Protein AF-A0A8J8E2D2-F1 (afdb_monomer_lite)

pLDDT: mean 74.7, std 16.7, range [25.03, 98.25]

Foldseek 3Di:
DVDDDPLRVLQVVQCLVCVLVVNNPAKRDSDQFKIKGDFDDPPFKTKIKIFGHDRPHTDDIFIKIWGRVVLLNVLVVVVVVVNHDPVSNVVNGDMDTDPPQQFWDFPAFDDDDPPPPATKTKIWGQHQFKDWQAFKKWFAPVLVVDPVQDDVVFHGDPACQDPVGFRRMDTDTDIAGHGGIDIDHGHDDHQWIWIDRPAFKIWIAGRRRDTDDMGGDDDDWDKAFPDWDWPDPVAAFQDWIWIKTKIATPIQAWFWWKKWKDKQNHTQDIDIDTHHGIDIDIDISPDRDTDHAAKMKMKIWTGTPVPDDIHIDMDMHGYHYDAKAWDDWDWDAQAAFAKIKIKTKMAGSNLCKFWKKKFKDKQNHTQFIDTGIDRGIDIDIDIDRGDHAAWIKIKMFMAGPVRHTDPYMDIDTDGHHYFDAKDWPDKADPQAEEAPDWDKIKTAIADPVFFWKKKWKDFPPFDIDIDTRHTHGDIDIDTPDNGDDDDDQKDWIKIKIWMATPVGRIHDIDIDIHIYGHDPVPPPDPDPVSVPPDDQKKKKKFWQKKAFLDDDQAWKWKWKWKQAPNDIDTFDIDTLDHDDRIDWDLDFFAQDLVVLRVRTGSDMTMDTHPPPDQKIKMWMWMDGPPATAQQFLAPDSIQIKIAGPLQLFIDGALDPPSRPFARFWDKTKSCRVCLQDPDDQPPPGDPCSVCVVQVVVVVADPVAKDKADKWKFAQFQKKWKAQPVQQKIKIWGHFGMKMWIWIQHPVRDIFIEIETARQPTDIDIDHNPPDDDDDDDDDDDDDDDDDDDDDPPDDDPPDDFRMKMKTWHDDDDDDGDIPDPDDDDDDDDDGDIDIDTTRYYTYDSDDPSRMMMIIMGMAIDQQCSQQQRVSNLVVLCVVQVHNQRDSNDRQQQPQQQPQQAGCNLCNNGRHHSNAQAAHEDEFEEEEQADDDPVLSSLQLLLQLLLQLLLCLQLLNRYGHAEYEYYYNCVCLLQGQAYEYADDEDEDDPDPFDDQADWAAAAQLSQLLVDPVRDSNLNSQHHTYHYQWYDYDVQIDHRNDSSSSLSVNLRCLRHHLSADQQQAFLVGHGPPVNLLVVLVCLVVVVDDPPDDDDDSVLSVVVSVCVVVLNLLPLPQVCSDSRPRRYWDAQQSQVSNLVSLQVCCVSCVVVVVVVPDPHSNRRGGSQCHDVPDPQGRNGISNQSNVCLQQDAFDWHFGFRFPDRCSRPDTHGDTDIGTHGNNHDDPDHRDNPDDRPRDSSSDSSSNHHYHYD

Structure (mmCIF, N/CA/C/O backbone):
data_AF-A0A8J8E2D2-F1
#
_entry.id   AF-A0A8J8E2D2-F1
#
loop_
_atom_site.group_PDB
_atom_site.id
_atom_site.type_symbol
_atom_site.label_atom_id
_atom_site.label_alt_id
_atom_site.label_comp_id
_atom_site.label_asym_id
_atom_site.label_entity_id
_atom_site.label_seq_id
_atom_site.pdbx_PDB_ins_code
_atom_site.Cartn_x
_atom_site.Cartn_y
_atom_site.Cartn_z
_atom_site.occupancy
_atom_site.B_iso_or_equiv
_atom_site.auth_seq_id
_atom_site.auth_comp_id
_atom_site.auth_asym_id
_atom_site.auth_atom_id
_atom_site.pdbx_PDB_model_num
ATOM 1 N N . MET A 1 1 ? -53.836 25.836 51.941 1.00 61.09 1 MET A N 1
ATOM 2 C CA . MET A 1 1 ? -54.097 27.055 51.136 1.00 61.09 1 MET A CA 1
ATOM 3 C C . MET A 1 1 ? -55.348 27.776 51.644 1.00 61.09 1 MET A C 1
ATOM 5 O O . MET A 1 1 ? -56.442 27.287 51.394 1.00 61.09 1 MET A O 1
ATOM 9 N N . PRO A 1 2 ? -55.236 28.918 52.341 1.00 51.28 2 PRO A N 1
ATOM 10 C CA . PRO A 1 2 ? -56.402 29.589 52.935 1.00 51.28 2 PRO A CA 1
ATOM 11 C C . PRO A 1 2 ? -57.388 30.202 51.919 1.00 51.28 2 PRO A C 1
ATOM 13 O O . PRO A 1 2 ? -58.564 30.339 52.232 1.00 51.28 2 PRO A O 1
ATOM 16 N N . ASN A 1 3 ? -56.923 30.533 50.704 1.00 63.25 3 ASN A N 1
ATOM 17 C CA . ASN A 1 3 ? -57.698 31.238 49.667 1.00 63.25 3 ASN A CA 1
ATOM 18 C C . ASN A 1 3 ? -57.839 30.449 48.346 1.00 63.25 3 ASN A C 1
ATOM 20 O O . ASN A 1 3 ? -58.116 31.054 47.313 1.00 63.25 3 ASN A O 1
ATOM 24 N N . ALA A 1 4 ? -57.599 29.134 48.347 1.00 66.38 4 ALA A N 1
ATOM 25 C CA . ALA A 1 4 ? -57.746 28.321 47.135 1.00 66.38 4 ALA A CA 1
ATOM 26 C C . ALA A 1 4 ? -59.216 28.217 46.707 1.00 66.38 4 ALA A C 1
ATOM 28 O O . ALA A 1 4 ? -60.101 28.041 47.551 1.00 66.38 4 ALA A O 1
ATOM 29 N N . THR A 1 5 ? -59.456 28.294 45.401 1.00 76.69 5 THR A N 1
ATOM 30 C CA . THR A 1 5 ? -60.739 27.934 44.783 1.00 76.69 5 THR A CA 1
ATOM 31 C C . THR A 1 5 ? -61.034 26.445 44.992 1.00 76.69 5 THR A C 1
ATOM 33 O O . THR A 1 5 ? -60.124 25.658 45.249 1.00 76.69 5 THR A O 1
ATOM 36 N N . GLU A 1 6 ? -62.304 26.038 44.910 1.00 76.19 6 GLU A N 1
ATOM 37 C CA . GLU A 1 6 ? -62.675 24.619 45.064 1.00 76.19 6 GLU A CA 1
ATOM 38 C C . GLU A 1 6 ? -61.997 23.731 44.008 1.00 76.19 6 GLU A C 1
ATOM 40 O O . GLU A 1 6 ? -61.518 22.651 44.335 1.00 76.19 6 GLU A O 1
ATOM 45 N N . GLU A 1 7 ? -61.836 24.244 42.789 1.00 77.56 7 GLU A N 1
ATOM 46 C CA . GLU A 1 7 ? -61.095 23.596 41.700 1.00 77.56 7 GLU A CA 1
ATOM 47 C C . GLU A 1 7 ? -59.607 23.383 42.034 1.00 77.56 7 GLU A C 1
ATOM 49 O O . GLU A 1 7 ? -59.073 22.290 41.862 1.00 77.56 7 GLU A O 1
ATOM 54 N N . GLU A 1 8 ? -58.929 24.397 42.585 1.00 78.25 8 GLU A N 1
ATOM 55 C CA . GLU A 1 8 ? -57.525 24.276 43.013 1.00 78.25 8 GLU A CA 1
ATOM 56 C C . GLU A 1 8 ? -57.369 23.279 44.178 1.00 78.25 8 GLU A C 1
ATOM 58 O O . GLU A 1 8 ? -56.348 22.597 44.278 1.00 78.25 8 GLU A O 1
ATOM 63 N N . LYS A 1 9 ? -58.374 23.157 45.059 1.00 81.88 9 LYS A N 1
ATOM 64 C CA . LYS A 1 9 ? -58.373 22.153 46.137 1.00 81.88 9 LYS A CA 1
ATOM 65 C C . LYS A 1 9 ? -58.536 20.735 45.593 1.00 81.88 9 LYS A C 1
ATOM 67 O O . LYS A 1 9 ? -57.841 19.836 46.062 1.00 81.88 9 LYS A O 1
ATOM 72 N N . GLU A 1 10 ? -59.419 20.538 44.619 1.00 81.88 10 GLU A N 1
ATOM 73 C CA . GLU A 1 10 ? -59.656 19.243 43.969 1.00 81.88 10 GLU A CA 1
ATOM 74 C C . GLU A 1 10 ? -58.412 18.753 43.212 1.00 81.88 10 GLU A C 1
ATOM 76 O O . GLU A 1 10 ? -58.009 17.593 43.345 1.00 81.88 10 GLU A O 1
ATOM 81 N N . ALA A 1 11 ? -57.717 19.663 42.525 1.00 83.31 11 ALA A N 1
ATOM 82 C CA . ALA A 1 11 ? -56.427 19.381 41.905 1.00 83.31 11 ALA A CA 1
ATOM 83 C C . ALA A 1 11 ? -55.378 18.922 42.939 1.00 83.31 11 ALA A C 1
ATOM 85 O O . ALA A 1 11 ? -54.724 17.895 42.759 1.00 83.31 11 ALA A O 1
ATOM 86 N N . LEU A 1 12 ? -55.249 19.632 44.065 1.00 81.75 12 LEU A N 1
ATOM 87 C CA . LEU A 1 12 ? -54.310 19.256 45.130 1.00 81.75 12 LEU A CA 1
ATOM 88 C C . LEU A 1 12 ? -54.620 17.888 45.740 1.00 81.75 12 LEU A C 1
ATOM 90 O O . LEU A 1 12 ? -53.698 17.114 45.982 1.00 81.75 12 LEU A O 1
ATOM 94 N N . LEU A 1 13 ? -55.896 17.581 45.979 1.00 82.88 13 LEU A N 1
ATOM 95 C CA . LEU A 1 13 ? -56.331 16.268 46.464 1.00 82.88 13 LEU A CA 1
ATOM 96 C C . LEU A 1 13 ? -55.924 15.155 45.494 1.00 82.88 13 LEU A C 1
ATOM 98 O O . LEU A 1 13 ? -55.295 14.184 45.911 1.00 82.88 13 LEU A O 1
ATOM 102 N N . THR A 1 14 ? -56.187 15.349 44.202 1.00 83.69 14 THR A N 1
ATOM 103 C CA . THR A 1 14 ? -55.826 14.390 43.147 1.00 83.69 14 THR A CA 1
ATOM 104 C C . THR A 1 14 ? -54.308 14.171 43.076 1.00 83.69 14 THR A C 1
ATOM 106 O O . THR A 1 14 ? -53.839 13.040 42.942 1.00 83.69 14 THR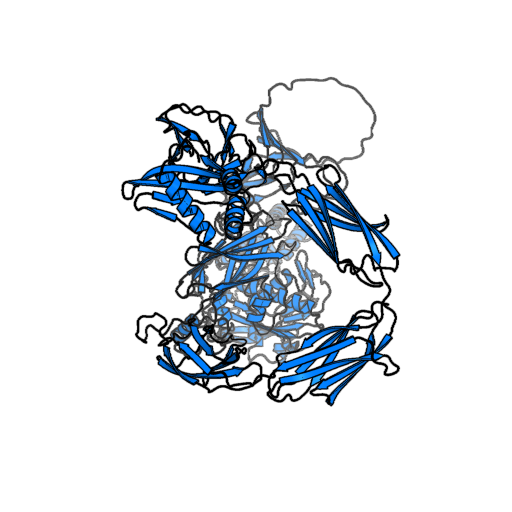 A O 1
ATOM 109 N N . LEU A 1 15 ? -53.515 15.237 43.240 1.00 84.00 15 LEU A N 1
ATOM 110 C CA . LEU A 1 15 ? -52.052 15.155 43.288 1.00 84.00 15 LEU A CA 1
ATOM 111 C C . LEU A 1 15 ? -51.553 14.352 44.497 1.00 84.00 15 LEU A C 1
ATOM 113 O O . LEU A 1 15 ? -50.658 13.519 44.360 1.00 84.00 15 LEU A O 1
ATOM 117 N N . ILE A 1 16 ? -52.135 14.578 45.678 1.00 80.88 16 ILE A N 1
ATOM 118 C CA . ILE A 1 16 ? -51.787 13.847 46.906 1.00 80.88 16 ILE A CA 1
ATOM 119 C C . ILE A 1 16 ? -52.086 12.354 46.744 1.00 80.88 16 ILE A C 1
ATOM 121 O O . ILE A 1 16 ? -51.262 11.520 47.119 1.00 80.88 16 ILE A O 1
ATOM 125 N N . GLU A 1 17 ? -53.241 12.006 46.175 1.00 80.75 17 GLU A N 1
ATOM 126 C CA . GLU A 1 17 ? -53.619 10.614 45.915 1.00 80.75 17 GLU A CA 1
ATOM 127 C C . GLU A 1 17 ? -52.656 9.935 44.936 1.00 80.75 17 GLU A C 1
ATOM 129 O O . GLU A 1 17 ? -52.198 8.821 45.202 1.00 80.75 17 GLU A O 1
ATOM 134 N N . ALA A 1 18 ? -52.276 10.623 43.856 1.00 80.94 18 ALA A N 1
ATOM 135 C CA . ALA A 1 18 ? -51.279 10.122 42.914 1.00 80.94 18 ALA A CA 1
ATOM 136 C C . ALA A 1 18 ? -49.914 9.888 43.590 1.00 80.94 18 ALA A C 1
ATOM 138 O O . ALA A 1 18 ? -49.277 8.859 43.361 1.00 80.94 18 ALA A O 1
ATOM 139 N N . MET A 1 19 ? -49.481 10.794 44.478 1.00 76.38 19 MET A N 1
ATOM 140 C CA . MET A 1 19 ? -48.242 10.625 45.251 1.00 76.38 19 MET A CA 1
ATOM 141 C C . MET A 1 19 ? -48.308 9.438 46.220 1.00 76.38 19 MET A C 1
ATOM 143 O O . MET A 1 19 ? -47.336 8.694 46.332 1.00 76.38 19 MET A O 1
ATOM 147 N N . LEU A 1 20 ? -49.435 9.237 46.910 1.00 76.81 20 LEU A N 1
ATOM 148 C CA . LEU A 1 20 ? -49.616 8.122 47.850 1.00 76.81 20 LEU A CA 1
ATOM 149 C C . LEU A 1 20 ? -49.658 6.761 47.148 1.00 76.81 20 LEU A C 1
ATOM 151 O O . LEU A 1 20 ? -49.185 5.771 47.705 1.00 76.81 20 LEU A O 1
ATOM 155 N N . ASN A 1 21 ? -50.199 6.717 45.932 1.00 73.88 21 ASN A N 1
ATOM 156 C CA . ASN A 1 21 ? -50.283 5.500 45.130 1.00 73.88 21 ASN A CA 1
ATOM 157 C C . ASN A 1 21 ? -49.020 5.243 44.290 1.00 73.88 21 ASN A C 1
ATOM 159 O O . ASN A 1 21 ? -48.945 4.226 43.605 1.00 73.88 21 ASN A O 1
ATOM 163 N N . GLY A 1 22 ? -48.028 6.141 44.339 1.00 70.62 22 GLY A N 1
ATOM 164 C CA . GLY A 1 22 ? -46.782 6.019 43.580 1.00 70.62 22 GLY A CA 1
ATOM 165 C C . GLY A 1 22 ? -46.942 6.230 42.070 1.00 70.62 22 GLY A C 1
ATOM 166 O O . GLY A 1 22 ? -46.097 5.781 41.304 1.00 70.62 22 GLY A O 1
ATOM 167 N N . THR A 1 23 ? -48.007 6.903 41.623 1.00 68.69 23 THR A N 1
ATOM 168 C CA . THR A 1 23 ? -48.369 7.054 40.202 1.00 68.69 23 THR A CA 1
ATOM 169 C C . THR A 1 23 ? -48.062 8.448 39.645 1.00 68.69 23 THR A C 1
ATOM 171 O O . THR A 1 23 ? -48.763 8.920 38.757 1.00 68.69 23 THR A O 1
ATOM 174 N N . LEU A 1 24 ? -47.039 9.142 40.157 1.00 70.06 24 LEU A N 1
ATOM 175 C CA . LEU A 1 24 ? -46.725 10.531 39.770 1.00 70.06 24 LEU A CA 1
ATOM 176 C C . LEU A 1 24 ? -46.104 10.683 38.361 1.00 70.06 24 LEU A C 1
ATOM 178 O O . LEU A 1 24 ? -45.625 11.759 38.016 1.00 70.06 24 LEU A O 1
ATOM 182 N N . ASN A 1 25 ? -46.075 9.629 37.546 1.00 59.06 25 ASN A N 1
ATOM 183 C CA . ASN A 1 25 ? -45.457 9.678 36.225 1.00 59.06 25 ASN A CA 1
ATOM 184 C C . ASN A 1 25 ? -46.471 10.143 35.171 1.00 59.06 25 ASN A C 1
ATOM 186 O O . ASN A 1 25 ? -47.393 9.404 34.826 1.00 59.06 25 ASN A O 1
ATOM 190 N N . GLY A 1 26 ? -46.259 11.345 34.630 1.00 64.75 26 GLY A N 1
ATOM 191 C CA . GLY A 1 26 ? -47.020 11.899 33.505 1.00 64.75 26 GLY A CA 1
ATOM 192 C C . GLY A 1 26 ? -48.062 12.954 33.889 1.00 64.75 26 GLY A C 1
ATOM 193 O O . GLY A 1 26 ? -48.035 13.526 34.977 1.00 64.75 26 GLY A O 1
ATOM 194 N N . GLU A 1 27 ? -48.971 13.253 32.956 1.00 79.00 27 GLU A N 1
ATOM 195 C CA . GLU A 1 27 ? -50.067 14.205 33.172 1.00 79.00 27 GLU A CA 1
ATOM 196 C C . GLU A 1 27 ? -51.150 13.602 34.078 1.00 79.00 27 GLU A C 1
ATOM 198 O O . GLU A 1 27 ? -51.656 12.510 33.816 1.00 79.00 27 GLU A O 1
ATOM 203 N N . ILE A 1 28 ? -51.575 14.342 35.102 1.00 82.25 28 ILE A N 1
ATOM 204 C CA . ILE A 1 28 ? -52.664 13.925 35.991 1.00 82.25 28 ILE A CA 1
ATOM 205 C C . ILE A 1 28 ? -53.934 14.646 35.548 1.00 82.25 28 ILE A C 1
ATOM 207 O O . ILE A 1 28 ? -54.046 15.870 35.639 1.00 82.25 28 ILE A O 1
ATOM 211 N N . THR A 1 29 ? -54.907 13.888 35.052 1.00 84.94 29 THR A N 1
ATOM 212 C CA . THR A 1 29 ? -56.207 14.453 34.674 1.00 84.94 29 THR A CA 1
ATOM 213 C C . THR A 1 29 ? -57.056 14.631 35.928 1.00 84.94 29 THR A C 1
ATOM 215 O O . THR A 1 29 ? -57.388 13.648 36.584 1.00 84.94 29 THR A O 1
ATOM 218 N N . VAL A 1 30 ? -57.386 15.883 36.256 1.00 85.69 30 VAL A N 1
ATOM 219 C CA . VAL A 1 30 ? -58.263 16.227 37.387 1.00 85.69 30 VAL A CA 1
ATOM 220 C C . VAL A 1 30 ? -59.722 16.213 36.920 1.00 85.69 30 VAL A C 1
ATOM 222 O O . VAL A 1 30 ? -60.582 15.648 37.585 1.00 85.69 30 VAL A O 1
ATOM 225 N N . SER A 1 31 ? -59.999 16.776 35.739 1.00 83.31 31 SER A N 1
ATOM 226 C CA . SER A 1 31 ? -61.308 16.746 35.073 1.00 83.31 31 SER A CA 1
ATOM 227 C C . SER A 1 31 ? -61.173 16.967 33.557 1.00 83.31 31 SER A C 1
ATOM 229 O O . SER A 1 31 ? -60.080 17.242 33.059 1.00 83.31 31 SER A O 1
ATOM 231 N N . ASP A 1 32 ? -62.283 16.907 32.811 1.00 77.19 32 ASP A N 1
ATOM 232 C CA . ASP A 1 32 ? -62.307 17.178 31.359 1.00 77.19 32 ASP A CA 1
ATOM 233 C C . ASP A 1 32 ? -61.800 18.587 30.993 1.00 77.19 32 ASP A C 1
ATOM 235 O O . ASP A 1 32 ? -61.384 18.827 29.862 1.00 77.19 32 ASP A O 1
ATOM 239 N N . THR A 1 33 ? -61.816 19.522 31.947 1.00 80.81 33 THR A N 1
ATOM 240 C CA . THR A 1 33 ? -61.397 20.917 31.760 1.00 80.81 33 THR A CA 1
ATOM 241 C C . THR A 1 33 ? -60.160 21.283 32.578 1.00 80.81 33 THR A C 1
ATOM 243 O O . THR A 1 33 ? -59.773 22.451 32.586 1.00 80.81 33 THR A O 1
ATOM 246 N N . MET A 1 34 ? -59.538 20.334 33.290 1.00 85.56 34 MET A N 1
ATOM 247 C CA . MET A 1 34 ? -58.424 20.630 34.193 1.00 85.56 34 MET A CA 1
ATOM 248 C C . MET A 1 34 ? -57.415 19.487 34.295 1.00 85.56 34 MET A C 1
ATOM 250 O O . MET A 1 34 ? -57.764 18.333 34.553 1.00 85.56 34 MET A O 1
ATOM 254 N N . LYS A 1 35 ? -56.133 19.818 34.147 1.00 85.56 35 LYS A N 1
ATOM 255 C CA . LYS A 1 35 ? -55.032 18.853 34.248 1.00 85.56 35 LYS A CA 1
ATOM 256 C C . LYS A 1 35 ? -53.895 19.415 35.084 1.00 85.56 35 LYS A C 1
ATOM 258 O O . LYS A 1 35 ? -53.636 20.615 35.046 1.00 85.56 35 LYS A O 1
ATOM 263 N N . ILE A 1 36 ? -53.191 18.538 35.789 1.00 82.12 36 ILE A N 1
ATOM 264 C CA . ILE A 1 36 ? -51.910 18.855 36.414 1.00 82.12 36 ILE A CA 1
ATOM 265 C C . ILE A 1 36 ? -50.803 18.315 35.523 1.00 82.12 36 ILE A C 1
ATOM 267 O O . ILE A 1 36 ? -50.822 17.145 35.131 1.00 82.12 36 ILE A O 1
ATOM 271 N N . LYS A 1 37 ? -49.845 19.179 35.205 1.00 76.81 37 LYS A N 1
ATOM 272 C CA . LYS A 1 37 ? -48.694 18.852 34.364 1.00 76.81 37 LYS A CA 1
ATOM 273 C C . LYS A 1 37 ? -47.398 19.281 35.038 1.00 76.81 37 LYS A C 1
ATOM 275 O O . LYS A 1 37 ? -47.413 20.046 36.005 1.00 76.81 37 LYS A O 1
ATOM 280 N N . ASN A 1 38 ? -46.289 18.770 34.507 1.00 66.88 38 ASN A N 1
ATOM 281 C CA . ASN A 1 38 ? -44.935 19.225 34.826 1.00 66.88 38 ASN A CA 1
ATOM 282 C C . ASN A 1 38 ? -44.619 19.196 36.333 1.00 66.88 38 ASN A C 1
ATOM 284 O O . ASN A 1 38 ? -43.978 20.096 36.868 1.00 66.88 38 ASN A O 1
ATOM 288 N N . ALA A 1 39 ? -45.095 18.160 37.032 1.00 71.81 39 ALA A N 1
ATOM 289 C CA . ALA A 1 39 ? -44.821 17.970 38.450 1.00 71.81 39 ALA A CA 1
ATOM 290 C C . ALA A 1 39 ? -43.374 17.489 38.646 1.00 71.81 39 ALA A C 1
ATOM 292 O O . ALA A 1 39 ? -43.056 16.336 38.362 1.00 71.81 39 ALA A O 1
ATOM 293 N N . GLN A 1 40 ? -42.498 18.368 39.135 1.00 66.12 40 GLN A N 1
ATOM 294 C CA . GLN A 1 40 ? -41.078 18.083 39.343 1.00 66.12 40 GLN A CA 1
ATOM 295 C C . GLN A 1 40 ? -40.666 18.283 40.802 1.00 66.12 40 GLN A C 1
ATOM 297 O O . GLN A 1 40 ? -41.032 19.263 41.459 1.00 66.12 40 GLN A O 1
ATOM 302 N N . TRP A 1 41 ? -39.872 17.342 41.315 1.00 63.22 41 TRP A N 1
ATOM 303 C CA . TRP A 1 41 ? -39.385 17.345 42.692 1.00 63.22 41 TRP A CA 1
ATOM 304 C C . TRP A 1 41 ? -37.890 17.673 42.733 1.00 63.22 41 TRP A C 1
ATOM 306 O O . TRP A 1 41 ? -37.075 16.898 42.248 1.00 63.22 41 TRP A O 1
ATOM 316 N N . ASN A 1 42 ? -37.508 18.768 43.398 1.00 54.72 42 ASN A N 1
ATOM 317 C CA . ASN A 1 42 ? -36.102 19.175 43.570 1.00 54.72 42 ASN A CA 1
ATOM 318 C C . ASN A 1 42 ? -35.429 18.612 44.849 1.00 54.72 42 ASN A C 1
ATOM 320 O O . ASN A 1 42 ? -34.546 19.231 45.438 1.00 54.72 42 ASN A O 1
ATOM 324 N N . GLY A 1 43 ? -35.907 17.475 45.360 1.00 52.59 43 GLY A N 1
ATOM 325 C CA . GLY A 1 43 ? -35.436 16.859 46.608 1.00 52.59 43 GLY A CA 1
ATOM 326 C C . GLY A 1 43 ? -35.966 17.477 47.913 1.00 52.59 43 GLY A C 1
ATOM 327 O O . GLY A 1 43 ? -35.980 16.788 48.936 1.00 52.59 43 GLY A O 1
ATOM 328 N N . THR A 1 44 ? -36.476 18.715 47.906 1.00 58.91 44 THR A N 1
ATOM 329 C CA . THR A 1 44 ? -37.095 19.332 49.100 1.00 58.91 44 THR A CA 1
ATOM 330 C C . THR A 1 44 ? -38.518 19.806 48.834 1.00 58.91 44 THR A C 1
ATOM 332 O O . THR A 1 44 ? -39.398 19.522 49.635 1.00 58.91 44 THR A O 1
ATOM 335 N N . ASP A 1 45 ? -38.784 20.412 47.684 1.00 68.00 45 ASP A N 1
ATOM 336 C CA . ASP A 1 45 ? -40.088 20.947 47.307 1.00 68.00 45 ASP A CA 1
ATOM 337 C C . ASP A 1 45 ? -40.597 20.302 46.014 1.00 68.00 45 ASP A C 1
ATOM 339 O O . ASP A 1 45 ? -39.814 19.837 45.183 1.00 68.00 45 ASP A O 1
ATOM 343 N N . LEU A 1 46 ? -41.918 20.290 45.847 1.00 73.81 46 LEU A N 1
ATOM 344 C CA . LEU A 1 46 ? -42.585 19.882 44.613 1.00 73.81 46 LEU A CA 1
ATOM 345 C C . LEU A 1 46 ? -43.150 21.122 43.924 1.00 73.81 46 LEU A C 1
ATOM 347 O O . LEU A 1 46 ? -43.921 21.872 44.531 1.00 73.81 46 LEU A O 1
ATOM 351 N N . ILE A 1 47 ? -42.772 21.327 42.667 1.00 75.75 47 ILE A N 1
ATOM 352 C CA . ILE A 1 47 ? -43.348 22.356 41.799 1.00 75.75 47 ILE A CA 1
ATOM 353 C C . ILE A 1 47 ? -44.226 21.662 40.767 1.00 75.75 47 ILE A C 1
ATOM 355 O O . ILE A 1 47 ? -43.856 20.613 40.253 1.00 75.75 47 ILE A O 1
ATOM 359 N N . PHE A 1 48 ? -45.404 22.216 40.503 1.00 77.00 48 PHE A N 1
ATOM 360 C CA . PHE A 1 48 ? -46.347 21.663 39.535 1.00 77.00 48 PHE A CA 1
ATOM 361 C C . PHE A 1 48 ? -47.229 22.764 38.946 1.00 77.00 48 PHE A C 1
ATOM 363 O O . PHE A 1 48 ? -47.404 23.832 39.546 1.00 77.00 48 PHE A O 1
ATOM 370 N N . GLU A 1 49 ? -47.815 22.486 37.786 1.00 79.06 49 GLU A N 1
ATOM 371 C CA . GLU A 1 49 ? -48.704 23.405 37.082 1.00 79.06 49 GLU A CA 1
ATOM 372 C C . GLU A 1 49 ? -50.129 22.870 37.049 1.00 79.06 49 GLU A C 1
ATOM 374 O O . GLU A 1 49 ? -50.353 21.700 36.741 1.00 79.06 49 GLU A O 1
ATOM 379 N N . ILE A 1 50 ? -51.101 23.743 37.305 1.00 81.25 50 ILE A N 1
ATOM 380 C CA . ILE A 1 50 ? -52.516 23.473 37.051 1.00 81.25 50 ILE A CA 1
ATOM 381 C C . ILE A 1 50 ? -52.898 24.189 35.760 1.00 81.25 50 ILE A C 1
ATOM 383 O O . ILE A 1 50 ? -52.707 25.399 35.630 1.00 81.25 50 ILE A O 1
ATOM 387 N N . TRP A 1 51 ? -53.430 23.424 34.816 1.00 79.81 51 TRP A N 1
ATOM 388 C CA . TRP A 1 51 ? -53.868 23.879 33.507 1.00 79.81 51 TRP A CA 1
ATOM 389 C C . TRP A 1 51 ? -55.388 23.791 33.410 1.00 79.81 51 TRP A C 1
ATOM 391 O O . TRP A 1 51 ? -55.959 22.730 33.666 1.00 79.81 51 TRP A O 1
ATOM 401 N N . TRP A 1 52 ? -56.024 24.877 32.979 1.00 80.44 52 TRP A N 1
ATOM 402 C CA . TRP A 1 52 ? -57.454 24.943 32.676 1.00 80.44 52 TRP A CA 1
ATOM 403 C C . TRP A 1 52 ? -57.673 24.976 31.168 1.00 80.44 52 TRP A C 1
ATOM 405 O O . TRP A 1 52 ? -56.959 25.689 30.463 1.00 80.44 52 TRP A O 1
ATOM 415 N N . TYR A 1 53 ? -58.681 24.253 30.685 1.00 72.88 53 TYR A N 1
ATOM 416 C CA . TYR A 1 53 ? -58.992 24.100 29.264 1.00 72.88 53 TYR A CA 1
ATOM 417 C C . TYR A 1 53 ? -60.430 24.522 28.941 1.00 72.88 53 TYR A C 1
ATOM 419 O O . TYR A 1 53 ? -61.357 24.221 29.693 1.00 72.88 53 TYR A O 1
ATOM 427 N N . ASP A 1 54 ? -60.610 25.163 27.784 1.00 67.69 54 ASP A N 1
ATOM 428 C CA . ASP A 1 54 ? -61.903 25.324 27.109 1.00 67.69 54 ASP A CA 1
ATOM 429 C C . ASP A 1 54 ? -61.918 24.410 25.874 1.00 67.69 54 ASP A C 1
ATOM 431 O O . ASP A 1 54 ? -61.370 24.720 24.810 1.00 67.69 54 ASP A O 1
ATOM 435 N N . GLY A 1 55 ? -62.443 23.197 26.061 1.00 72.56 55 GLY A N 1
ATOM 436 C CA . GLY A 1 55 ? -62.311 22.110 25.095 1.00 72.56 55 GLY A CA 1
ATOM 437 C C . GLY A 1 55 ? -60.875 21.586 25.031 1.00 72.56 55 GLY A C 1
ATOM 438 O O . GLY A 1 55 ? -60.383 20.999 25.987 1.00 72.56 55 GLY A O 1
ATOM 439 N N . ILE A 1 56 ? -60.206 21.778 23.894 1.00 64.19 56 ILE A N 1
ATOM 440 C CA . ILE A 1 56 ? -58.813 21.345 23.674 1.00 64.19 56 ILE A CA 1
ATOM 441 C C . ILE A 1 56 ? -57.785 22.462 23.896 1.00 64.19 56 ILE A C 1
ATOM 443 O O . ILE A 1 56 ? -56.593 22.174 23.959 1.00 64.19 56 ILE A O 1
ATOM 447 N N . ASN A 1 57 ? -58.219 23.717 24.051 1.00 56.44 57 ASN A N 1
ATOM 448 C CA . ASN A 1 57 ? -57.307 24.854 24.171 1.00 56.44 57 ASN A CA 1
ATOM 449 C C . ASN A 1 57 ? -57.094 25.246 25.642 1.00 56.44 57 ASN A C 1
ATOM 451 O O . ASN A 1 57 ? -58.082 25.410 26.364 1.00 56.44 57 ASN A O 1
ATOM 455 N N . PRO A 1 58 ? -55.843 25.435 26.096 1.00 58.88 58 PRO A N 1
ATOM 456 C CA . PRO A 1 58 ? -55.567 25.923 27.440 1.00 58.88 58 PRO A CA 1
ATOM 457 C C . PRO A 1 58 ? -55.955 27.403 27.561 1.00 58.88 58 PRO A C 1
ATOM 459 O O . PRO A 1 58 ? -55.576 28.226 26.732 1.00 58.88 58 PRO A O 1
ATOM 462 N N . VAL A 1 59 ? -56.721 27.743 28.597 1.00 64.00 59 VAL A N 1
ATOM 463 C CA . VAL A 1 59 ? -57.229 29.105 28.850 1.00 64.00 59 VAL A CA 1
ATOM 464 C C . VAL A 1 59 ? -56.610 29.767 30.078 1.00 64.00 59 VAL A C 1
ATOM 466 O O . VAL A 1 59 ? -56.623 30.992 30.181 1.00 64.00 59 VAL A O 1
ATOM 469 N N . ALA A 1 60 ? -56.055 28.988 31.006 1.00 66.19 60 ALA A N 1
ATOM 470 C CA . ALA A 1 60 ? -55.275 29.505 32.124 1.00 66.19 60 ALA A CA 1
ATOM 471 C C . ALA A 1 60 ? -54.258 28.463 32.595 1.00 66.19 60 ALA A C 1
ATOM 473 O O . ALA A 1 60 ? -54.522 27.262 32.535 1.00 66.19 60 ALA A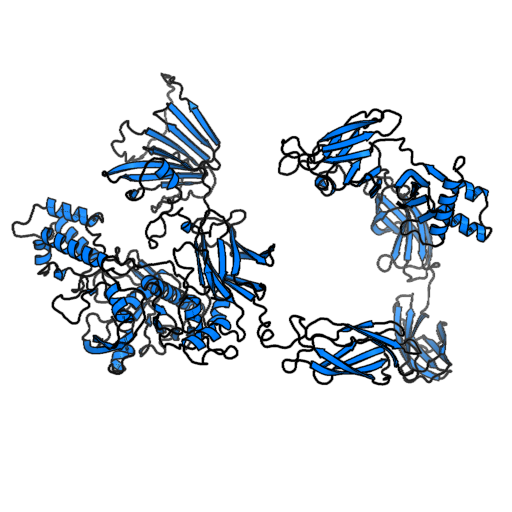 O 1
ATOM 474 N N . ILE A 1 61 ? -53.116 28.932 33.095 1.00 65.62 61 ILE A N 1
ATOM 475 C CA . ILE A 1 61 ? -52.077 28.100 33.705 1.00 65.62 61 ILE A CA 1
ATOM 476 C C . ILE A 1 61 ? -51.615 28.797 34.984 1.00 65.62 61 ILE A C 1
ATOM 478 O O . ILE A 1 61 ? -51.432 30.017 34.998 1.00 65.62 61 ILE A O 1
ATOM 482 N N . LYS A 1 62 ? -51.456 28.042 36.074 1.00 68.19 62 LYS A N 1
ATOM 483 C CA . LYS A 1 62 ? -50.869 28.543 37.323 1.00 68.19 62 LYS A CA 1
ATOM 484 C C . LYS A 1 62 ? -49.879 27.544 37.901 1.00 68.19 62 LYS A C 1
ATOM 486 O O . LYS A 1 62 ? -50.195 26.364 38.041 1.00 68.19 62 LYS A O 1
ATOM 491 N N . THR A 1 63 ? -48.731 28.056 38.324 1.00 68.62 63 THR A N 1
ATOM 492 C CA . THR A 1 63 ? -47.638 27.265 38.896 1.00 68.62 63 THR A CA 1
ATOM 493 C C . THR A 1 63 ? -47.608 27.398 40.416 1.00 68.62 63 THR A C 1
ATOM 495 O O . THR A 1 63 ? -47.678 28.500 40.974 1.00 68.62 63 THR A O 1
ATOM 498 N N . TYR A 1 64 ? -47.475 26.269 41.106 1.00 76.62 64 TYR A N 1
ATOM 499 C CA . TYR A 1 64 ? -47.483 26.193 42.564 1.00 76.62 64 TYR A CA 1
ATOM 500 C C . TYR A 1 64 ? -46.213 25.536 43.088 1.00 76.62 64 TYR A C 1
ATOM 502 O O . TYR A 1 64 ? -45.658 24.639 42.463 1.00 76.62 64 TYR A O 1
ATOM 510 N N . ARG A 1 65 ? -45.788 25.965 44.281 1.00 77.06 65 ARG A N 1
ATOM 511 C CA . ARG A 1 65 ? -44.740 25.326 45.082 1.00 77.06 65 ARG A CA 1
ATOM 512 C C . ARG A 1 65 ? -45.365 24.722 46.324 1.00 77.06 65 ARG A C 1
ATOM 514 O O . ARG A 1 65 ? -45.936 25.439 47.151 1.00 77.06 65 ARG A O 1
ATOM 521 N N . TRP A 1 66 ? -45.191 23.422 46.493 1.00 81.75 66 TRP A N 1
ATOM 522 C CA . TRP A 1 66 ? -45.445 22.728 47.744 1.00 81.75 66 TRP A CA 1
ATOM 523 C C . TRP A 1 66 ? -44.120 22.490 48.460 1.00 81.75 66 TRP A C 1
ATOM 525 O O . TRP A 1 66 ? -43.273 21.738 47.980 1.00 81.75 66 TRP A O 1
ATOM 535 N N . ARG A 1 67 ? -43.933 23.141 49.613 1.00 67.88 67 ARG A N 1
ATOM 536 C CA . ARG A 1 67 ? -42.732 22.939 50.424 1.00 67.88 67 ARG A CA 1
ATOM 537 C C . ARG A 1 67 ? -42.789 21.638 51.214 1.00 67.88 67 ARG A C 1
ATOM 539 O O . ARG A 1 67 ? -43.777 21.388 51.898 1.00 67.88 67 ARG A O 1
ATOM 546 N N . ASN A 1 68 ? -41.718 20.850 51.144 1.00 71.31 68 ASN A N 1
ATOM 547 C CA . ASN A 1 68 ? -41.538 19.599 51.889 1.00 71.31 68 ASN A CA 1
ATOM 548 C C . ASN A 1 68 ? -42.746 18.629 51.884 1.00 71.31 68 ASN A C 1
ATOM 550 O O . ASN A 1 68 ? -43.215 18.204 52.945 1.00 71.31 68 ASN A O 1
ATOM 554 N N . PRO A 1 69 ? -43.241 18.207 50.704 1.00 74.75 69 PRO A N 1
ATOM 555 C CA . PRO A 1 69 ? -44.388 17.299 50.602 1.00 74.75 69 PRO A CA 1
ATOM 556 C C . PRO A 1 69 ? -44.129 15.932 51.258 1.00 74.75 69 PRO A C 1
ATOM 558 O O . PRO A 1 69 ? -45.062 15.287 51.731 1.00 74.75 69 PRO A O 1
ATOM 561 N N . ARG A 1 70 ? -42.861 15.501 51.362 1.00 72.19 70 ARG A N 1
ATOM 562 C CA . ARG A 1 70 ? -42.442 14.259 52.044 1.00 72.19 70 ARG A CA 1
ATOM 563 C C . ARG A 1 70 ? -42.843 14.251 53.518 1.00 72.19 70 ARG A C 1
ATOM 565 O O . ARG A 1 70 ? -43.352 13.242 54.002 1.00 72.19 70 ARG A O 1
ATOM 572 N N . GLN A 1 71 ? -42.645 15.370 54.214 1.00 76.69 71 GLN A N 1
ATOM 573 C CA . GLN A 1 71 ? -43.026 15.511 55.619 1.00 76.69 71 GLN A CA 1
ATOM 574 C C . GLN A 1 71 ? -44.548 15.428 55.789 1.00 76.69 71 GLN A C 1
ATOM 576 O O . GLN A 1 71 ? -45.031 14.711 56.664 1.00 76.69 71 GLN A O 1
ATOM 581 N N . ALA A 1 72 ? -45.303 16.095 54.912 1.00 73.56 72 ALA A N 1
ATOM 582 C CA . ALA A 1 72 ? -46.761 16.033 54.914 1.00 73.56 72 ALA A CA 1
ATOM 583 C C . ALA A 1 72 ? -47.277 14.602 54.652 1.00 73.56 72 ALA A C 1
ATOM 585 O O . ALA A 1 72 ? -48.101 14.100 55.413 1.00 73.56 72 ALA A O 1
ATOM 586 N N . LEU A 1 73 ? -46.731 13.899 53.652 1.00 73.44 73 LEU A N 1
ATOM 587 C CA . LEU A 1 73 ? -47.087 12.509 53.326 1.00 73.44 73 LEU A CA 1
ATOM 588 C C . LEU A 1 73 ? -46.755 11.528 54.466 1.00 73.44 73 LEU A C 1
ATOM 590 O O . LEU A 1 73 ? -47.552 10.644 54.786 1.00 73.44 73 LEU A O 1
ATOM 594 N N . GLN A 1 74 ? -45.610 11.699 55.134 1.00 74.94 74 GLN A N 1
ATOM 595 C CA . GLN A 1 74 ? -45.253 10.900 56.312 1.00 74.94 74 GLN A CA 1
ATOM 596 C C . GLN A 1 74 ? -46.233 11.116 57.471 1.00 74.94 74 GLN A C 1
ATOM 598 O O . GLN A 1 74 ? -46.634 10.149 58.122 1.00 74.94 74 GLN A O 1
ATOM 603 N N . LEU A 1 75 ? -46.660 12.358 57.710 1.00 75.06 75 LEU A N 1
ATOM 604 C CA . LEU A 1 75 ? -47.646 12.681 58.742 1.00 75.06 75 LEU A CA 1
ATOM 605 C C . LEU A 1 75 ? -49.039 12.113 58.412 1.00 75.06 75 LEU A C 1
ATOM 607 O O . LEU A 1 75 ? -49.706 11.609 59.319 1.00 75.06 75 LEU A O 1
ATOM 611 N N . VAL A 1 76 ? -49.439 12.073 57.132 1.00 74.06 76 VAL A N 1
ATOM 612 C CA . VAL A 1 76 ? -50.663 11.374 56.678 1.00 74.06 76 VAL A CA 1
ATOM 613 C C . VAL A 1 76 ? -50.599 9.879 57.033 1.00 74.06 76 VAL A C 1
ATOM 615 O O . VAL A 1 76 ? -51.540 9.332 57.615 1.00 74.06 76 VAL A O 1
ATOM 618 N N . HIS A 1 77 ? -49.474 9.207 56.766 1.00 70.62 77 HIS A N 1
ATOM 619 C CA . HIS A 1 77 ? -49.292 7.800 57.147 1.00 70.62 77 HIS A CA 1
ATOM 620 C C . HIS A 1 77 ? -49.273 7.585 58.670 1.00 70.62 77 HIS A C 1
ATOM 622 O O . HIS A 1 77 ? -49.800 6.584 59.164 1.00 70.62 77 HIS A O 1
ATOM 628 N N . GLN A 1 78 ? -48.696 8.516 59.434 1.00 73.19 78 GLN A N 1
ATOM 629 C CA . GLN A 1 78 ? -48.633 8.440 60.898 1.00 73.19 78 GLN A CA 1
ATOM 630 C C . GLN A 1 78 ? -49.988 8.707 61.573 1.00 73.19 78 GLN A C 1
ATOM 632 O O . GLN A 1 78 ? -50.268 8.099 62.612 1.00 73.19 78 GLN A O 1
ATOM 637 N N . MET A 1 79 ? -50.859 9.524 60.971 1.00 70.88 79 MET A N 1
ATOM 638 C CA . MET A 1 79 ? -52.244 9.708 61.422 1.00 70.88 79 MET A CA 1
ATOM 639 C C . MET A 1 79 ? -53.053 8.411 61.374 1.00 70.88 79 MET A C 1
ATOM 641 O O . MET A 1 79 ? -53.788 8.119 62.317 1.00 70.88 79 MET A O 1
ATOM 645 N N . LYS A 1 80 ? -52.858 7.574 60.344 1.00 64.88 80 LYS A N 1
ATOM 646 C CA . LYS A 1 80 ? -53.519 6.257 60.232 1.00 64.88 80 LYS A CA 1
ATOM 647 C C . LYS A 1 80 ? -53.202 5.332 61.420 1.00 64.88 80 LYS A C 1
ATOM 649 O O . LYS A 1 80 ? -54.002 4.463 61.753 1.00 64.88 80 LYS A O 1
ATOM 654 N N . ASN A 1 81 ? -52.070 5.567 62.089 1.00 68.19 81 ASN A N 1
ATOM 655 C CA . ASN A 1 81 ? -51.603 4.831 63.265 1.00 68.19 81 ASN A CA 1
ATOM 656 C C . ASN A 1 81 ? -51.777 5.609 64.590 1.00 68.19 81 ASN A C 1
ATOM 658 O O . ASN A 1 81 ? -51.239 5.186 65.613 1.00 68.19 81 ASN A O 1
ATOM 662 N N . GLY A 1 82 ? -52.485 6.747 64.583 1.00 65.56 82 GLY A N 1
ATOM 663 C CA . GLY A 1 82 ? -52.757 7.574 65.767 1.00 65.56 82 GLY A CA 1
ATOM 664 C C . GLY A 1 82 ? -51.540 8.302 66.355 1.00 65.56 82 GLY A C 1
ATOM 665 O O . GLY A 1 82 ? -51.576 8.689 67.520 1.00 65.56 82 GLY A O 1
ATOM 666 N N . LYS A 1 83 ? -50.450 8.457 65.587 1.00 69.75 83 LYS A N 1
ATOM 667 C CA . LYS A 1 83 ? -49.169 9.026 66.057 1.00 69.75 83 LYS A CA 1
ATOM 668 C C . LYS A 1 83 ? -48.957 10.512 65.716 1.00 69.75 83 LYS A C 1
ATOM 670 O O . LYS A 1 83 ? -47.947 11.065 66.137 1.00 69.75 83 LYS A O 1
ATOM 675 N N . ALA A 1 84 ? -49.882 11.151 64.998 1.00 73.62 84 ALA A N 1
ATOM 676 C CA . ALA A 1 84 ? -49.835 12.572 64.625 1.00 73.62 84 ALA A CA 1
ATOM 677 C C . ALA A 1 84 ? -51.211 13.242 64.829 1.00 73.62 84 ALA A C 1
ATOM 679 O O . ALA A 1 84 ? -52.229 12.548 64.783 1.00 73.62 84 ALA A O 1
ATOM 680 N N . SER A 1 85 ? -51.248 14.560 65.074 1.00 76.44 85 SER A N 1
ATOM 681 C CA . SER A 1 85 ? -52.486 15.347 65.222 1.00 76.44 85 SER A CA 1
ATOM 682 C C . SER A 1 85 ? -52.862 16.083 63.930 1.00 76.44 85 SER A C 1
ATOM 684 O O . SER A 1 85 ? -52.018 16.314 63.065 1.00 76.44 85 SER A O 1
ATOM 686 N N . GLU A 1 86 ? -54.135 16.473 63.818 1.00 70.94 86 GLU A N 1
ATOM 687 C CA . GLU A 1 86 ? -54.669 17.270 62.701 1.00 70.94 86 GLU A CA 1
ATOM 688 C C . GLU A 1 86 ? -53.940 18.622 62.563 1.00 70.94 86 GLU A C 1
ATOM 690 O O . GLU A 1 86 ? -53.551 19.005 61.465 1.00 70.94 86 GLU A O 1
ATOM 695 N N . GLU A 1 87 ? -53.613 19.262 63.689 1.00 74.06 87 GLU A N 1
ATOM 696 C CA . GLU A 1 87 ? -52.869 20.531 63.759 1.00 74.06 87 GLU A CA 1
ATOM 697 C C . GLU A 1 87 ? -51.434 20.411 63.201 1.00 74.06 87 GLU A C 1
ATOM 699 O O . GLU A 1 87 ? -50.974 21.276 62.459 1.00 74.06 87 GLU A O 1
ATOM 704 N N . SER A 1 88 ? -50.739 19.293 63.459 1.00 68.19 88 SER A N 1
ATOM 705 C CA . SER A 1 88 ? -49.404 19.035 62.890 1.00 68.19 88 SER A CA 1
ATOM 706 C C . SER A 1 88 ? -49.434 18.774 61.380 1.00 68.19 88 SER A C 1
ATOM 708 O O . SER A 1 88 ? -48.435 18.993 60.695 1.00 68.19 88 SER A O 1
ATOM 710 N N . LEU A 1 89 ? -50.562 18.292 60.852 1.00 69.19 89 LEU A N 1
ATOM 711 C CA . LEU A 1 89 ? -50.746 18.098 59.415 1.00 69.19 89 LEU A CA 1
ATOM 712 C C . LEU A 1 89 ? -51.026 19.426 58.707 1.00 69.19 89 LEU A C 1
ATOM 714 O O . LEU A 1 89 ? -50.488 19.662 57.626 1.00 69.19 89 LEU A O 1
ATOM 718 N N . GLU A 1 90 ? -51.825 20.298 59.326 1.00 68.06 90 GLU A N 1
ATOM 719 C CA . GLU A 1 90 ? -52.099 21.643 58.812 1.00 68.06 90 GLU A CA 1
ATOM 720 C C . GLU A 1 90 ? -50.823 22.492 58.713 1.00 68.06 90 GLU A C 1
ATOM 722 O O . GLU A 1 90 ? -50.625 23.163 57.699 1.00 68.06 90 GLU A O 1
ATOM 727 N N . GLU A 1 91 ? -49.914 22.408 59.693 1.00 66.38 91 GLU A N 1
ATOM 728 C CA . GLU A 1 91 ? -48.609 23.090 59.631 1.00 66.38 91 GLU A CA 1
ATOM 729 C C . GLU A 1 91 ? -47.692 22.543 58.520 1.00 66.38 91 GLU A C 1
ATOM 731 O O . GLU A 1 91 ? -46.948 23.302 57.896 1.00 66.38 91 GLU A O 1
ATOM 736 N N . ALA A 1 92 ? -47.753 21.241 58.222 1.00 65.75 92 ALA A N 1
ATOM 737 C CA . ALA A 1 92 ? -46.919 20.618 57.192 1.00 65.75 92 ALA A CA 1
ATOM 738 C C . ALA A 1 92 ? -47.416 20.879 55.754 1.00 65.75 92 ALA A C 1
ATOM 740 O O . ALA A 1 92 ? -46.636 20.806 54.801 1.00 65.75 92 ALA A O 1
ATOM 741 N N . PHE A 1 93 ? -48.695 21.220 55.566 1.00 70.88 93 PHE A N 1
ATOM 742 C CA . PHE A 1 93 ? -49.298 21.488 54.253 1.00 70.88 93 PHE A CA 1
ATOM 743 C C . PHE A 1 93 ? -49.095 22.943 53.788 1.00 70.88 93 PHE A C 1
ATOM 745 O O . PHE A 1 93 ? -50.035 23.728 53.624 1.00 70.88 93 PHE A O 1
ATOM 752 N N . THR A 1 94 ? -47.838 23.307 53.510 1.00 72.06 94 THR A N 1
ATOM 753 C CA . THR A 1 94 ? -47.484 24.648 53.012 1.00 72.06 94 THR A CA 1
ATOM 754 C C . THR A 1 94 ? -47.373 24.673 51.483 1.00 72.06 94 THR A C 1
ATOM 756 O O . THR A 1 94 ? -46.295 24.479 50.915 1.00 72.06 94 THR A O 1
ATOM 759 N N . VAL A 1 95 ? -48.494 24.940 50.807 1.00 72.44 95 VAL A N 1
ATOM 760 C CA . VAL A 1 95 ? -48.545 25.146 49.346 1.00 72.44 95 VAL A CA 1
ATOM 761 C C . VAL A 1 95 ? -48.906 26.593 49.031 1.00 72.44 95 VAL A C 1
ATOM 763 O O . VAL A 1 95 ? -49.880 27.119 49.578 1.00 72.44 95 VAL A O 1
ATOM 766 N N . GLY A 1 96 ? -48.145 27.229 48.143 1.00 67.31 96 GLY A N 1
ATOM 767 C CA . GLY A 1 96 ? -48.407 28.587 47.669 1.00 67.31 96 GLY A CA 1
ATOM 768 C C . GLY A 1 96 ? -48.097 28.743 46.179 1.00 67.31 96 GLY A C 1
ATOM 769 O O . GLY A 1 96 ? -47.320 27.956 45.639 1.00 67.31 96 GLY A O 1
ATOM 770 N N . PRO A 1 97 ? -48.700 29.728 45.492 1.00 62.28 97 PRO A N 1
ATOM 771 C CA . PRO A 1 97 ? -48.317 30.053 44.121 1.00 62.28 97 PRO A CA 1
ATOM 772 C C . PRO A 1 97 ? -46.849 30.498 44.086 1.00 62.28 97 PRO A C 1
ATOM 774 O O . PRO A 1 97 ? -46.407 31.234 44.975 1.00 62.28 97 PRO A O 1
ATOM 777 N N . LEU A 1 98 ? -46.093 30.069 43.072 1.00 61.19 98 LEU A N 1
ATOM 778 C CA . LEU A 1 98 ? -44.792 30.679 42.796 1.00 61.19 98 LEU A CA 1
ATOM 779 C C . LEU A 1 98 ? -45.074 32.117 42.346 1.00 61.19 98 LEU A C 1
ATOM 781 O O . LEU A 1 98 ? -45.708 32.333 41.317 1.00 61.19 98 LEU A O 1
ATOM 785 N N . THR A 1 99 ? -44.677 33.115 43.135 1.00 44.22 99 THR A N 1
ATOM 786 C CA . THR A 1 99 ? -44.817 34.526 42.758 1.00 44.22 99 THR A CA 1
ATOM 787 C C . THR A 1 99 ? -43.851 34.862 41.628 1.00 44.22 99 THR A C 1
ATOM 789 O O . THR A 1 99 ? -42.789 35.426 41.864 1.00 44.22 99 THR A O 1
ATOM 792 N N . ILE A 1 100 ? -44.248 34.548 40.400 1.00 43.91 100 ILE A N 1
ATOM 793 C CA . ILE A 1 100 ? -43.847 35.287 39.209 1.00 43.91 100 ILE A CA 1
ATOM 794 C C . ILE A 1 100 ? -45.116 36.023 38.789 1.00 43.91 100 ILE A C 1
ATOM 796 O O . ILE A 1 100 ? -46.022 35.470 38.171 1.00 43.91 100 ILE A O 1
ATOM 800 N N . SER A 1 101 ? -45.268 37.257 39.262 1.00 36.97 101 SER A N 1
ATOM 801 C CA . SER A 1 101 ? -46.362 38.108 38.812 1.00 36.97 101 SER A CA 1
ATOM 802 C C . SER A 1 101 ? -46.155 38.392 37.326 1.00 36.97 101 SER A C 1
ATOM 804 O O . SER A 1 101 ? -45.215 39.108 37.006 1.00 36.97 101 SER A O 1
ATOM 806 N N . TYR A 1 102 ? -47.010 37.833 36.465 1.00 49.84 102 TYR A N 1
ATOM 807 C CA . TYR A 1 102 ? -47.242 38.235 35.069 1.00 49.84 102 TYR A CA 1
ATOM 808 C C . TYR A 1 102 ? -46.018 38.837 34.364 1.00 49.84 102 TYR A C 1
ATOM 810 O O . TYR A 1 102 ? -45.880 40.061 34.344 1.00 49.84 102 TYR A O 1
ATOM 818 N N . ALA A 1 103 ? -45.120 38.027 33.806 1.00 49.31 103 ALA A N 1
ATOM 819 C CA . ALA A 1 103 ? -43.924 38.602 33.207 1.00 49.31 103 ALA A CA 1
ATOM 820 C C . ALA A 1 103 ? -43.337 37.769 32.071 1.00 49.31 103 ALA A C 1
ATOM 822 O O . ALA A 1 103 ? -42.570 36.850 32.305 1.00 49.31 103 ALA A O 1
ATOM 823 N N . VAL A 1 104 ? -43.649 38.233 30.860 1.00 52.19 104 VAL A N 1
ATOM 824 C CA . VAL A 1 104 ? -42.889 38.056 29.619 1.00 52.19 104 VAL A CA 1
ATOM 825 C C . VAL A 1 104 ? -42.914 36.647 29.010 1.00 52.19 104 VAL A C 1
ATOM 827 O O . VAL A 1 104 ? -42.259 35.730 29.478 1.00 52.19 104 VAL A O 1
ATOM 830 N N . HIS A 1 105 ? -43.677 36.496 27.931 1.00 58.19 105 HIS A N 1
ATOM 831 C CA . HIS A 1 105 ? -43.680 35.343 27.037 1.00 58.19 105 HIS A CA 1
ATOM 832 C C . HIS A 1 105 ? -42.636 35.547 25.933 1.00 58.19 105 HIS A C 1
ATOM 834 O O . HIS A 1 105 ? -42.485 36.667 25.443 1.00 58.19 105 HIS A O 1
ATOM 840 N N . ILE A 1 106 ? -41.963 34.477 25.509 1.00 56.34 106 ILE A N 1
ATOM 841 C CA . ILE A 1 106 ? -41.253 34.464 24.226 1.00 56.34 106 ILE A CA 1
ATOM 842 C C . ILE A 1 106 ? -42.319 34.227 23.155 1.00 56.34 106 ILE A C 1
ATOM 844 O O . ILE A 1 106 ? -43.008 33.211 23.191 1.00 56.34 106 ILE A O 1
ATOM 848 N N . GLU A 1 107 ? -42.544 35.213 22.290 1.00 55.38 107 GLU A N 1
ATOM 849 C CA . GLU A 1 107 ? -43.598 35.141 21.269 1.00 55.38 107 GLU A CA 1
ATOM 850 C C . GLU A 1 107 ? -43.138 34.442 19.993 1.00 55.38 107 GLU A C 1
ATOM 852 O O . GLU A 1 107 ? -43.939 33.755 19.366 1.00 55.38 107 GLU A O 1
ATOM 857 N N . ASP A 1 108 ? -41.876 34.642 19.613 1.00 52.16 108 ASP A N 1
ATOM 858 C CA . ASP A 1 108 ? -41.287 34.069 18.407 1.00 52.16 108 ASP A CA 1
ATOM 859 C C . ASP A 1 108 ? -39.755 34.080 18.501 1.00 52.16 108 ASP A C 1
ATOM 861 O O . ASP A 1 108 ? -39.161 34.953 19.157 1.00 52.16 108 ASP A O 1
ATOM 865 N N . VAL A 1 109 ? -39.137 33.136 17.797 1.00 53.31 109 VAL A N 1
ATOM 866 C CA . VAL A 1 109 ? -37.703 33.093 17.503 1.00 53.31 109 VAL A CA 1
ATOM 867 C C . VAL A 1 109 ? -37.619 33.051 15.983 1.00 53.31 109 VAL A C 1
ATOM 869 O O . VAL A 1 109 ? -37.969 32.047 15.372 1.00 53.31 109 VAL A O 1
ATOM 872 N N . ASP A 1 110 ? -37.252 34.169 15.357 1.00 49.34 110 ASP A N 1
ATOM 873 C CA . ASP A 1 110 ? -37.299 34.277 13.896 1.00 49.34 110 ASP A CA 1
ATOM 874 C C . ASP A 1 110 ? -35.956 33.851 13.293 1.00 49.34 110 ASP A C 1
ATOM 876 O O . ASP A 1 110 ? -34.906 34.449 13.562 1.00 49.34 110 ASP A O 1
ATOM 880 N N . TYR A 1 111 ? -36.007 32.793 12.488 1.00 47.84 111 TYR A N 1
ATOM 881 C CA . TYR A 1 111 ? -34.858 32.152 11.866 1.00 47.84 111 TYR A CA 1
ATOM 882 C C . TYR A 1 111 ? -34.648 32.754 10.472 1.00 47.84 111 TYR A C 1
ATOM 884 O O . TYR A 1 111 ? -35.493 32.597 9.594 1.00 47.84 111 TYR A O 1
ATOM 892 N N . LEU A 1 112 ? -33.489 33.385 10.258 1.00 41.78 112 LEU A N 1
ATOM 893 C CA . LEU A 1 112 ? -33.008 33.915 8.972 1.00 41.78 112 LEU A CA 1
ATOM 894 C C . LEU A 1 112 ? -33.771 35.134 8.422 1.00 41.78 112 LEU A C 1
ATOM 896 O O . LEU A 1 112 ? -34.679 35.021 7.597 1.00 41.78 112 LEU A O 1
ATOM 900 N N . THR A 1 113 ? -33.262 36.336 8.705 1.00 39.81 113 THR A N 1
ATOM 901 C CA . THR A 1 113 ? -33.456 37.465 7.787 1.00 39.81 113 THR A CA 1
ATOM 902 C C . THR A 1 113 ? -32.249 37.568 6.849 1.00 39.81 113 THR A C 1
ATOM 904 O O . THR A 1 113 ? -31.123 37.825 7.271 1.00 39.81 113 THR A O 1
ATOM 907 N N . ASN A 1 114 ? -32.478 37.411 5.538 1.00 39.06 114 ASN A N 1
ATOM 908 C CA . ASN A 1 114 ? -31.487 37.603 4.456 1.00 39.06 114 ASN A CA 1
ATOM 909 C C . ASN A 1 114 ? -30.924 39.047 4.359 1.00 39.06 114 ASN A C 1
ATOM 911 O O . ASN A 1 114 ? -30.356 39.431 3.339 1.00 39.06 114 ASN A O 1
ATOM 915 N N . ASP A 1 115 ? -31.118 39.877 5.385 1.00 43.75 115 ASP A N 1
ATOM 916 C CA . ASP A 1 115 ? -30.729 41.286 5.436 1.00 43.75 115 ASP A CA 1
ATOM 917 C C . ASP A 1 115 ? -29.513 41.568 6.335 1.00 43.75 115 ASP A C 1
ATOM 919 O O . ASP A 1 115 ? -29.098 42.722 6.448 1.00 43.75 115 ASP A O 1
ATOM 923 N N . GLY A 1 116 ? -28.920 40.538 6.950 1.00 44.09 116 GLY A N 1
ATOM 924 C CA . GLY A 1 116 ? -27.706 40.673 7.759 1.00 44.09 116 GLY A CA 1
ATOM 925 C C . GLY A 1 116 ? -27.917 41.327 9.129 1.00 44.09 116 GLY A C 1
ATOM 926 O O . GLY A 1 116 ? -26.952 41.817 9.712 1.00 44.09 116 GLY A O 1
ATOM 927 N N . SER A 1 117 ? -29.149 41.356 9.656 1.00 47.72 117 SER A N 1
ATOM 928 C CA . SER A 1 117 ? -29.455 41.977 10.959 1.00 47.72 117 SER A CA 1
ATOM 929 C C . SER A 1 117 ? -29.299 41.070 12.196 1.00 47.72 117 SER A C 1
ATOM 931 O O . SER A 1 117 ? -29.468 41.562 13.313 1.00 47.72 117 SER A O 1
ATOM 933 N N . GLY A 1 118 ? -28.911 39.801 12.022 1.00 54.72 118 GLY A N 1
ATOM 934 C CA . GLY A 1 118 ? -28.700 38.829 13.109 1.00 54.72 118 GLY A CA 1
ATOM 935 C C . GLY A 1 118 ? -29.995 38.213 13.664 1.00 54.72 118 GLY A C 1
ATOM 936 O O . GLY A 1 118 ? -31.080 38.784 13.524 1.00 54.72 118 GLY A O 1
ATOM 937 N N . GLU A 1 119 ? -29.878 37.031 14.277 1.00 62.75 119 GLU A N 1
ATOM 938 C CA . GLU A 1 119 ? -30.988 36.288 14.901 1.00 62.75 119 GLU A CA 1
ATOM 939 C C . GLU A 1 119 ? -31.509 37.015 16.153 1.00 62.75 119 GLU A C 1
ATOM 941 O O . GLU A 1 119 ? -30.779 37.769 16.801 1.00 62.75 119 GLU A O 1
ATOM 946 N N . TYR A 1 120 ? -32.794 36.855 16.488 1.00 65.12 120 TYR A N 1
ATOM 947 C CA . TYR A 1 120 ? -33.422 37.598 17.584 1.00 65.12 120 TYR A CA 1
ATOM 948 C C . TYR A 1 120 ? -34.554 36.848 18.287 1.00 65.12 120 TYR A C 1
ATOM 950 O O . TYR A 1 120 ? -35.261 36.046 17.687 1.00 65.12 120 TYR A O 1
ATOM 958 N N . VAL A 1 121 ? -34.776 37.204 19.555 1.00 64.12 121 VAL A N 1
ATOM 959 C CA . VAL A 1 121 ? -35.872 36.720 20.407 1.00 64.12 121 VAL A CA 1
ATOM 960 C C . VAL A 1 121 ? -36.894 37.842 20.622 1.00 64.12 121 VAL A C 1
ATOM 962 O O . VAL A 1 121 ? -36.517 38.976 20.948 1.00 64.12 121 VAL A O 1
ATOM 965 N N . LEU A 1 122 ? -38.189 37.549 20.449 1.00 65.44 122 LEU A N 1
ATOM 966 C CA . LEU A 1 122 ? -39.289 38.473 20.757 1.00 65.44 122 LEU A CA 1
ATOM 967 C C . LEU A 1 122 ? -39.865 38.206 22.152 1.00 65.44 122 LEU A C 1
ATOM 969 O O . LEU A 1 122 ? -40.394 37.135 22.425 1.00 65.44 122 LEU A O 1
ATOM 973 N N . LEU A 1 123 ? -39.817 39.213 23.023 1.00 68.62 123 LEU A N 1
ATOM 974 C CA . LEU A 1 123 ? -40.328 39.170 24.393 1.00 68.62 123 LEU A CA 1
ATOM 975 C C . LEU A 1 123 ? -41.614 39.995 24.533 1.00 68.62 123 LEU A C 1
ATOM 977 O O . LEU A 1 123 ? -41.567 41.222 24.445 1.00 68.62 123 LEU A O 1
ATOM 981 N N . HIS A 1 124 ? -42.749 39.353 24.808 1.00 68.31 124 HIS A N 1
ATOM 982 C CA . HIS A 1 124 ? -44.058 39.987 24.991 1.00 68.31 124 HIS A CA 1
ATOM 983 C C . HIS A 1 124 ? -44.500 39.974 26.453 1.00 68.31 124 HIS A C 1
ATOM 985 O O . HIS A 1 124 ? -44.588 38.917 27.055 1.00 68.31 124 HIS A O 1
ATOM 991 N N . ASN A 1 125 ? -44.871 41.113 27.039 1.00 71.38 125 ASN A N 1
ATOM 992 C CA . ASN A 1 125 ? -45.503 41.150 28.364 1.00 71.38 125 ASN A CA 1
ATOM 993 C C . ASN A 1 125 ? -47.049 41.102 28.280 1.00 71.38 125 ASN A C 1
ATOM 995 O O . ASN A 1 125 ? -47.657 42.162 28.133 1.00 71.38 125 ASN A O 1
ATOM 999 N N . PRO A 1 126 ? -47.720 39.946 28.470 1.00 53.16 126 PRO A N 1
ATOM 1000 C CA . PRO A 1 126 ? -49.187 39.874 28.449 1.00 53.16 126 PRO A CA 1
ATOM 1001 C C . PRO A 1 126 ? -49.849 40.387 29.744 1.00 53.16 126 PRO A C 1
ATOM 1003 O O . PRO A 1 126 ? -51.074 40.375 29.872 1.00 53.16 126 PRO A O 1
ATOM 1006 N N . GLY A 1 127 ? -49.055 40.798 30.738 1.00 52.62 127 GLY A N 1
ATOM 1007 C CA . GLY A 1 127 ? -49.529 41.274 32.031 1.00 52.62 127 GLY A CA 1
ATOM 1008 C C . GLY A 1 127 ? -50.183 42.655 31.987 1.00 52.62 127 GLY A C 1
ATOM 1009 O O . GLY A 1 127 ? -50.092 43.397 31.015 1.00 52.62 127 GLY A O 1
ATOM 1010 N N . LEU A 1 128 ? -50.819 43.036 33.099 1.00 52.47 128 LEU A N 1
ATOM 1011 C CA . LEU A 1 128 ? -51.478 44.341 33.270 1.00 52.47 128 LEU A CA 1
ATOM 1012 C C . LEU A 1 128 ? -50.548 45.432 33.852 1.00 52.47 128 LEU A C 1
ATOM 1014 O O . LEU A 1 128 ? -50.987 46.564 34.058 1.00 52.47 128 LEU A O 1
ATOM 1018 N N . SER A 1 129 ? -49.276 45.115 34.126 1.00 55.31 129 SER A N 1
ATOM 1019 C CA . SER A 1 129 ? -48.261 46.027 34.689 1.00 55.31 129 SER A CA 1
ATOM 1020 C C . SER A 1 129 ? -46.903 45.905 33.984 1.00 55.31 129 SER A C 1
ATOM 1022 O O . SER A 1 129 ? -46.566 44.837 33.482 1.00 55.31 129 SER A O 1
ATOM 1024 N N . THR A 1 130 ? -46.121 46.991 33.941 1.00 63.91 130 THR A N 1
ATOM 1025 C CA . THR A 1 130 ? -44.763 47.000 33.359 1.00 63.91 130 THR A CA 1
ATOM 1026 C C . THR A 1 130 ? -43.833 46.059 34.122 1.00 63.91 130 THR A C 1
ATOM 1028 O O . THR A 1 130 ? -43.812 46.092 35.352 1.00 63.91 130 THR A O 1
ATOM 1031 N N . VAL A 1 131 ? -43.030 45.284 33.393 1.00 62.16 131 VAL A N 1
ATOM 1032 C CA . VAL A 1 131 ? -42.046 44.337 33.939 1.00 62.16 131 VAL A CA 1
ATOM 1033 C C . VAL A 1 131 ? -40.637 44.880 33.728 1.00 62.16 131 VAL A C 1
ATOM 1035 O O . VAL A 1 131 ? -40.325 45.359 32.642 1.00 62.16 131 VAL A O 1
ATOM 1038 N N . SER A 1 132 ? -39.788 44.810 34.754 1.00 70.19 132 SER A N 1
ATOM 1039 C CA . SER A 1 132 ? -38.366 45.155 34.660 1.00 70.19 132 SER A CA 1
ATOM 1040 C C . SER A 1 132 ? -37.529 43.886 34.557 1.00 70.19 132 SER A C 1
ATOM 1042 O O . SER A 1 132 ? -37.664 43.012 35.408 1.00 70.19 132 SER A O 1
ATOM 1044 N N . LEU A 1 133 ? -36.675 43.807 33.538 1.00 65.88 133 LEU A N 1
ATOM 1045 C CA . LEU A 1 133 ? -35.731 42.710 33.297 1.00 65.88 133 LEU A CA 1
ATOM 1046 C C . LEU A 1 133 ? -34.287 43.173 33.551 1.00 65.88 133 LEU A C 1
ATOM 1048 O O . LEU A 1 133 ? -33.371 42.883 32.786 1.00 65.88 133 LEU A O 1
ATOM 1052 N N . LEU A 1 134 ? -34.087 43.992 34.585 1.00 61.62 134 LEU A N 1
ATOM 1053 C CA . LEU A 1 134 ? -32.765 44.475 34.977 1.00 61.62 134 LEU A CA 1
ATOM 1054 C C . LEU A 1 134 ? -31.937 43.317 35.553 1.00 61.62 134 LEU A C 1
ATOM 1056 O O . LEU A 1 134 ? -32.341 42.739 36.556 1.00 61.62 134 LEU A O 1
ATOM 1060 N N . GLY A 1 135 ? -30.789 43.007 34.941 1.00 58.91 135 GLY A N 1
ATOM 1061 C CA . GLY A 1 135 ? -29.868 41.967 35.424 1.00 58.91 135 GLY A CA 1
ATOM 1062 C C . GLY A 1 135 ? -30.072 40.583 34.804 1.00 58.91 135 GLY A C 1
ATOM 1063 O O . GLY A 1 135 ? -29.468 39.627 35.277 1.00 58.91 135 GLY A O 1
ATOM 1064 N N . TRP A 1 136 ? -30.888 40.482 33.753 1.00 66.38 136 TRP A N 1
ATOM 1065 C CA . TRP A 1 136 ? -31.211 39.216 33.099 1.00 66.38 136 TRP A CA 1
ATOM 1066 C C . TRP A 1 136 ? -30.210 38.874 31.991 1.00 66.38 136 TRP A C 1
ATOM 1068 O O . TRP A 1 136 ? -29.668 39.773 31.345 1.00 66.38 136 TRP A O 1
ATOM 1078 N N . TYR A 1 137 ? -29.997 37.576 31.775 1.00 67.31 137 TYR A N 1
ATOM 1079 C CA . TYR A 1 137 ? -29.157 37.015 30.712 1.00 67.31 137 TYR A CA 1
ATOM 1080 C C . TYR A 1 137 ? -30.011 36.192 29.744 1.00 67.31 137 TYR A C 1
ATOM 1082 O O . TYR A 1 137 ? -31.003 35.608 30.173 1.00 67.31 137 TYR A O 1
ATOM 1090 N N . ILE A 1 138 ? -29.609 36.147 28.473 1.00 71.19 138 ILE A N 1
ATOM 1091 C CA . ILE A 1 138 ? -30.013 35.156 27.464 1.00 71.19 138 ILE A CA 1
ATOM 1092 C C . ILE A 1 138 ? -28.730 34.494 26.945 1.00 71.19 138 ILE A C 1
ATOM 1094 O O . ILE A 1 138 ? -27.720 35.171 26.760 1.00 71.19 138 ILE A O 1
ATOM 1098 N N . MET A 1 139 ? -28.765 33.179 26.747 1.00 68.81 139 MET A N 1
ATOM 1099 C CA . MET A 1 139 ? -27.616 32.352 26.359 1.00 68.81 139 MET A CA 1
ATOM 1100 C C . MET A 1 139 ? -28.062 31.350 25.295 1.00 68.81 139 MET A C 1
ATOM 1102 O O . MET A 1 139 ? -29.227 30.942 25.322 1.00 68.81 139 MET A O 1
ATOM 1106 N N . ASP A 1 140 ? -27.155 30.932 24.415 1.00 65.50 140 ASP A N 1
ATOM 1107 C CA . ASP A 1 140 ? -27.399 29.827 23.482 1.00 65.50 140 ASP A CA 1
ATOM 1108 C C . ASP A 1 140 ? -26.808 28.484 23.949 1.00 65.50 140 ASP A C 1
ATOM 1110 O O . ASP A 1 140 ? -26.234 28.367 25.037 1.00 65.50 140 ASP A O 1
ATOM 1114 N N . GLU A 1 141 ? -27.013 27.433 23.151 1.00 63.31 141 GLU A N 1
ATOM 1115 C CA . GLU A 1 141 ? -26.626 26.062 23.503 1.00 63.31 141 GLU A CA 1
ATOM 1116 C C . GLU A 1 141 ? -25.102 25.883 23.616 1.00 63.31 141 GLU A C 1
ATOM 1118 O O . GLU A 1 141 ? -24.631 25.084 24.433 1.00 63.31 141 GLU A O 1
ATOM 1123 N N . TYR A 1 142 ? -24.323 26.673 22.868 1.00 67.50 142 TYR A N 1
ATOM 1124 C CA . TYR A 1 142 ? -22.866 26.678 22.965 1.00 67.50 142 TYR A CA 1
ATOM 1125 C C . TYR A 1 142 ? -22.412 27.226 24.323 1.00 67.50 142 TYR A C 1
ATOM 1127 O O . TYR A 1 142 ? -21.647 26.566 25.030 1.00 67.50 142 TYR A O 1
ATOM 1135 N N . ALA A 1 143 ? -22.937 28.385 24.740 1.00 68.62 143 ALA A N 1
ATOM 1136 C CA . ALA A 1 143 ? -22.633 28.947 26.058 1.00 68.62 143 ALA A CA 1
ATOM 1137 C C . ALA A 1 143 ? -23.098 28.038 27.208 1.00 68.62 143 ALA A C 1
ATOM 1139 O O . ALA A 1 143 ? -22.431 27.954 28.242 1.00 68.62 143 ALA A O 1
ATOM 1140 N N . TYR A 1 144 ? -24.223 27.337 27.040 1.00 63.12 144 TYR A N 1
ATOM 1141 C CA . TYR A 1 144 ? -24.733 26.414 28.053 1.00 63.12 144 TYR A CA 1
ATOM 1142 C C . TYR A 1 144 ? -23.808 25.213 28.269 1.00 63.12 144 TYR A C 1
ATOM 1144 O O . TYR A 1 144 ? -23.447 24.911 29.408 1.00 63.12 144 TYR A O 1
ATOM 1152 N N . ASN A 1 145 ? -23.390 24.560 27.183 1.00 60.31 145 ASN A N 1
ATOM 1153 C CA . ASN A 1 145 ? -22.607 23.326 27.248 1.00 60.31 145 ASN A CA 1
ATOM 1154 C C . ASN A 1 145 ? -21.105 23.555 27.468 1.00 60.31 145 ASN A C 1
ATOM 1156 O O . ASN A 1 145 ? -20.378 22.594 27.720 1.00 60.31 145 ASN A O 1
ATOM 1160 N N . ASN A 1 146 ? -20.624 24.799 27.393 1.00 65.75 146 ASN A N 1
ATOM 1161 C CA . ASN A 1 146 ? -19.214 25.125 27.558 1.00 65.75 146 ASN A CA 1
ATOM 1162 C C . ASN A 1 146 ? -18.909 25.646 28.980 1.00 65.75 146 ASN A C 1
ATOM 1164 O O . ASN A 1 146 ? -19.230 26.796 29.290 1.00 65.75 146 ASN A O 1
ATOM 1168 N N . PRO A 1 147 ? -18.211 24.875 29.843 1.00 71.00 147 PRO A N 1
ATOM 1169 C CA . PRO A 1 147 ? -17.895 25.290 31.214 1.00 71.00 147 PRO A CA 1
ATOM 1170 C C . PRO A 1 147 ? -17.095 26.597 31.300 1.00 71.00 147 PRO A C 1
ATOM 1172 O O . PRO A 1 147 ? -17.172 27.301 32.304 1.00 71.00 147 PRO A O 1
ATOM 1175 N N . SER A 1 148 ? -16.336 26.947 30.253 1.00 70.62 148 SER A N 1
ATOM 1176 C CA . SER A 1 148 ? -15.538 28.182 30.213 1.00 70.62 148 SER A CA 1
ATOM 1177 C C . SER A 1 148 ? -16.383 29.461 30.118 1.00 70.62 148 SER A C 1
ATOM 1179 O O . SER A 1 148 ? -15.904 30.541 30.474 1.00 70.62 148 SER A O 1
ATOM 1181 N N . CYS A 1 149 ? -17.654 29.331 29.727 1.00 68.19 149 CYS A N 1
ATOM 1182 C CA . CYS A 1 149 ? -18.629 30.419 29.658 1.00 68.19 149 CYS A CA 1
ATOM 1183 C C . CYS A 1 149 ? -19.342 30.697 30.989 1.00 68.19 149 CYS A C 1
ATOM 1185 O O . CYS A 1 149 ? -20.223 31.557 31.061 1.00 68.19 149 CYS A O 1
ATOM 1187 N N . TRP A 1 150 ? -18.924 30.023 32.066 1.00 65.06 150 TRP A N 1
ATOM 1188 C CA . TRP A 1 150 ? -19.471 30.176 33.409 1.00 65.06 150 TRP A CA 1
ATOM 1189 C C . TRP A 1 150 ? -18.391 30.607 34.406 1.00 65.06 150 TRP A C 1
ATOM 1191 O O . TRP A 1 150 ? -17.311 30.028 34.499 1.00 65.06 150 TRP A O 1
ATOM 1201 N N . ILE A 1 151 ? -18.699 31.601 35.234 1.00 59.06 151 ILE A N 1
ATOM 1202 C CA . ILE A 1 151 ? -17.896 31.970 36.401 1.00 59.06 151 ILE A CA 1
ATOM 1203 C C . ILE A 1 151 ? -18.257 31.007 37.531 1.00 59.06 151 ILE A C 1
ATOM 1205 O O . ILE A 1 151 ? -19.404 30.982 37.982 1.00 59.06 151 ILE A O 1
ATOM 1209 N N . ASN A 1 152 ? -17.284 30.213 37.996 1.00 54.41 152 ASN A N 1
ATOM 1210 C CA . ASN A 1 152 ? -17.453 29.232 39.078 1.00 54.41 152 ASN A CA 1
ATOM 1211 C C . ASN A 1 152 ? -18.684 28.317 38.890 1.00 54.41 152 ASN A C 1
ATOM 1213 O O . ASN A 1 152 ? -19.353 27.998 39.870 1.00 54.41 152 ASN A O 1
ATOM 1217 N N . ASN A 1 153 ? -19.032 27.963 37.645 1.00 52.47 153 ASN A N 1
ATOM 1218 C CA . ASN A 1 153 ? -20.229 27.185 37.282 1.00 52.47 153 ASN A CA 1
ATOM 1219 C C . ASN A 1 153 ? -21.566 27.755 37.810 1.00 52.47 153 ASN A C 1
ATOM 1221 O O . ASN A 1 153 ? -22.520 27.006 37.996 1.00 52.47 153 ASN A O 1
ATOM 1225 N N . THR A 1 154 ? -21.639 29.059 38.102 1.00 51.72 154 THR A N 1
ATOM 1226 C CA . THR A 1 154 ? -22.796 29.667 38.795 1.00 51.72 154 THR A CA 1
ATOM 1227 C C . THR A 1 154 ? -23.345 30.922 38.126 1.00 51.72 154 THR A C 1
ATOM 1229 O O . THR A 1 154 ? -24.542 31.179 38.231 1.00 51.72 154 THR A O 1
ATOM 1232 N N . ILE A 1 155 ? -22.515 31.699 37.424 1.00 61.09 155 ILE A N 1
ATOM 1233 C CA . ILE A 1 155 ? -22.937 32.939 36.754 1.00 61.09 155 ILE A CA 1
ATOM 1234 C C . ILE A 1 155 ? -22.431 32.923 35.305 1.00 61.09 155 ILE A C 1
ATOM 1236 O O . ILE A 1 155 ? -21.238 32.685 35.114 1.00 61.09 155 ILE A O 1
ATOM 1240 N N . PRO A 1 156 ? -23.282 33.188 34.297 1.00 63.28 156 PRO A N 1
ATOM 1241 C CA . PRO A 1 156 ? -22.843 33.399 32.919 1.00 63.28 156 PRO A CA 1
ATOM 1242 C C . PRO A 1 156 ? -21.764 34.478 32.826 1.00 63.28 156 PRO A C 1
ATOM 1244 O O . PRO A 1 156 ? -21.888 35.538 33.441 1.00 63.28 156 PRO A O 1
ATOM 1247 N N . ARG A 1 157 ? -20.695 34.214 32.079 1.00 72.19 157 ARG A N 1
ATOM 1248 C CA . ARG A 1 157 ? -19.625 35.186 31.858 1.00 72.19 157 ARG A CA 1
ATOM 1249 C C . ARG A 1 157 ? -20.067 36.198 30.788 1.00 72.19 157 ARG A C 1
ATOM 1251 O O . ARG A 1 157 ? -20.590 35.786 29.761 1.00 72.19 157 ARG A O 1
ATOM 1258 N N . ASP A 1 158 ? -19.848 37.495 31.024 1.00 69.44 158 ASP A N 1
ATOM 1259 C CA . ASP A 1 158 ? -20.241 38.604 30.123 1.00 69.44 158 ASP A CA 1
ATOM 1260 C C . ASP A 1 158 ? -19.436 38.642 28.786 1.00 69.44 158 ASP A C 1
ATOM 1262 O O . ASP A 1 158 ? -19.577 39.589 28.021 1.00 69.44 158 ASP A O 1
ATOM 1266 N N . ASP A 1 159 ? -18.544 37.671 28.537 1.00 73.00 159 ASP A N 1
ATOM 1267 C CA . ASP A 1 159 ? -17.590 37.598 27.414 1.00 73.00 159 ASP A CA 1
ATOM 1268 C C . ASP A 1 159 ? -17.379 36.148 26.909 1.00 73.00 159 ASP A C 1
ATOM 1270 O O . ASP A 1 159 ? -16.246 35.713 26.683 1.00 73.00 159 ASP A O 1
ATOM 1274 N N . CYS A 1 160 ? -18.456 35.371 26.747 1.00 77.69 160 CYS A N 1
ATOM 1275 C CA . CYS A 1 160 ? -18.395 34.007 26.196 1.00 77.69 160 CYS A CA 1
ATOM 1276 C C . CYS A 1 160 ? -18.236 34.060 24.669 1.00 77.69 160 CYS A C 1
ATOM 1278 O O . CYS A 1 160 ? -19.197 33.895 23.917 1.00 77.69 160 CYS A O 1
ATOM 1280 N N . ILE A 1 161 ? -17.008 34.328 24.228 1.00 74.69 161 ILE A N 1
ATOM 1281 C CA . ILE A 1 161 ? -16.680 34.540 22.820 1.00 74.69 161 ILE A CA 1
ATOM 1282 C C . ILE A 1 161 ? -16.118 33.255 22.195 1.00 74.69 161 ILE A C 1
ATOM 1284 O O . ILE A 1 161 ? -15.195 32.652 22.748 1.00 74.69 161 ILE A O 1
ATOM 1288 N N . ASP A 1 162 ? -16.663 32.829 21.054 1.00 72.62 162 ASP A N 1
ATOM 1289 C CA . ASP A 1 162 ? -16.126 31.701 20.280 1.00 72.62 162 ASP A CA 1
ATOM 1290 C C . ASP A 1 162 ? -14.853 32.064 19.487 1.00 72.62 162 ASP A C 1
ATOM 1292 O O . ASP A 1 162 ? -14.406 33.213 19.442 1.00 72.62 162 ASP A O 1
ATOM 1296 N N . SER A 1 163 ? -14.249 31.075 18.823 1.00 65.88 163 SER A N 1
ATOM 1297 C CA . SER A 1 163 ? -13.058 31.264 17.980 1.00 65.88 163 SER A CA 1
ATOM 1298 C C . SER A 1 163 ? -13.276 32.205 16.786 1.00 65.88 163 SER A C 1
ATOM 1300 O O . SER A 1 163 ? -12.303 32.628 16.165 1.00 65.88 163 SER A O 1
ATOM 1302 N N . TYR A 1 164 ? -14.526 32.556 16.473 1.00 60.72 164 TYR A N 1
ATOM 1303 C CA . TYR A 1 164 ? -14.901 33.480 15.403 1.00 60.72 164 TYR A CA 1
ATOM 1304 C C . TYR A 1 164 ? -15.232 34.890 15.919 1.00 60.72 164 TYR A C 1
ATOM 1306 O O . TYR A 1 164 ? -15.605 35.761 15.129 1.00 60.72 164 TYR A O 1
ATOM 1314 N N . GLY A 1 165 ? -15.080 35.149 17.222 1.00 65.62 165 GLY A N 1
ATOM 1315 C CA . GLY A 1 165 ? -15.313 36.463 17.815 1.00 65.62 165 GLY A CA 1
ATOM 1316 C C . GLY A 1 165 ? -16.781 36.771 18.136 1.00 65.62 165 GLY A C 1
ATOM 1317 O O . GLY A 1 165 ? -17.105 37.941 18.355 1.00 65.62 165 GLY A O 1
ATOM 1318 N N . LYS A 1 166 ? -17.673 35.770 18.161 1.00 69.69 166 LYS A N 1
ATOM 1319 C CA . LYS A 1 166 ? -19.103 35.944 18.474 1.00 69.69 166 LYS A CA 1
ATOM 1320 C C . LYS A 1 166 ? -19.392 35.704 19.951 1.00 69.69 166 LYS A C 1
ATOM 1322 O O . LYS A 1 166 ? -18.917 34.729 20.512 1.00 69.69 166 LYS A O 1
ATOM 1327 N N . ASP A 1 167 ? -20.191 36.580 20.560 1.00 73.69 167 ASP A N 1
ATOM 1328 C CA . ASP A 1 167 ? -20.574 36.496 21.976 1.00 73.69 167 ASP A CA 1
ATOM 1329 C C . ASP A 1 167 ? -21.883 35.717 22.163 1.00 73.69 167 ASP A C 1
ATOM 1331 O O . ASP A 1 167 ? -22.946 36.140 21.704 1.00 73.69 167 ASP A O 1
ATOM 1335 N N . HIS A 1 168 ? -21.800 34.582 22.849 1.00 74.56 168 HIS A N 1
ATOM 1336 C CA . HIS A 1 168 ? -22.898 33.638 23.051 1.00 74.56 168 HIS A CA 1
ATOM 1337 C C . HIS A 1 168 ? -23.726 33.918 24.323 1.00 74.56 168 HIS A C 1
ATOM 1339 O O . HIS A 1 168 ? -24.664 33.177 24.636 1.00 74.56 168 HIS A O 1
ATOM 1345 N N . VAL A 1 169 ? -23.412 34.991 25.066 1.00 74.69 169 VAL A N 1
ATOM 1346 C CA . VAL A 1 169 ? -24.135 35.410 26.279 1.00 74.69 169 VAL A CA 1
ATOM 1347 C C . VAL A 1 169 ? -24.500 36.891 26.200 1.00 74.69 169 VAL A C 1
ATOM 1349 O O . VAL A 1 169 ? -23.642 37.757 26.124 1.00 74.69 169 VAL A O 1
ATOM 1352 N N . VAL A 1 170 ? -25.792 37.215 26.300 1.00 72.50 170 VAL A N 1
ATOM 1353 C CA . VAL A 1 170 ? -26.272 38.605 26.255 1.00 72.50 170 VAL A CA 1
ATOM 1354 C C . VAL A 1 170 ? -26.953 38.983 27.563 1.00 72.50 170 VAL A C 1
ATOM 1356 O O . VAL A 1 170 ? -28.022 38.471 27.901 1.00 72.50 170 VAL A O 1
ATOM 1359 N N . ARG A 1 171 ? -26.375 39.949 28.281 1.00 75.25 171 ARG A N 1
ATOM 1360 C CA . ARG A 1 171 ? -26.987 40.568 29.463 1.00 75.25 171 ARG A CA 1
ATOM 1361 C C . ARG A 1 171 ? -27.776 41.814 29.077 1.00 75.25 171 ARG A C 1
ATOM 1363 O O . ARG A 1 171 ? -27.262 42.689 28.382 1.00 75.25 171 ARG A O 1
ATOM 1370 N N . PHE A 1 172 ? -29.003 41.962 29.569 1.00 70.31 172 PHE A N 1
ATOM 1371 C CA . PHE A 1 172 ? -29.831 43.127 29.250 1.00 70.31 172 PHE A CA 1
ATOM 1372 C C . PHE A 1 172 ? -30.493 43.778 30.469 1.00 70.31 172 PHE A C 1
ATOM 1374 O O . PHE A 1 172 ? -30.433 43.324 31.611 1.00 70.31 172 PHE A O 1
ATOM 1381 N N . SER A 1 173 ? -31.031 44.972 30.222 1.00 70.25 173 SER A N 1
ATOM 1382 C CA . SER A 1 173 ? -31.575 45.889 31.225 1.00 70.25 173 SER A CA 1
ATOM 1383 C C . SER A 1 173 ? -32.745 46.665 30.626 1.00 70.25 173 SER A C 1
ATOM 1385 O O . SER A 1 173 ? -32.649 47.865 30.366 1.00 70.25 173 SER A O 1
ATOM 1387 N N . ILE A 1 174 ? -33.844 45.960 30.340 1.00 71.94 174 ILE A N 1
ATOM 1388 C CA . ILE A 1 174 ? -35.018 46.526 29.658 1.00 71.94 174 ILE A CA 1
ATOM 1389 C C . ILE A 1 174 ? -36.254 46.515 30.559 1.00 71.94 174 ILE A C 1
ATOM 1391 O O . ILE A 1 174 ? -36.413 45.650 31.414 1.00 71.94 174 ILE A O 1
ATOM 1395 N N . ASN A 1 175 ? -37.156 47.475 30.351 1.00 77.56 175 ASN A N 1
ATOM 1396 C CA . ASN A 1 175 ? -38.482 47.485 30.969 1.00 77.56 175 ASN A CA 1
ATOM 1397 C C . ASN A 1 175 ? -39.533 47.268 29.874 1.00 77.56 175 ASN A C 1
ATOM 1399 O O . ASN A 1 175 ? -39.565 48.046 28.921 1.00 77.56 175 ASN A O 1
ATOM 1403 N N . ILE A 1 176 ? -40.398 46.262 30.018 1.00 72.75 176 ILE A N 1
ATOM 1404 C CA . ILE A 1 176 ? -41.431 45.900 29.038 1.00 72.75 176 ILE A CA 1
ATOM 1405 C C . ILE A 1 176 ? -42.819 46.315 29.564 1.00 72.75 176 ILE A C 1
ATOM 1407 O O . ILE A 1 176 ? -43.314 45.724 30.531 1.00 72.75 176 ILE A O 1
ATOM 1411 N N . PRO A 1 177 ? -43.468 47.342 28.983 1.00 73.81 177 PRO A N 1
ATOM 1412 C CA . PRO A 1 177 ? -44.823 47.759 29.359 1.00 73.81 177 PRO A CA 1
ATOM 1413 C C . PRO A 1 177 ? -45.892 46.673 29.114 1.00 73.81 177 PRO A C 1
ATOM 1415 O O . PRO A 1 177 ? -45.650 45.762 28.326 1.00 73.81 177 PRO A O 1
ATOM 1418 N N . PRO A 1 178 ? -47.087 46.779 29.729 1.00 69.81 178 PRO A N 1
ATOM 1419 C CA . PRO A 1 178 ? -48.229 45.899 29.447 1.00 69.81 178 PRO A CA 1
ATOM 1420 C C . PRO A 1 178 ? -48.552 45.827 27.949 1.00 69.81 178 PRO A C 1
ATOM 1422 O O . PRO A 1 178 ? -48.733 46.870 27.318 1.00 69.81 178 PRO A O 1
ATOM 1425 N N . GLY A 1 179 ? -48.651 44.620 27.393 1.00 64.62 179 GLY A N 1
ATOM 1426 C CA . GLY A 1 179 ? -48.976 44.349 25.988 1.00 64.62 179 GLY A CA 1
ATOM 1427 C C . GLY A 1 179 ? -47.878 44.694 24.975 1.00 64.62 179 GLY A C 1
ATOM 1428 O O . GLY A 1 179 ? -48.154 44.722 23.778 1.00 64.62 179 GLY A O 1
ATOM 1429 N N . ALA A 1 180 ? -46.662 45.029 25.421 1.00 72.00 180 ALA A N 1
ATOM 1430 C CA . ALA A 1 180 ? -45.554 45.380 24.534 1.00 72.00 180 ALA A CA 1
ATOM 1431 C C . ALA A 1 180 ? -44.700 44.155 24.178 1.00 72.00 180 ALA A C 1
ATOM 1433 O O . ALA A 1 180 ? -44.429 43.327 25.049 1.00 72.00 180 ALA A O 1
ATOM 1434 N N . VAL A 1 181 ? -44.234 44.108 22.926 1.00 77.12 181 VAL A N 1
ATOM 1435 C CA . VAL A 1 181 ? -43.285 43.116 22.397 1.00 77.12 181 VAL A CA 1
ATOM 1436 C C . VAL A 1 181 ? -41.941 43.802 22.139 1.00 77.12 181 VAL A C 1
ATOM 1438 O O . VAL A 1 181 ? -41.907 44.875 21.531 1.00 77.12 181 VAL A O 1
ATOM 1441 N N . VAL A 1 182 ? -40.839 43.226 22.619 1.00 74.44 182 VAL A N 1
ATOM 1442 C CA . VAL A 1 182 ? -39.478 43.777 22.497 1.00 74.44 182 VAL A CA 1
ATOM 1443 C C . VAL A 1 182 ? -38.554 42.761 21.828 1.00 74.44 182 VAL A C 1
ATOM 1445 O O . VAL A 1 182 ? -38.548 41.599 22.211 1.00 74.44 182 VAL A O 1
ATOM 1448 N N . ARG A 1 183 ? -37.762 43.210 20.846 1.00 72.44 183 ARG A N 1
ATOM 1449 C CA . ARG A 1 183 ? -36.805 42.391 20.080 1.00 72.44 183 ARG A CA 1
ATOM 1450 C C . ARG A 1 183 ? -35.404 42.459 20.699 1.00 72.44 183 ARG A C 1
ATOM 1452 O O . ARG A 1 183 ? -34.906 43.566 20.907 1.00 72.44 183 ARG A O 1
ATOM 1459 N N . ILE A 1 184 ? -34.776 41.307 20.953 1.00 71.06 184 ILE A N 1
ATOM 1460 C CA . ILE A 1 184 ? -33.406 41.191 21.488 1.00 71.06 184 ILE A CA 1
ATOM 1461 C C . ILE A 1 184 ? -32.541 40.348 20.535 1.00 71.06 184 ILE A C 1
ATOM 1463 O O . ILE A 1 184 ? -32.920 39.213 20.268 1.00 71.06 184 ILE A O 1
ATOM 1467 N N . PRO A 1 185 ? -31.411 40.864 20.020 1.00 65.19 185 PRO A N 1
ATOM 1468 C CA . PRO A 1 185 ? -30.507 40.099 19.158 1.00 65.19 185 PRO A CA 1
ATOM 1469 C C . PRO A 1 185 ? -29.685 39.058 19.943 1.00 65.19 185 PRO A C 1
ATOM 1471 O O . PRO A 1 185 ? -29.268 39.338 21.067 1.00 65.19 185 PRO A O 1
ATOM 1474 N N . VAL A 1 186 ? -29.435 37.890 19.340 1.00 63.72 186 VAL A N 1
ATOM 1475 C CA . VAL A 1 186 ? -28.622 36.775 19.877 1.00 63.72 186 VAL A CA 1
ATOM 1476 C C . VAL A 1 186 ? -27.662 36.233 18.805 1.00 63.72 186 VAL A C 1
ATOM 1478 O O . VAL A 1 186 ? -27.910 36.407 17.613 1.00 63.72 186 VAL A O 1
ATOM 1481 N N . ALA A 1 187 ? -26.539 35.630 19.216 1.00 55.38 187 ALA A N 1
ATOM 1482 C CA . ALA A 1 187 ? -25.469 35.215 18.298 1.00 55.38 187 ALA A CA 1
ATOM 1483 C C . ALA A 1 187 ? -25.735 33.896 17.553 1.00 55.38 187 ALA A C 1
ATOM 1485 O O . ALA A 1 187 ? -25.278 33.756 16.415 1.00 55.38 187 ALA A O 1
ATOM 1486 N N . SER A 1 188 ? -26.465 32.959 18.166 1.00 57.41 188 SER A N 1
ATOM 1487 C CA . SER A 1 188 ? -26.975 31.749 17.515 1.00 57.41 188 SER A CA 1
ATOM 1488 C C . SER A 1 188 ? -28.222 31.213 18.230 1.00 57.41 188 SER A C 1
ATOM 1490 O O . SER A 1 188 ? -28.474 31.552 19.389 1.00 57.41 188 SER A O 1
ATOM 1492 N N . SER A 1 189 ? -29.031 30.418 17.529 1.00 54.09 189 SER A N 1
ATOM 1493 C CA . SER A 1 189 ? -30.318 29.936 18.030 1.00 54.09 189 SER A CA 1
ATOM 1494 C C . SER A 1 189 ? -30.181 28.926 19.181 1.00 54.09 189 SER A C 1
ATOM 1496 O O . SER A 1 189 ? -29.602 27.855 18.992 1.00 54.09 189 SER A O 1
ATOM 1498 N N . PRO A 1 190 ? -30.776 29.191 20.359 1.00 48.78 190 PRO A N 1
ATOM 1499 C CA . PRO A 1 190 ? -30.997 28.170 21.374 1.00 48.78 190 PRO A CA 1
ATOM 1500 C C . PRO A 1 190 ? -32.299 27.399 21.087 1.00 48.78 190 PRO A C 1
ATOM 1502 O O . PRO A 1 190 ? -33.352 28.018 20.945 1.00 48.78 190 PRO A O 1
ATOM 1505 N N . TYR A 1 191 ? -32.289 26.061 21.156 1.00 46.28 191 TYR A N 1
ATOM 1506 C CA . TYR A 1 191 ? -33.533 25.285 21.352 1.00 46.28 191 TYR A CA 1
ATOM 1507 C C . TYR A 1 191 ? -34.203 25.582 22.713 1.00 46.28 191 TYR A C 1
ATOM 1509 O O . TYR A 1 191 ? -35.383 25.299 22.897 1.00 46.28 191 TYR A O 1
ATOM 1517 N N . ASN A 1 192 ? -33.462 26.158 23.672 1.00 49.16 192 ASN A N 1
ATOM 1518 C CA . ASN A 1 192 ? -33.935 26.520 25.010 1.00 49.16 192 ASN A CA 1
ATOM 1519 C C . ASN A 1 192 ? -33.357 27.877 25.434 1.00 49.16 192 ASN A C 1
ATOM 1521 O O . ASN A 1 192 ? -32.138 28.042 25.456 1.00 49.16 192 ASN A O 1
ATOM 1525 N N . ALA A 1 193 ? -34.200 28.833 25.828 1.00 51.25 193 ALA A N 1
ATOM 1526 C CA . ALA A 1 193 ? -33.740 30.118 26.349 1.00 51.25 193 ALA A CA 1
ATOM 1527 C C . ALA A 1 193 ? -33.583 30.053 27.878 1.00 51.25 193 ALA A C 1
ATOM 1529 O O . ALA A 1 193 ? -34.498 29.653 28.604 1.00 51.25 193 ALA A O 1
ATOM 1530 N N . ILE A 1 194 ? -32.424 30.478 28.388 1.00 56.19 194 ILE A N 1
ATOM 1531 C CA . ILE A 1 194 ? -32.160 30.562 29.831 1.00 56.19 194 ILE A CA 1
ATOM 1532 C C . ILE A 1 194 ? -32.461 31.978 30.304 1.00 56.19 194 ILE A C 1
ATOM 1534 O O . ILE A 1 194 ? -31.879 32.929 29.794 1.00 56.19 194 ILE A O 1
ATOM 1538 N N . LEU A 1 195 ? -33.335 32.111 31.304 1.00 54.84 195 LEU A N 1
ATOM 1539 C CA . LEU A 1 195 ? -33.650 33.384 31.948 1.00 54.84 195 LEU A CA 1
ATOM 1540 C C . LEU A 1 195 ? -33.236 33.324 33.426 1.00 54.84 195 LEU A C 1
ATOM 1542 O O . LEU A 1 195 ? -33.774 32.540 34.210 1.00 54.84 195 LEU A O 1
ATOM 1546 N N . ASN A 1 196 ? -32.272 34.160 33.816 1.00 51.12 196 ASN A N 1
ATOM 1547 C CA . ASN A 1 196 ? -31.776 34.262 35.192 1.00 51.12 196 ASN A CA 1
ATOM 1548 C C . ASN A 1 196 ? -32.103 35.649 35.769 1.00 51.12 196 ASN A C 1
ATOM 1550 O O . ASN A 1 196 ? -31.729 36.655 35.175 1.00 51.12 196 ASN A O 1
ATOM 1554 N N . ASN A 1 197 ? -32.788 35.713 36.915 1.00 44.84 197 ASN A N 1
ATOM 1555 C CA . ASN A 1 197 ? -33.127 36.963 37.604 1.00 44.84 197 ASN A CA 1
ATOM 1556 C C . ASN A 1 197 ? -32.310 37.122 38.893 1.00 44.84 197 ASN A C 1
ATOM 1558 O O . ASN A 1 197 ? -32.860 36.947 39.978 1.00 44.84 197 ASN A O 1
ATOM 1562 N N . ASP A 1 198 ? -31.014 37.418 38.749 1.00 45.62 198 ASP A N 1
ATOM 1563 C CA . ASP A 1 198 ? -30.072 37.900 39.783 1.00 45.62 198 ASP A CA 1
ATOM 1564 C C . ASP A 1 198 ? -30.211 37.262 41.189 1.00 45.62 198 ASP A C 1
ATOM 1566 O O . ASP A 1 198 ? -29.998 37.896 42.225 1.00 45.62 198 ASP A O 1
ATOM 1570 N N . GLY A 1 199 ? -30.582 35.985 41.237 1.00 49.22 199 GLY A N 1
ATOM 1571 C CA . GLY A 1 199 ? -30.842 35.266 42.472 1.00 49.22 199 GLY A CA 1
ATOM 1572 C C . GLY A 1 199 ? -30.943 33.782 42.200 1.00 49.22 199 GLY A C 1
ATOM 1573 O O . GLY A 1 199 ? -31.947 33.344 41.662 1.00 49.22 199 GLY A O 1
ATOM 1574 N N . ASP A 1 200 ? -29.888 33.061 42.576 1.00 47.41 200 ASP A N 1
ATOM 1575 C CA . ASP A 1 200 ? -29.762 31.672 43.030 1.00 47.41 200 ASP A CA 1
ATOM 1576 C C . ASP A 1 200 ? -30.628 30.561 42.410 1.00 47.41 200 ASP A C 1
ATOM 1578 O O . ASP A 1 200 ? -30.616 29.441 42.904 1.00 47.41 200 ASP A O 1
ATOM 1582 N N . THR A 1 201 ? -31.423 30.790 41.372 1.00 47.59 201 THR A N 1
ATOM 1583 C CA . THR A 1 201 ? -32.278 29.795 40.726 1.00 47.59 201 THR A CA 1
ATOM 1584 C C . THR A 1 201 ? -32.442 30.133 39.248 1.00 47.59 201 THR A C 1
ATOM 1586 O O . THR A 1 201 ? -32.995 31.169 38.888 1.00 47.59 201 THR A O 1
ATOM 1589 N N . VAL A 1 202 ? -31.945 29.237 38.400 1.00 51.34 202 VAL A N 1
ATOM 1590 C CA . VAL A 1 202 ? -31.989 29.280 36.940 1.00 51.34 202 VAL A CA 1
ATOM 1591 C C . VAL A 1 202 ? -33.200 28.481 36.464 1.00 51.34 202 VAL A C 1
ATOM 1593 O O . VAL A 1 202 ? -33.377 27.327 36.863 1.00 51.34 202 VAL A O 1
ATOM 1596 N N . TYR A 1 203 ? -34.023 29.086 35.607 1.00 54.88 203 TYR A N 1
ATOM 1597 C CA . TYR A 1 203 ? -35.193 28.451 35.000 1.00 54.88 203 TYR A CA 1
ATOM 1598 C C . TYR A 1 203 ? -34.931 28.239 33.501 1.00 54.88 203 TYR A C 1
ATOM 1600 O O . TYR A 1 203 ? -34.533 29.177 32.808 1.00 54.88 203 TYR A O 1
ATOM 1608 N N . LEU A 1 204 ? -35.143 27.015 33.010 1.00 52.50 204 LEU A N 1
ATOM 1609 C CA . LEU A 1 204 ? -35.075 26.665 31.590 1.00 52.50 204 LEU A CA 1
ATOM 1610 C C . LEU A 1 204 ? -36.479 26.711 30.993 1.00 52.50 204 LEU A C 1
ATOM 1612 O O . LEU A 1 204 ? -37.391 26.054 31.504 1.00 52.50 204 LEU A O 1
ATOM 1616 N N . ILE A 1 205 ? -36.641 27.495 29.929 1.00 54.19 205 ILE A N 1
ATOM 1617 C CA . ILE A 1 205 ? -37.894 27.626 29.186 1.00 54.19 205 ILE A CA 1
ATOM 1618 C C . ILE A 1 205 ? -37.628 27.205 27.738 1.00 54.19 205 ILE A C 1
ATOM 1620 O O . ILE A 1 205 ? -36.663 27.673 27.129 1.00 54.19 205 ILE A O 1
ATOM 1624 N N . ASP A 1 206 ? -38.448 26.295 27.218 1.00 50.31 206 ASP A N 1
ATOM 1625 C CA . ASP A 1 206 ? -38.325 25.812 25.841 1.00 50.31 206 ASP A CA 1
ATOM 1626 C C . ASP A 1 206 ? -38.814 26.843 24.806 1.00 50.31 206 ASP A C 1
ATOM 1628 O O . ASP A 1 206 ? -39.378 27.893 25.140 1.00 50.31 206 ASP A O 1
ATOM 1632 N N . ASP A 1 207 ? -38.603 26.524 23.529 1.00 45.34 207 ASP A N 1
ATOM 1633 C CA . ASP A 1 207 ? -39.001 27.304 22.349 1.00 45.34 207 ASP A CA 1
ATOM 1634 C C . ASP A 1 207 ? -40.510 27.621 22.255 1.00 45.34 207 ASP A C 1
ATOM 1636 O O . ASP A 1 207 ? -40.916 28.488 21.480 1.00 45.34 207 ASP A O 1
ATOM 1640 N N . LYS A 1 208 ? -41.354 26.962 23.060 1.00 47.53 208 LYS A N 1
ATOM 1641 C CA . LYS A 1 208 ? -42.814 27.158 23.115 1.00 47.53 208 LYS A CA 1
ATOM 1642 C C . LYS A 1 208 ? -43.274 27.890 24.375 1.00 47.53 208 LYS A C 1
ATOM 1644 O O . LYS A 1 208 ? -44.479 28.077 24.571 1.00 47.53 208 LYS A O 1
ATOM 1649 N N . GLY A 1 209 ? -42.338 28.325 25.218 1.00 45.12 209 GLY A N 1
ATOM 1650 C CA . GLY A 1 209 ? -42.625 29.032 26.462 1.00 45.12 209 GLY A CA 1
ATOM 1651 C C . GLY A 1 209 ? -42.987 28.113 27.632 1.00 45.12 209 GLY A C 1
ATOM 1652 O O . GLY A 1 209 ? -43.517 28.602 28.633 1.00 45.12 209 GLY A O 1
ATOM 1653 N N . TYR A 1 210 ? -42.734 26.805 27.532 1.00 48.66 210 TYR A N 1
ATOM 1654 C CA . TYR A 1 210 ? -42.989 25.851 28.607 1.00 48.66 210 TYR A CA 1
ATOM 1655 C C . TYR A 1 210 ? -41.774 25.674 29.514 1.00 48.66 210 TYR A C 1
ATOM 1657 O O . TYR A 1 210 ? -40.622 25.766 29.101 1.00 48.66 210 TYR A O 1
ATOM 1665 N N . PHE A 1 211 ? -42.044 25.401 30.788 1.00 46.16 211 PHE A N 1
ATOM 1666 C CA . PHE A 1 211 ? -41.014 25.118 31.776 1.00 46.16 211 PHE A CA 1
ATOM 1667 C C . PHE A 1 211 ? -40.343 23.764 31.488 1.00 46.16 211 PHE A C 1
ATOM 1669 O O . PHE A 1 211 ? -40.975 22.716 31.631 1.00 46.16 211 PHE A O 1
ATOM 1676 N N . ALA A 1 212 ? -39.064 23.793 31.110 1.00 48.69 212 ALA A N 1
ATOM 1677 C CA . ALA A 1 212 ? -38.288 22.610 30.748 1.00 48.69 212 ALA A CA 1
ATOM 1678 C C . ALA A 1 212 ? -37.536 22.015 31.957 1.00 48.69 212 ALA A C 1
ATOM 1680 O O . ALA A 1 212 ? -37.630 20.812 32.213 1.00 48.69 212 ALA A O 1
ATOM 1681 N N . SER A 1 213 ? -36.824 22.835 32.744 1.00 47.84 213 SER A N 1
ATOM 1682 C CA . SER A 1 213 ? -36.170 22.395 33.994 1.00 47.84 213 SER A CA 1
ATOM 1683 C C . SER A 1 213 ? -35.755 23.568 34.910 1.00 47.84 213 SER A C 1
ATOM 1685 O O . SER A 1 213 ? -35.919 24.738 34.560 1.00 47.84 213 SER A O 1
ATOM 1687 N N . MET A 1 214 ? -35.246 23.282 36.119 1.00 48.88 214 MET A N 1
ATOM 1688 C CA . MET A 1 214 ? -34.775 24.301 37.074 1.00 48.88 214 MET A CA 1
ATOM 1689 C C . MET A 1 214 ? -33.550 23.841 37.867 1.00 48.88 214 MET A C 1
ATOM 1691 O O . MET A 1 214 ? -33.511 22.713 38.360 1.00 48.88 214 MET A O 1
ATOM 1695 N N . TYR A 1 215 ? -32.615 24.768 38.088 1.00 48.31 215 TYR A N 1
ATOM 1696 C CA . TYR A 1 215 ? -31.424 24.590 38.926 1.00 48.31 215 TYR A CA 1
ATOM 1697 C C . TYR A 1 215 ? -31.342 25.702 39.972 1.00 48.31 215 TYR A C 1
ATOM 1699 O O . TYR A 1 215 ? -31.669 26.838 39.667 1.00 48.31 215 TYR A O 1
ATOM 1707 N N . SER A 1 216 ? -30.907 25.410 41.200 1.00 41.03 216 SER A N 1
ATOM 1708 C CA . SER A 1 216 ? -30.765 26.400 42.279 1.00 41.03 216 SER A CA 1
ATOM 1709 C C . SER A 1 216 ? -29.333 26.423 42.809 1.00 41.03 216 SER A C 1
ATOM 1711 O O . SER A 1 216 ? -28.866 25.405 43.308 1.00 41.03 216 SER A O 1
ATOM 1713 N N . TYR A 1 217 ? -28.675 27.582 42.776 1.00 46.28 217 TYR A N 1
ATOM 1714 C CA . TYR A 1 217 ? -27.354 27.845 43.341 1.00 46.28 217 TYR A CA 1
ATOM 1715 C C . TYR A 1 217 ? -27.388 28.982 44.374 1.00 46.28 217 TYR A C 1
ATOM 1717 O O . TYR A 1 217 ? -26.960 30.095 44.098 1.00 46.28 217 TYR A O 1
ATOM 1725 N N . SER A 1 218 ? -27.815 28.679 45.603 1.00 40.12 218 SER A N 1
ATOM 1726 C CA . SER A 1 218 ? -27.211 29.289 46.796 1.00 40.12 218 SER A CA 1
ATOM 1727 C C . SER A 1 218 ? -27.351 28.440 48.046 1.00 40.12 218 SER A C 1
ATOM 1729 O O . SER A 1 218 ? -28.445 28.165 48.528 1.00 40.12 218 SER A O 1
ATOM 1731 N N . ALA A 1 219 ? -26.203 28.064 48.600 1.00 47.38 219 ALA A N 1
ATOM 1732 C CA . ALA A 1 219 ? -25.854 28.219 50.013 1.00 47.38 219 ALA A CA 1
ATOM 1733 C C . ALA A 1 219 ? -24.514 27.525 50.264 1.00 47.38 219 ALA A C 1
ATOM 1735 O O . ALA A 1 219 ? -24.284 26.430 49.774 1.00 47.38 219 ALA A O 1
ATOM 1736 N N . SER A 1 220 ? -23.642 28.099 51.085 1.00 52.03 220 SER A N 1
ATOM 1737 C CA . SER A 1 220 ? -22.431 27.392 51.513 1.00 52.03 220 SER A CA 1
ATOM 1738 C C . SER A 1 220 ? -22.772 26.099 52.286 1.00 52.03 220 SER A C 1
ATOM 1740 O O . SER A 1 220 ? -23.767 26.090 53.017 1.00 52.03 220 SER A O 1
ATOM 1742 N N . PRO A 1 221 ? -21.958 25.030 52.185 1.00 65.31 221 PRO A N 1
ATOM 1743 C CA . PRO A 1 221 ? -22.141 23.816 52.984 1.00 65.31 221 PRO A CA 1
ATOM 1744 C C . PRO A 1 221 ? -21.921 24.074 54.488 1.00 65.31 221 PRO A C 1
ATOM 1746 O O . PRO A 1 221 ? -20.922 24.687 54.879 1.00 65.31 221 PRO A O 1
ATOM 1749 N N . GLU A 1 222 ? -22.808 23.563 55.347 1.00 72.56 222 GLU A N 1
ATOM 1750 C CA . GLU A 1 222 ? -22.733 23.650 56.817 1.00 72.56 222 GLU A CA 1
ATOM 1751 C C . GLU A 1 222 ? -22.805 22.234 57.408 1.00 72.56 222 GLU A C 1
ATOM 1753 O O . GLU A 1 222 ? -23.889 21.711 57.656 1.00 72.56 222 GLU A O 1
ATOM 1758 N N . ILE A 1 223 ? -21.649 21.592 57.603 1.00 82.50 223 ILE A N 1
ATOM 1759 C CA . ILE A 1 223 ? -21.563 20.160 57.929 1.00 82.50 223 ILE A CA 1
ATOM 1760 C C . ILE A 1 223 ? -21.242 19.940 59.411 1.00 82.50 223 ILE A C 1
ATOM 1762 O O . ILE A 1 223 ? -20.194 20.373 59.898 1.00 82.50 223 ILE A O 1
ATOM 1766 N N . THR A 1 224 ? -22.097 19.195 60.119 1.00 86.00 224 THR A N 1
ATOM 1767 C CA . THR A 1 224 ? -21.884 18.788 61.517 1.00 86.00 224 THR A CA 1
ATOM 1768 C C . THR A 1 224 ? -21.797 17.271 61.693 1.00 86.00 224 THR A C 1
ATOM 1770 O O . THR A 1 224 ? -22.509 16.502 61.051 1.00 86.00 224 THR A O 1
ATOM 1773 N N . VAL A 1 225 ? -20.936 16.814 62.612 1.00 88.19 225 VAL A N 1
ATOM 1774 C CA . VAL A 1 225 ? -20.895 15.410 63.056 1.00 88.19 225 VAL A CA 1
ATOM 1775 C C . VAL A 1 225 ? -22.006 15.177 64.086 1.00 88.19 225 VAL A C 1
ATOM 1777 O O . VAL A 1 225 ? -21.837 15.420 65.284 1.00 88.19 225 VAL A O 1
ATOM 1780 N N . GLU A 1 226 ? -23.160 14.694 63.634 1.00 87.62 226 GLU A N 1
ATOM 1781 C CA . GLU A 1 226 ? -24.357 14.505 64.463 1.00 87.62 226 GLU A CA 1
ATOM 1782 C C . GLU A 1 226 ? -24.354 13.191 65.247 1.00 87.62 226 GLU A C 1
ATOM 1784 O O . GLU A 1 226 ? -24.902 13.123 66.349 1.00 87.62 226 GLU A O 1
ATOM 1789 N N . GLY A 1 227 ? -23.717 12.136 64.743 1.00 85.25 227 GLY A N 1
ATOM 1790 C CA . GLY A 1 227 ? -23.817 10.806 65.346 1.00 85.25 227 GLY A CA 1
ATOM 1791 C C . GLY A 1 227 ? -22.561 9.973 65.171 1.00 85.25 227 GLY A C 1
ATOM 1792 O O . GLY A 1 227 ? -21.923 10.011 64.127 1.00 85.25 227 GLY A O 1
ATOM 1793 N N . ILE A 1 228 ? -22.225 9.207 66.207 1.00 91.31 228 ILE A N 1
ATOM 1794 C CA . ILE A 1 228 ? -21.203 8.163 66.159 1.00 91.31 228 ILE A CA 1
ATOM 1795 C C . ILE A 1 228 ? -21.829 6.922 66.781 1.00 91.31 228 ILE A C 1
ATOM 1797 O O . ILE A 1 228 ? -22.293 6.968 67.922 1.00 91.31 228 ILE A O 1
ATOM 1801 N N . SER A 1 229 ? -21.847 5.823 66.041 1.00 88.62 229 SER A N 1
ATOM 1802 C CA . SER A 1 229 ? -22.238 4.511 66.553 1.00 88.62 229 SER A CA 1
ATOM 1803 C C . SER A 1 229 ? -21.274 3.453 66.043 1.00 88.62 229 SER A C 1
ATOM 1805 O O . SER A 1 229 ? -20.622 3.651 65.019 1.00 88.62 229 SER A O 1
ATOM 1807 N N . TYR A 1 230 ? -21.144 2.365 66.792 1.00 88.50 230 TYR A N 1
ATOM 1808 C CA . TYR A 1 230 ? -20.222 1.292 66.464 1.00 88.50 230 TYR A CA 1
ATOM 1809 C C . TYR A 1 230 ? -20.859 -0.074 66.695 1.00 88.50 230 TYR A C 1
ATOM 1811 O O . TYR A 1 230 ? -21.715 -0.230 67.573 1.00 88.50 230 TYR A O 1
ATOM 1819 N N . TYR A 1 231 ? -20.424 -1.049 65.906 1.00 82.25 231 TYR A N 1
ATOM 1820 C CA . TYR A 1 231 ? -20.820 -2.446 66.011 1.00 82.25 231 TYR A CA 1
ATOM 1821 C C . TYR A 1 231 ? -19.575 -3.353 65.970 1.00 82.25 231 TYR A C 1
ATOM 1823 O O . TYR A 1 231 ? -18.638 -3.029 65.241 1.00 82.25 231 TYR A O 1
ATOM 1831 N N . PRO A 1 232 ? -19.544 -4.470 66.719 1.00 71.06 232 PRO A N 1
ATOM 1832 C CA . PRO A 1 232 ? -20.532 -4.907 67.712 1.00 71.06 232 PRO A CA 1
ATOM 1833 C C . PRO A 1 232 ? -20.512 -4.059 68.997 1.00 71.06 232 PRO A C 1
ATOM 1835 O O . PRO A 1 232 ? -19.531 -3.401 69.313 1.00 71.06 232 PRO A O 1
ATOM 1838 N N . ASN A 1 233 ? -21.616 -4.037 69.749 1.00 71.25 233 ASN A N 1
ATOM 1839 C CA . ASN A 1 233 ? -21.696 -3.411 71.075 1.00 71.25 233 ASN A CA 1
ATOM 1840 C C . ASN A 1 233 ? -22.464 -4.356 72.023 1.00 71.25 233 ASN A C 1
ATOM 1842 O O . ASN A 1 233 ? -23.665 -4.551 71.815 1.00 71.25 233 ASN A O 1
ATOM 1846 N N . PRO A 1 234 ? -21.821 -4.957 73.044 1.00 68.00 234 PRO A N 1
ATOM 1847 C CA . PRO A 1 234 ? -20.451 -4.701 73.506 1.00 68.00 234 PRO A CA 1
ATOM 1848 C C . PRO A 1 234 ? -19.373 -5.304 72.589 1.00 68.00 234 PRO A C 1
ATOM 1850 O O . PRO A 1 234 ? -19.578 -6.380 72.034 1.00 68.00 234 PRO A O 1
ATOM 1853 N N . LEU A 1 235 ? -18.217 -4.635 72.488 1.00 79.50 235 LEU A N 1
ATOM 1854 C CA . LEU A 1 235 ? -17.024 -5.156 71.805 1.00 79.50 235 LEU A CA 1
ATOM 1855 C C . LEU A 1 235 ? -16.350 -6.245 72.652 1.00 79.50 235 LEU A C 1
ATOM 1857 O O . LEU A 1 235 ? -16.273 -6.151 73.885 1.00 79.50 235 LEU A O 1
ATOM 1861 N N . ARG A 1 236 ? -15.821 -7.268 71.990 1.00 77.50 236 ARG A N 1
ATOM 1862 C CA . ARG A 1 236 ? -14.968 -8.302 72.575 1.00 77.50 236 ARG A CA 1
ATOM 1863 C C . ARG A 1 236 ? -13.532 -8.158 72.088 1.00 77.50 236 ARG A C 1
ATOM 1865 O O . ARG A 1 236 ? -13.247 -7.502 71.094 1.00 77.50 236 ARG A O 1
ATOM 1872 N N . GLU A 1 237 ? -12.607 -8.700 72.861 1.00 75.06 237 GLU A N 1
ATOM 1873 C CA . GLU A 1 237 ? -11.189 -8.701 72.546 1.00 75.06 237 GLU A CA 1
ATOM 1874 C C . GLU A 1 237 ? -10.979 -9.413 71.213 1.00 75.06 237 GLU A C 1
ATOM 1876 O O . GLU A 1 237 ? -11.497 -10.508 71.006 1.00 75.06 237 GLU A O 1
ATOM 1881 N N . GLY A 1 238 ? -10.262 -8.741 70.316 1.00 67.75 238 GLY A N 1
ATOM 1882 C CA . GLY A 1 238 ? -10.041 -9.174 68.943 1.00 67.75 238 GLY A CA 1
ATOM 1883 C C . GLY A 1 238 ? -11.094 -8.725 67.933 1.00 67.75 238 GLY A C 1
ATOM 1884 O O . GLY A 1 238 ? -10.805 -8.815 66.740 1.00 67.75 238 GLY A O 1
ATOM 1885 N N . ASP A 1 239 ? -12.240 -8.187 68.368 1.00 75.50 239 ASP A N 1
ATOM 1886 C CA . ASP A 1 239 ? -13.250 -7.659 67.452 1.00 75.50 239 ASP A CA 1
ATOM 1887 C C . ASP A 1 239 ? -12.697 -6.480 66.644 1.00 75.50 239 ASP A C 1
ATOM 1889 O O . ASP A 1 239 ? -11.918 -5.642 67.123 1.00 75.50 239 ASP A O 1
ATOM 1893 N N . TYR A 1 240 ? -13.170 -6.392 65.408 1.00 81.56 240 TYR A N 1
ATOM 1894 C CA . TYR A 1 240 ? -13.058 -5.196 64.596 1.00 81.56 240 TYR A CA 1
ATOM 1895 C C . TYR A 1 240 ? -14.311 -4.351 64.768 1.00 81.56 240 TYR A C 1
ATOM 1897 O O . TYR A 1 240 ? -15.407 -4.862 64.990 1.00 81.56 240 TYR A O 1
ATOM 1905 N N . MET A 1 241 ? -14.125 -3.040 64.692 1.00 83.94 241 MET A N 1
ATOM 1906 C CA . MET A 1 241 ? -15.194 -2.081 64.907 1.00 83.94 241 MET A CA 1
ATOM 1907 C C . MET A 1 241 ? -15.724 -1.570 63.569 1.00 83.94 241 MET A C 1
ATOM 1909 O O . MET A 1 241 ? -14.987 -0.957 62.800 1.00 83.94 241 MET A O 1
ATOM 1913 N N . ASP A 1 242 ? -17.013 -1.771 63.324 1.00 85.94 242 ASP A N 1
ATOM 1914 C CA . ASP A 1 242 ? -17.748 -1.123 62.245 1.00 85.94 242 ASP A CA 1
ATOM 1915 C C . ASP A 1 242 ? -18.252 0.219 62.753 1.00 85.94 242 ASP A C 1
ATOM 1917 O O . ASP A 1 242 ? -19.126 0.298 63.617 1.00 85.94 242 ASP A O 1
ATOM 1921 N N . LEU A 1 243 ? -17.658 1.285 62.238 1.00 90.31 243 LEU A N 1
ATOM 1922 C CA . LEU A 1 243 ? -17.945 2.652 62.612 1.00 90.31 243 LEU A CA 1
ATOM 1923 C C . LEU A 1 243 ? -18.987 3.248 61.665 1.00 90.31 243 LEU A C 1
ATOM 1925 O O . LEU A 1 243 ? -18.801 3.272 60.454 1.00 90.31 243 LEU A O 1
ATOM 1929 N N . THR A 1 244 ? -20.067 3.772 62.232 1.00 89.31 244 THR A N 1
ATOM 1930 C CA . THR A 1 244 ? -21.083 4.545 61.513 1.00 89.31 244 THR A CA 1
ATOM 1931 C C . THR A 1 244 ? -21.069 5.977 62.028 1.00 89.31 244 THR A C 1
ATOM 1933 O O . THR A 1 244 ? -21.354 6.228 63.206 1.00 89.31 244 THR A O 1
ATOM 1936 N N . ILE A 1 245 ? -20.744 6.916 61.146 1.00 91.06 245 ILE A N 1
ATOM 1937 C CA . ILE A 1 245 ? -20.687 8.350 61.424 1.00 91.06 245 ILE A CA 1
ATOM 1938 C C . ILE A 1 245 ? -21.819 9.019 60.664 1.00 91.06 245 ILE A C 1
ATOM 1940 O O . ILE A 1 245 ? -21.950 8.849 59.459 1.00 91.06 245 ILE A O 1
ATOM 1944 N N . VAL A 1 246 ? -22.625 9.803 61.362 1.00 86.69 246 VAL A N 1
ATOM 1945 C CA . VAL A 1 246 ? -23.684 10.598 60.749 1.00 86.69 246 VAL A CA 1
ATOM 1946 C C . VAL A 1 246 ? -23.192 12.029 60.606 1.00 86.69 246 VAL A C 1
ATOM 1948 O O . VAL A 1 246 ? -22.915 12.688 61.612 1.00 86.69 246 VAL A O 1
ATOM 1951 N N . LEU A 1 247 ? -23.113 12.492 59.364 1.00 87.12 247 LEU A N 1
ATOM 1952 C CA . LEU A 1 247 ? -22.836 13.870 58.985 1.00 87.12 247 LEU A CA 1
ATOM 1953 C C . LEU A 1 247 ? -24.131 14.509 58.477 1.00 87.12 247 LEU A C 1
ATOM 1955 O O . LEU A 1 247 ? -24.791 13.970 57.589 1.00 87.12 247 LEU A O 1
ATOM 1959 N N . ASP A 1 248 ? -24.496 15.650 59.044 1.00 82.19 248 ASP A N 1
ATOM 1960 C CA . ASP A 1 248 ? -25.661 16.438 58.638 1.00 82.19 248 ASP A CA 1
ATOM 1961 C C . ASP A 1 248 ? -25.153 17.712 57.967 1.00 82.19 248 ASP A C 1
ATOM 1963 O O . ASP A 1 248 ? -24.460 18.509 58.599 1.00 82.19 248 ASP A O 1
ATOM 1967 N N . ASN A 1 249 ? -25.439 17.869 56.677 1.00 79.31 249 ASN A N 1
ATOM 1968 C CA . ASN A 1 249 ? -25.179 19.107 55.959 1.00 79.31 249 ASN A CA 1
ATOM 1969 C C . ASN A 1 249 ? -26.461 19.936 55.956 1.00 79.31 249 ASN A C 1
ATOM 1971 O O . ASN A 1 249 ? -27.430 19.626 55.262 1.00 79.31 249 ASN A O 1
ATOM 1975 N N . ARG A 1 250 ? -26.452 21.002 56.749 1.00 69.81 250 ARG A N 1
ATOM 1976 C CA . ARG A 1 250 ? -27.558 21.958 56.860 1.00 69.81 250 ARG A CA 1
ATOM 1977 C C . ARG A 1 250 ? -27.477 23.077 55.822 1.00 69.81 250 ARG A C 1
ATOM 1979 O O . ARG A 1 250 ? -28.396 23.890 55.747 1.00 69.81 250 ARG A O 1
ATOM 1986 N N . GLY A 1 251 ? -26.408 23.097 55.023 1.00 57.69 251 GLY A N 1
ATOM 1987 C CA . GLY A 1 251 ? -26.259 23.955 53.853 1.00 57.69 251 GLY A CA 1
ATOM 1988 C C . GLY A 1 251 ? -27.025 23.423 52.638 1.00 57.69 251 GLY A C 1
ATOM 1989 O O . GLY A 1 251 ? -27.471 22.278 52.614 1.00 57.69 251 GLY A O 1
ATOM 1990 N N . ALA A 1 252 ? -27.194 24.265 51.620 1.00 51.06 252 ALA A N 1
ATOM 1991 C CA . ALA A 1 252 ? -27.893 23.907 50.375 1.00 51.06 252 ALA A CA 1
ATOM 1992 C C . ALA A 1 252 ? -26.962 23.433 49.244 1.00 51.06 252 ALA A C 1
ATOM 1994 O O . ALA A 1 252 ? -27.463 23.023 48.201 1.00 51.06 252 ALA A O 1
ATOM 1995 N N . LEU A 1 253 ? -25.639 23.471 49.444 1.00 59.00 253 LEU A N 1
ATOM 1996 C CA . LEU A 1 253 ? -24.647 22.860 48.555 1.00 59.00 253 LEU A CA 1
ATOM 1997 C C . LEU A 1 253 ? -23.923 21.724 49.270 1.00 59.00 253 LEU A C 1
ATOM 1999 O O . LEU A 1 253 ? -23.684 21.804 50.478 1.00 59.00 253 LEU A O 1
ATOM 2003 N N . ASP A 1 254 ? -23.521 20.713 48.507 1.00 72.12 254 ASP A N 1
ATOM 2004 C CA . ASP A 1 254 ? -22.678 19.626 48.990 1.00 72.12 254 ASP A CA 1
ATOM 2005 C C . ASP A 1 254 ? -21.295 20.171 49.388 1.00 72.12 254 ASP A C 1
ATOM 2007 O O . ASP A 1 254 ? -20.721 21.021 48.703 1.00 72.12 254 ASP A O 1
ATOM 2011 N N . GLY A 1 255 ? -20.744 19.707 50.510 1.00 73.69 255 GLY A N 1
ATOM 2012 C CA . GLY A 1 255 ? -19.452 20.178 51.013 1.00 73.69 255 GLY A CA 1
ATOM 2013 C C . GLY A 1 255 ? -18.403 19.083 51.071 1.00 73.69 255 GLY A C 1
ATOM 2014 O O . GLY A 1 255 ? -18.623 18.033 51.673 1.00 73.69 255 GLY A O 1
ATOM 2015 N N . THR A 1 256 ? -17.233 19.353 50.495 1.00 81.81 256 THR A N 1
ATOM 2016 C CA . THR A 1 256 ? -16.086 18.438 50.537 1.00 81.81 256 THR A CA 1
ATOM 2017 C C . THR A 1 256 ? -15.175 18.756 51.723 1.00 81.81 256 THR A C 1
ATOM 2019 O O . THR A 1 256 ? -14.766 19.901 51.944 1.00 81.81 256 THR A O 1
ATOM 2022 N N . GLY A 1 257 ? -14.840 17.738 52.511 1.00 87.00 257 GLY A N 1
ATOM 2023 C CA . GLY A 1 257 ? -13.976 17.864 53.682 1.00 87.00 257 GLY A CA 1
ATOM 2024 C C . GLY A 1 257 ? -13.366 16.536 54.102 1.00 87.00 257 GLY A C 1
ATOM 2025 O O . GLY A 1 257 ? -13.667 15.487 53.548 1.00 87.00 257 GLY A O 1
ATOM 2026 N N . THR A 1 258 ? -12.464 16.581 55.074 1.00 92.00 258 THR A N 1
ATOM 2027 C CA . THR A 1 258 ? -11.732 15.410 55.557 1.00 92.00 258 THR A CA 1
ATOM 2028 C C . THR A 1 258 ? -12.340 14.907 56.862 1.00 92.00 258 THR A C 1
ATOM 2030 O O . THR A 1 258 ? -12.353 15.633 57.855 1.00 92.00 258 THR A O 1
ATOM 2033 N N . ILE A 1 259 ? -12.823 13.666 56.884 1.00 93.75 259 ILE A N 1
ATOM 2034 C CA . ILE A 1 259 ? -13.222 12.961 58.103 1.00 93.75 259 ILE A CA 1
ATOM 2035 C C . ILE A 1 259 ? -11.968 12.378 58.757 1.00 93.75 259 ILE A C 1
ATOM 2037 O O . ILE A 1 259 ? -11.294 11.541 58.162 1.00 93.75 259 ILE A O 1
ATOM 2041 N N . GLU A 1 260 ? -11.676 12.766 59.995 1.00 95.12 260 GLU A N 1
ATOM 2042 C CA . GLU A 1 260 ? -10.580 12.227 60.804 1.00 95.12 260 GLU A CA 1
ATOM 2043 C C . GLU A 1 260 ? -11.127 11.435 61.998 1.00 95.12 260 GLU A C 1
ATOM 2045 O O . GLU A 1 260 ? -11.908 11.950 62.799 1.00 95.12 260 GLU A O 1
ATOM 2050 N N . VAL A 1 261 ? -10.682 10.189 62.159 1.00 93.56 261 VAL A N 1
ATOM 2051 C CA . VAL A 1 261 ? -11.089 9.289 63.245 1.00 93.56 261 VAL A CA 1
ATOM 2052 C C . VAL A 1 261 ? -9.903 9.025 64.166 1.00 93.56 261 VAL A C 1
ATOM 2054 O O . VAL A 1 261 ? -8.830 8.625 63.712 1.00 93.56 261 VAL A O 1
ATOM 2057 N N . TYR A 1 262 ? -10.108 9.195 65.470 1.00 92.50 262 TYR A N 1
ATOM 2058 C CA . TYR A 1 262 ? -9.117 8.981 66.521 1.00 92.50 262 TYR A CA 1
ATOM 2059 C C . TYR A 1 262 ? -9.621 7.978 67.557 1.00 92.50 262 TYR A C 1
ATOM 2061 O O . TYR A 1 262 ? -10.749 8.110 68.027 1.00 92.50 262 TYR A O 1
ATOM 2069 N N . ILE A 1 263 ? -8.765 7.054 67.994 1.00 90.25 263 ILE A N 1
ATOM 2070 C CA . ILE A 1 263 ? -9.012 6.212 69.176 1.00 90.25 263 ILE A CA 1
ATOM 2071 C C . ILE A 1 263 ? -7.913 6.482 70.202 1.00 90.25 263 ILE A C 1
ATOM 2073 O O . ILE A 1 263 ? -6.730 6.493 69.866 1.00 90.25 263 ILE A O 1
ATOM 2077 N N . ASP A 1 264 ? -8.312 6.785 71.436 1.00 88.88 264 ASP A N 1
ATOM 2078 C CA . ASP A 1 264 ? -7.440 7.176 72.553 1.00 88.88 264 ASP A CA 1
ATOM 2079 C C . ASP A 1 264 ? -6.468 8.315 72.196 1.00 88.88 264 ASP A C 1
ATOM 2081 O O . ASP A 1 264 ? -5.318 8.362 72.630 1.00 88.88 264 ASP A O 1
ATOM 2085 N N . GLY A 1 265 ? -6.938 9.252 71.365 1.00 84.81 265 GLY A N 1
ATOM 2086 C CA . GLY A 1 265 ? -6.170 10.411 70.904 1.00 84.81 265 GLY A CA 1
ATOM 2087 C C . GLY A 1 265 ? -5.188 10.131 69.760 1.00 84.81 265 GLY A C 1
ATOM 2088 O O . GLY A 1 265 ? -4.555 11.069 69.278 1.00 84.81 265 GLY A O 1
ATOM 2089 N N . LYS A 1 266 ? -5.076 8.887 69.277 1.00 86.00 266 LYS A N 1
ATOM 2090 C CA . LYS A 1 266 ? -4.262 8.529 68.106 1.00 86.00 266 LYS A CA 1
ATOM 2091 C C . LYS A 1 266 ? -5.123 8.517 66.844 1.00 86.00 266 LYS A C 1
ATOM 2093 O O . LYS A 1 266 ? -6.166 7.871 66.834 1.00 86.00 266 LYS A O 1
ATOM 2098 N N . LEU A 1 267 ? -4.684 9.206 65.787 1.00 90.00 267 LEU A N 1
ATOM 2099 C CA . LEU A 1 267 ? -5.350 9.176 64.480 1.00 90.00 267 LEU A CA 1
ATOM 2100 C C . LEU A 1 267 ? -5.267 7.753 63.913 1.00 90.00 267 LEU A C 1
ATOM 2102 O O . LEU A 1 267 ? -4.170 7.212 63.772 1.00 90.00 267 LEU A O 1
ATOM 2106 N N . VAL A 1 268 ? -6.418 7.154 63.618 1.00 88.06 268 VAL A N 1
ATOM 2107 C CA . VAL A 1 268 ? -6.535 5.789 63.080 1.00 88.06 268 VAL A CA 1
ATOM 2108 C C . VAL A 1 268 ? -6.999 5.777 61.625 1.00 88.06 268 VAL A C 1
ATOM 2110 O O . VAL A 1 268 ? -6.623 4.873 60.885 1.00 88.06 268 VAL A O 1
ATOM 2113 N N . LYS A 1 269 ? -7.765 6.783 61.181 1.00 90.50 269 LYS A N 1
ATOM 2114 C CA . LYS A 1 269 ? -8.186 6.929 59.779 1.00 90.50 269 LYS A CA 1
ATOM 2115 C C . LYS A 1 269 ? -8.415 8.394 59.419 1.00 90.50 269 LYS A C 1
ATOM 2117 O O . LYS A 1 269 ? -8.875 9.169 60.251 1.00 90.50 269 LYS A O 1
ATOM 2122 N N . SER A 1 270 ? -8.118 8.741 58.171 1.00 91.19 270 SER A N 1
ATOM 2123 C CA . SER A 1 270 ? -8.513 9.993 57.531 1.00 91.19 270 SER A CA 1
ATOM 2124 C C . SER A 1 270 ? -9.053 9.679 56.128 1.00 91.19 270 SER A C 1
ATOM 2126 O O . SER A 1 270 ? -8.502 8.796 55.465 1.00 91.19 270 SER A O 1
ATOM 2128 N N . SER A 1 271 ? -10.150 10.317 55.713 1.00 87.94 271 SER A N 1
ATOM 2129 C CA . SER A 1 271 ? -10.754 10.171 54.375 1.00 87.94 271 SER A CA 1
ATOM 2130 C C . SER A 1 271 ? -11.343 11.500 53.916 1.00 87.94 271 SER A C 1
ATOM 2132 O O . SER A 1 271 ? -11.955 12.197 54.720 1.00 87.94 271 SER A O 1
ATOM 2134 N N . THR A 1 272 ? -11.161 11.863 52.647 1.00 88.19 272 THR A N 1
ATOM 2135 C CA . THR A 1 272 ? -11.830 13.034 52.057 1.00 88.19 272 THR A CA 1
ATOM 2136 C C . THR A 1 272 ? -13.174 12.597 51.498 1.00 88.19 272 THR A C 1
ATOM 2138 O O . THR A 1 272 ? -13.211 11.674 50.695 1.00 88.19 272 THR A O 1
ATOM 2141 N N . GLU A 1 273 ? -14.253 13.259 51.904 1.00 85.88 273 GLU A N 1
ATOM 2142 C CA . GLU A 1 273 ? -15.622 12.922 51.513 1.00 85.88 273 GLU A CA 1
ATOM 2143 C C . GLU A 1 273 ? -16.401 14.172 51.099 1.00 85.88 273 GLU A C 1
ATOM 2145 O O . GLU A 1 273 ? -16.196 15.262 51.647 1.00 85.88 273 GLU A O 1
ATOM 2150 N N . THR A 1 274 ? -17.341 13.991 50.171 1.00 84.31 274 THR A N 1
ATOM 2151 C CA . THR A 1 274 ? -18.339 14.998 49.794 1.00 84.31 274 THR A CA 1
ATOM 2152 C C . THR A 1 274 ? -19.659 14.690 50.498 1.00 84.31 274 THR A C 1
ATOM 2154 O O . THR A 1 274 ? -20.230 13.610 50.348 1.00 84.31 274 THR A O 1
ATOM 2157 N N . VAL A 1 275 ? -20.138 15.639 51.301 1.00 77.81 275 VAL A N 1
ATOM 2158 C CA . VAL A 1 275 ? -21.298 15.487 52.188 1.00 77.81 275 VAL A CA 1
ATOM 2159 C C . VAL A 1 275 ? -22.475 16.271 51.626 1.00 77.81 275 VAL A C 1
ATOM 2161 O O . VAL A 1 275 ? -22.383 17.482 51.450 1.00 77.81 275 VAL A O 1
ATOM 2164 N N . TRP A 1 276 ? -23.589 15.578 51.393 1.00 73.31 276 TRP A N 1
ATOM 2165 C CA . TRP A 1 276 ? -24.697 16.099 50.595 1.00 73.31 276 TRP A CA 1
ATOM 2166 C C . TRP A 1 276 ? -25.752 16.795 51.456 1.00 73.31 276 TRP A C 1
ATOM 2168 O O . TRP A 1 276 ? -25.718 18.004 51.622 1.00 73.31 276 TRP A O 1
ATOM 2178 N N . LYS A 1 277 ? -26.650 16.028 52.089 1.00 64.38 277 LYS A N 1
ATOM 2179 C CA . LYS A 1 277 ? -27.692 16.534 53.007 1.00 64.38 277 LYS A CA 1
ATOM 2180 C C . LYS A 1 277 ? -27.682 15.781 54.332 1.00 64.38 277 LYS A C 1
ATOM 2182 O O . LYS A 1 277 ? -27.465 16.358 55.383 1.00 64.38 277 LYS A O 1
ATOM 2187 N N . TYR A 1 278 ? -27.828 14.461 54.269 1.00 70.44 278 TYR A N 1
ATOM 2188 C CA . TYR A 1 278 ? -27.603 13.561 55.396 1.00 70.44 278 TYR A CA 1
ATOM 2189 C C . TYR A 1 278 ? -26.722 12.432 54.890 1.00 70.44 278 TYR A C 1
ATOM 2191 O O . TYR A 1 278 ? -27.159 11.614 54.080 1.00 70.44 278 TYR A O 1
ATOM 2199 N N . HIS A 1 279 ? -25.460 12.445 55.288 1.00 79.56 279 HIS A N 1
ATOM 2200 C CA . HIS A 1 279 ? -24.471 11.502 54.804 1.00 79.56 279 HIS A CA 1
ATOM 2201 C C . HIS A 1 279 ? -24.062 10.595 55.952 1.00 79.56 279 HIS A C 1
ATOM 2203 O O . HIS A 1 279 ? -23.586 11.054 56.991 1.00 79.56 279 HIS A O 1
ATOM 2209 N N . ILE A 1 280 ? -24.268 9.297 55.771 1.00 85.38 280 ILE A N 1
ATOM 2210 C CA . ILE A 1 280 ? -23.806 8.310 56.732 1.00 85.38 280 ILE A CA 1
ATOM 2211 C C . ILE A 1 280 ? -22.521 7.714 56.181 1.00 85.38 280 ILE A C 1
ATOM 2213 O O . ILE A 1 280 ? -22.536 7.020 55.167 1.00 85.38 280 ILE A O 1
ATOM 2217 N N . TRP A 1 281 ? -21.416 7.997 56.857 1.00 88.50 281 TRP A N 1
ATOM 2218 C CA . TRP A 1 281 ? -20.126 7.424 56.529 1.00 88.50 281 TRP A CA 1
ATOM 2219 C C . TRP A 1 281 ? -19.934 6.133 57.319 1.00 88.50 281 TRP A C 1
ATOM 2221 O O . TRP A 1 281 ? -19.877 6.137 58.554 1.00 88.50 281 TRP A O 1
ATOM 2231 N N . TYR A 1 282 ? -19.867 5.025 56.589 1.00 86.31 282 TYR A N 1
ATOM 2232 C CA . TYR A 1 282 ? -19.635 3.696 57.133 1.00 86.31 282 TYR A CA 1
ATOM 2233 C C . TYR A 1 282 ? -18.182 3.301 56.905 1.00 86.31 282 TYR A C 1
ATOM 2235 O O . TYR A 1 282 ? -17.692 3.339 55.779 1.00 86.31 282 TYR A O 1
ATOM 2243 N N . TYR A 1 283 ? -17.500 2.875 57.963 1.00 86.56 283 TYR A N 1
ATOM 2244 C CA . TYR A 1 283 ? -16.129 2.403 57.862 1.00 86.56 283 TYR A CA 1
ATOM 2245 C C . TYR A 1 283 ? -15.878 1.201 58.755 1.00 86.56 283 TYR A C 1
ATOM 2247 O O . TYR A 1 283 ? -16.060 1.260 59.969 1.00 86.56 283 TYR A O 1
ATOM 2255 N N . LYS A 1 284 ? -15.396 0.121 58.148 1.00 85.69 284 LYS A N 1
ATOM 2256 C CA . LYS A 1 284 ? -15.033 -1.105 58.852 1.00 85.69 284 LYS A CA 1
ATOM 2257 C C . LYS A 1 284 ? -13.554 -1.073 59.227 1.00 85.69 284 LYS A C 1
ATOM 2259 O O . LYS A 1 284 ? -12.692 -0.954 58.358 1.00 85.69 284 LYS A O 1
ATOM 2264 N N . MET A 1 285 ? -13.228 -1.157 60.515 1.00 83.75 285 MET A N 1
ATOM 2265 C CA . MET A 1 285 ? -11.859 -0.966 61.019 1.00 83.75 285 MET A CA 1
ATOM 2266 C C . MET A 1 285 ? -10.978 -2.226 60.936 1.00 83.75 285 MET A C 1
ATOM 2268 O O . MET A 1 285 ? -10.164 -2.448 61.827 1.00 83.75 285 MET A O 1
ATOM 2272 N N . TYR A 1 286 ? -11.089 -3.030 59.871 1.00 73.94 286 TYR A N 1
ATOM 2273 C CA . TYR A 1 286 ? -10.455 -4.357 59.770 1.00 73.94 286 TYR A CA 1
ATOM 2274 C C . TYR A 1 286 ? -8.912 -4.372 59.789 1.00 73.94 286 TYR A C 1
ATOM 2276 O O . TYR A 1 286 ? -8.317 -5.403 60.081 1.00 73.94 286 TYR A O 1
ATOM 2284 N N . GLU A 1 287 ? -8.240 -3.238 59.553 1.00 71.12 287 GLU A N 1
ATOM 2285 C CA . GLU A 1 287 ? -6.764 -3.195 59.463 1.00 71.12 287 GLU A CA 1
ATOM 2286 C C . GLU A 1 287 ? -6.098 -2.054 60.249 1.00 71.12 287 GLU A C 1
ATOM 2288 O O . GLU A 1 287 ? -4.874 -1.984 60.347 1.00 71.12 287 GLU A O 1
ATOM 2293 N N . VAL A 1 288 ? -6.884 -1.143 60.829 1.00 77.94 288 VAL A N 1
ATOM 2294 C CA . VAL A 1 288 ? -6.354 0.093 61.440 1.00 77.94 288 VAL A CA 1
ATOM 2295 C C . VAL A 1 288 ? -6.429 0.103 62.965 1.00 77.94 288 VAL A C 1
ATOM 2297 O O . VAL A 1 288 ? -5.685 0.842 63.615 1.00 77.94 288 VAL A O 1
ATOM 2300 N N . TRP A 1 289 ? -7.312 -0.710 63.549 1.00 82.12 289 TRP A N 1
ATOM 2301 C CA . TRP A 1 289 ? -7.471 -0.833 64.993 1.00 82.12 289 TRP A CA 1
ATOM 2302 C C . TRP A 1 289 ? -8.147 -2.164 65.351 1.00 82.12 289 TRP A C 1
ATOM 2304 O O . TRP A 1 289 ? -9.192 -2.491 64.800 1.00 82.12 289 TRP A O 1
ATOM 2314 N N . LYS A 1 290 ? -7.560 -2.915 66.290 1.00 80.06 290 LYS A N 1
ATOM 2315 C CA . LYS A 1 290 ? -8.096 -4.183 66.808 1.00 80.06 290 LYS A CA 1
ATOM 2316 C C . LYS A 1 290 ? -8.428 -4.019 68.288 1.00 80.06 290 LYS A C 1
ATOM 2318 O O . LYS A 1 290 ? -7.614 -3.462 69.030 1.00 80.06 290 LYS A O 1
ATOM 2323 N N . ALA A 1 291 ? -9.606 -4.475 68.710 1.00 77.94 291 ALA A N 1
ATOM 2324 C CA . ALA A 1 291 ? -10.099 -4.233 70.059 1.00 77.94 291 ALA A CA 1
ATOM 2325 C C . ALA A 1 291 ? -9.256 -4.969 71.114 1.00 77.94 291 ALA A C 1
ATOM 2327 O O . ALA A 1 291 ? -9.219 -6.197 71.169 1.00 77.94 291 ALA A O 1
ATOM 2328 N N . THR A 1 292 ? -8.588 -4.210 71.980 1.00 78.06 292 THR A N 1
ATOM 2329 C CA . THR A 1 292 ? -7.871 -4.732 73.153 1.00 78.06 292 THR A CA 1
ATOM 2330 C C . THR A 1 292 ? -8.756 -4.640 74.386 1.00 78.06 292 THR A C 1
ATOM 2332 O O . THR A 1 292 ? -9.483 -3.661 74.524 1.00 78.06 292 THR A O 1
ATOM 2335 N N . SER A 1 293 ? -8.694 -5.603 75.309 1.00 72.25 293 SER A N 1
ATOM 2336 C CA . SER A 1 293 ? -9.509 -5.542 76.531 1.00 72.25 293 SER A CA 1
ATOM 2337 C C . SER A 1 293 ? -9.249 -4.241 77.315 1.00 72.25 293 SER A C 1
ATOM 2339 O O . SER A 1 293 ? -8.095 -3.925 77.615 1.00 72.25 293 SER A O 1
ATOM 2341 N N . GLY A 1 294 ? -10.296 -3.491 77.667 1.00 79.69 294 GLY A N 1
ATOM 2342 C CA . GLY A 1 294 ? -10.147 -2.190 78.334 1.00 79.69 294 GLY A CA 1
ATOM 2343 C C . GLY A 1 294 ? -11.200 -1.154 77.939 1.00 79.69 294 GLY A C 1
ATOM 2344 O O . GLY A 1 294 ? -12.153 -1.469 77.233 1.00 79.69 294 GLY A O 1
ATOM 2345 N N . SER A 1 295 ? -11.049 0.078 78.441 1.00 82.81 295 SER A N 1
ATOM 2346 C CA . SER A 1 295 ? -11.904 1.231 78.111 1.00 82.81 295 SER A CA 1
ATOM 2347 C C . SER A 1 295 ? -11.195 2.139 77.106 1.00 82.81 295 SER A C 1
ATOM 2349 O O . SER A 1 295 ? -10.043 2.496 77.336 1.00 82.81 295 SER A O 1
ATOM 2351 N N . HIS A 1 296 ? -11.903 2.550 76.054 1.00 89.12 296 HIS A N 1
ATOM 2352 C CA . HIS A 1 296 ? -11.374 3.330 74.931 1.00 89.12 296 HIS A CA 1
ATOM 2353 C C . HIS A 1 296 ? -12.240 4.563 74.626 1.00 89.12 296 HIS A C 1
ATOM 2355 O O . HIS A 1 296 ? -13.451 4.555 74.870 1.00 89.12 296 HIS A O 1
ATOM 2361 N N . VAL A 1 297 ? -11.638 5.624 74.078 1.00 90.88 297 VAL A N 1
ATOM 2362 C CA . VAL A 1 297 ? -12.312 6.862 73.640 1.00 90.88 297 VAL A CA 1
ATOM 2363 C C . VAL A 1 297 ? -12.181 7.032 72.128 1.00 90.88 297 VAL A C 1
ATOM 2365 O O . VAL A 1 297 ? -11.078 7.185 71.616 1.00 90.88 297 VAL A O 1
ATOM 2368 N N . LEU A 1 298 ? -13.304 7.094 71.418 1.00 92.88 298 LEU A N 1
ATOM 2369 C CA . LEU A 1 298 ? -13.376 7.343 69.977 1.00 92.88 298 LEU A CA 1
ATOM 2370 C C . LEU A 1 298 ? -13.772 8.797 69.714 1.00 92.88 298 LEU A C 1
ATOM 2372 O O . LEU A 1 298 ? -14.762 9.270 70.264 1.00 92.88 298 LEU A O 1
ATOM 2376 N N . THR A 1 299 ? -13.022 9.505 68.871 1.00 93.31 299 THR A N 1
ATOM 2377 C CA . THR A 1 299 ? -13.293 10.890 68.455 1.00 93.31 299 THR A CA 1
ATOM 2378 C C . THR A 1 299 ? -13.314 10.989 66.938 1.00 93.31 299 THR A C 1
ATOM 2380 O O . THR A 1 299 ? -12.396 10.513 66.282 1.00 93.31 299 THR A O 1
ATOM 2383 N N . VAL A 1 300 ? -14.330 11.643 66.390 1.00 94.56 300 VAL A N 1
ATOM 2384 C CA . VAL A 1 300 ? -14.471 11.928 64.960 1.00 94.56 300 VAL A CA 1
ATOM 2385 C C . VAL A 1 300 ? -14.441 13.433 64.752 1.00 94.56 300 VAL A C 1
ATOM 2387 O O . VAL A 1 300 ? -15.103 14.160 65.496 1.00 94.56 300 VAL A O 1
ATOM 2390 N N . LYS A 1 301 ? -13.718 13.887 63.728 1.00 93.56 301 LYS A N 1
ATOM 2391 C CA . LYS A 1 301 ? -13.716 15.271 63.250 1.00 93.56 301 LYS A CA 1
ATOM 2392 C C . LYS A 1 301 ? -14.046 15.337 61.765 1.00 93.56 301 LYS A C 1
ATOM 2394 O O . LYS A 1 301 ? -13.681 14.430 61.029 1.00 93.56 301 LYS A O 1
ATOM 2399 N N . PHE A 1 302 ? -14.669 16.424 61.330 1.00 91.31 302 PHE A N 1
ATOM 2400 C CA . PHE A 1 302 ? -14.809 16.791 59.924 1.00 91.31 302 PHE A CA 1
ATOM 2401 C C . PHE A 1 302 ? -14.117 18.135 59.686 1.00 91.31 302 PHE A C 1
ATOM 2403 O O . PHE A 1 302 ? -14.485 19.137 60.301 1.00 91.31 302 PHE A O 1
ATOM 2410 N N . VAL A 1 303 ? -13.101 18.141 58.823 1.00 90.31 303 VAL A N 1
ATOM 2411 C CA . VAL A 1 303 ? -12.271 19.302 58.483 1.00 90.31 303 VAL A CA 1
ATOM 2412 C C . VAL A 1 303 ? -12.623 19.765 57.064 1.00 90.31 303 VAL A C 1
ATOM 2414 O O . VAL A 1 303 ? -12.196 19.131 56.098 1.00 90.31 303 VAL A O 1
ATOM 2417 N N . PRO A 1 304 ? -13.408 20.837 56.894 1.00 84.31 304 PRO A N 1
ATOM 2418 C CA . PRO A 1 304 ? -13.849 21.279 55.573 1.00 84.31 304 PRO A CA 1
ATOM 2419 C C . PRO A 1 304 ? -12.683 21.815 54.727 1.00 84.31 304 PRO A C 1
ATOM 2421 O O . PRO A 1 304 ? -11.913 22.661 55.182 1.00 84.31 304 PRO A O 1
ATOM 2424 N N . GLN A 1 305 ? -12.567 21.366 53.472 1.00 80.44 305 GLN A N 1
ATOM 2425 C CA . GLN A 1 305 ? -11.516 21.837 52.551 1.00 80.44 305 GLN A CA 1
ATOM 2426 C C . GLN A 1 305 ? -11.773 23.262 52.047 1.00 80.44 305 GLN A C 1
ATOM 2428 O O . GLN A 1 305 ? -10.849 23.975 51.671 1.00 80.44 305 GLN A O 1
ATOM 2433 N N . TYR A 1 306 ? -13.028 23.699 52.113 1.00 70.44 306 TYR A N 1
ATOM 2434 C CA . TYR A 1 306 ? -13.479 25.045 51.769 1.00 70.44 306 TYR A CA 1
ATOM 2435 C C . TYR A 1 306 ? -13.243 26.082 52.888 1.00 70.44 306 TYR A C 1
ATOM 2437 O O . TYR A 1 306 ? -13.753 27.197 52.814 1.00 70.44 306 TYR A O 1
ATOM 2445 N N . GLY A 1 307 ? -12.482 25.738 53.937 1.00 66.25 307 GLY A N 1
ATOM 2446 C CA . GLY A 1 307 ? -12.058 26.683 54.979 1.00 66.25 307 GLY A CA 1
ATOM 2447 C C . GLY A 1 307 ? -13.103 27.011 56.058 1.00 66.25 307 GLY A C 1
ATOM 2448 O O . GLY A 1 307 ? -12.962 28.027 56.736 1.00 66.25 307 GLY A O 1
ATOM 2449 N N . GLY A 1 308 ? -14.141 26.182 56.222 1.00 68.00 308 GLY A N 1
ATOM 2450 C CA . GLY A 1 308 ? -15.151 26.306 57.289 1.00 68.00 308 GLY A CA 1
ATOM 2451 C C . GLY A 1 308 ? -14.684 25.842 58.684 1.00 68.00 308 GLY A C 1
ATOM 2452 O O . GLY A 1 308 ? -13.549 25.401 58.870 1.00 68.00 308 GLY A O 1
ATOM 2453 N N . GLU A 1 309 ? -15.567 25.916 59.687 1.00 76.50 309 GLU A N 1
ATOM 2454 C CA . GLU A 1 309 ? -15.269 25.432 61.045 1.00 76.50 309 GLU A CA 1
ATOM 2455 C C . GLU A 1 309 ? -15.204 23.894 61.119 1.00 76.50 309 GLU A C 1
ATOM 2457 O O . GLU A 1 309 ? -15.995 23.185 60.498 1.00 76.50 309 GLU A O 1
ATOM 2462 N N . VAL A 1 310 ? -14.264 23.367 61.912 1.00 87.31 310 VAL A N 1
ATOM 2463 C CA . VAL A 1 310 ? -14.109 21.921 62.136 1.00 87.31 310 VAL A CA 1
ATOM 2464 C C . VAL A 1 310 ? -15.194 21.420 63.089 1.00 87.31 310 VAL A C 1
ATOM 2466 O O . VAL A 1 310 ? -15.253 21.846 64.244 1.00 87.31 310 VAL A O 1
ATOM 2469 N N . SER A 1 311 ? -15.999 20.454 62.649 1.00 89.81 311 SER A N 1
ATOM 2470 C CA . SER A 1 311 ? -16.981 19.781 63.508 1.00 89.81 311 SER A CA 1
ATOM 2471 C C . SER A 1 311 ? -16.362 18.554 64.186 1.00 89.81 311 SER A C 1
ATOM 2473 O O . SER A 1 311 ? -15.580 17.845 63.563 1.00 89.81 311 SER A O 1
ATOM 2475 N N . SER A 1 312 ? -16.674 18.284 65.461 1.00 91.94 312 SER A N 1
ATOM 2476 C CA . SER A 1 312 ? -16.068 17.180 66.230 1.00 91.94 312 SER A CA 1
ATOM 2477 C C . SER A 1 312 ? -17.037 16.556 67.236 1.00 91.94 312 SER A C 1
ATOM 2479 O O . SER A 1 312 ? -17.780 17.273 67.907 1.00 91.94 312 SER A O 1
ATOM 2481 N N . LYS A 1 313 ? -16.964 15.231 67.432 1.00 92.88 313 LYS A N 1
ATOM 2482 C CA . LYS A 1 313 ? -17.746 14.488 68.441 1.00 92.88 313 LYS A CA 1
ATOM 2483 C C . LYS A 1 313 ? -16.966 13.286 68.994 1.00 92.88 313 LYS A C 1
ATOM 2485 O O . LYS A 1 313 ? -16.163 12.700 68.276 1.00 92.88 313 LYS A O 1
ATOM 2490 N N . SER A 1 314 ? -17.196 12.912 70.258 1.00 92.19 314 SER A N 1
ATOM 2491 C CA . SER A 1 314 ? -16.493 11.795 70.919 1.00 92.19 314 SER A CA 1
ATOM 2492 C C . SER A 1 314 ? -17.430 10.895 71.732 1.00 92.19 314 SER A C 1
ATOM 2494 O O . SER A 1 314 ? -18.410 11.382 72.295 1.00 92.19 314 SER A O 1
ATOM 2496 N N . ILE A 1 315 ? -17.100 9.602 71.837 1.00 90.00 315 ILE A N 1
ATOM 2497 C CA . ILE A 1 315 ? -17.787 8.591 72.664 1.00 90.00 315 ILE A CA 1
ATOM 2498 C C . ILE A 1 315 ? -16.780 7.672 73.386 1.00 90.00 315 ILE A C 1
ATOM 2500 O O . ILE A 1 315 ? -15.621 7.581 72.989 1.00 90.00 315 ILE A O 1
ATOM 2504 N N . THR A 1 316 ? -17.215 6.974 74.440 1.00 88.00 316 THR A N 1
ATOM 2505 C CA . THR A 1 316 ? -16.389 6.032 75.227 1.00 88.00 316 THR A CA 1
ATOM 2506 C C . THR A 1 316 ? -17.025 4.640 75.240 1.00 88.00 316 THR A C 1
ATOM 2508 O O . THR A 1 316 ? -18.247 4.539 75.356 1.00 88.00 316 THR A O 1
ATOM 2511 N N . PHE A 1 317 ? -16.217 3.579 75.144 1.00 84.69 317 PHE A N 1
ATOM 2512 C CA . PHE A 1 317 ? -16.682 2.183 75.135 1.00 84.69 317 PHE A CA 1
ATOM 2513 C C . PHE A 1 317 ? -15.704 1.204 75.820 1.00 84.69 317 PHE A C 1
ATOM 2515 O O . PHE A 1 317 ? -14.570 1.581 76.117 1.00 84.69 317 PHE A O 1
ATOM 2522 N N . THR A 1 318 ? -16.141 -0.041 76.081 1.00 79.88 318 THR A N 1
ATOM 2523 C CA . THR A 1 318 ? -15.378 -1.081 76.813 1.00 79.88 318 THR A CA 1
ATOM 2524 C C . THR A 1 318 ? -15.336 -2.416 76.051 1.00 79.88 318 THR A C 1
ATOM 2526 O O . THR A 1 318 ? -16.340 -2.793 75.451 1.00 79.88 318 THR A O 1
ATOM 2529 N N . VAL A 1 319 ? -14.211 -3.145 76.122 1.00 81.81 319 VAL A N 1
ATOM 2530 C CA . VAL A 1 319 ? -13.932 -4.407 75.395 1.00 81.81 319 VAL A CA 1
ATOM 2531 C C . VAL A 1 319 ? -13.707 -5.607 76.352 1.00 81.81 319 VAL A C 1
ATOM 2533 O O . VAL A 1 319 ? -12.966 -5.460 77.326 1.00 81.81 319 VAL A O 1
ATOM 2536 N N . SER A 1 320 ? -14.305 -6.789 76.084 1.00 68.94 320 SER A N 1
ATOM 2537 C CA . SER A 1 320 ? -14.303 -8.015 76.950 1.00 68.94 320 SER A CA 1
ATOM 2538 C C . SER A 1 320 ? -13.589 -9.258 76.343 1.00 68.94 320 SER A C 1
ATOM 2540 O O . SER A 1 320 ? -13.771 -9.500 75.165 1.00 68.94 320 SER A O 1
ATOM 2542 N N . ALA A 1 321 ? -12.877 -10.121 77.092 1.00 58.91 321 ALA A N 1
ATOM 2543 C CA . ALA A 1 321 ? -12.152 -11.321 76.564 1.00 58.91 321 ALA A CA 1
ATOM 2544 C C . ALA A 1 321 ? -13.050 -12.519 76.095 1.00 58.91 321 ALA A C 1
ATOM 2546 O O . ALA A 1 321 ? -14.157 -12.654 76.619 1.00 58.91 321 ALA A O 1
ATOM 2547 N N . SER A 1 322 ? -12.610 -13.407 75.160 1.00 63.03 322 SER A N 1
ATOM 2548 C CA . SER A 1 322 ? -13.460 -14.477 74.535 1.00 63.03 322 SER A CA 1
ATOM 2549 C C . SER A 1 322 ? -12.778 -15.814 74.085 1.00 63.03 322 SER A C 1
ATOM 2551 O O . SER A 1 322 ? -11.620 -15.802 73.683 1.00 63.03 322 SER A O 1
ATOM 2553 N N . GLU A 1 323 ? -13.531 -16.946 74.090 1.00 72.00 323 GLU A N 1
ATOM 2554 C CA . GLU A 1 323 ? -13.215 -18.317 73.556 1.00 72.00 323 GLU A CA 1
ATOM 2555 C C . GLU A 1 323 ? -13.718 -18.544 72.095 1.00 72.00 323 GLU A C 1
ATOM 2557 O O . GLU A 1 323 ? -14.532 -17.730 71.646 1.00 72.00 323 GLU A O 1
ATOM 2562 N N . PRO A 1 324 ? -13.302 -19.616 71.358 1.00 78.56 324 PRO A N 1
ATOM 2563 C CA . PRO A 1 324 ? -13.795 -19.928 70.004 1.00 78.56 324 PRO A CA 1
ATOM 2564 C C . PRO A 1 324 ? -15.249 -20.431 69.932 1.00 78.56 324 PRO A C 1
ATOM 2566 O O . PRO A 1 324 ? -15.684 -21.207 70.784 1.00 78.56 324 PRO A O 1
ATOM 2569 N N . TYR A 1 325 ? -15.997 -20.043 68.894 1.00 83.31 325 TYR A N 1
ATOM 2570 C CA . TYR A 1 325 ? -17.407 -20.410 68.703 1.00 83.31 325 TYR A CA 1
ATOM 2571 C C . TYR A 1 325 ? -17.841 -20.406 67.225 1.00 83.31 325 TYR A C 1
ATOM 2573 O O . TYR A 1 325 ? -17.275 -19.685 66.409 1.00 83.31 325 TYR A O 1
ATOM 2581 N N . ILE A 1 326 ? -18.865 -21.198 66.892 1.00 86.12 326 ILE A N 1
ATOM 2582 C CA . ILE A 1 326 ? -19.574 -21.181 65.604 1.00 86.12 326 ILE A CA 1
ATOM 2583 C C . ILE A 1 326 ? -20.389 -19.886 65.511 1.00 86.12 326 ILE A C 1
ATOM 2585 O O . ILE A 1 326 ? -21.208 -19.611 66.395 1.00 86.12 326 ILE A O 1
ATOM 2589 N N . THR A 1 327 ? -20.175 -19.099 64.459 1.00 84.81 327 THR A N 1
ATOM 2590 C CA . THR A 1 327 ? -20.925 -17.861 64.196 1.00 84.81 327 THR A CA 1
ATOM 2591 C C . THR A 1 327 ? -22.080 -18.064 63.236 1.00 84.81 327 THR A C 1
ATOM 2593 O O . THR A 1 327 ? -23.142 -17.481 63.440 1.00 84.81 327 THR A O 1
ATOM 2596 N N . GLU A 1 328 ? -21.881 -18.881 62.208 1.00 86.19 328 GLU A N 1
ATOM 2597 C CA . GLU A 1 328 ? -22.841 -19.066 61.128 1.00 86.19 328 GLU A CA 1
ATOM 2598 C C . GLU A 1 328 ? -22.714 -20.480 60.564 1.00 86.19 328 GLU A C 1
ATOM 2600 O O . GLU A 1 328 ? -21.630 -21.065 60.562 1.00 86.19 328 GLU A O 1
ATOM 2605 N N . VAL A 1 329 ? -23.847 -21.037 60.144 1.00 88.44 329 VAL A N 1
ATOM 2606 C CA . VAL A 1 329 ? -23.897 -22.247 59.330 1.00 88.44 329 VAL A CA 1
ATOM 2607 C C . VAL A 1 329 ? -24.819 -21.936 58.168 1.00 88.44 329 VAL A C 1
ATOM 2609 O O . VAL A 1 329 ? -26.014 -21.714 58.383 1.00 88.44 329 VAL A O 1
ATOM 2612 N N . THR A 1 330 ? -24.267 -21.906 56.964 1.00 90.25 330 THR A N 1
ATOM 2613 C CA . THR A 1 330 ? -25.042 -21.867 55.724 1.00 90.25 330 THR A CA 1
ATOM 2614 C C . THR A 1 330 ? -25.024 -23.250 55.088 1.00 90.25 330 THR A C 1
ATOM 2616 O O . THR A 1 330 ? -24.232 -24.119 55.457 1.00 90.25 330 THR A O 1
ATOM 2619 N N . HIS A 1 331 ? -25.959 -23.496 54.182 1.00 90.88 331 HIS A N 1
ATOM 2620 C CA . HIS A 1 331 ? -26.001 -24.736 53.427 1.00 90.88 331 HIS A CA 1
ATOM 2621 C C . HIS A 1 331 ? -26.455 -24.466 51.998 1.00 90.88 331 HIS A C 1
ATOM 2623 O O . HIS A 1 331 ? -27.124 -23.463 51.736 1.00 90.88 331 HIS A O 1
ATOM 2629 N N . ASN A 1 332 ? -26.107 -25.373 51.092 1.00 83.75 332 ASN A N 1
ATOM 2630 C CA . ASN A 1 332 ? -26.648 -25.385 49.738 1.00 83.75 332 ASN A CA 1
ATOM 2631 C C . ASN A 1 332 ? -28.144 -25.768 49.728 1.00 83.75 332 ASN A C 1
ATOM 2633 O O . ASN A 1 332 ? -28.740 -26.073 50.767 1.00 83.75 332 ASN A O 1
ATOM 2637 N N . ASP A 1 333 ? -28.782 -25.724 48.560 1.00 83.12 333 ASP A N 1
ATOM 2638 C CA . ASP A 1 333 ? -30.174 -26.155 48.436 1.00 83.12 333 ASP A CA 1
ATOM 2639 C C . ASP A 1 333 ? -30.339 -27.630 48.813 1.00 83.12 333 ASP A C 1
ATOM 2641 O O . ASP A 1 333 ? -29.607 -28.514 48.369 1.00 83.12 333 ASP A O 1
ATOM 2645 N N . LEU A 1 334 ? -31.336 -27.897 49.652 1.00 87.69 334 LEU A N 1
ATOM 2646 C CA . LEU A 1 334 ? -31.525 -29.200 50.275 1.00 87.69 334 LEU A CA 1
ATOM 2647 C C . LEU A 1 334 ? -32.475 -30.051 49.440 1.00 87.69 334 LEU A C 1
ATOM 2649 O O . LEU A 1 334 ? -33.697 -29.989 49.606 1.00 87.69 334 LEU A O 1
ATOM 2653 N N . VAL A 1 335 ? -31.900 -30.844 48.542 1.00 83.94 335 VAL A N 1
ATOM 2654 C CA . VAL A 1 335 ? -32.635 -31.634 47.550 1.00 83.94 335 VAL A CA 1
ATOM 2655 C C . VAL A 1 335 ? -32.332 -33.122 47.716 1.00 83.94 335 VAL A C 1
ATOM 2657 O O . VAL A 1 335 ? -31.188 -33.516 47.935 1.00 83.94 335 VAL A O 1
ATOM 2660 N N . GLU A 1 336 ? -33.366 -33.963 47.638 1.00 84.31 336 GLU A N 1
ATOM 2661 C CA . GLU A 1 336 ? -33.242 -35.425 47.728 1.00 84.31 336 GLU A CA 1
ATOM 2662 C C . GLU A 1 336 ? -32.185 -35.962 46.747 1.00 84.31 336 GLU A C 1
ATOM 2664 O O . GLU A 1 336 ? -32.232 -35.683 45.550 1.00 84.31 336 GLU A O 1
ATOM 2669 N N . GLY A 1 337 ? -31.254 -36.778 47.247 1.00 79.56 337 GLY A N 1
ATOM 2670 C CA . GLY A 1 337 ? -30.230 -37.431 46.428 1.00 79.56 337 GLY A CA 1
ATOM 2671 C C . GLY A 1 337 ? -29.063 -36.544 45.976 1.00 79.56 337 GLY A C 1
ATOM 2672 O O . GLY A 1 337 ? -28.155 -37.062 45.325 1.00 79.56 337 GLY A O 1
ATOM 2673 N N . TYR A 1 338 ? -29.047 -35.255 46.334 1.00 82.25 338 TYR A N 1
ATOM 2674 C CA . TYR A 1 338 ? -27.928 -34.345 46.067 1.00 82.25 338 TYR A CA 1
ATOM 2675 C C . TYR A 1 338 ? -27.146 -34.049 47.359 1.00 82.25 338 TYR A C 1
ATOM 2677 O O . TYR A 1 338 ? -27.775 -33.876 48.401 1.00 82.25 338 TYR A O 1
ATOM 2685 N N . PRO A 1 339 ? -25.798 -34.007 47.354 1.00 86.00 339 PRO A N 1
ATOM 2686 C CA . PRO A 1 339 ? -25.027 -33.804 48.579 1.00 86.00 339 PRO A CA 1
ATOM 2687 C C . PRO A 1 339 ? -25.399 -32.504 49.304 1.00 86.00 339 PRO A C 1
ATOM 2689 O O . PRO A 1 339 ? -25.331 -31.425 48.720 1.00 86.00 339 PRO A O 1
ATOM 2692 N N . ALA A 1 340 ? -25.756 -32.611 50.585 1.00 87.69 340 ALA A N 1
ATOM 2693 C CA . ALA A 1 340 ? -25.990 -31.458 51.445 1.00 87.69 340 ALA A CA 1
ATOM 2694 C C . ALA A 1 340 ? -24.647 -30.963 51.981 1.00 87.69 340 ALA A C 1
ATOM 2696 O O . ALA A 1 340 ? -23.960 -31.701 52.691 1.00 87.69 340 ALA A O 1
ATOM 2697 N N . GLU A 1 341 ? -24.274 -29.738 51.649 1.00 90.75 341 GLU A N 1
ATOM 2698 C CA . GLU A 1 341 ? -23.032 -29.110 52.093 1.00 90.75 341 GLU A CA 1
ATOM 2699 C C . GLU A 1 341 ? -23.360 -28.051 53.133 1.00 90.75 341 GLU A C 1
ATOM 2701 O O . GLU A 1 341 ? -24.243 -27.222 52.929 1.00 90.75 341 GLU A O 1
ATOM 2706 N N . PHE A 1 342 ? -22.677 -28.120 54.269 1.00 92.38 342 PHE A N 1
ATOM 2707 C CA . PHE A 1 342 ? -22.814 -27.197 55.382 1.00 92.38 342 PHE A CA 1
ATOM 2708 C C . PHE A 1 342 ? -21.511 -26.428 55.528 1.00 92.38 342 PHE A C 1
ATOM 2710 O O . PHE A 1 342 ? -20.498 -27.004 55.930 1.00 92.38 342 PHE A O 1
ATOM 2717 N N . HIS A 1 343 ? -21.559 -25.132 55.251 1.00 92.88 343 HIS A N 1
ATOM 2718 C CA . HIS A 1 343 ? -20.440 -24.225 55.444 1.00 92.88 343 HIS A CA 1
ATOM 2719 C C . HIS A 1 343 ? -20.530 -23.633 56.846 1.00 92.88 343 HIS A C 1
ATOM 2721 O O . HIS A 1 343 ? -21.523 -22.999 57.212 1.00 92.88 343 HIS A O 1
ATOM 2727 N N . VAL A 1 344 ? -19.519 -23.898 57.666 1.00 92.12 344 VAL A N 1
ATOM 2728 C CA . VAL A 1 344 ? -19.501 -23.570 59.092 1.00 92.12 344 VAL A CA 1
ATOM 2729 C C . VAL A 1 344 ? -18.426 -22.539 59.370 1.00 92.12 344 VAL A C 1
ATOM 2731 O O . VAL A 1 344 ? -17.233 -22.841 59.346 1.00 92.12 344 VAL A O 1
ATOM 2734 N N . ASP A 1 345 ? -18.854 -21.342 59.745 1.00 89.62 345 ASP A N 1
ATOM 2735 C CA . ASP A 1 345 ? -17.953 -20.295 60.197 1.00 89.62 345 ASP A CA 1
ATOM 2736 C C . ASP A 1 345 ? -17.628 -20.465 61.682 1.00 89.62 345 ASP A C 1
ATOM 2738 O O . ASP A 1 345 ? -18.515 -20.398 62.542 1.00 89.62 345 ASP A O 1
ATOM 2742 N N . VAL A 1 346 ? -16.341 -20.613 62.005 1.00 87.88 346 VAL A N 1
ATOM 2743 C CA . VAL A 1 346 ? -15.844 -20.629 63.386 1.00 87.88 346 VAL A CA 1
ATOM 2744 C C . VAL A 1 346 ? -14.940 -19.431 63.630 1.00 87.88 346 VAL A C 1
ATOM 2746 O O . VAL A 1 346 ? -13.944 -19.225 62.936 1.00 87.88 346 VAL A O 1
ATOM 2749 N N . VAL A 1 347 ? -15.253 -18.667 64.676 1.00 81.56 347 VAL A N 1
ATOM 2750 C CA . VAL A 1 347 ? -14.470 -17.512 65.116 1.00 81.56 347 VAL A CA 1
ATOM 2751 C C . VAL A 1 347 ? -13.750 -17.824 66.421 1.00 81.56 347 VAL A C 1
ATOM 2753 O O . VAL A 1 347 ? -14.369 -18.222 67.401 1.00 81.56 347 VAL A O 1
ATOM 2756 N N . ASN A 1 348 ? -12.443 -17.584 66.444 1.00 82.06 348 ASN A N 1
ATOM 2757 C CA . ASN A 1 348 ? -11.579 -17.500 67.609 1.00 82.06 348 ASN A CA 1
ATOM 2758 C C . ASN A 1 348 ? -11.152 -16.035 67.850 1.00 82.06 348 ASN A C 1
ATOM 2760 O O . ASN A 1 348 ? -10.210 -15.546 67.229 1.00 82.06 348 ASN A O 1
ATOM 2764 N N . PRO A 1 349 ? -11.795 -15.320 68.782 1.00 64.81 349 PRO A N 1
ATOM 2765 C CA . PRO A 1 349 ? -11.526 -13.893 68.981 1.00 64.81 349 PRO A CA 1
ATOM 2766 C C . PRO A 1 349 ? -10.157 -13.605 69.604 1.00 64.81 349 PRO A C 1
ATOM 2768 O O . PRO A 1 349 ? -9.640 -12.501 69.482 1.00 64.81 349 PRO A O 1
ATOM 2771 N N . ALA A 1 350 ? -9.531 -14.594 70.250 1.00 66.75 350 ALA A N 1
ATOM 2772 C CA . ALA A 1 350 ? -8.238 -14.407 70.902 1.00 66.75 350 ALA A CA 1
ATOM 2773 C C . ALA A 1 350 ? -7.077 -14.219 69.903 1.00 66.75 350 ALA A C 1
ATOM 2775 O O . ALA A 1 350 ? -6.006 -13.757 70.295 1.00 66.75 350 ALA A O 1
ATOM 2776 N N . GLY A 1 351 ? -7.248 -14.582 68.623 1.00 65.19 351 GLY A N 1
ATOM 2777 C CA . GLY A 1 351 ? -6.222 -14.432 67.580 1.00 65.19 351 GLY A CA 1
ATOM 2778 C C . GLY A 1 351 ? -5.043 -15.412 67.677 1.00 65.19 351 GLY A C 1
ATOM 2779 O O . GLY A 1 351 ? -4.257 -15.545 66.739 1.00 65.19 351 GLY A O 1
ATOM 2780 N N . GLU A 1 352 ? -4.889 -16.107 68.804 1.00 76.62 352 GLU A N 1
ATOM 2781 C CA . GLU A 1 352 ? -3.907 -17.173 68.989 1.00 76.62 352 GLU A CA 1
ATOM 2782 C C . GLU A 1 352 ? -4.445 -18.513 68.489 1.00 76.62 352 GLU A C 1
ATOM 2784 O O . GLU A 1 352 ? -5.633 -18.788 68.599 1.00 76.62 352 GLU A O 1
ATOM 2789 N N . ARG A 1 353 ? -3.574 -19.390 67.981 1.00 82.69 353 ARG A N 1
ATOM 2790 C CA . ARG A 1 353 ? -3.983 -20.711 67.485 1.00 82.69 353 ARG A CA 1
ATOM 2791 C C . ARG A 1 353 ? -4.737 -21.511 68.556 1.00 82.69 353 ARG A C 1
ATOM 2793 O O . ARG A 1 353 ? -4.184 -21.768 69.627 1.00 82.69 353 ARG A O 1
ATOM 2800 N N . LYS A 1 354 ? -5.938 -21.991 68.225 1.00 82.19 354 LYS A N 1
ATOM 2801 C CA . LYS A 1 354 ? -6.669 -23.012 68.992 1.00 82.19 354 LYS A CA 1
ATOM 2802 C C . LYS A 1 354 ? -7.013 -24.188 68.095 1.00 82.19 354 LYS A C 1
ATOM 2804 O O . LYS A 1 354 ? -7.614 -23.991 67.044 1.00 82.19 354 LYS A O 1
ATOM 2809 N N . ASP A 1 355 ? -6.632 -25.389 68.509 1.00 86.94 355 ASP A N 1
ATOM 2810 C CA . ASP A 1 355 ? -7.003 -26.621 67.817 1.00 86.94 355 ASP A CA 1
ATOM 2811 C C . ASP A 1 355 ? -8.470 -26.978 68.166 1.00 86.94 355 ASP A C 1
ATOM 2813 O O . ASP A 1 355 ? -8.893 -26.855 69.321 1.00 86.94 355 ASP A O 1
ATOM 2817 N N . ILE A 1 356 ? -9.258 -27.365 67.157 1.00 90.12 356 ILE A N 1
ATOM 2818 C CA . ILE A 1 356 ? -10.709 -27.598 67.233 1.00 90.12 356 ILE A CA 1
ATOM 2819 C C . ILE A 1 356 ? -11.135 -28.872 66.485 1.00 90.12 356 ILE A C 1
ATOM 2821 O O . ILE A 1 356 ? -10.451 -29.351 65.577 1.00 90.12 356 ILE A O 1
ATOM 2825 N N . ILE A 1 357 ? -12.317 -29.390 66.820 1.00 91.38 357 ILE A N 1
ATOM 2826 C CA . ILE A 1 357 ? -12.982 -30.479 66.092 1.00 91.38 357 ILE A CA 1
ATOM 2827 C C . ILE A 1 357 ? -14.440 -30.077 65.835 1.00 91.38 357 ILE A C 1
ATOM 2829 O O . ILE A 1 357 ? -15.149 -29.700 66.766 1.00 91.38 357 ILE A O 1
ATOM 2833 N N . LEU A 1 358 ? -14.899 -30.185 64.591 1.00 92.75 358 LEU A N 1
ATOM 2834 C CA . LEU A 1 358 ? -16.288 -30.002 64.172 1.00 92.75 358 LEU A CA 1
ATOM 2835 C C . LEU A 1 358 ? -16.897 -31.348 63.786 1.00 92.75 358 LEU A C 1
ATOM 2837 O O . LEU A 1 358 ? -16.259 -32.148 63.104 1.00 92.75 358 LEU A O 1
ATOM 2841 N N . LYS A 1 359 ? -18.135 -31.601 64.210 1.00 93.88 359 LYS A N 1
ATOM 2842 C CA . LYS A 1 359 ? -18.856 -32.847 63.908 1.00 93.88 359 LYS A CA 1
ATOM 2843 C C . LYS A 1 359 ? -20.272 -32.564 63.433 1.00 93.88 359 LYS A C 1
ATOM 2845 O O . LYS A 1 359 ? -20.990 -31.847 64.135 1.00 93.88 359 LYS A O 1
ATOM 2850 N N . LEU A 1 360 ? -20.666 -33.163 62.307 1.00 94.12 360 LEU A N 1
ATOM 2851 C CA . LEU A 1 360 ? -22.015 -33.111 61.737 1.00 94.12 360 LEU A CA 1
ATOM 2852 C C . LEU A 1 360 ? -22.815 -34.342 62.166 1.00 94.12 360 LEU A C 1
ATOM 2854 O O . LEU A 1 360 ? -22.376 -35.477 61.976 1.00 94.12 360 LEU A O 1
ATOM 2858 N N . PHE A 1 361 ? -24.010 -34.119 62.700 1.00 92.94 361 PHE A N 1
ATOM 2859 C CA . PHE A 1 361 ? -24.963 -35.157 63.063 1.00 92.94 361 PHE A CA 1
ATOM 2860 C C . PHE A 1 361 ? -26.273 -34.975 62.301 1.00 92.94 361 PHE A C 1
ATOM 2862 O O . PHE A 1 361 ? -26.832 -33.881 62.307 1.00 92.94 361 PHE A O 1
ATOM 2869 N N . ILE A 1 362 ? -26.799 -36.059 61.735 1.00 91.69 362 ILE A N 1
ATOM 2870 C CA . ILE A 1 362 ? -28.126 -36.129 61.112 1.00 91.69 362 ILE A CA 1
ATOM 2871 C C . ILE A 1 362 ? -28.958 -37.135 61.903 1.00 91.69 362 ILE A C 1
ATOM 2873 O O . ILE A 1 362 ? -28.543 -38.275 62.104 1.00 91.69 362 ILE A O 1
ATOM 2877 N N . ASP A 1 363 ? -30.085 -36.687 62.452 1.00 90.25 363 ASP A N 1
ATOM 2878 C CA . ASP A 1 363 ? -30.979 -37.470 63.317 1.00 90.25 363 ASP A CA 1
ATOM 2879 C C . ASP A 1 363 ? -30.259 -38.174 64.482 1.00 90.25 363 ASP A C 1
ATOM 2881 O O . ASP A 1 363 ? -30.635 -39.249 64.953 1.00 90.25 363 ASP A O 1
ATOM 2885 N N . GLY A 1 364 ? -29.207 -37.522 64.987 1.00 86.88 364 GLY A N 1
ATOM 2886 C CA . GLY A 1 364 ? -28.378 -38.009 66.091 1.00 86.88 364 GLY A CA 1
ATOM 2887 C C . GLY A 1 364 ? -27.264 -38.981 65.689 1.00 86.88 364 GLY A C 1
ATOM 2888 O O . GLY A 1 364 ? -26.543 -39.449 66.572 1.00 86.88 364 GLY A O 1
ATOM 2889 N N . VAL A 1 365 ? -27.088 -39.266 64.397 1.00 90.69 365 VAL A N 1
ATOM 2890 C CA . VAL A 1 365 ? -25.986 -40.073 63.854 1.00 90.69 365 VAL A CA 1
ATOM 2891 C C . VAL A 1 365 ? -24.898 -39.151 63.314 1.00 90.69 365 VAL A C 1
ATOM 2893 O O . VAL A 1 365 ? -25.196 -38.261 62.531 1.00 90.69 365 VAL A O 1
ATOM 2896 N N . GLU A 1 366 ? -23.644 -39.352 63.724 1.00 92.81 366 GLU A N 1
ATOM 2897 C CA . GLU A 1 366 ? -22.491 -38.635 63.157 1.00 92.81 366 GLU A CA 1
ATOM 2898 C C . GLU A 1 366 ? -22.311 -39.052 61.693 1.00 92.81 366 GLU A C 1
ATOM 2900 O O . GLU A 1 366 ? -22.129 -40.241 61.418 1.00 92.81 366 GLU A O 1
ATOM 2905 N N . VAL A 1 367 ? -22.393 -38.095 60.771 1.00 92.12 367 VAL A N 1
ATOM 2906 C CA . VAL A 1 367 ? -22.246 -38.341 59.326 1.00 92.12 367 VAL A CA 1
ATOM 2907 C C . VAL A 1 367 ? -20.941 -37.783 58.767 1.00 92.12 367 VAL A C 1
ATOM 2909 O O . VAL A 1 367 ? -20.456 -38.317 57.775 1.00 92.12 367 VAL A O 1
ATOM 2912 N N . ASP A 1 368 ? -20.355 -36.768 59.414 1.00 93.81 368 ASP A N 1
ATOM 2913 C CA . ASP A 1 368 ? -19.088 -36.164 58.994 1.00 93.81 368 ASP A CA 1
ATOM 2914 C C . ASP A 1 368 ? -18.323 -35.525 60.171 1.00 93.81 368 ASP A C 1
ATOM 2916 O O . ASP A 1 368 ? -18.899 -35.213 61.221 1.00 93.81 368 ASP A O 1
ATOM 2920 N N . THR A 1 369 ? -17.005 -35.366 60.037 1.00 93.44 369 THR A N 1
ATOM 2921 C CA . THR A 1 369 ? -16.122 -34.774 61.054 1.00 93.44 369 THR A CA 1
ATOM 2922 C C . THR A 1 369 ? -14.897 -34.112 60.433 1.00 93.44 369 THR A C 1
ATOM 2924 O O . THR A 1 369 ? -14.143 -34.737 59.691 1.00 93.44 369 THR A O 1
ATOM 2927 N N . VAL A 1 370 ? -14.608 -32.888 60.879 1.00 92.00 370 VAL A N 1
ATOM 2928 C CA . VAL A 1 370 ? -13.425 -32.107 60.498 1.00 92.00 370 VAL A CA 1
ATOM 2929 C C . VAL A 1 370 ? -12.595 -31.793 61.744 1.00 92.00 370 VAL A C 1
ATOM 2931 O O . VAL A 1 370 ? -13.112 -31.317 62.750 1.00 92.00 370 VAL A O 1
ATOM 2934 N N . THR A 1 371 ? -11.289 -32.060 61.703 1.00 90.44 371 THR A N 1
ATOM 2935 C CA . THR A 1 371 ? -10.334 -31.671 62.760 1.00 90.44 371 THR A CA 1
ATOM 2936 C C . THR A 1 371 ? -9.371 -30.637 62.200 1.00 90.44 371 THR A C 1
ATOM 2938 O O . THR A 1 371 ? -8.740 -30.892 61.176 1.00 90.44 371 THR A O 1
ATOM 2941 N N . SER A 1 372 ? -9.255 -29.481 62.853 1.00 90.19 372 SER A N 1
ATOM 2942 C CA . SER A 1 372 ? -8.424 -28.376 62.365 1.00 90.19 372 SER A CA 1
ATOM 2943 C C . SER A 1 372 ? -8.010 -27.436 63.503 1.00 90.19 372 SER A C 1
ATOM 2945 O O . SER A 1 372 ? -8.042 -27.805 64.673 1.00 90.19 372 SER A O 1
ATOM 2947 N N . TYR A 1 373 ? -7.588 -26.222 63.171 1.00 87.12 373 TYR A N 1
ATOM 2948 C CA . TYR A 1 373 ? -7.296 -25.148 64.109 1.00 87.12 373 TYR A CA 1
ATOM 2949 C C . TYR A 1 373 ? -7.875 -23.828 63.598 1.00 87.12 373 TYR A C 1
ATOM 2951 O O . TYR A 1 373 ? -8.098 -23.672 62.403 1.00 87.12 373 TYR A O 1
ATOM 2959 N N . VAL A 1 374 ? -8.103 -22.867 64.493 1.00 83.19 374 VAL A N 1
ATOM 2960 C CA . VAL A 1 374 ? -8.601 -21.527 64.148 1.00 83.19 374 VAL A CA 1
ATOM 2961 C C . VAL A 1 374 ? -7.734 -20.480 64.830 1.00 83.19 374 VAL A C 1
ATOM 2963 O O . VAL A 1 374 ? -7.514 -20.534 66.043 1.00 83.19 374 VAL A O 1
ATOM 2966 N N . TYR A 1 375 ? -7.236 -19.521 64.050 1.00 78.00 375 TYR A N 1
ATOM 2967 C CA . TYR A 1 375 ? -6.565 -18.327 64.571 1.00 78.00 375 TYR A CA 1
ATOM 2968 C C . TYR A 1 375 ? -7.567 -17.208 64.850 1.00 78.00 375 TYR A C 1
ATOM 2970 O O . TYR A 1 375 ? -7.597 -16.692 65.959 1.00 78.00 375 TYR A O 1
ATOM 2978 N N . GLU A 1 376 ? -8.392 -16.866 63.855 1.00 79.38 376 GLU A N 1
ATOM 2979 C CA . GLU A 1 376 ? -9.310 -15.718 63.898 1.00 79.38 376 GLU A CA 1
ATOM 2980 C C . GLU A 1 376 ? -10.713 -16.080 63.395 1.00 79.38 376 GLU A C 1
ATOM 2982 O O . GLU A 1 376 ? -11.571 -16.344 64.219 1.00 79.38 376 GLU A O 1
ATOM 2987 N N . LYS A 1 377 ? -10.975 -16.152 62.084 1.00 84.69 377 LYS A N 1
ATOM 2988 C CA . LYS A 1 377 ? -12.243 -16.666 61.523 1.00 84.69 377 LYS A CA 1
ATOM 2989 C C . LYS A 1 377 ? -11.952 -17.604 60.366 1.00 84.69 377 LYS A C 1
ATOM 2991 O O . LYS A 1 377 ? -11.308 -17.180 59.410 1.00 84.69 377 LYS A O 1
ATOM 2996 N N . TRP A 1 378 ? -12.350 -18.860 60.485 1.00 88.62 378 TRP A N 1
ATOM 2997 C CA . TRP A 1 378 ? -12.084 -19.894 59.489 1.00 88.62 378 TRP A CA 1
ATOM 2998 C C . TRP A 1 378 ? -13.394 -20.608 59.148 1.00 88.62 378 TRP A C 1
ATOM 3000 O O . TRP A 1 378 ? -14.215 -20.844 60.036 1.00 88.62 378 TRP A O 1
ATOM 3010 N N . GLU A 1 379 ? -13.562 -20.925 57.870 1.00 90.12 379 GLU A N 1
ATOM 3011 C CA . GLU A 1 379 ? -14.718 -21.631 57.319 1.00 90.12 379 GLU A CA 1
ATOM 3012 C C . GLU A 1 379 ? -14.380 -23.114 57.143 1.00 90.12 379 GLU A C 1
ATOM 3014 O O . GLU A 1 379 ? -13.242 -23.473 56.818 1.00 90.12 379 GLU A O 1
ATOM 3019 N N . PHE A 1 380 ? -15.358 -23.976 57.405 1.00 91.69 380 PHE A N 1
ATOM 3020 C CA . PHE A 1 380 ? -15.213 -25.423 57.320 1.00 91.69 380 PHE A CA 1
ATOM 3021 C C . PHE A 1 380 ? -16.418 -26.047 56.633 1.00 91.69 380 PHE A C 1
ATOM 3023 O O . PHE A 1 380 ? -17.551 -25.762 57.013 1.00 91.69 380 PHE A O 1
ATOM 3030 N N . ASP A 1 381 ? -16.159 -26.973 55.717 1.00 91.81 381 ASP A N 1
ATOM 3031 C CA . ASP A 1 381 ? -17.206 -27.701 55.009 1.00 91.81 381 ASP A CA 1
ATOM 3032 C C . ASP A 1 381 ? -17.465 -29.049 55.679 1.00 91.81 381 ASP A C 1
ATOM 3034 O O . ASP A 1 381 ? -16.538 -29.819 55.944 1.00 91.81 381 ASP A O 1
ATOM 3038 N N . LEU A 1 382 ? -18.736 -29.331 55.950 1.00 92.38 382 LEU A N 1
ATOM 3039 C CA . LEU A 1 382 ? -19.221 -30.644 56.363 1.00 92.38 382 LEU A CA 1
ATOM 3040 C C . LEU A 1 382 ? -20.255 -31.121 55.347 1.00 92.38 382 LEU A C 1
ATOM 3042 O O . LEU A 1 382 ? -21.122 -30.347 54.946 1.00 92.38 382 LEU A O 1
ATOM 3046 N N . GLN A 1 383 ? -20.207 -32.392 54.955 1.00 92.75 383 GLN A N 1
ATOM 3047 C CA . GLN A 1 383 ? -21.055 -32.907 53.881 1.00 92.75 383 GLN A CA 1
ATOM 3048 C C . GLN A 1 383 ? -21.909 -34.101 54.317 1.00 92.75 383 GLN A C 1
ATOM 3050 O O . GLN A 1 383 ? -21.455 -35.014 55.007 1.00 92.75 383 GLN A O 1
ATOM 3055 N N . TRP A 1 384 ? -23.153 -34.143 53.838 1.00 92.62 384 TRP A N 1
ATOM 3056 C CA . TRP A 1 384 ? -24.007 -35.326 53.865 1.00 92.62 384 TRP A CA 1
ATOM 3057 C C . TRP A 1 384 ? -24.328 -35.783 52.436 1.00 92.62 384 TRP A C 1
ATOM 3059 O O . TRP A 1 384 ? -25.122 -35.170 51.731 1.00 92.62 384 TRP A O 1
ATOM 3069 N N . SER A 1 385 ? -23.696 -36.871 51.989 1.00 85.06 385 SER A N 1
ATOM 3070 C CA . SER A 1 385 ? -23.596 -37.200 50.557 1.00 85.06 385 SER A CA 1
ATOM 3071 C C . SER A 1 385 ? -24.873 -37.699 49.868 1.00 85.06 385 SER A C 1
ATOM 3073 O O . SER A 1 385 ? -24.902 -37.721 48.643 1.00 85.06 385 SER A O 1
ATOM 3075 N N . ASN A 1 386 ? -25.889 -38.169 50.597 1.00 83.75 386 ASN A N 1
ATOM 3076 C CA . ASN A 1 386 ? -27.104 -38.724 49.982 1.00 83.75 386 ASN A CA 1
ATOM 3077 C C . ASN A 1 386 ? -28.326 -38.545 50.898 1.00 83.75 386 ASN A C 1
ATOM 3079 O O . ASN A 1 386 ? -28.711 -39.498 51.587 1.00 83.75 386 ASN A O 1
ATOM 3083 N N . PRO A 1 387 ? -28.894 -37.332 50.955 1.00 85.06 387 PRO A N 1
ATOM 3084 C CA . PRO A 1 387 ? -30.037 -37.037 51.798 1.00 85.06 387 PRO A CA 1
ATOM 3085 C C . PRO A 1 387 ? -31.330 -37.666 51.279 1.00 85.06 387 PRO A C 1
ATOM 3087 O O . PRO A 1 387 ? -31.586 -37.711 50.072 1.00 85.06 387 PRO A O 1
ATOM 3090 N N . GLU A 1 388 ? -32.160 -38.138 52.206 1.00 84.31 388 GLU A N 1
ATOM 3091 C CA . GLU A 1 388 ? -33.499 -38.655 51.919 1.00 84.31 388 GLU A CA 1
ATOM 3092 C C . GLU A 1 388 ? -34.539 -37.519 51.963 1.00 84.31 388 GLU A C 1
ATOM 3094 O O . GLU A 1 388 ? -34.321 -36.480 52.585 1.00 84.31 388 GLU A O 1
ATOM 3099 N N . LYS A 1 389 ? -35.684 -37.694 51.287 1.00 77.19 389 LYS A N 1
ATOM 3100 C CA . LYS A 1 389 ? -36.754 -36.679 51.268 1.00 77.19 389 LYS A CA 1
ATOM 3101 C C . LYS A 1 389 ? -37.600 -36.665 52.537 1.00 77.19 389 LYS A C 1
ATOM 3103 O O . LYS A 1 389 ? -38.683 -37.249 52.584 1.00 77.19 389 LYS A O 1
ATOM 3108 N N . GLU A 1 390 ? -37.163 -35.941 53.550 1.00 86.50 390 GLU A N 1
ATOM 3109 C CA . GLU A 1 390 ? -37.995 -35.610 54.705 1.00 86.50 390 GLU A CA 1
ATOM 3110 C C . GLU A 1 390 ? -37.366 -34.493 55.547 1.00 86.50 390 GLU A C 1
ATOM 3112 O O . GLU A 1 390 ? -36.422 -33.815 55.138 1.00 86.50 390 GLU A O 1
ATOM 3117 N N . PHE A 1 391 ? -37.955 -34.233 56.715 1.00 86.19 391 PHE A N 1
ATOM 3118 C CA . PHE A 1 391 ? -37.349 -33.364 57.712 1.00 86.19 391 PHE A CA 1
ATOM 3119 C C . PHE A 1 391 ? -36.297 -34.143 58.495 1.00 86.19 391 PHE A C 1
ATOM 3121 O O . PHE A 1 391 ? -36.640 -35.088 59.204 1.00 86.19 391 PHE A O 1
ATOM 3128 N N . HIS A 1 392 ? -35.057 -33.673 58.448 1.00 90.31 392 HIS A N 1
ATOM 3129 C CA . HIS A 1 392 ? -33.948 -34.220 59.215 1.00 90.31 392 HIS A CA 1
ATOM 3130 C C . HIS A 1 392 ? -33.498 -33.234 60.288 1.00 90.31 392 HIS A C 1
ATOM 3132 O O . HIS A 1 392 ? -33.426 -32.019 60.070 1.00 90.31 392 HIS A O 1
ATOM 3138 N N . LYS A 1 393 ? -33.178 -33.747 61.476 1.00 90.56 393 LYS A N 1
ATOM 3139 C CA . LYS A 1 393 ? -32.561 -32.951 62.534 1.00 90.56 393 LYS A CA 1
ATOM 3140 C C . LYS A 1 393 ? -31.054 -32.901 62.304 1.00 90.56 393 LYS A C 1
ATOM 3142 O O . LYS A 1 393 ? -30.368 -33.897 62.514 1.00 90.56 393 LYS A O 1
ATOM 3147 N N . VAL A 1 394 ? -30.542 -31.733 61.941 1.00 92.06 394 VAL A N 1
ATOM 3148 C CA . VAL A 1 394 ? -29.117 -31.497 61.706 1.00 92.06 394 VAL A CA 1
ATOM 3149 C C . VAL A 1 394 ? -28.507 -30.812 62.924 1.00 92.06 394 VAL A C 1
ATOM 3151 O O . VAL A 1 394 ? -29.025 -29.797 63.384 1.00 92.06 394 VAL A O 1
ATOM 3154 N N . GLU A 1 395 ? -27.419 -31.356 63.468 1.00 93.00 395 GLU A N 1
ATOM 3155 C CA . GLU A 1 395 ? -26.656 -30.745 64.562 1.00 93.00 395 GLU A CA 1
ATOM 3156 C C . GLU A 1 395 ? -25.168 -30.666 64.201 1.00 93.00 395 GLU A C 1
ATOM 3158 O O . GLU A 1 395 ? -24.570 -31.667 63.820 1.00 93.00 395 GLU A O 1
ATOM 3163 N N . ILE A 1 396 ? -24.549 -29.504 64.394 1.00 93.50 396 ILE A N 1
ATOM 3164 C CA . ILE A 1 396 ? -23.106 -29.289 64.258 1.00 93.50 396 ILE A CA 1
ATOM 3165 C C . ILE A 1 396 ? -22.554 -28.871 65.616 1.00 93.50 396 ILE A C 1
ATOM 3167 O O . ILE A 1 396 ? -23.046 -27.930 66.244 1.00 93.50 396 ILE A O 1
ATOM 3171 N N . LYS A 1 397 ? -21.544 -29.595 66.100 1.00 92.50 397 LYS A N 1
ATOM 3172 C CA . LYS A 1 397 ? -20.959 -29.380 67.432 1.00 92.50 397 LYS A CA 1
ATOM 3173 C C . LYS A 1 397 ? -19.475 -29.071 67.322 1.00 92.50 397 LYS A C 1
ATOM 3175 O O . LYS A 1 397 ? -18.757 -29.780 66.617 1.00 92.50 397 LYS A O 1
ATOM 3180 N N . LEU A 1 398 ? -19.041 -28.042 68.051 1.00 89.44 398 LEU A N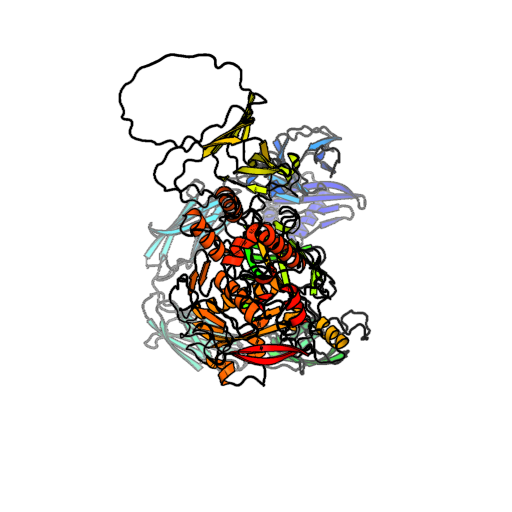 1
ATOM 3181 C CA . LEU A 1 398 ? -17.647 -27.627 68.158 1.00 89.44 398 LEU A CA 1
ATOM 3182 C C . LEU A 1 398 ? -17.028 -28.173 69.450 1.00 89.44 398 LEU A C 1
ATOM 3184 O O . LEU A 1 398 ? -17.571 -28.011 70.545 1.00 89.44 398 LEU A O 1
ATOM 3188 N N . TYR A 1 399 ? -15.869 -28.800 69.323 1.00 89.38 399 TYR A N 1
ATOM 3189 C CA . TYR A 1 399 ? -15.099 -29.356 70.427 1.00 89.38 399 TYR A CA 1
ATOM 3190 C C . TYR A 1 399 ? -13.701 -28.744 70.443 1.00 89.38 399 TYR A C 1
ATOM 3192 O O . TYR A 1 399 ? -13.167 -28.365 69.398 1.00 89.38 399 TYR A O 1
ATOM 3200 N N . ASP A 1 400 ? -13.101 -28.682 71.626 1.00 82.81 400 ASP A N 1
ATOM 3201 C CA . ASP A 1 400 ? -11.675 -28.400 71.769 1.00 82.81 400 ASP A CA 1
ATOM 3202 C C . ASP A 1 400 ? -10.810 -29.638 71.458 1.00 82.81 400 ASP A C 1
ATOM 3204 O O . ASP A 1 400 ? -11.311 -30.750 71.256 1.00 82.81 400 ASP A O 1
ATOM 3208 N N . GLU A 1 401 ? -9.486 -29.461 71.464 1.00 80.12 401 GLU A N 1
ATOM 3209 C CA . GLU A 1 401 ? -8.498 -30.533 71.255 1.00 80.12 401 GLU A CA 1
ATOM 3210 C C . GLU A 1 401 ? -8.616 -31.714 72.238 1.00 80.12 401 GLU A C 1
ATOM 3212 O O . GLU A 1 401 ? -8.153 -32.819 71.948 1.00 80.12 401 GLU A O 1
ATOM 3217 N N . SER A 1 402 ? -9.242 -31.506 73.402 1.00 75.94 402 SER A N 1
ATOM 3218 C CA . SER A 1 402 ? -9.453 -32.541 74.418 1.00 75.94 402 SER A CA 1
ATOM 3219 C C . SER A 1 402 ? -10.726 -33.361 74.180 1.00 75.94 402 SER A C 1
ATOM 3221 O O . SER A 1 402 ? -10.983 -34.328 74.902 1.00 75.94 402 SER A O 1
ATOM 3223 N N . GLY A 1 403 ? -11.518 -32.994 73.165 1.00 73.31 403 GLY A N 1
ATOM 3224 C CA . GLY A 1 403 ? -12.830 -33.572 72.891 1.00 73.31 403 GLY A CA 1
ATOM 3225 C C . GLY A 1 403 ? -13.919 -33.062 73.836 1.00 73.31 403 GLY A C 1
ATOM 3226 O O . GLY A 1 403 ? -14.981 -33.683 73.935 1.00 73.31 403 GLY A O 1
ATOM 3227 N N . THR A 1 404 ? -13.678 -31.952 74.540 1.00 79.38 404 THR A N 1
ATOM 3228 C CA . THR A 1 404 ? -14.685 -31.292 75.373 1.00 79.38 404 THR A CA 1
ATOM 3229 C C . THR A 1 404 ? -15.516 -30.364 74.496 1.00 79.38 404 THR A C 1
ATOM 3231 O O . THR A 1 404 ? -14.981 -29.596 73.701 1.00 79.38 404 THR A O 1
ATOM 3234 N N . VAL A 1 405 ? -16.842 -30.446 74.620 1.00 73.62 405 VAL A N 1
ATOM 3235 C CA . VAL A 1 405 ? -17.771 -29.577 73.885 1.00 73.62 405 VAL A CA 1
ATOM 3236 C C . VAL A 1 405 ? -17.538 -28.133 74.327 1.00 73.62 405 VAL A C 1
ATOM 3238 O O . VAL A 1 405 ? -17.777 -27.801 75.491 1.00 73.62 405 VAL A O 1
ATOM 3241 N N . LEU A 1 406 ? -17.098 -27.280 73.402 1.00 73.25 406 LEU A N 1
ATOM 3242 C CA . LEU A 1 406 ? -17.157 -25.833 73.588 1.00 73.25 406 LEU A CA 1
ATOM 3243 C C . LEU A 1 406 ? -18.644 -25.455 73.572 1.00 73.25 406 LEU A C 1
ATOM 3245 O O . LEU A 1 406 ? -19.416 -26.066 72.840 1.00 73.25 406 LEU A O 1
ATOM 3249 N N . TYR A 1 407 ? -19.098 -24.486 74.376 1.00 64.31 407 TYR A N 1
ATOM 3250 C CA . TYR A 1 407 ? -20.534 -24.157 74.544 1.00 64.31 407 TYR A CA 1
ATOM 3251 C C . TYR A 1 407 ? -21.271 -23.716 73.250 1.00 64.31 407 TYR A C 1
ATOM 3253 O O . TYR A 1 407 ? -22.429 -23.301 73.304 1.00 64.31 407 TYR A O 1
ATOM 3261 N N . SER A 1 408 ? -20.620 -23.808 72.090 1.00 71.56 408 SER A N 1
ATOM 3262 C CA . SER A 1 408 ? -21.132 -23.497 70.768 1.00 71.56 408 SER A CA 1
ATOM 3263 C C . SER A 1 408 ? -21.597 -24.756 70.018 1.00 71.56 408 SER A C 1
ATOM 3265 O O . SER A 1 408 ? -20.824 -25.672 69.736 1.00 71.56 408 SER A O 1
ATOM 3267 N N . GLN A 1 409 ? -22.889 -24.781 69.687 1.00 83.56 409 GLN A N 1
ATOM 3268 C CA . GLN A 1 409 ? -23.533 -25.788 68.845 1.00 83.56 409 GLN A CA 1
ATOM 3269 C C . GLN A 1 409 ? -24.531 -25.096 67.914 1.00 83.56 409 GLN A C 1
ATOM 3271 O O . GLN A 1 409 ? -25.213 -24.155 68.331 1.00 83.56 409 GLN A O 1
ATOM 3276 N N . TRP A 1 410 ? -24.659 -25.595 66.691 1.00 90.00 410 TRP A N 1
ATOM 3277 C CA . TRP A 1 410 ? -25.730 -25.231 65.771 1.00 90.00 410 TRP A CA 1
ATOM 3278 C C . TRP A 1 410 ? -26.659 -26.429 65.599 1.00 90.00 410 TRP A C 1
ATOM 3280 O O . TRP A 1 410 ? -26.200 -27.562 65.483 1.00 90.00 410 TRP A O 1
ATOM 3290 N N . ALA A 1 411 ? -27.969 -26.207 65.638 1.00 89.00 411 ALA A N 1
ATOM 3291 C CA . ALA A 1 411 ? -28.943 -27.264 65.415 1.00 89.00 411 ALA A CA 1
ATOM 3292 C C . ALA A 1 411 ? -30.161 -26.706 64.688 1.00 89.00 411 ALA A C 1
ATOM 3294 O O . ALA A 1 411 ? -30.728 -25.698 65.112 1.00 89.00 411 ALA A O 1
ATOM 3295 N N . SER A 1 412 ? -30.584 -27.391 63.634 1.00 89.31 412 SER A N 1
ATOM 3296 C CA . SER A 1 412 ? -31.760 -27.035 62.850 1.00 89.31 412 SER A CA 1
ATOM 3297 C C . SER A 1 412 ? -32.537 -28.285 62.451 1.00 89.31 412 SER A C 1
ATOM 3299 O O . SER A 1 412 ? -32.022 -29.400 62.474 1.00 89.31 412 SER A O 1
ATOM 3301 N N . THR A 1 413 ? -33.815 -28.117 62.132 1.00 89.94 413 THR A N 1
ATOM 3302 C CA . THR A 1 413 ? -34.602 -29.156 61.459 1.00 89.94 413 THR A CA 1
ATOM 3303 C C . THR A 1 413 ? -34.798 -28.695 60.030 1.00 89.94 413 THR A C 1
ATOM 3305 O O . THR A 1 413 ? -35.451 -27.678 59.803 1.00 89.94 413 THR A O 1
ATOM 3308 N N . LEU A 1 414 ? -34.196 -29.415 59.093 1.00 89.19 414 LEU A N 1
ATOM 3309 C CA . LEU A 1 414 ? -34.121 -29.025 57.696 1.00 89.19 414 LEU A CA 1
ATOM 3310 C C . LEU A 1 414 ? -34.945 -29.982 56.842 1.00 89.19 414 LEU A C 1
ATOM 3312 O O . LEU A 1 414 ? -34.912 -31.189 57.063 1.00 89.19 414 LEU A O 1
ATOM 3316 N N . TYR A 1 415 ? -35.712 -29.433 55.903 1.00 87.00 415 TYR A N 1
ATOM 3317 C CA . TYR A 1 415 ? -36.505 -30.216 54.962 1.00 87.00 415 TYR A CA 1
ATOM 3318 C C . TYR A 1 415 ? -35.734 -30.402 53.666 1.00 87.00 415 TYR A C 1
ATOM 3320 O O . TYR A 1 415 ? -35.358 -29.414 53.039 1.00 87.00 415 TYR A O 1
ATOM 3328 N N . PHE A 1 416 ? -35.561 -31.654 53.261 1.00 86.31 416 PHE A N 1
ATOM 3329 C CA . PHE A 1 416 ? -35.012 -32.001 51.961 1.00 86.31 416 PHE A CA 1
ATOM 3330 C C . PHE A 1 416 ? -36.165 -32.206 50.991 1.00 86.31 416 PHE A C 1
ATOM 3332 O O . PHE A 1 416 ? -36.963 -33.140 51.127 1.00 86.31 416 PHE A O 1
ATOM 3339 N N . ARG A 1 417 ? -36.301 -31.276 50.046 1.00 82.69 417 ARG A N 1
ATOM 3340 C CA . ARG A 1 417 ? -37.401 -31.300 49.083 1.00 82.69 417 ARG A CA 1
ATOM 3341 C C . ARG A 1 417 ? -37.151 -32.360 48.002 1.00 82.69 417 ARG A C 1
ATOM 3343 O O . ARG A 1 417 ? -35.997 -32.661 47.695 1.00 82.69 417 ARG A O 1
ATOM 3350 N N . PRO A 1 418 ? -38.214 -32.942 47.424 1.00 80.31 418 PRO A N 1
ATOM 3351 C CA . PRO A 1 418 ? -38.071 -33.787 46.244 1.00 80.31 418 PRO A CA 1
ATOM 3352 C C . PRO A 1 418 ? -37.548 -32.963 45.059 1.00 80.31 418 PRO A C 1
ATOM 3354 O O . PRO A 1 418 ? -37.834 -31.770 44.977 1.00 80.31 418 PRO A O 1
ATOM 3357 N N . ASN A 1 419 ? -36.828 -33.615 44.145 1.00 81.44 419 ASN A N 1
ATOM 3358 C CA . ASN A 1 419 ? -36.524 -33.058 42.828 1.00 81.44 419 ASN A CA 1
ATOM 3359 C C . ASN A 1 419 ? -37.527 -33.597 41.795 1.00 81.44 419 ASN A C 1
ATOM 3361 O O . ASN A 1 419 ? -37.796 -34.807 41.807 1.00 81.44 419 ASN A O 1
ATOM 3365 N N . THR A 1 420 ? -38.101 -32.754 40.933 1.00 80.75 420 THR A N 1
ATOM 3366 C CA . THR A 1 420 ? -39.067 -33.199 39.913 1.00 80.75 420 THR A CA 1
ATOM 3367 C C . THR A 1 420 ? -38.683 -32.731 38.509 1.00 80.75 420 THR A C 1
ATOM 3369 O O . THR A 1 420 ? -37.915 -31.794 38.369 1.00 80.75 420 THR A O 1
ATOM 3372 N N . PRO A 1 421 ? -39.148 -33.409 37.438 1.00 82.25 421 PRO A N 1
ATOM 3373 C CA . PRO A 1 421 ? -38.686 -33.078 36.097 1.00 82.25 421 PRO A CA 1
ATOM 3374 C C . PRO A 1 421 ? -39.281 -31.745 35.614 1.00 82.25 421 PRO A C 1
ATOM 3376 O O . PRO A 1 421 ? -40.512 -31.595 35.652 1.00 82.25 421 PRO A O 1
ATOM 3379 N N . PRO A 1 422 ? -38.468 -30.843 35.036 1.00 88.56 422 PRO A N 1
ATOM 3380 C CA . PRO A 1 422 ? -38.971 -29.610 34.443 1.00 88.56 422 PRO A CA 1
ATOM 3381 C C . PRO A 1 422 ? -39.807 -29.895 33.184 1.00 88.56 422 PRO A C 1
ATOM 3383 O O . PRO A 1 422 ? -39.637 -30.912 32.502 1.00 88.56 422 PRO A O 1
ATOM 3386 N N . ARG A 1 423 ? -40.712 -28.976 32.827 1.00 88.44 423 ARG A N 1
ATOM 3387 C CA . ARG A 1 423 ? -41.536 -29.049 31.603 1.00 88.44 423 ARG A CA 1
ATOM 3388 C C . ARG A 1 423 ? -41.613 -27.712 30.870 1.00 88.44 423 ARG A C 1
ATOM 3390 O O . ARG A 1 423 ? -41.442 -26.656 31.464 1.00 88.44 423 ARG A O 1
ATOM 3397 N N . ILE A 1 424 ? -41.939 -27.742 29.579 1.00 87.25 424 ILE A N 1
ATOM 3398 C CA . ILE A 1 424 ? -42.212 -26.521 28.807 1.00 87.25 424 ILE A CA 1
ATOM 3399 C C . ILE A 1 424 ? -43.651 -26.084 29.097 1.00 87.25 424 ILE A C 1
ATOM 3401 O O . ILE A 1 424 ? -44.590 -26.853 28.888 1.00 87.25 424 ILE A O 1
ATOM 3405 N N . GLU A 1 425 ? -43.829 -24.856 29.578 1.00 88.06 425 GLU A N 1
ATOM 3406 C CA . GLU A 1 425 ? -45.143 -24.257 29.828 1.00 88.06 425 GLU A CA 1
ATOM 3407 C C . GLU A 1 425 ? -45.714 -23.624 28.559 1.00 88.06 425 GLU A C 1
ATOM 3409 O O . GLU A 1 425 ? -46.868 -23.868 28.199 1.00 88.06 425 GLU A O 1
ATOM 3414 N N . SER A 1 426 ? -44.891 -22.857 27.842 1.00 88.12 426 SER A N 1
ATOM 3415 C CA . SER A 1 426 ? -45.246 -22.310 26.537 1.00 88.12 426 SER A CA 1
ATOM 3416 C C . SER A 1 426 ? -44.033 -22.253 25.607 1.00 88.12 426 SER A C 1
ATOM 3418 O O . SER A 1 426 ? -42.898 -22.066 26.035 1.00 88.12 426 SER A O 1
ATOM 3420 N N . LEU A 1 427 ? -44.275 -22.476 24.316 1.00 89.69 427 LEU A N 1
ATOM 3421 C CA . LEU A 1 427 ? -43.266 -22.395 23.262 1.00 89.69 427 LEU A CA 1
ATOM 3422 C C . LEU A 1 427 ? -43.906 -21.722 22.052 1.00 89.69 427 LEU A C 1
ATOM 3424 O O . LEU A 1 427 ? -44.809 -22.294 21.431 1.00 89.69 427 LEU A O 1
ATOM 3428 N N . GLN A 1 428 ? -43.454 -20.512 21.739 1.00 88.81 428 GLN A N 1
ATOM 3429 C CA . GLN A 1 428 ? -43.876 -19.754 20.571 1.00 88.81 428 GLN A CA 1
ATOM 3430 C C . GLN A 1 428 ? -42.731 -19.687 19.568 1.00 88.81 428 GLN A C 1
ATOM 3432 O O . GLN A 1 428 ? -41.640 -19.211 19.867 1.00 88.81 428 GLN A O 1
ATOM 3437 N N . LEU A 1 429 ? -43.002 -20.194 18.368 1.00 86.06 429 LEU A N 1
ATOM 3438 C CA . LEU A 1 429 ? -42.106 -20.117 17.224 1.00 86.06 429 LEU A CA 1
ATOM 3439 C C . LEU A 1 429 ? -42.825 -19.354 16.105 1.00 86.06 429 LEU A C 1
ATOM 3441 O O . LEU A 1 429 ? -44.039 -19.541 15.941 1.00 86.06 429 LEU A O 1
ATOM 3445 N N . PRO A 1 430 ? -42.114 -18.531 15.322 1.00 81.50 430 PRO A N 1
ATOM 3446 C CA . PRO A 1 430 ? -42.668 -17.939 14.113 1.00 81.50 430 PRO A CA 1
ATOM 3447 C C . PRO A 1 430 ? -43.095 -19.036 13.124 1.00 81.50 430 PRO A C 1
ATOM 3449 O O . PRO A 1 430 ? -42.551 -20.139 13.103 1.00 81.50 430 PRO A O 1
ATOM 3452 N N . SER A 1 431 ? -44.109 -18.755 12.302 1.00 74.75 431 SER A N 1
ATOM 3453 C CA . SER A 1 431 ? -44.653 -19.727 11.336 1.00 74.75 431 SER A CA 1
ATOM 3454 C C . SER A 1 431 ? -43.667 -20.114 10.230 1.00 74.75 431 SER A C 1
ATOM 3456 O O . SER A 1 431 ? -43.817 -21.166 9.611 1.00 74.75 431 SER A O 1
ATOM 3458 N N . TRP A 1 432 ? -42.690 -19.253 9.973 1.00 76.50 432 TRP A N 1
ATOM 3459 C CA . TRP A 1 432 ? -41.572 -19.448 9.065 1.00 76.50 432 TRP A CA 1
ATOM 3460 C C . TRP A 1 432 ? -40.466 -18.454 9.455 1.00 76.50 432 TRP A C 1
ATOM 3462 O O . TRP A 1 432 ? -40.755 -17.469 10.135 1.00 76.50 432 TRP A O 1
ATOM 3472 N N . VAL A 1 433 ? -39.222 -18.711 9.056 1.00 74.56 433 VAL A N 1
ATOM 3473 C CA . VAL A 1 433 ? -38.081 -17.792 9.253 1.00 74.56 433 VAL A CA 1
ATOM 3474 C C . VAL A 1 433 ? -37.333 -17.598 7.940 1.00 74.56 433 VAL A C 1
ATOM 3476 O O . VAL A 1 433 ? -37.271 -18.533 7.136 1.00 74.56 433 VAL A O 1
ATOM 3479 N N . TYR A 1 434 ? -36.774 -16.409 7.720 1.00 67.94 434 TYR A N 1
ATOM 3480 C CA . TYR A 1 434 ? -35.846 -16.192 6.614 1.00 67.94 434 TYR A CA 1
ATOM 3481 C C . TYR A 1 434 ? -34.473 -16.759 6.970 1.00 67.94 434 TYR A C 1
ATOM 3483 O O . TYR A 1 434 ? -34.015 -16.647 8.110 1.00 67.94 434 TYR A O 1
ATOM 3491 N N . ALA A 1 435 ? -33.814 -17.388 6.000 1.00 61.81 435 ALA A N 1
ATOM 3492 C CA . ALA A 1 435 ? -32.395 -17.680 6.138 1.00 61.81 435 ALA A CA 1
ATOM 3493 C C . ALA A 1 435 ? -31.630 -16.354 6.313 1.00 61.81 435 ALA A C 1
ATOM 3495 O O . ALA A 1 435 ? -31.943 -15.374 5.647 1.00 61.81 435 ALA A O 1
ATOM 3496 N N . ASN A 1 436 ? -30.650 -16.328 7.217 1.00 58.91 436 ASN A N 1
ATOM 3497 C CA . ASN A 1 436 ? -29.765 -15.186 7.503 1.00 58.91 436 ASN A CA 1
ATOM 3498 C C . ASN A 1 436 ? -30.388 -13.940 8.167 1.00 58.91 436 ASN A C 1
ATOM 3500 O O . ASN A 1 436 ? -29.643 -13.030 8.514 1.00 58.91 436 ASN A O 1
ATOM 3504 N N . GLU A 1 437 ? -31.693 -13.904 8.450 1.00 65.06 437 GLU A N 1
ATOM 3505 C CA . GLU A 1 437 ? -32.276 -12.845 9.287 1.00 65.06 437 GLU A CA 1
ATOM 3506 C C . GLU A 1 437 ? -32.428 -13.294 10.739 1.00 65.06 437 GLU A C 1
ATOM 3508 O O . GLU A 1 437 ? -32.902 -14.397 11.023 1.00 65.06 437 GLU A O 1
ATOM 3513 N N . TRP A 1 438 ? -32.085 -12.407 11.676 1.00 64.75 438 TRP A N 1
ATOM 3514 C CA . TRP A 1 438 ? -32.331 -12.634 13.095 1.00 64.75 438 TRP A CA 1
ATOM 3515 C C . TRP A 1 438 ? -33.833 -12.773 13.348 1.00 64.75 438 TRP A C 1
ATOM 3517 O O . TRP A 1 438 ? -34.614 -11.843 13.168 1.00 64.75 438 TRP A O 1
ATOM 3527 N N . SER A 1 439 ? -34.230 -13.974 13.754 1.00 75.75 439 SER A N 1
ATOM 3528 C CA . SER A 1 439 ? -35.580 -14.298 14.197 1.00 75.75 439 SER A CA 1
ATOM 3529 C C . SER A 1 439 ? -35.501 -14.934 15.574 1.00 75.75 439 SER A C 1
ATOM 3531 O O . SER A 1 439 ? -34.603 -15.738 15.842 1.00 75.75 439 SER A O 1
ATOM 3533 N N . GLU A 1 440 ? -36.463 -14.613 16.429 1.00 82.31 440 GLU A N 1
ATOM 3534 C CA . GLU A 1 440 ? -36.494 -15.082 17.810 1.00 82.31 440 GLU A CA 1
ATOM 3535 C C . GLU A 1 440 ? -37.703 -15.987 18.053 1.00 82.31 440 GLU A C 1
ATOM 3537 O O . GLU A 1 440 ? -38.810 -15.754 17.558 1.00 82.31 440 GLU A O 1
ATOM 3542 N N . GLY A 1 441 ? -37.470 -17.062 18.804 1.00 85.25 441 GLY A N 1
ATOM 3543 C CA . GLY A 1 441 ? -38.514 -17.842 19.452 1.00 85.25 441 GLY A CA 1
ATOM 3544 C C . GLY A 1 441 ? -38.613 -17.449 20.921 1.00 85.25 441 GLY A C 1
ATOM 3545 O O . GLY A 1 441 ? -37.640 -16.991 21.515 1.00 85.25 441 GLY A O 1
ATOM 3546 N N . THR A 1 442 ? -39.777 -17.659 21.528 1.00 87.06 442 THR A N 1
ATOM 3547 C CA . THR A 1 442 ? -39.972 -17.480 22.973 1.00 87.06 442 THR A CA 1
ATOM 3548 C C . THR A 1 442 ? -40.304 -18.812 23.626 1.00 87.06 442 THR A C 1
ATOM 3550 O O . THR A 1 442 ? -41.191 -19.542 23.173 1.00 87.06 442 THR A O 1
ATOM 3553 N N . ILE A 1 443 ? -39.588 -19.144 24.699 1.00 90.25 443 ILE A N 1
ATOM 3554 C CA . ILE A 1 443 ? -39.824 -20.337 25.514 1.00 90.25 443 ILE A CA 1
ATOM 3555 C C . ILE A 1 443 ? -40.066 -19.926 26.960 1.00 90.25 443 ILE A C 1
ATOM 3557 O O . ILE A 1 443 ? -39.356 -19.097 27.518 1.00 90.25 443 ILE A O 1
ATOM 3561 N N . GLN A 1 444 ? -41.076 -20.527 27.569 1.00 90.12 444 GLN A N 1
ATOM 3562 C CA . GLN A 1 444 ? -41.359 -20.422 28.988 1.00 90.12 444 GLN A CA 1
ATOM 3563 C C . GLN A 1 444 ? -41.300 -21.827 29.570 1.00 90.12 444 GLN A C 1
ATOM 3565 O O . GLN A 1 444 ? -42.011 -22.736 29.126 1.00 90.12 444 GLN A O 1
ATOM 3570 N N . VAL A 1 445 ? -40.426 -22.005 30.549 1.00 89.25 445 VAL A N 1
ATOM 3571 C CA . VAL A 1 445 ? -40.210 -23.277 31.236 1.00 89.25 445 VAL A CA 1
ATOM 3572 C C . VAL A 1 445 ? -40.884 -23.238 32.596 1.00 89.25 445 VAL A C 1
ATOM 3574 O O . VAL A 1 445 ? -41.023 -22.177 33.199 1.00 89.25 445 VAL A O 1
ATOM 3577 N N . TYR A 1 446 ? -41.324 -24.393 33.069 1.00 86.38 446 TYR A N 1
ATOM 3578 C CA . TYR A 1 446 ? -41.929 -24.547 34.376 1.00 86.38 446 TYR A CA 1
ATOM 3579 C C . TYR A 1 446 ? -41.302 -25.726 35.096 1.00 86.38 446 TYR A C 1
ATOM 3581 O O . TYR A 1 446 ? -41.373 -26.868 34.638 1.00 86.38 446 TYR A O 1
ATOM 3589 N N . ASP A 1 447 ? -40.768 -25.416 36.261 1.00 84.75 447 ASP A N 1
ATOM 3590 C CA . ASP A 1 447 ? -40.358 -26.357 37.283 1.00 84.75 447 ASP A CA 1
ATOM 3591 C C . ASP A 1 447 ? -41.213 -26.107 38.536 1.00 84.75 447 ASP A C 1
ATOM 3593 O O . ASP A 1 447 ? -41.439 -24.946 38.906 1.00 84.75 447 ASP A O 1
ATOM 3597 N N . SER A 1 448 ? -41.773 -27.162 39.141 1.00 81.12 448 SER A N 1
ATOM 3598 C CA . SER A 1 448 ? -42.720 -27.007 40.259 1.00 81.12 448 SER A CA 1
ATOM 3599 C C . SER A 1 448 ? -42.071 -26.528 41.549 1.00 81.12 448 SER A C 1
ATOM 3601 O O . SER A 1 448 ? -42.767 -25.996 42.419 1.00 81.12 448 SER A O 1
ATOM 3603 N N . GLU A 1 449 ? -40.764 -26.703 41.668 1.00 81.69 449 GLU A N 1
ATOM 3604 C CA . GLU A 1 449 ? -39.966 -26.325 42.816 1.00 81.69 449 GLU A CA 1
ATOM 3605 C C . GLU A 1 449 ? -39.298 -24.958 42.626 1.00 81.69 449 GLU A C 1
ATOM 3607 O O . GLU A 1 449 ? -38.851 -24.354 43.603 1.00 81.69 449 GLU A O 1
ATOM 3612 N N . GLY A 1 450 ? -39.322 -24.435 41.398 1.00 77.81 450 GLY A N 1
ATOM 3613 C CA . GLY A 1 450 ? -38.745 -23.144 41.041 1.00 77.81 450 GLY A CA 1
ATOM 3614 C C . GLY A 1 450 ? -37.260 -23.227 40.707 1.00 77.81 450 GLY A C 1
ATOM 3615 O O . GLY A 1 450 ? -36.586 -22.200 40.762 1.00 77.81 450 GLY A O 1
ATOM 3616 N N . ASP A 1 451 ? -36.767 -24.422 40.375 1.00 84.19 451 ASP A N 1
ATOM 3617 C CA . ASP A 1 451 ? -35.380 -24.627 39.985 1.00 84.19 451 ASP A CA 1
ATOM 3618 C C . ASP A 1 451 ? -35.029 -23.900 38.688 1.00 84.19 451 ASP A C 1
ATOM 3620 O O . ASP A 1 451 ? -35.882 -23.658 37.826 1.00 84.19 451 ASP A O 1
ATOM 3624 N N . LEU A 1 452 ? -33.750 -23.538 38.563 1.00 85.25 452 LEU A N 1
ATOM 3625 C CA . LEU A 1 452 ? -33.205 -23.071 37.296 1.00 85.25 452 LEU A CA 1
ATOM 3626 C C . LEU A 1 452 ? -33.164 -24.238 36.313 1.00 85.25 452 LEU A C 1
ATOM 3628 O O . LEU A 1 452 ? -32.776 -25.358 36.661 1.00 85.25 452 LEU A O 1
ATOM 3632 N N . VAL A 1 453 ? -33.586 -23.959 35.084 1.00 86.12 453 VAL A N 1
ATOM 3633 C CA . VAL A 1 453 ? -33.698 -24.954 34.023 1.00 86.12 453 VAL A CA 1
ATOM 3634 C C . VAL A 1 453 ? -32.826 -24.552 32.844 1.00 86.12 453 VAL A C 1
ATOM 3636 O O . VAL A 1 453 ? -32.921 -23.443 32.323 1.00 86.12 453 VAL A O 1
ATOM 3639 N N . ASP A 1 454 ? -32.039 -25.501 32.370 1.00 88.25 454 ASP A N 1
ATOM 3640 C CA . ASP A 1 454 ? -31.306 -25.429 31.123 1.00 88.25 454 ASP A CA 1
ATOM 3641 C C . ASP A 1 454 ? -32.143 -26.040 29.997 1.00 88.25 454 ASP A C 1
ATOM 3643 O O . ASP A 1 454 ? -32.686 -27.142 30.113 1.00 88.25 454 ASP A O 1
ATOM 3647 N N . VAL A 1 455 ? -32.240 -25.333 28.875 1.00 87.94 455 VAL A N 1
ATOM 3648 C CA . VAL A 1 455 ? -32.877 -25.817 27.648 1.00 87.94 455 VAL A CA 1
ATOM 3649 C C . VAL A 1 455 ? -31.799 -26.082 26.611 1.00 87.94 455 VAL A C 1
ATOM 3651 O O . VAL A 1 455 ? -31.210 -25.156 26.058 1.00 87.94 455 VAL A O 1
ATOM 3654 N N . GLU A 1 456 ? -31.582 -27.348 26.288 1.00 87.38 456 GLU A N 1
ATOM 3655 C CA . GLU A 1 456 ? -30.807 -27.758 25.123 1.00 87.38 456 GLU A CA 1
ATOM 3656 C C . GLU A 1 456 ? -31.698 -27.662 23.875 1.00 87.38 456 GLU A C 1
ATOM 3658 O O . GLU A 1 456 ? -32.696 -28.378 23.749 1.00 87.38 456 GLU A O 1
ATOM 3663 N N . VAL A 1 457 ? -31.351 -26.752 22.965 1.00 86.38 457 VAL A N 1
ATOM 3664 C CA . VAL A 1 457 ? -32.018 -26.544 21.677 1.00 86.38 457 VAL A CA 1
ATOM 3665 C C . VAL A 1 457 ? -31.173 -27.198 20.591 1.00 86.38 457 VAL A C 1
ATOM 3667 O O . VAL A 1 457 ? -30.077 -26.739 20.267 1.00 86.38 457 VAL A O 1
ATOM 3670 N N . ASN A 1 458 ? -31.685 -28.277 20.011 1.00 82.88 458 ASN A N 1
ATOM 3671 C CA . ASN A 1 458 ? -31.020 -29.027 18.956 1.00 82.88 458 ASN A CA 1
ATOM 3672 C C . ASN A 1 458 ? -31.763 -28.854 17.629 1.00 82.88 458 ASN A C 1
ATOM 3674 O O . ASN A 1 458 ? -32.876 -29.351 17.446 1.00 82.88 458 ASN A O 1
ATOM 3678 N N . VAL A 1 459 ? -31.136 -28.162 16.681 1.00 79.38 459 VAL A N 1
ATOM 3679 C CA . VAL A 1 459 ? -31.624 -28.046 15.307 1.00 79.38 459 VAL A CA 1
ATOM 3680 C C . VAL A 1 459 ? -31.046 -29.219 14.517 1.00 79.38 459 VAL A C 1
ATOM 3682 O O . VAL A 1 459 ? -29.873 -29.211 14.134 1.00 79.38 459 VAL A O 1
ATOM 3685 N N . ILE A 1 460 ? -31.863 -30.255 14.292 1.00 74.50 460 ILE A N 1
ATOM 3686 C CA . ILE A 1 460 ? -31.397 -31.546 13.766 1.00 74.50 460 ILE A CA 1
ATOM 3687 C C . ILE A 1 460 ? -30.658 -31.350 12.434 1.00 74.50 460 ILE A C 1
ATOM 3689 O O . ILE A 1 460 ? -31.235 -30.893 11.448 1.00 74.50 460 ILE A O 1
ATOM 3693 N N . GLY A 1 461 ? -29.382 -31.750 12.407 1.00 62.91 461 GLY A N 1
ATOM 3694 C CA . GLY A 1 461 ? -28.525 -31.703 11.217 1.00 62.91 461 GLY A CA 1
ATOM 3695 C C . GLY A 1 461 ? -27.846 -30.356 10.942 1.00 62.91 461 GLY A C 1
ATOM 3696 O O . GLY A 1 461 ? -27.214 -30.228 9.897 1.00 62.91 461 GLY A O 1
ATOM 3697 N N . ARG A 1 462 ? -27.962 -29.367 11.843 1.00 68.88 462 ARG A N 1
ATOM 3698 C CA . ARG A 1 462 ? -27.366 -28.025 11.688 1.00 68.88 462 ARG A CA 1
ATOM 3699 C C . ARG A 1 462 ? -26.450 -27.668 12.860 1.00 68.88 462 ARG A C 1
ATOM 3701 O O . ARG A 1 462 ? -25.234 -27.718 12.718 1.00 68.88 462 ARG A O 1
ATOM 3708 N N . PHE A 1 463 ? -27.034 -27.311 14.003 1.00 70.81 463 PHE A N 1
ATOM 3709 C CA . PHE A 1 463 ? -26.324 -26.872 15.202 1.00 70.81 463 PHE A CA 1
ATOM 3710 C C . PHE A 1 463 ? -27.163 -27.124 16.459 1.00 70.81 463 PHE A C 1
ATOM 3712 O O . PHE A 1 463 ? -28.386 -27.253 16.399 1.00 70.81 463 PHE A O 1
ATOM 3719 N N . SER A 1 464 ? -26.494 -27.167 17.605 1.00 77.62 464 SER A N 1
ATOM 3720 C CA . SER A 1 464 ? -27.107 -27.302 18.925 1.00 77.62 464 SER A CA 1
ATOM 3721 C C . SER A 1 464 ? -26.538 -26.241 19.857 1.00 77.62 464 SER A C 1
ATOM 3723 O O . SER A 1 464 ? -25.325 -26.027 19.863 1.00 77.62 464 SER A O 1
ATOM 3725 N N . PHE A 1 465 ? -27.385 -25.609 20.659 1.00 83.75 465 PHE A N 1
ATOM 3726 C CA . PHE A 1 465 ? -26.956 -24.685 21.706 1.00 83.75 465 PHE A CA 1
ATOM 3727 C C . PHE A 1 465 ? -27.796 -24.879 22.967 1.00 83.75 465 PHE A C 1
ATOM 3729 O O . PHE A 1 465 ? -28.922 -25.368 22.903 1.00 83.75 465 PHE A O 1
ATOM 3736 N N . THR A 1 466 ? -27.254 -24.476 24.111 1.00 85.56 466 THR A N 1
ATOM 3737 C CA . THR A 1 466 ? -27.959 -24.537 25.394 1.00 85.56 466 THR A CA 1
ATOM 3738 C C . THR A 1 466 ? -28.266 -23.128 25.866 1.00 85.56 466 THR A C 1
ATOM 3740 O O . THR A 1 466 ? -27.392 -22.260 25.864 1.00 85.56 466 THR A O 1
ATOM 3743 N N . ARG A 1 467 ? -29.512 -22.898 26.273 1.00 85.19 467 ARG A N 1
ATOM 3744 C CA . ARG A 1 467 ? -29.912 -21.708 27.016 1.00 85.19 467 ARG A CA 1
ATOM 3745 C C . ARG A 1 467 ? -30.028 -22.087 28.488 1.00 85.19 467 ARG A C 1
ATOM 3747 O O . ARG A 1 467 ? -30.940 -22.829 28.840 1.00 85.19 467 ARG A O 1
ATOM 3754 N N . SER A 1 468 ? -29.097 -21.601 29.300 1.00 88.06 468 SER A N 1
ATOM 3755 C CA . SER A 1 468 ? -28.998 -21.956 30.718 1.00 88.06 468 SER A CA 1
ATOM 3756 C C . SER A 1 468 ? -29.661 -20.941 31.645 1.00 88.06 468 SER A C 1
ATOM 3758 O O . SER A 1 468 ? -29.990 -19.828 31.222 1.00 88.06 468 SER A O 1
ATOM 3760 N N . ASP A 1 469 ? -29.837 -21.342 32.903 1.00 86.31 469 ASP A N 1
ATOM 3761 C CA . ASP A 1 469 ? -30.289 -20.497 34.016 1.00 86.31 469 ASP A CA 1
ATOM 3762 C C . ASP A 1 469 ? -31.688 -19.877 33.816 1.00 86.31 469 ASP A C 1
ATOM 3764 O O . ASP A 1 469 ? -31.968 -18.750 34.241 1.00 86.31 469 ASP A O 1
ATOM 3768 N N . LEU A 1 470 ? -32.604 -20.603 33.162 1.00 86.50 470 LEU A N 1
ATOM 3769 C CA . LEU A 1 470 ? -33.966 -20.118 32.947 1.00 86.50 470 LEU A CA 1
ATOM 3770 C C . LEU A 1 470 ? -34.807 -20.282 34.215 1.00 86.50 470 LEU A C 1
ATOM 3772 O O . LEU A 1 470 ? -34.976 -21.385 34.731 1.00 86.50 470 LEU A O 1
ATOM 3776 N N . SER A 1 471 ? -35.381 -19.180 34.695 1.00 86.38 471 SER A N 1
ATOM 3777 C CA . SER A 1 471 ? -36.276 -19.180 35.852 1.00 86.38 471 SER A CA 1
ATOM 3778 C C . SER A 1 471 ? -37.668 -19.698 35.485 1.00 86.38 471 SER A C 1
ATOM 3780 O O . SER A 1 471 ? -38.253 -19.305 34.471 1.00 86.38 471 SER A O 1
ATOM 3782 N N . SER A 1 472 ? -38.233 -20.535 36.357 1.00 85.69 472 SER A N 1
ATOM 3783 C CA . SER A 1 472 ? -39.592 -21.067 36.215 1.00 85.69 472 SER A CA 1
ATOM 3784 C C . SER A 1 472 ? -40.633 -19.946 36.038 1.00 85.69 472 SER A C 1
ATOM 3786 O O . SER A 1 472 ? -40.691 -18.991 36.816 1.00 85.69 472 SER A O 1
ATOM 3788 N N . GLY A 1 473 ? -41.465 -20.055 35.000 1.00 83.19 473 GLY A N 1
ATOM 3789 C CA . GLY A 1 473 ? -42.572 -19.145 34.705 1.00 83.19 473 GLY A CA 1
ATOM 3790 C C . GLY A 1 473 ? -42.194 -17.842 33.990 1.00 83.19 473 GLY A C 1
ATOM 3791 O O . GLY A 1 473 ? -43.090 -17.041 33.715 1.00 83.19 473 GLY A O 1
ATOM 3792 N N . VAL A 1 474 ? -40.924 -17.616 33.645 1.00 84.75 474 VAL A N 1
ATOM 3793 C CA . VAL A 1 474 ? -40.478 -16.421 32.903 1.00 84.75 474 VAL A CA 1
ATOM 3794 C C . VAL A 1 474 ? -40.304 -16.758 31.413 1.00 84.75 474 VAL A C 1
ATOM 3796 O O . VAL A 1 474 ? -39.734 -17.802 31.092 1.00 84.75 474 VAL A O 1
ATOM 3799 N N . PRO A 1 475 ? -40.819 -15.934 30.478 1.00 86.50 475 PRO A N 1
ATOM 3800 C CA . PRO A 1 475 ? -40.560 -16.114 29.055 1.00 86.50 475 PRO A CA 1
ATOM 3801 C C . PRO A 1 475 ? -39.146 -15.641 28.700 1.00 86.50 475 PRO A C 1
ATOM 3803 O O . PRO A 1 475 ? -38.736 -14.548 29.086 1.00 86.50 475 PRO A O 1
ATOM 3806 N N . TYR A 1 476 ? -38.431 -16.448 27.924 1.00 86.69 476 TYR A N 1
ATOM 3807 C CA . TYR A 1 476 ? -37.088 -16.149 27.442 1.00 86.69 476 TYR A CA 1
ATOM 3808 C C . TYR A 1 476 ? -37.029 -16.223 25.922 1.00 86.69 476 TYR A C 1
ATOM 3810 O O . TYR A 1 476 ? -37.513 -17.183 25.315 1.00 86.69 476 TYR A O 1
ATOM 3818 N N . GLU A 1 477 ? -36.411 -15.211 25.324 1.00 86.38 477 GLU A N 1
ATOM 3819 C CA . GLU A 1 477 ? -36.096 -15.174 23.900 1.00 86.38 477 GLU A CA 1
ATOM 3820 C C . GLU A 1 477 ? -34.853 -16.017 23.609 1.00 86.38 477 GLU A C 1
ATOM 3822 O O . GLU A 1 477 ? -33.889 -16.053 24.386 1.00 86.38 477 GLU A O 1
ATOM 3827 N N . PHE A 1 478 ? -34.889 -16.722 22.483 1.00 82.56 478 PHE A N 1
ATOM 3828 C CA . PHE A 1 478 ? -33.755 -17.468 21.963 1.00 82.56 478 PHE A CA 1
ATOM 3829 C C . PHE A 1 478 ? -33.677 -17.325 20.439 1.00 82.56 478 PHE A C 1
ATOM 3831 O O . PHE A 1 478 ? -34.711 -17.320 19.759 1.00 82.56 478 PHE A O 1
ATOM 3838 N N . PRO A 1 479 ? -32.459 -17.225 19.885 1.00 78.38 479 PRO A N 1
ATOM 3839 C CA . PRO A 1 479 ? -32.277 -17.040 18.456 1.00 78.38 479 PRO A CA 1
ATOM 3840 C C . PRO A 1 479 ? -32.598 -18.327 17.689 1.00 78.38 479 PRO A C 1
ATOM 3842 O O . PRO A 1 479 ? -32.262 -19.433 18.117 1.00 78.38 479 PRO A O 1
ATOM 3845 N N . LEU A 1 480 ? -33.234 -18.174 16.529 1.00 71.00 480 LEU A N 1
ATOM 3846 C CA . LEU A 1 480 ? -33.526 -19.258 15.584 1.00 71.00 480 LEU A CA 1
ATOM 3847 C C . LEU A 1 480 ? -32.617 -19.234 14.339 1.00 71.00 480 LEU A C 1
ATOM 3849 O O . LEU A 1 480 ? -32.668 -20.168 13.542 1.00 71.00 480 LEU A O 1
ATOM 3853 N N . ALA A 1 481 ? -31.787 -18.200 14.168 1.00 62.22 481 ALA A N 1
ATOM 3854 C CA . ALA A 1 481 ? -30.972 -17.933 12.976 1.00 62.22 481 ALA A CA 1
ATOM 3855 C C . ALA A 1 481 ? -29.538 -17.495 13.362 1.00 62.22 481 ALA A C 1
ATOM 3857 O O . ALA A 1 481 ? -29.372 -16.968 14.464 1.00 62.22 481 ALA A O 1
ATOM 3858 N N . PRO A 1 482 ? -28.510 -17.724 12.506 1.00 50.75 482 PRO A N 1
ATOM 3859 C CA . PRO A 1 482 ? -28.594 -17.949 11.057 1.00 50.75 482 PRO A CA 1
ATOM 3860 C C . PRO A 1 482 ? -28.451 -19.427 10.646 1.00 50.75 482 PRO A C 1
ATOM 3862 O O . PRO A 1 482 ? -27.390 -20.040 10.753 1.00 50.75 482 PRO A O 1
ATOM 3865 N N . ILE A 1 483 ? -29.539 -20.019 10.141 1.00 54.69 483 ILE A N 1
ATOM 3866 C CA . ILE A 1 483 ? -29.525 -21.354 9.524 1.00 54.69 483 ILE A CA 1
ATOM 3867 C C . ILE A 1 483 ? -29.114 -21.193 8.051 1.00 54.69 483 ILE A C 1
ATOM 3869 O O . ILE A 1 483 ? -29.936 -20.818 7.219 1.00 54.69 483 ILE A O 1
ATOM 3873 N N . TYR A 1 484 ? -27.862 -21.506 7.718 1.00 52.81 484 TYR A N 1
ATOM 3874 C CA . TYR A 1 484 ? -27.359 -21.478 6.338 1.00 52.81 484 TYR A CA 1
ATOM 3875 C C . TYR A 1 484 ? -27.770 -22.736 5.567 1.00 52.81 484 TYR A C 1
ATOM 3877 O O . TYR A 1 484 ? -27.351 -23.829 5.951 1.00 52.81 484 TYR A O 1
ATOM 3885 N N . ASN A 1 485 ? -28.536 -22.618 4.471 1.00 46.81 485 ASN A N 1
ATOM 3886 C CA . ASN A 1 485 ? -28.666 -23.687 3.469 1.00 46.81 485 ASN A CA 1
ATOM 3887 C C . ASN A 1 485 ? -28.744 -23.157 2.030 1.00 46.81 485 ASN A C 1
ATOM 3889 O O . ASN A 1 485 ? -29.582 -22.318 1.729 1.00 46.81 485 ASN A O 1
ATOM 3893 N N . HIS A 1 486 ? -27.948 -23.738 1.129 1.00 50.66 486 HIS A N 1
ATOM 3894 C CA . HIS A 1 486 ? -27.769 -23.278 -0.255 1.00 50.66 486 HIS A CA 1
ATOM 3895 C C . HIS A 1 486 ? -28.543 -24.087 -1.314 1.00 50.66 486 HIS A C 1
ATOM 3897 O O . HIS A 1 486 ? -28.248 -23.966 -2.497 1.00 50.66 486 HIS A O 1
ATOM 3903 N N . THR A 1 487 ? -29.474 -24.976 -0.939 1.00 48.78 487 THR A N 1
ATOM 3904 C CA . THR A 1 487 ? -29.976 -25.986 -1.901 1.00 48.78 487 THR A CA 1
ATOM 3905 C C . THR A 1 487 ? -31.477 -26.013 -2.179 1.00 48.78 487 THR A C 1
ATOM 3907 O O . THR A 1 487 ? -31.845 -26.575 -3.206 1.00 48.78 487 THR A O 1
ATOM 3910 N N . ASN A 1 488 ? -32.358 -25.427 -1.354 1.00 52.00 488 ASN A N 1
ATOM 3911 C CA . ASN A 1 488 ? -33.813 -25.471 -1.592 1.00 52.00 488 ASN A CA 1
ATOM 3912 C C . ASN A 1 488 ? -34.546 -24.218 -1.071 1.00 52.00 488 ASN A C 1
ATOM 3914 O O . ASN A 1 488 ? -34.372 -23.856 0.085 1.00 52.00 488 ASN A O 1
ATOM 3918 N N . CYS A 1 489 ? -35.461 -23.656 -1.878 1.00 55.53 489 CYS A N 1
ATOM 3919 C CA . CYS A 1 489 ? -36.241 -22.438 -1.570 1.00 55.53 489 CYS A CA 1
ATOM 3920 C C . CYS A 1 489 ? -37.127 -22.502 -0.313 1.00 55.53 489 CYS A C 1
ATOM 3922 O O . CYS A 1 489 ? -37.505 -21.476 0.251 1.00 55.53 489 CYS A O 1
ATOM 3924 N N . ARG A 1 490 ? -37.516 -23.710 0.109 1.00 64.81 490 ARG A N 1
ATOM 3925 C CA . ARG A 1 490 ? -38.202 -23.959 1.380 1.00 64.81 490 ARG A CA 1
ATOM 3926 C C . ARG A 1 490 ? -37.751 -25.288 1.945 1.00 64.81 490 ARG A C 1
ATOM 3928 O O . ARG A 1 490 ? -37.873 -26.314 1.275 1.00 64.81 490 ARG A O 1
ATOM 3935 N N . GLU A 1 491 ? -37.318 -25.285 3.195 1.00 71.06 491 GLU A N 1
ATOM 3936 C CA . GLU A 1 491 ? -36.976 -26.505 3.916 1.00 71.06 491 GLU A CA 1
ATOM 3937 C C . GLU A 1 491 ? -37.678 -26.538 5.271 1.00 71.06 491 GLU A C 1
ATOM 3939 O O . GLU A 1 491 ? -37.753 -25.540 5.982 1.00 71.06 491 GLU A O 1
ATOM 3944 N N . ASN A 1 492 ? -38.207 -27.706 5.628 1.00 80.38 492 ASN A N 1
ATOM 3945 C CA . ASN A 1 492 ? -38.738 -27.947 6.960 1.00 80.38 492 ASN A CA 1
ATOM 3946 C C . ASN A 1 492 ? -37.609 -28.465 7.849 1.00 80.38 492 ASN A C 1
ATOM 3948 O O . ASN A 1 492 ? -37.156 -29.596 7.682 1.00 80.38 492 ASN A O 1
ATOM 3952 N N . VAL A 1 493 ? -37.189 -27.647 8.806 1.00 76.62 493 VAL A N 1
ATOM 3953 C CA . VAL A 1 493 ? -36.164 -27.985 9.789 1.00 76.62 493 VAL A CA 1
ATOM 3954 C C . VAL A 1 493 ? -36.842 -28.454 11.072 1.00 76.62 493 VAL A C 1
ATOM 3956 O O . VAL A 1 493 ? -37.845 -27.891 11.510 1.00 76.62 493 VAL A O 1
ATOM 3959 N N . THR A 1 494 ? -36.316 -29.523 11.667 1.00 83.62 494 THR A N 1
ATOM 3960 C CA . THR A 1 494 ? -36.816 -30.053 12.940 1.00 83.62 494 THR A CA 1
ATOM 3961 C C . THR A 1 494 ? -35.972 -29.506 14.086 1.00 83.62 494 THR A C 1
ATOM 3963 O O . THR A 1 494 ? -34.749 -29.618 14.052 1.00 83.62 494 THR A O 1
ATOM 3966 N N . VAL A 1 495 ? -36.627 -28.927 15.091 1.00 86.06 495 VAL A N 1
ATOM 3967 C CA . VAL A 1 495 ? -36.006 -28.371 16.297 1.00 86.06 495 VAL A CA 1
ATOM 3968 C C . VAL A 1 495 ? -36.483 -29.167 17.508 1.00 86.06 495 VAL A C 1
ATOM 3970 O O . VAL A 1 495 ? -37.688 -29.334 17.713 1.00 86.06 495 VAL A O 1
ATOM 3973 N N . GLU A 1 496 ? -35.543 -29.671 18.295 1.00 89.88 496 GLU A N 1
ATOM 3974 C CA . GLU A 1 496 ? -35.778 -30.397 19.540 1.00 89.88 496 GLU A CA 1
ATOM 3975 C C . GLU A 1 496 ? -35.389 -29.529 20.736 1.00 89.88 496 GLU A C 1
ATOM 3977 O O . GLU A 1 496 ? -34.347 -28.881 20.727 1.00 89.88 496 GLU A O 1
ATOM 3982 N N . PHE A 1 497 ? -36.222 -29.541 21.771 1.00 90.12 497 PHE A N 1
ATOM 3983 C CA . PHE A 1 497 ? -36.007 -28.829 23.025 1.00 90.12 497 PHE A CA 1
ATOM 3984 C C . PHE A 1 497 ? -35.949 -29.852 24.153 1.00 90.12 497 PHE A C 1
ATOM 3986 O O . PHE A 1 497 ? -36.952 -30.519 24.412 1.00 90.12 497 PHE A O 1
ATOM 3993 N N . THR A 1 498 ? -34.803 -29.984 24.817 1.00 89.12 498 THR A N 1
ATOM 3994 C CA . THR A 1 498 ? -34.621 -30.883 25.966 1.00 89.12 498 THR A CA 1
ATOM 3995 C C . THR A 1 498 ? -34.320 -30.064 27.211 1.00 89.12 498 THR A C 1
ATOM 3997 O O . THR A 1 498 ? -33.361 -29.304 27.238 1.00 89.12 498 THR A O 1
ATOM 4000 N N . LEU A 1 499 ? -35.144 -30.222 28.245 1.00 88.69 499 LEU A N 1
ATOM 4001 C CA . LEU A 1 499 ? -34.997 -29.509 29.513 1.00 88.69 499 LEU A CA 1
ATOM 4002 C C . LEU A 1 499 ? -34.147 -30.316 30.487 1.00 88.69 499 LEU A C 1
ATOM 4004 O O . LEU A 1 499 ? -34.352 -31.526 30.613 1.00 88.69 499 LEU A O 1
ATOM 4008 N N . ARG A 1 500 ? -33.268 -29.656 31.231 1.00 87.31 500 ARG A N 1
ATOM 4009 C CA . ARG A 1 500 ? -32.575 -30.218 32.392 1.00 87.31 500 ARG A CA 1
ATOM 4010 C C . ARG A 1 500 ? -32.625 -29.214 33.527 1.00 87.31 500 ARG A C 1
ATOM 4012 O O . ARG A 1 500 ? -32.325 -28.053 33.299 1.00 87.31 500 ARG A O 1
ATOM 4019 N N . ASP A 1 501 ? -33.006 -29.632 34.723 1.00 85.56 501 ASP A N 1
ATOM 4020 C CA . ASP A 1 501 ? -32.851 -28.761 35.890 1.00 85.56 501 ASP A CA 1
ATOM 4021 C C . ASP A 1 501 ? -31.368 -28.651 36.300 1.00 85.56 501 ASP A C 1
ATOM 4023 O O . ASP A 1 501 ? -30.507 -29.420 35.848 1.00 85.56 501 ASP A O 1
ATOM 4027 N N . GLN A 1 502 ? -31.073 -27.714 37.198 1.00 82.25 502 GLN A N 1
ATOM 4028 C CA . GLN A 1 502 ? -29.742 -27.502 37.778 1.00 82.25 502 GLN A CA 1
ATOM 4029 C C . GLN A 1 502 ? -29.169 -28.706 38.562 1.00 82.25 502 GLN A C 1
ATOM 4031 O O . GLN A 1 502 ? -27.978 -28.726 38.872 1.00 82.25 502 GLN A O 1
ATOM 4036 N N . TYR A 1 503 ? -29.973 -29.733 38.859 1.00 82.06 503 TYR A N 1
ATOM 4037 C CA . TYR A 1 503 ? -29.556 -30.964 39.546 1.00 82.06 503 TYR A CA 1
ATOM 4038 C C . TYR A 1 503 ? -29.497 -32.185 38.605 1.00 82.06 503 TYR A C 1
ATOM 4040 O O . TYR A 1 503 ? -29.285 -33.318 39.051 1.00 82.06 503 TYR A O 1
ATOM 4048 N N . GLY A 1 504 ? -29.652 -31.974 37.294 1.00 77.62 504 GLY A N 1
ATOM 4049 C CA . GLY A 1 504 ? -29.513 -32.981 36.247 1.00 77.62 504 GLY A CA 1
ATOM 4050 C C . GLY A 1 504 ? -30.764 -33.814 35.936 1.00 77.62 504 GLY A C 1
ATOM 4051 O O . GLY A 1 504 ? -30.660 -34.761 35.146 1.00 77.62 504 GLY A O 1
ATOM 4052 N N . MET A 1 505 ? -31.943 -33.503 36.491 1.00 83.94 505 MET A N 1
ATOM 4053 C CA . MET A 1 505 ? -33.187 -34.175 36.106 1.00 83.94 505 MET A CA 1
ATOM 4054 C C . MET A 1 505 ? -33.648 -33.683 34.736 1.00 83.94 505 MET A C 1
ATOM 4056 O O . MET A 1 505 ? -33.819 -32.493 34.492 1.00 83.94 505 MET A O 1
ATOM 4060 N N . THR A 1 506 ? -33.834 -34.621 33.810 1.00 84.62 506 THR A N 1
ATOM 4061 C CA . THR A 1 506 ? -34.199 -34.309 32.425 1.00 84.62 506 THR A CA 1
ATOM 4062 C C . THR A 1 506 ? -35.716 -34.357 32.251 1.00 84.62 506 THR A C 1
ATOM 4064 O O . THR A 1 506 ? -36.350 -35.362 32.585 1.00 84.62 506 THR A O 1
ATOM 4067 N N . GLY A 1 507 ? -36.287 -33.276 31.724 1.00 84.88 507 GLY A N 1
ATOM 4068 C CA . GLY A 1 507 ? -37.690 -33.181 31.329 1.00 84.88 507 GLY A CA 1
ATOM 4069 C C . GLY A 1 507 ? -37.999 -33.915 30.019 1.00 84.88 507 GLY A C 1
ATOM 4070 O O . GLY A 1 507 ? -37.131 -34.515 29.387 1.00 84.88 507 GLY A O 1
ATOM 4071 N N . GLU A 1 508 ? -39.258 -33.869 29.583 1.00 86.56 508 GLU A N 1
ATOM 4072 C CA . GLU A 1 508 ? -39.666 -34.441 28.293 1.00 86.56 508 GLU A CA 1
ATOM 4073 C C . GLU A 1 508 ? -39.137 -33.593 27.121 1.00 86.56 508 GLU A C 1
ATOM 4075 O O . GLU A 1 508 ? -39.337 -32.377 27.091 1.00 86.56 508 GLU A O 1
ATOM 4080 N N . THR A 1 509 ? -38.491 -34.227 26.136 1.00 86.31 509 THR A N 1
ATOM 4081 C CA . THR A 1 509 ? -38.042 -33.551 24.910 1.00 86.31 509 THR A CA 1
ATOM 4082 C C . THR A 1 509 ? -39.233 -33.212 24.013 1.00 86.31 509 THR A C 1
ATOM 4084 O O . THR A 1 509 ? -40.015 -34.091 23.647 1.00 86.31 509 THR A O 1
ATOM 4087 N N . ILE A 1 510 ? -39.350 -31.949 23.598 1.00 89.62 510 ILE A N 1
ATOM 4088 C CA . ILE A 1 510 ? -40.382 -31.495 22.656 1.00 89.62 510 ILE A CA 1
ATOM 4089 C C . ILE A 1 510 ? -39.770 -31.274 21.276 1.00 89.62 510 ILE A C 1
ATOM 4091 O O . ILE A 1 510 ? -38.786 -30.558 21.136 1.00 89.62 510 ILE A O 1
ATOM 4095 N N . THR A 1 511 ? -40.407 -31.819 20.240 1.00 87.94 511 THR A N 1
ATOM 4096 C CA . THR A 1 511 ? -39.996 -31.639 18.841 1.00 87.94 511 THR A CA 1
ATOM 4097 C C . THR A 1 511 ? -40.977 -30.732 18.091 1.00 87.94 511 THR A C 1
ATOM 4099 O O . THR A 1 511 ? -42.196 -30.933 18.142 1.00 87.94 511 THR A O 1
ATOM 4102 N N . LYS A 1 512 ? -40.461 -29.742 17.357 1.00 87.81 512 LYS A N 1
ATOM 4103 C CA . LYS A 1 512 ? -41.224 -28.847 16.472 1.00 87.81 512 LYS A CA 1
ATOM 4104 C C . LYS A 1 512 ? -40.612 -28.803 15.077 1.00 87.81 512 LYS A C 1
ATOM 4106 O O . LYS A 1 512 ? -39.427 -29.046 14.902 1.00 87.81 512 LYS A O 1
ATOM 4111 N N . VAL A 1 513 ? -41.441 -28.493 14.083 1.00 83.00 513 VAL A N 1
ATOM 4112 C CA . VAL A 1 513 ? -41.013 -28.312 12.692 1.00 83.00 513 VAL A CA 1
ATOM 4113 C C . VAL A 1 513 ? -41.205 -26.848 12.322 1.00 83.00 513 VAL A C 1
ATOM 4115 O O . VAL A 1 513 ? -42.301 -26.318 12.507 1.00 83.00 513 VAL A O 1
ATOM 4118 N N . LEU A 1 514 ? -40.149 -26.222 11.811 1.00 83.31 514 LEU A N 1
ATOM 4119 C CA . LEU A 1 514 ? -40.105 -24.833 11.365 1.00 83.31 514 LEU A CA 1
ATOM 4120 C C . LEU A 1 514 ? -39.794 -24.796 9.866 1.00 83.31 514 LEU A C 1
ATOM 4122 O O . LEU A 1 514 ? -38.912 -25.517 9.404 1.00 83.31 514 LEU A O 1
ATOM 4126 N N . THR A 1 515 ? -40.504 -23.969 9.100 1.00 79.75 515 THR A N 1
ATOM 4127 C CA . THR A 1 515 ? -40.196 -23.760 7.678 1.00 79.75 515 THR A CA 1
ATOM 4128 C C . THR A 1 515 ? -39.205 -22.608 7.527 1.00 79.75 515 THR A C 1
ATOM 4130 O O . THR A 1 515 ? -39.488 -21.496 7.963 1.00 79.75 515 THR A O 1
ATOM 4133 N N . VAL A 1 516 ? -38.063 -22.862 6.892 1.00 71.69 516 VAL A N 1
ATOM 4134 C CA . VAL A 1 516 ? -37.066 -21.843 6.528 1.00 71.69 516 VAL A CA 1
ATOM 4135 C C . VAL A 1 516 ? -37.277 -21.452 5.065 1.00 71.69 516 VAL A C 1
ATOM 4137 O O . VAL A 1 516 ? -37.462 -22.337 4.224 1.00 71.69 516 VAL A O 1
ATOM 4140 N N . VAL A 1 517 ? -37.287 -20.150 4.771 1.00 68.38 517 VAL A N 1
ATOM 4141 C CA . VAL A 1 517 ? -37.476 -19.575 3.428 1.00 68.38 517 VAL A CA 1
ATOM 4142 C C . VAL A 1 517 ? -36.218 -18.803 3.020 1.00 68.38 517 VAL A C 1
ATOM 4144 O O . VAL A 1 517 ? -35.707 -18.004 3.799 1.00 68.38 517 VAL A O 1
ATOM 4147 N N . THR A 1 518 ? -35.727 -19.033 1.804 1.00 60.50 518 THR A N 1
ATOM 4148 C CA . THR A 1 518 ? -34.643 -18.259 1.172 1.00 60.50 518 THR A CA 1
ATOM 4149 C C . THR A 1 518 ? -35.264 -17.419 0.053 1.00 60.50 518 THR A C 1
ATOM 4151 O O . THR A 1 518 ? -35.504 -17.941 -1.033 1.00 60.50 518 THR A O 1
ATOM 4154 N N . ASP A 1 519 ? -35.625 -16.178 0.357 1.00 57.00 519 ASP A N 1
ATOM 4155 C CA . ASP A 1 519 ? -36.280 -15.211 -0.541 1.00 57.00 519 ASP A CA 1
ATOM 4156 C C . ASP A 1 519 ? -35.691 -13.840 -0.178 1.00 57.00 519 ASP A C 1
ATOM 4158 O O . ASP A 1 519 ? -36.083 -13.241 0.826 1.00 57.00 519 ASP A O 1
ATOM 4162 N N . SER A 1 520 ? -34.611 -13.466 -0.872 1.00 52.81 520 SER A N 1
ATOM 4163 C CA . SER A 1 520 ? -33.671 -12.426 -0.424 1.00 52.81 520 SER A CA 1
ATOM 4164 C C . SER A 1 520 ? -34.195 -11.011 -0.680 1.00 52.81 520 SER A C 1
ATOM 4166 O O . SER A 1 520 ? -33.878 -10.097 0.081 1.00 52.81 520 SER A O 1
ATOM 4168 N N . ASP A 1 521 ? -35.024 -10.829 -1.707 1.00 52.97 521 ASP A N 1
ATOM 4169 C CA . ASP A 1 521 ? -35.619 -9.540 -2.070 1.00 52.97 521 ASP A CA 1
ATOM 4170 C C . ASP A 1 521 ? -37.064 -9.362 -1.552 1.00 52.97 521 ASP A C 1
ATOM 4172 O O . ASP A 1 521 ? -37.616 -8.257 -1.594 1.00 52.97 521 ASP A O 1
ATOM 4176 N N . LYS A 1 522 ? -37.636 -10.419 -0.952 1.00 51.12 522 LYS A N 1
ATOM 4177 C CA . LYS A 1 522 ? -38.950 -10.451 -0.287 1.00 51.12 522 LYS A CA 1
ATOM 4178 C C . LYS A 1 522 ? -40.122 -10.272 -1.250 1.00 51.12 522 LYS A C 1
ATOM 4180 O O . LYS A 1 522 ? -41.196 -9.815 -0.830 1.00 51.12 522 LYS A O 1
ATOM 4185 N N . ASP A 1 523 ? -39.955 -10.640 -2.515 1.00 50.22 523 ASP A N 1
ATOM 4186 C CA . ASP A 1 523 ? -41.007 -10.536 -3.525 1.00 50.22 523 ASP A CA 1
ATOM 4187 C C . ASP A 1 523 ? -41.969 -11.751 -3.540 1.00 50.22 523 ASP A C 1
ATOM 4189 O O . ASP A 1 523 ? -43.086 -11.684 -4.077 1.00 50.22 523 ASP A O 1
ATOM 4193 N N . GLY A 1 524 ? -41.599 -12.846 -2.865 1.00 44.62 524 GLY A N 1
ATOM 4194 C CA . GLY A 1 524 ? -42.392 -14.066 -2.746 1.00 44.62 524 GLY A CA 1
ATOM 4195 C C . GLY A 1 524 ? -42.176 -15.101 -3.857 1.00 44.62 524 GLY A C 1
ATOM 4196 O O . GLY A 1 524 ? -42.932 -16.086 -3.890 1.00 44.62 524 GLY A O 1
ATOM 4197 N N . TRP A 1 525 ? -41.211 -14.909 -4.764 1.00 43.56 525 TRP A N 1
ATOM 4198 C CA . TRP A 1 525 ? -40.965 -15.726 -5.955 1.00 43.56 525 TRP A CA 1
ATOM 4199 C C . TRP A 1 525 ? -39.472 -15.994 -6.210 1.00 43.56 525 TRP A C 1
ATOM 4201 O O . TRP A 1 525 ? -38.859 -15.287 -6.991 1.00 43.56 525 TRP A O 1
ATOM 4211 N N . CYS A 1 526 ? -38.975 -17.158 -5.758 1.00 45.97 526 CYS A N 1
ATOM 4212 C CA . CYS A 1 526 ? -37.690 -17.723 -6.207 1.00 45.97 526 CYS A CA 1
ATOM 4213 C C . CYS A 1 526 ? -37.608 -17.817 -7.747 1.00 45.97 526 CYS A C 1
ATOM 4215 O O . CYS A 1 526 ? -38.116 -18.786 -8.338 1.00 45.97 526 CYS A O 1
ATOM 4217 N N . ASN A 1 527 ? -36.976 -16.850 -8.402 1.00 47.88 527 ASN A N 1
ATOM 4218 C CA . ASN A 1 527 ? -36.852 -16.776 -9.850 1.00 47.88 527 ASN A CA 1
ATOM 4219 C C . ASN A 1 527 ? -35.398 -16.455 -10.274 1.00 47.88 527 ASN A C 1
ATOM 4221 O O . ASN A 1 527 ? -34.495 -16.415 -9.451 1.00 47.88 527 ASN A O 1
ATOM 4225 N N . ALA A 1 528 ? -35.118 -16.362 -11.578 1.00 37.69 528 ALA A N 1
ATOM 4226 C CA . ALA A 1 528 ? -33.745 -16.174 -12.071 1.00 37.69 528 ALA A CA 1
ATOM 4227 C C . ALA A 1 528 ? -33.141 -14.798 -11.717 1.00 37.69 528 ALA A C 1
ATOM 4229 O O . ALA A 1 528 ? -31.938 -14.617 -11.869 1.00 37.69 528 ALA A O 1
ATOM 4230 N N . GLU A 1 529 ? -33.963 -13.860 -11.251 1.00 42.19 529 GLU A N 1
ATOM 4231 C CA . GLU A 1 529 ? -33.556 -12.564 -10.706 1.00 42.19 529 GLU A CA 1
ATOM 4232 C C . GLU A 1 529 ? -33.023 -12.695 -9.255 1.00 42.19 529 GLU A C 1
ATOM 4234 O O . GLU A 1 529 ? -32.289 -11.819 -8.816 1.00 42.19 529 GLU A O 1
ATOM 4239 N N . ASP A 1 530 ? -33.233 -13.835 -8.569 1.00 43.62 530 ASP A N 1
ATOM 4240 C CA . ASP A 1 530 ? -32.653 -14.166 -7.245 1.00 43.62 530 ASP A CA 1
ATOM 4241 C C . ASP A 1 530 ? -31.243 -14.788 -7.307 1.00 43.62 530 ASP A C 1
ATOM 4243 O O . ASP A 1 530 ? -30.734 -15.315 -6.313 1.00 43.62 530 ASP A O 1
ATOM 4247 N N . ILE A 1 531 ? -30.612 -14.806 -8.486 1.00 38.44 531 ILE A N 1
ATOM 4248 C CA . ILE A 1 531 ? -29.336 -15.510 -8.697 1.00 38.44 531 ILE A CA 1
ATOM 4249 C C . ILE A 1 531 ? -28.097 -14.624 -8.481 1.00 38.44 531 ILE A C 1
ATOM 4251 O O . ILE A 1 531 ? -27.007 -15.181 -8.412 1.00 38.44 531 ILE A O 1
ATOM 4255 N N . GLU A 1 532 ? -28.207 -13.312 -8.233 1.00 49.12 532 GLU A N 1
ATOM 4256 C CA . GLU A 1 532 ? -27.022 -12.509 -7.850 1.00 49.12 532 GLU A CA 1
ATOM 4257 C C . GLU A 1 532 ? -27.192 -11.516 -6.667 1.00 49.12 532 GLU A C 1
ATOM 4259 O O . GLU A 1 532 ? -26.906 -10.336 -6.826 1.00 49.12 532 GLU A O 1
ATOM 4264 N N . PRO A 1 533 ? -27.579 -11.958 -5.449 1.00 41.88 533 PRO A N 1
ATOM 4265 C CA . PRO A 1 533 ? -27.472 -11.147 -4.225 1.00 41.88 533 PRO A CA 1
ATOM 4266 C C . PRO A 1 533 ? -26.326 -11.581 -3.276 1.00 41.88 533 PRO A C 1
ATOM 4268 O O . PRO A 1 533 ? -26.437 -11.413 -2.067 1.00 41.88 533 PRO A O 1
ATOM 4271 N N . PHE A 1 534 ? -25.238 -12.191 -3.772 1.00 42.88 534 PHE A N 1
ATOM 4272 C CA . PHE A 1 534 ? -24.133 -12.705 -2.931 1.00 42.88 534 PHE A CA 1
ATOM 4273 C C . PHE A 1 534 ? -22.762 -12.095 -3.247 1.00 42.88 534 PHE A C 1
ATOM 4275 O O . PHE A 1 534 ? -21.803 -12.817 -3.533 1.00 42.88 534 PHE A O 1
ATOM 4282 N N . ARG A 1 535 ? -22.622 -10.778 -3.109 1.00 53.53 535 ARG A N 1
ATOM 4283 C CA . ARG A 1 535 ? -21.314 -10.206 -2.786 1.00 53.53 535 ARG A CA 1
ATOM 4284 C C . ARG A 1 535 ? -21.473 -9.062 -1.808 1.00 53.53 535 ARG A C 1
ATOM 4286 O O . ARG A 1 535 ? -21.803 -7.975 -2.249 1.00 53.53 535 ARG A O 1
ATOM 4293 N N . ASP A 1 536 ? -21.103 -9.301 -0.549 1.00 60.09 536 ASP A N 1
ATOM 4294 C CA . ASP A 1 536 ? -20.580 -8.237 0.313 1.00 60.09 536 ASP A CA 1
ATOM 4295 C C . ASP A 1 536 ? -19.325 -7.702 -0.387 1.00 60.09 536 ASP A C 1
ATOM 4297 O O . ASP A 1 536 ? -18.231 -8.252 -0.229 1.00 60.09 536 ASP A O 1
ATOM 4301 N N . ALA A 1 537 ? -19.492 -6.739 -1.291 1.00 69.81 537 ALA A N 1
ATOM 4302 C CA . ALA A 1 537 ? -18.380 -6.185 -2.035 1.00 69.81 537 ALA A CA 1
ATOM 4303 C C . ALA A 1 537 ? -17.536 -5.355 -1.064 1.00 69.81 537 ALA A C 1
ATOM 4305 O O . ALA A 1 537 ? -18.011 -4.387 -0.472 1.00 69.81 537 ALA A O 1
ATOM 4306 N N . THR A 1 538 ? -16.280 -5.755 -0.873 1.00 85.25 538 THR A N 1
ATOM 4307 C CA . THR A 1 538 ? -15.320 -4.984 -0.080 1.00 85.25 538 THR A CA 1
ATOM 4308 C C . THR A 1 538 ? -14.308 -4.364 -1.014 1.00 85.25 538 THR A C 1
ATOM 4310 O O . THR A 1 538 ? -13.777 -5.054 -1.886 1.00 85.25 538 THR A O 1
ATOM 4313 N N . VAL A 1 539 ? -13.976 -3.103 -0.785 1.00 87.94 539 VAL A N 1
ATOM 4314 C CA . VAL A 1 539 ? -12.847 -2.448 -1.440 1.00 87.94 539 VAL A CA 1
ATOM 4315 C C . VAL A 1 539 ? -11.666 -2.473 -0.480 1.00 87.94 539 VAL A C 1
ATOM 4317 O O . VAL A 1 539 ? -11.769 -2.006 0.654 1.00 87.94 539 VAL A O 1
ATOM 4320 N N . THR A 1 540 ? -10.540 -3.021 -0.924 1.00 91.62 540 THR A N 1
ATOM 4321 C CA . THR A 1 540 ? -9.252 -2.967 -0.233 1.00 91.62 540 THR A CA 1
ATOM 4322 C C . THR A 1 540 ? -8.338 -1.997 -0.963 1.00 91.62 540 THR A C 1
ATOM 4324 O O . THR A 1 540 ? -8.101 -2.155 -2.155 1.00 91.62 540 THR A O 1
ATOM 4327 N N . VAL A 1 541 ? -7.782 -1.029 -0.241 1.00 92.25 541 VAL A N 1
ATOM 4328 C CA . VAL A 1 541 ? -6.795 -0.084 -0.771 1.00 92.25 541 VAL A CA 1
ATOM 4329 C C . VAL A 1 541 ? -5.451 -0.348 -0.107 1.00 92.25 541 VAL A C 1
ATOM 4331 O O . VAL A 1 541 ? -5.352 -0.430 1.121 1.00 92.25 541 VAL A O 1
ATOM 4334 N N . TYR A 1 542 ? -4.424 -0.478 -0.933 1.00 91.62 542 TYR A N 1
ATOM 4335 C CA . TYR A 1 542 ? -3.024 -0.609 -0.567 1.00 91.62 542 TYR A CA 1
ATOM 4336 C C . TYR A 1 542 ? -2.295 0.671 -0.942 1.00 91.62 542 TYR A C 1
ATOM 4338 O O . TYR A 1 542 ? -2.449 1.134 -2.061 1.00 91.62 542 TYR A O 1
ATOM 4346 N N . ILE A 1 543 ? -1.470 1.203 -0.047 1.00 91.00 543 ILE A N 1
ATOM 4347 C CA . ILE A 1 543 ? -0.505 2.261 -0.364 1.00 91.00 543 ILE A CA 1
ATOM 4348 C C . ILE A 1 543 ? 0.883 1.650 -0.232 1.00 91.00 543 ILE A C 1
ATOM 4350 O O . ILE A 1 543 ? 1.177 1.063 0.811 1.00 91.00 543 ILE A O 1
ATOM 4354 N N . PHE A 1 544 ? 1.732 1.763 -1.250 1.00 86.00 544 PHE A N 1
ATOM 4355 C CA . PHE A 1 544 ? 3.051 1.118 -1.280 1.00 86.00 544 PHE A CA 1
ATOM 4356 C C . PHE A 1 544 ? 4.214 2.055 -0.980 1.00 86.00 544 PHE A C 1
ATOM 4358 O O . PHE A 1 544 ? 5.186 1.641 -0.347 1.00 86.00 544 PHE A O 1
ATOM 4365 N N . ARG A 1 545 ? 4.102 3.310 -1.405 1.00 86.00 545 ARG A N 1
ATOM 4366 C CA . ARG A 1 545 ? 5.128 4.333 -1.232 1.00 86.00 545 ARG A CA 1
ATOM 4367 C C . ARG A 1 545 ? 4.455 5.685 -1.066 1.00 86.00 545 ARG A C 1
ATOM 4369 O O . ARG A 1 545 ? 3.395 5.911 -1.647 1.00 86.00 545 ARG A O 1
ATOM 4376 N N . TYR A 1 546 ? 5.074 6.550 -0.274 1.00 86.56 546 TYR A N 1
ATOM 4377 C CA . TYR A 1 546 ? 4.832 7.985 -0.354 1.00 86.56 546 TYR A CA 1
ATOM 4378 C C . TYR A 1 546 ? 6.174 8.699 -0.497 1.00 86.56 546 TYR A C 1
ATOM 4380 O O . TYR A 1 546 ? 7.162 8.277 0.111 1.00 86.56 546 TYR A O 1
ATOM 4388 N N . ARG A 1 547 ? 6.204 9.785 -1.263 1.00 81.88 547 ARG A N 1
ATOM 4389 C CA . ARG A 1 547 ? 7.367 10.660 -1.404 1.00 81.88 547 ARG A CA 1
ATOM 4390 C C . ARG A 1 547 ? 6.915 12.100 -1.208 1.00 81.88 547 ARG A C 1
ATOM 4392 O O . ARG A 1 547 ? 5.958 12.527 -1.822 1.00 81.88 547 ARG A O 1
ATOM 4399 N N . LYS A 1 548 ? 7.578 12.831 -0.320 1.00 78.44 548 LYS A N 1
ATOM 4400 C CA . LYS A 1 548 ? 7.498 14.287 -0.238 1.00 78.44 548 LYS A CA 1
ATOM 4401 C C . LYS A 1 548 ? 8.399 14.862 -1.323 1.00 78.44 548 LYS A C 1
ATOM 4403 O O . LYS A 1 548 ? 9.565 14.459 -1.414 1.00 78.44 548 LYS A O 1
ATOM 4408 N N . LEU A 1 549 ? 7.872 15.787 -2.103 1.00 72.38 549 LEU A N 1
ATOM 4409 C CA . LEU A 1 549 ? 8.647 16.559 -3.064 1.00 72.38 549 LEU A CA 1
ATOM 4410 C C . LEU A 1 549 ? 9.278 17.777 -2.371 1.00 72.38 549 LEU A C 1
ATOM 4412 O O . LEU A 1 549 ? 10.440 18.087 -2.640 1.00 72.38 549 LEU A O 1
ATOM 4416 N N . ASP A 1 550 ? 8.612 18.311 -1.340 1.00 69.81 550 ASP A N 1
ATOM 4417 C CA . ASP A 1 550 ? 9.127 19.407 -0.517 1.00 69.81 550 ASP A CA 1
ATOM 4418 C C . ASP A 1 550 ? 9.752 18.987 0.823 1.00 69.81 550 ASP A C 1
ATOM 4420 O O . ASP A 1 550 ? 9.442 17.966 1.453 1.00 69.81 550 ASP A O 1
ATOM 4424 N N . ALA A 1 551 ? 10.711 19.798 1.280 1.00 57.31 551 ALA A N 1
ATOM 4425 C CA . ALA A 1 551 ? 11.531 19.530 2.458 1.00 57.31 551 ALA A CA 1
ATOM 4426 C C . ALA A 1 551 ? 10.814 19.894 3.771 1.00 57.31 551 ALA A C 1
ATOM 4428 O O . ALA A 1 551 ? 11.212 20.821 4.474 1.00 57.31 551 ALA A O 1
ATOM 4429 N N . VAL A 1 552 ? 9.802 19.116 4.151 1.00 56.94 552 VAL A N 1
ATOM 4430 C CA . VAL A 1 552 ? 9.001 19.361 5.363 1.00 56.94 552 VAL A CA 1
ATOM 4431 C C . VAL A 1 552 ? 9.398 18.439 6.529 1.00 56.94 552 VAL A C 1
ATOM 4433 O O . VAL A 1 552 ? 9.688 17.249 6.352 1.00 56.94 552 VAL A O 1
ATOM 4436 N N . SER A 1 553 ? 9.450 18.990 7.748 1.00 60.31 553 SER A N 1
ATOM 4437 C CA . SER A 1 553 ? 10.140 18.380 8.903 1.00 60.31 553 SER A CA 1
ATOM 4438 C C . SER A 1 553 ? 9.290 17.509 9.843 1.00 60.31 553 SER A C 1
ATOM 4440 O O . SER A 1 553 ? 9.841 17.000 10.825 1.00 60.31 553 SER A O 1
ATOM 4442 N N . GLY A 1 554 ? 7.991 17.324 9.592 1.00 66.81 554 GLY A N 1
ATOM 4443 C CA . GLY A 1 554 ? 7.103 16.653 10.545 1.00 66.81 554 GLY A CA 1
ATOM 4444 C C . GLY A 1 554 ? 6.620 15.251 10.139 1.00 66.81 554 GLY A C 1
ATOM 4445 O O . GLY A 1 554 ? 7.082 14.633 9.166 1.00 66.81 554 GLY A O 1
ATOM 4446 N N . ASP A 1 555 ? 5.713 14.736 10.976 1.00 78.69 555 ASP A N 1
ATOM 4447 C CA . ASP A 1 555 ? 5.136 13.394 10.900 1.00 78.69 555 ASP A CA 1
ATOM 4448 C C . ASP A 1 555 ? 4.029 13.320 9.848 1.00 78.69 555 ASP A C 1
ATOM 4450 O O . ASP A 1 555 ? 3.019 14.022 9.943 1.00 78.69 555 ASP A O 1
ATOM 4454 N N . VAL A 1 556 ? 4.174 12.386 8.905 1.00 82.00 556 VAL A N 1
ATOM 4455 C CA . VAL A 1 556 ? 3.181 12.175 7.849 1.00 82.00 556 VAL A CA 1
ATOM 4456 C C . VAL A 1 556 ? 2.056 11.259 8.330 1.00 82.00 556 VAL A C 1
ATOM 4458 O O . VAL A 1 556 ? 2.292 10.150 8.822 1.00 82.00 556 VAL A O 1
ATOM 4461 N N . SER A 1 557 ? 0.813 11.697 8.148 1.00 88.06 557 SER A N 1
ATOM 4462 C CA . SER A 1 557 ? -0.401 10.920 8.395 1.00 88.06 557 SER A CA 1
ATOM 4463 C C . SER A 1 557 ? -1.269 10.832 7.146 1.00 88.06 557 SER A C 1
ATOM 4465 O O . SER A 1 557 ? -1.416 11.803 6.414 1.00 88.06 557 SER A O 1
ATOM 4467 N N . LEU A 1 558 ? -1.860 9.662 6.918 1.00 90.06 558 LEU A N 1
ATOM 4468 C CA . LEU A 1 558 ? -2.797 9.420 5.826 1.00 90.06 558 LEU A CA 1
ATOM 4469 C C . LEU A 1 558 ? -4.204 9.270 6.387 1.00 90.06 558 LEU A C 1
ATOM 4471 O O . LEU A 1 558 ? -4.441 8.455 7.288 1.00 90.06 558 LEU A O 1
ATOM 4475 N N . LYS A 1 559 ? -5.132 10.021 5.801 1.00 91.50 559 LYS A N 1
ATOM 4476 C CA . LYS A 1 559 ? -6.569 9.912 6.030 1.00 91.50 559 LYS A CA 1
ATOM 4477 C C . LYS A 1 559 ? -7.252 9.513 4.733 1.00 91.50 559 LYS A C 1
ATOM 4479 O O . LYS A 1 559 ? -6.917 10.033 3.671 1.00 91.50 559 LYS A O 1
ATOM 4484 N N . ALA A 1 560 ? -8.217 8.610 4.837 1.00 91.19 560 ALA A N 1
ATOM 4485 C CA . ALA A 1 560 ? -9.050 8.216 3.714 1.00 91.19 560 ALA A CA 1
ATOM 4486 C C . ALA A 1 560 ? -10.530 8.313 4.083 1.00 91.19 560 ALA A C 1
ATOM 4488 O O . ALA A 1 560 ? -10.958 7.839 5.143 1.00 91.19 560 ALA A O 1
ATOM 4489 N N . PHE A 1 561 ? -11.309 8.896 3.179 1.00 91.19 561 PHE A N 1
ATOM 4490 C CA . PHE A 1 561 ? -12.754 9.046 3.296 1.00 91.19 561 PHE A CA 1
ATOM 4491 C C . PHE A 1 561 ? -13.440 8.404 2.096 1.00 91.19 561 PHE A C 1
ATOM 4493 O O . PHE A 1 561 ? -12.893 8.386 1.000 1.00 91.19 561 PHE A O 1
ATOM 4500 N N . THR A 1 562 ? -14.659 7.917 2.282 1.00 90.62 562 THR A N 1
ATOM 4501 C CA . THR A 1 562 ? -15.506 7.419 1.189 1.00 90.62 562 THR A CA 1
ATOM 4502 C C . THR A 1 562 ? -16.959 7.840 1.401 1.00 90.62 562 THR A C 1
ATOM 4504 O O . THR A 1 562 ? -17.342 8.247 2.503 1.00 90.62 562 THR A O 1
ATOM 4507 N N . LEU A 1 563 ? -17.776 7.768 0.350 1.00 82.75 563 LEU A N 1
ATOM 4508 C CA . LEU A 1 563 ? -19.192 8.119 0.382 1.00 82.75 563 LEU A CA 1
ATOM 4509 C C . LEU A 1 563 ? -20.044 6.846 0.395 1.00 82.75 563 LEU A C 1
ATOM 4511 O O . LEU A 1 563 ? -20.336 6.268 -0.648 1.00 82.75 563 LEU A O 1
ATOM 4515 N N . ILE A 1 564 ? -20.516 6.439 1.574 1.00 75.94 564 ILE A N 1
ATOM 4516 C CA . ILE A 1 564 ? -21.399 5.275 1.726 1.00 75.94 564 ILE A CA 1
ATOM 4517 C C . ILE A 1 564 ? -22.820 5.778 1.986 1.00 75.94 564 ILE A C 1
ATOM 4519 O O . ILE A 1 564 ? -23.085 6.488 2.958 1.00 75.94 564 ILE A O 1
ATOM 4523 N N . ASN A 1 565 ? -23.762 5.428 1.103 1.00 76.00 565 ASN A N 1
ATOM 4524 C CA . ASN A 1 565 ? -25.174 5.829 1.202 1.00 76.00 565 ASN A CA 1
ATOM 4525 C C . ASN A 1 565 ? -25.383 7.355 1.332 1.00 76.00 565 ASN A C 1
ATOM 4527 O O . ASN A 1 565 ? -26.241 7.821 2.086 1.00 76.00 565 ASN A O 1
ATOM 4531 N N . GLY A 1 566 ? -24.578 8.144 0.609 1.00 75.81 566 GLY A N 1
ATOM 4532 C CA . GLY A 1 566 ? -24.656 9.609 0.612 1.00 75.81 566 GLY A CA 1
ATOM 4533 C C . GLY A 1 566 ? -24.106 10.277 1.877 1.00 75.81 566 GLY A C 1
ATOM 4534 O O . GLY A 1 566 ? -24.382 11.456 2.104 1.00 75.81 566 GLY A O 1
ATOM 4535 N N . LYS A 1 567 ? -23.350 9.551 2.710 1.00 78.88 567 LYS A N 1
ATOM 4536 C CA . LYS A 1 567 ? -22.650 10.093 3.881 1.00 78.88 567 LYS A CA 1
ATOM 4537 C C . LYS A 1 567 ? -21.151 9.851 3.769 1.00 78.88 567 LYS A C 1
ATOM 4539 O O . LYS A 1 567 ? -20.731 8.743 3.454 1.00 78.88 567 LYS A O 1
ATOM 4544 N N . TYR A 1 568 ? -20.366 10.885 4.063 1.00 85.19 568 TYR A N 1
ATOM 4545 C CA . TYR A 1 568 ? -18.920 10.754 4.204 1.00 85.19 568 TYR A CA 1
ATOM 4546 C C . TYR A 1 568 ? -18.599 9.905 5.431 1.00 85.19 568 TYR A C 1
ATOM 4548 O O . TYR A 1 568 ? -19.093 10.176 6.529 1.00 85.19 568 TYR A O 1
ATOM 4556 N N . GLN A 1 569 ? -17.771 8.889 5.235 1.00 86.69 569 GLN A N 1
ATOM 4557 C CA . GLN A 1 569 ? -17.277 8.009 6.278 1.00 86.69 569 GLN A CA 1
ATOM 4558 C C . GLN A 1 569 ? -15.751 7.966 6.210 1.00 86.69 569 GLN A C 1
ATOM 4560 O O . GLN A 1 569 ? -15.177 7.690 5.160 1.00 86.69 569 GLN A O 1
ATOM 4565 N N . GLU A 1 570 ? -15.096 8.250 7.335 1.00 91.81 570 GLU A N 1
ATOM 4566 C CA . GLU A 1 570 ? -13.659 8.021 7.501 1.00 91.81 570 GLU A CA 1
ATOM 4567 C C . GLU A 1 570 ? -13.420 6.509 7.579 1.00 91.81 570 GLU A C 1
ATOM 4569 O O . GLU A 1 570 ? -13.982 5.832 8.445 1.00 91.81 570 GLU A O 1
ATOM 4574 N N . VAL A 1 571 ? -12.630 5.976 6.647 1.00 86.38 571 VAL A N 1
ATOM 4575 C CA . VAL A 1 571 ? -12.318 4.536 6.553 1.00 86.38 571 VAL A CA 1
ATOM 4576 C C . VAL A 1 571 ? -10.888 4.222 6.968 1.00 86.38 571 VAL A C 1
ATOM 4578 O O . VAL A 1 571 ? -10.575 3.071 7.270 1.00 86.38 571 VAL A O 1
ATOM 4581 N N . TYR A 1 572 ? -10.023 5.236 7.028 1.00 90.00 572 TYR A N 1
ATOM 4582 C CA . TYR A 1 572 ? -8.651 5.078 7.483 1.00 90.00 572 TYR A CA 1
ATOM 4583 C C . TYR A 1 572 ? -8.087 6.369 8.064 1.00 90.00 572 TYR A C 1
ATOM 4585 O O . TYR A 1 572 ? -8.309 7.451 7.522 1.00 90.00 572 TYR A O 1
ATOM 4593 N N . ASN A 1 573 ? -7.317 6.232 9.142 1.00 85.75 573 ASN A N 1
ATOM 4594 C CA . ASN A 1 573 ? -6.592 7.322 9.781 1.00 85.75 573 ASN A CA 1
ATOM 4595 C C . ASN A 1 573 ? -5.392 6.743 10.535 1.00 85.75 573 ASN A C 1
ATOM 4597 O O . ASN A 1 573 ? -5.551 6.048 11.542 1.00 85.75 573 ASN A O 1
ATOM 4601 N N . SER A 1 574 ? -4.187 6.968 10.012 1.00 81.31 574 SER A N 1
ATOM 4602 C CA . SER A 1 574 ? -2.958 6.454 10.622 1.00 81.31 574 SER A CA 1
ATOM 4603 C C . SER A 1 574 ? -1.756 7.351 10.346 1.00 81.31 574 SER A C 1
ATOM 4605 O O . SER A 1 574 ? -1.687 7.998 9.302 1.00 81.31 574 SER A O 1
ATOM 4607 N N . GLN A 1 575 ? -0.760 7.290 11.226 1.00 79.75 575 GLN A N 1
ATOM 4608 C CA . GLN A 1 575 ? 0.577 7.826 10.966 1.00 79.75 575 GLN A CA 1
ATOM 4609 C C . GLN A 1 575 ? 1.394 6.822 10.135 1.00 79.75 575 GLN A C 1
ATOM 4611 O O . GLN A 1 575 ? 1.443 5.643 10.493 1.00 79.75 575 GLN A O 1
ATOM 4616 N N . LEU A 1 576 ? 2.021 7.274 9.040 1.00 67.69 576 LEU A N 1
ATOM 4617 C CA . LEU A 1 576 ? 2.697 6.402 8.068 1.00 67.69 576 LEU A CA 1
ATOM 4618 C C . LEU A 1 576 ? 4.162 6.092 8.427 1.00 67.69 576 LEU A C 1
ATOM 4620 O O . LEU A 1 576 ? 4.568 4.946 8.257 1.00 67.69 576 LEU A O 1
ATOM 4624 N N . ALA A 1 577 ? 4.937 7.051 8.954 1.00 60.22 577 ALA A N 1
ATOM 4625 C CA . ALA A 1 577 ? 6.265 6.861 9.571 1.00 60.22 577 ALA A CA 1
ATOM 4626 C C . ALA A 1 577 ? 6.879 8.211 10.016 1.00 60.22 577 ALA A C 1
ATOM 4628 O O . ALA A 1 577 ? 6.443 9.271 9.576 1.00 60.22 577 ALA A O 1
ATOM 4629 N N . TYR A 1 578 ? 7.925 8.160 10.857 1.00 58.97 578 TYR A N 1
ATOM 4630 C CA . TYR A 1 578 ? 8.744 9.315 11.270 1.00 58.97 578 TYR A CA 1
ATOM 4631 C C . TYR A 1 578 ? 9.894 9.577 10.266 1.00 58.97 578 TYR A C 1
ATOM 4633 O O . TYR A 1 578 ? 10.712 8.687 10.031 1.00 58.97 578 TYR A O 1
ATOM 4641 N N . MET A 1 579 ? 10.033 10.828 9.802 1.00 53.22 579 MET A N 1
ATOM 4642 C CA . MET A 1 579 ? 11.282 11.460 9.310 1.00 53.22 579 MET A CA 1
ATOM 4643 C C . MET A 1 579 ? 11.888 11.083 7.936 1.00 53.22 579 MET A C 1
ATOM 4645 O O . MET A 1 579 ? 13.054 11.407 7.708 1.00 53.22 579 MET A O 1
ATOM 4649 N N . THR A 1 580 ? 11.171 10.471 6.989 1.00 59.38 580 THR A N 1
ATOM 4650 C CA . THR A 1 580 ? 11.717 10.259 5.625 1.00 59.38 580 THR A CA 1
ATOM 4651 C C . THR A 1 580 ? 10.931 11.013 4.553 1.00 59.38 580 THR A C 1
ATOM 4653 O O . THR A 1 580 ? 9.701 10.971 4.549 1.00 59.38 580 THR A O 1
ATOM 4656 N N . THR A 1 581 ? 11.656 11.687 3.650 1.00 71.94 581 THR A N 1
ATOM 4657 C CA . THR A 1 581 ? 11.124 12.356 2.445 1.00 71.94 581 THR A CA 1
ATOM 4658 C C . THR A 1 581 ? 10.659 11.359 1.392 1.00 71.94 581 THR A C 1
ATOM 4660 O O . THR A 1 581 ? 9.889 11.714 0.526 1.00 71.94 581 THR A O 1
ATOM 4663 N N . ASP A 1 582 ? 11.091 10.107 1.459 1.00 78.62 582 ASP A N 1
ATOM 4664 C CA . ASP A 1 582 ? 10.630 9.034 0.586 1.00 78.62 582 ASP A CA 1
ATOM 4665 C C . ASP A 1 582 ? 10.575 7.753 1.409 1.00 78.62 582 ASP A C 1
ATOM 4667 O O . ASP A 1 582 ? 11.569 7.363 2.035 1.00 78.62 582 ASP A O 1
ATOM 4671 N N . TYR A 1 583 ? 9.396 7.148 1.489 1.00 82.25 583 TYR A N 1
ATOM 4672 C CA . TYR A 1 583 ? 9.167 5.971 2.303 1.00 82.25 583 TYR A CA 1
ATOM 4673 C C . TYR A 1 583 ? 8.535 4.851 1.495 1.00 82.25 583 TYR A C 1
ATOM 4675 O O . TYR A 1 583 ? 7.402 4.936 1.029 1.00 82.25 583 TYR A O 1
ATOM 4683 N N . GLU A 1 584 ? 9.257 3.739 1.453 1.00 84.00 584 GLU A N 1
ATOM 4684 C CA . GLU A 1 584 ? 8.817 2.479 0.886 1.00 84.00 584 GLU A CA 1
ATOM 4685 C C . GLU A 1 584 ? 9.359 1.336 1.751 1.00 84.00 584 GLU A C 1
ATOM 4687 O O . GLU A 1 584 ? 10.487 1.390 2.262 1.00 84.00 584 GLU A O 1
ATOM 4692 N N . LYS A 1 585 ? 8.583 0.261 1.921 1.00 83.75 585 LYS A N 1
ATOM 4693 C CA . LYS A 1 585 ? 9.092 -0.924 2.615 1.00 83.75 585 LYS A CA 1
ATOM 4694 C C . LYS A 1 585 ? 10.105 -1.675 1.747 1.00 83.75 585 LYS A C 1
ATOM 4696 O O . LYS A 1 585 ? 9.959 -1.838 0.544 1.00 83.75 585 LYS A O 1
ATOM 4701 N N . ARG A 1 586 ? 11.141 -2.208 2.398 1.00 83.19 586 ARG A N 1
ATOM 4702 C CA . ARG A 1 586 ? 12.094 -3.159 1.804 1.00 83.19 586 ARG A CA 1
ATOM 4703 C C . ARG A 1 586 ? 11.819 -4.552 2.358 1.00 83.19 586 ARG A C 1
ATOM 4705 O O . ARG A 1 586 ? 12.494 -5.002 3.290 1.00 83.19 586 ARG A O 1
ATOM 4712 N N . THR A 1 587 ? 10.776 -5.216 1.863 1.00 81.31 587 THR A N 1
ATOM 4713 C CA . THR A 1 587 ? 10.471 -6.598 2.273 1.00 81.31 587 THR A CA 1
ATOM 4714 C C . THR A 1 587 ? 11.068 -7.631 1.330 1.00 81.31 587 THR A C 1
ATOM 4716 O O . THR A 1 587 ? 11.291 -7.380 0.145 1.00 81.31 587 THR A O 1
ATOM 4719 N N . LEU A 1 588 ? 11.367 -8.805 1.891 1.00 84.75 588 LEU A N 1
ATOM 4720 C CA . LEU A 1 588 ? 11.705 -9.974 1.096 1.00 84.75 588 LEU A CA 1
ATOM 4721 C C . LEU A 1 588 ? 10.438 -10.466 0.421 1.00 84.75 588 LEU A C 1
ATOM 4723 O O . LEU A 1 588 ? 9.450 -10.753 1.096 1.00 84.75 588 LEU A O 1
ATOM 4727 N N . LEU A 1 589 ? 10.502 -10.566 -0.896 1.00 85.62 589 LEU A N 1
ATOM 4728 C CA . LEU A 1 589 ? 9.434 -11.135 -1.689 1.00 85.62 589 LEU A CA 1
ATOM 4729 C C . LEU A 1 589 ? 9.553 -12.664 -1.706 1.00 85.62 589 LEU A C 1
ATOM 4731 O O . LEU A 1 589 ? 10.657 -13.219 -1.615 1.00 85.62 589 LEU A O 1
ATOM 4735 N N . GLY A 1 590 ? 8.406 -13.328 -1.799 1.00 86.44 590 GLY A N 1
ATOM 4736 C CA . GLY A 1 590 ? 8.285 -14.762 -2.032 1.00 86.44 590 GLY A CA 1
ATOM 4737 C C . GLY A 1 590 ? 7.544 -15.069 -3.332 1.00 86.44 590 GLY A C 1
ATOM 4738 O O . GLY A 1 590 ? 7.291 -14.184 -4.151 1.00 86.44 590 GLY A O 1
ATOM 4739 N N . GLU A 1 591 ? 7.167 -16.336 -3.494 1.00 86.12 591 GLU A N 1
ATOM 4740 C CA . GLU A 1 591 ? 6.443 -16.829 -4.675 1.00 86.12 591 GLU A CA 1
ATOM 4741 C C . GLU A 1 591 ? 4.977 -16.355 -4.716 1.00 86.12 591 GLU A C 1
ATOM 4743 O O . GLU A 1 591 ? 4.351 -16.319 -5.770 1.00 86.12 591 GLU A O 1
ATOM 4748 N N . ASN A 1 592 ? 4.408 -15.968 -3.569 1.00 86.75 592 ASN A N 1
ATOM 4749 C CA . ASN A 1 592 ? 3.028 -15.502 -3.490 1.00 86.75 592 ASN A CA 1
ATOM 4750 C C . ASN A 1 592 ? 2.954 -13.971 -3.603 1.00 86.75 592 ASN A C 1
ATOM 4752 O O . ASN A 1 592 ? 3.222 -13.253 -2.638 1.00 86.75 592 ASN A O 1
ATOM 4756 N N . ILE A 1 593 ? 2.520 -13.494 -4.769 1.00 83.31 593 ILE A N 1
ATOM 4757 C CA . ILE A 1 593 ? 2.372 -12.065 -5.078 1.00 83.31 593 ILE A CA 1
ATOM 4758 C C . ILE A 1 593 ? 1.432 -11.343 -4.093 1.00 83.31 593 ILE A C 1
ATOM 4760 O O . ILE A 1 593 ? 1.751 -10.252 -3.643 1.00 83.31 593 ILE A O 1
ATOM 4764 N N . PHE A 1 594 ? 0.334 -11.947 -3.633 1.00 84.44 594 PHE A N 1
ATOM 4765 C CA . PHE A 1 594 ? -0.569 -11.302 -2.660 1.00 84.44 594 PHE A CA 1
ATOM 4766 C C . PHE A 1 594 ? 0.064 -11.120 -1.283 1.00 84.44 594 PHE A C 1
ATOM 4768 O O . PHE A 1 594 ? -0.116 -10.089 -0.637 1.00 84.44 594 PHE A O 1
ATOM 4775 N N . SER A 1 595 ? 0.858 -12.099 -0.850 1.00 86.50 595 SER A N 1
ATOM 4776 C CA . SER A 1 595 ? 1.658 -11.964 0.372 1.00 86.50 595 SER A CA 1
ATOM 4777 C C . SER A 1 595 ? 2.716 -10.868 0.222 1.00 86.50 595 SER A C 1
ATOM 4779 O O . SER A 1 595 ? 3.010 -10.162 1.188 1.00 86.50 595 SER A O 1
ATOM 4781 N N . ASN A 1 596 ? 3.258 -10.695 -0.989 1.00 86.75 596 ASN A N 1
ATOM 4782 C CA . ASN A 1 596 ? 4.177 -9.609 -1.313 1.00 86.75 596 ASN A CA 1
ATOM 4783 C C . ASN A 1 596 ? 3.483 -8.243 -1.192 1.00 86.75 596 ASN A C 1
ATOM 4785 O O . ASN A 1 596 ? 4.042 -7.360 -0.544 1.00 86.75 596 ASN A O 1
ATOM 4789 N N . LEU A 1 597 ? 2.259 -8.087 -1.715 1.00 86.38 597 LEU A N 1
ATOM 4790 C CA . LEU A 1 597 ? 1.483 -6.843 -1.598 1.00 86.38 597 LEU A CA 1
ATOM 4791 C C . LEU A 1 597 ? 1.241 -6.461 -0.132 1.00 86.38 597 LEU A C 1
ATOM 4793 O O . LEU A 1 597 ? 1.572 -5.350 0.277 1.00 86.38 597 LEU A O 1
ATOM 4797 N N . ASP A 1 598 ? 0.756 -7.400 0.685 1.00 88.88 598 ASP A N 1
ATOM 4798 C CA . ASP A 1 598 ? 0.542 -7.174 2.121 1.00 88.88 598 ASP A CA 1
ATOM 4799 C C . ASP A 1 598 ? 1.847 -6.801 2.852 1.00 88.88 598 ASP A C 1
ATOM 4801 O O . ASP A 1 598 ? 1.852 -5.956 3.750 1.00 88.88 598 ASP A O 1
ATOM 4805 N N . GLY A 1 599 ? 2.969 -7.422 2.474 1.00 86.25 599 GLY A N 1
ATOM 4806 C CA . GLY A 1 599 ? 4.276 -7.138 3.059 1.00 86.25 599 GLY A CA 1
ATOM 4807 C C . GLY A 1 599 ? 4.844 -5.774 2.657 1.00 86.25 599 GLY A C 1
ATOM 4808 O O . GLY A 1 599 ? 5.482 -5.116 3.481 1.00 86.25 599 GLY A O 1
ATOM 4809 N N . GLN A 1 600 ? 4.644 -5.360 1.405 1.00 86.44 600 GLN A N 1
ATOM 4810 C CA . GLN A 1 600 ? 5.194 -4.121 0.843 1.00 86.44 600 GLN A CA 1
ATOM 4811 C C . GLN A 1 600 ? 4.347 -2.889 1.177 1.00 86.44 600 GLN A C 1
ATOM 4813 O O . GLN A 1 600 ? 4.895 -1.799 1.316 1.00 86.44 600 GLN A O 1
ATOM 4818 N N . ALA A 1 601 ? 3.036 -3.045 1.356 1.00 89.62 601 ALA A N 1
ATOM 4819 C CA . ALA A 1 601 ? 2.150 -1.918 1.605 1.00 89.62 601 ALA A CA 1
ATOM 4820 C C . ALA A 1 601 ? 2.490 -1.190 2.913 1.00 89.62 601 ALA A C 1
ATOM 4822 O O . ALA A 1 601 ? 2.552 -1.793 3.989 1.00 89.62 601 ALA A O 1
ATOM 4823 N N . ILE A 1 602 ? 2.708 0.121 2.836 1.00 90.31 602 ILE A N 1
ATOM 4824 C CA . ILE A 1 602 ? 2.905 1.017 3.979 1.00 90.31 602 ILE A CA 1
ATOM 4825 C C . ILE A 1 602 ? 1.588 1.301 4.707 1.00 90.31 602 ILE A C 1
ATOM 4827 O O . ILE A 1 602 ? 1.598 1.452 5.927 1.00 90.31 602 ILE A O 1
ATOM 4831 N N . ALA A 1 603 ? 0.464 1.258 3.988 1.00 90.94 603 ALA A N 1
ATOM 4832 C CA . ALA A 1 603 ? -0.883 1.285 4.542 1.00 90.94 603 ALA A CA 1
ATOM 4833 C C . ALA A 1 603 ? -1.794 0.307 3.799 1.00 90.94 603 ALA A C 1
ATOM 4835 O O . ALA A 1 603 ? -1.647 0.087 2.598 1.00 90.94 603 ALA A O 1
ATOM 4836 N N . LYS A 1 604 ? -2.746 -0.272 4.532 1.00 92.81 604 LYS A N 1
ATOM 4837 C CA . LYS A 1 604 ? -3.791 -1.142 3.996 1.00 92.81 604 LYS A CA 1
ATOM 4838 C C . LYS A 1 604 ? -5.079 -0.864 4.747 1.00 92.81 604 LYS A C 1
ATOM 4840 O O . LYS A 1 604 ? -5.092 -0.923 5.978 1.00 92.81 604 LYS A O 1
ATOM 4845 N N . PHE A 1 605 ? -6.159 -0.626 4.022 1.00 92.94 605 PHE A N 1
ATOM 4846 C CA . PHE A 1 605 ? -7.488 -0.513 4.609 1.00 92.94 605 PHE A CA 1
ATOM 4847 C C . PHE A 1 605 ? -8.529 -1.199 3.743 1.00 92.94 605 PHE A C 1
ATOM 4849 O O . PHE A 1 605 ? -8.326 -1.432 2.555 1.00 92.94 605 PHE A O 1
ATOM 4856 N N . THR A 1 606 ? -9.616 -1.633 4.369 1.00 91.25 606 THR A N 1
ATOM 4857 C CA . THR A 1 606 ? -10.700 -2.357 3.706 1.00 91.25 606 THR A CA 1
ATOM 4858 C C . THR A 1 606 ? -12.019 -1.875 4.267 1.00 91.25 606 THR A C 1
ATOM 4860 O O . THR A 1 606 ? -12.137 -1.701 5.480 1.00 91.25 606 THR A O 1
ATOM 4863 N N . PHE A 1 607 ? -12.981 -1.637 3.388 1.00 89.12 607 PHE A N 1
ATOM 4864 C CA . PHE A 1 607 ? -14.305 -1.159 3.756 1.00 89.12 607 PHE A CA 1
ATOM 4865 C C . PHE A 1 607 ? -15.373 -1.781 2.857 1.00 89.12 607 PHE A C 1
ATOM 4867 O O . PHE A 1 607 ? -15.111 -2.116 1.700 1.00 89.12 607 PHE A O 1
ATOM 4874 N N . ASP A 1 608 ? -16.569 -1.938 3.417 1.00 84.88 608 ASP A N 1
ATOM 4875 C CA . ASP A 1 608 ? -17.732 -2.476 2.717 1.00 84.88 608 ASP A CA 1
ATOM 4876 C C . ASP A 1 608 ? -18.373 -1.386 1.852 1.00 84.88 608 ASP A C 1
ATOM 4878 O O . ASP A 1 608 ? -18.457 -0.220 2.256 1.00 84.88 608 ASP A O 1
ATOM 4882 N N . ILE A 1 609 ? -18.865 -1.771 0.679 1.00 80.75 609 ILE A N 1
ATOM 4883 C CA . ILE A 1 609 ? -19.629 -0.898 -0.216 1.00 80.75 609 ILE A CA 1
ATOM 4884 C C . ILE A 1 609 ? -21.009 -1.509 -0.486 1.00 80.75 609 ILE A C 1
ATOM 4886 O O . ILE A 1 609 ? -21.171 -2.720 -0.355 1.00 80.75 609 ILE A O 1
ATOM 4890 N N . PRO A 1 610 ? -22.027 -0.709 -0.853 1.00 78.38 610 PRO A N 1
ATOM 4891 C CA . PRO A 1 610 ? -23.303 -1.267 -1.287 1.00 78.38 610 PRO A CA 1
ATOM 4892 C C . PRO A 1 610 ? -23.106 -2.208 -2.482 1.00 78.38 610 PRO A C 1
ATOM 4894 O O . PRO A 1 610 ? -22.459 -1.829 -3.455 1.00 78.38 610 PRO A O 1
ATOM 4897 N N . ASP A 1 611 ? -23.721 -3.389 -2.447 1.00 68.62 611 ASP A N 1
ATOM 4898 C CA . ASP A 1 611 ? -23.563 -4.435 -3.474 1.00 68.62 611 ASP A CA 1
ATOM 4899 C C . ASP A 1 611 ? -23.929 -3.974 -4.896 1.00 68.62 611 ASP A C 1
ATOM 4901 O O . ASP A 1 611 ? -23.507 -4.564 -5.888 1.00 68.62 611 ASP A O 1
ATOM 4905 N N . ASN A 1 612 ? -24.737 -2.917 -5.008 1.00 71.38 612 ASN A N 1
ATOM 4906 C CA . ASN A 1 612 ? -25.176 -2.327 -6.268 1.00 71.38 612 ASN A CA 1
ATOM 4907 C C . ASN A 1 612 ? -24.452 -1.018 -6.631 1.00 71.38 612 ASN A C 1
ATOM 4909 O O . ASN A 1 612 ? -24.873 -0.339 -7.571 1.00 71.38 612 ASN A O 1
ATOM 4913 N N . ALA A 1 613 ? -23.424 -0.620 -5.878 1.00 77.12 613 ALA A N 1
ATOM 4914 C CA . ALA A 1 613 ? -22.633 0.562 -6.188 1.00 77.12 613 ALA A CA 1
ATOM 4915 C C . ALA A 1 613 ? -21.758 0.280 -7.415 1.00 77.12 613 ALA A C 1
ATOM 4917 O O . ALA A 1 613 ? -20.817 -0.501 -7.337 1.00 77.12 613 ALA A O 1
ATOM 4918 N N . GLU A 1 614 ? -22.068 0.921 -8.544 1.00 84.25 614 GLU A N 1
ATOM 4919 C CA . GLU A 1 614 ? -21.256 0.858 -9.770 1.00 84.25 614 GLU A CA 1
ATOM 4920 C C . GLU A 1 614 ? -19.906 1.566 -9.592 1.00 84.25 614 GLU A C 1
ATOM 4922 O O . GLU A 1 614 ? -18.893 1.132 -10.134 1.00 84.25 614 GLU A O 1
ATOM 4927 N N . THR A 1 615 ? -19.883 2.644 -8.807 1.00 88.50 615 THR A N 1
ATOM 4928 C CA . THR A 1 615 ? -18.680 3.424 -8.515 1.00 88.50 615 THR A CA 1
ATOM 4929 C C . THR A 1 615 ? -18.539 3.689 -7.024 1.00 88.50 615 THR A C 1
ATOM 4931 O O . THR A 1 615 ? -19.529 3.781 -6.294 1.00 88.50 615 THR A O 1
ATOM 4934 N N . VAL A 1 616 ? -17.295 3.851 -6.586 1.00 89.31 616 VAL A N 1
ATOM 4935 C CA . VAL A 1 616 ? -16.902 4.173 -5.217 1.00 89.31 616 VAL A CA 1
ATOM 4936 C C . VAL A 1 616 ? -16.027 5.410 -5.253 1.00 89.31 616 VAL A C 1
ATOM 4938 O O . VAL A 1 616 ? -14.952 5.395 -5.845 1.00 89.31 616 VAL A O 1
ATOM 4941 N N . ASP A 1 617 ? -16.477 6.468 -4.594 1.00 92.06 617 ASP A N 1
ATOM 4942 C CA . ASP A 1 617 ? -15.663 7.655 -4.375 1.00 92.06 617 ASP A CA 1
ATOM 4943 C C . ASP A 1 617 ? -14.759 7.461 -3.151 1.00 92.06 617 ASP A C 1
ATOM 4945 O O . ASP A 1 617 ? -15.219 7.081 -2.066 1.00 92.06 617 ASP A O 1
ATOM 4949 N N . LEU A 1 618 ? -13.476 7.746 -3.324 1.00 91.62 618 LEU A N 1
ATOM 4950 C CA . LEU A 1 618 ? -12.428 7.677 -2.321 1.00 91.62 618 LEU A CA 1
ATOM 4951 C C . LEU A 1 618 ? -11.687 9.016 -2.308 1.00 91.62 618 LEU A C 1
ATOM 4953 O O . LEU A 1 618 ? -11.184 9.461 -3.331 1.00 91.62 618 LEU A O 1
ATOM 4957 N N . TRP A 1 619 ? -11.597 9.650 -1.144 1.00 92.19 619 TRP A N 1
ATOM 4958 C CA . TRP A 1 619 ? -10.794 10.852 -0.943 1.00 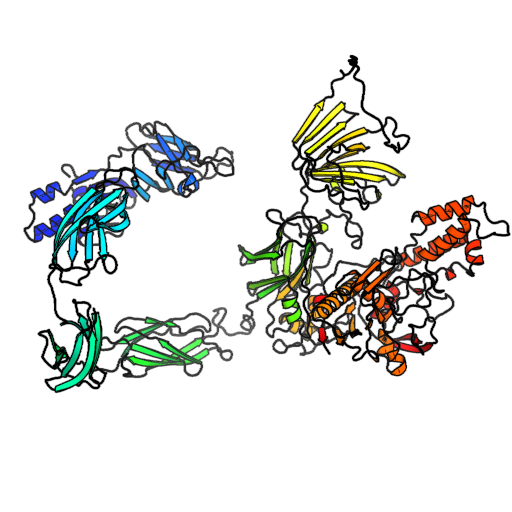92.19 619 TRP A CA 1
ATOM 4959 C C . TRP A 1 619 ? -9.596 10.513 -0.078 1.00 92.19 619 TRP A C 1
ATOM 4961 O O . TRP A 1 619 ? -9.768 10.053 1.054 1.00 92.19 619 TRP A O 1
ATOM 4971 N N . LEU A 1 620 ? -8.398 10.748 -0.599 1.00 91.81 620 LEU A N 1
ATOM 4972 C CA . LEU A 1 620 ? -7.143 10.570 0.117 1.00 91.81 620 LEU A CA 1
ATOM 4973 C C . LEU A 1 620 ? -6.596 11.934 0.522 1.00 91.81 620 LEU A C 1
ATOM 4975 O O . LEU A 1 620 ? -6.643 12.893 -0.241 1.00 91.81 620 LEU A O 1
ATOM 4979 N N . ASN A 1 621 ? -6.090 12.018 1.746 1.00 90.19 621 ASN A N 1
ATOM 4980 C CA . ASN A 1 621 ? -5.449 13.215 2.264 1.00 90.19 621 ASN A CA 1
ATOM 4981 C C . ASN A 1 621 ? -4.196 12.811 3.039 1.00 90.19 621 ASN A C 1
ATOM 4983 O O . ASN A 1 621 ? -4.266 12.031 3.997 1.00 90.19 621 ASN A O 1
ATOM 4987 N N . LEU A 1 622 ? -3.065 13.365 2.620 1.00 88.88 622 LEU A N 1
ATOM 4988 C CA . LEU A 1 622 ? -1.780 13.204 3.269 1.00 88.88 622 LEU A CA 1
ATOM 4989 C C . LEU A 1 622 ? -1.490 14.478 4.075 1.00 88.88 622 LEU A C 1
ATOM 4991 O O . LEU A 1 622 ? -1.579 15.572 3.546 1.00 88.88 622 LEU A O 1
ATOM 4995 N N . ASN A 1 623 ? -1.184 14.368 5.367 1.00 86.38 623 ASN A N 1
ATOM 4996 C CA . ASN A 1 623 ? -0.906 15.529 6.223 1.00 86.38 623 ASN A CA 1
ATOM 4997 C C . ASN A 1 623 ? 0.488 15.406 6.827 1.00 86.38 623 ASN A C 1
ATOM 4999 O O . ASN A 1 623 ? 0.798 14.349 7.376 1.00 86.38 623 ASN A O 1
ATOM 5003 N N . ASP A 1 624 ? 1.268 16.482 6.825 1.00 82.94 624 ASP A N 1
ATOM 5004 C CA . ASP A 1 624 ? 2.442 16.654 7.675 1.00 82.94 624 ASP A CA 1
ATOM 5005 C C . ASP A 1 624 ? 2.088 17.549 8.878 1.00 82.94 624 ASP A C 1
ATOM 5007 O O . ASP A 1 624 ? 2.006 18.775 8.783 1.00 82.94 624 ASP A O 1
ATOM 5011 N N . GLY A 1 625 ? 1.842 16.935 10.038 1.00 81.94 625 GLY A N 1
ATOM 5012 C CA . GLY A 1 625 ? 1.375 17.664 11.219 1.00 81.94 625 GLY A CA 1
ATOM 5013 C C . GLY A 1 625 ? 0.012 18.335 10.991 1.00 81.94 625 GLY A C 1
ATOM 5014 O O . GLY A 1 625 ? -1.009 17.648 10.928 1.00 81.94 625 GLY A O 1
ATOM 5015 N N . GLU A 1 626 ? -0.010 19.671 10.928 1.00 76.62 626 GLU A N 1
ATOM 5016 C CA . GLU A 1 626 ? -1.206 20.472 10.598 1.00 76.62 626 GLU A CA 1
ATOM 5017 C C . GLU A 1 626 ? -1.269 20.883 9.114 1.00 76.62 626 GLU A C 1
ATOM 5019 O O . GLU A 1 626 ? -2.315 21.359 8.670 1.00 76.62 626 GLU A O 1
ATOM 5024 N N . ASN A 1 627 ? -0.190 20.686 8.351 1.00 78.38 627 ASN A N 1
ATOM 5025 C CA . ASN A 1 627 ? -0.139 21.001 6.926 1.00 78.38 627 ASN A CA 1
ATOM 5026 C C . ASN A 1 627 ? -0.696 19.829 6.118 1.00 78.38 627 ASN A C 1
ATOM 5028 O O . ASN A 1 627 ? -0.424 18.669 6.432 1.00 78.38 627 ASN A O 1
ATOM 5032 N N . VAL A 1 628 ? -1.463 20.123 5.073 1.00 82.56 628 VAL A N 1
ATOM 5033 C CA . VAL A 1 628 ? -1.890 19.111 4.105 1.00 82.56 628 VAL A CA 1
ATOM 5034 C C . VAL A 1 628 ? -0.852 19.088 2.993 1.00 82.56 628 VAL A C 1
ATOM 5036 O O . VAL A 1 628 ? -0.538 20.146 2.457 1.00 82.56 628 VAL A O 1
ATOM 5039 N N . LEU A 1 629 ? -0.303 17.907 2.718 1.00 83.88 629 LEU A N 1
ATOM 5040 C CA . LEU A 1 629 ? 0.561 17.682 1.571 1.00 83.88 629 LEU A CA 1
ATOM 5041 C C . LEU A 1 629 ? -0.335 17.506 0.350 1.00 83.88 629 LEU A C 1
ATOM 5043 O O . LEU A 1 629 ? -1.273 16.697 0.411 1.00 83.88 629 LEU A O 1
ATOM 5047 N N . ASP A 1 630 ? -0.065 18.243 -0.719 1.00 83.88 630 ASP A N 1
ATOM 5048 C CA . ASP A 1 630 ? -0.847 18.087 -1.931 1.00 83.88 630 ASP A CA 1
ATOM 5049 C C . ASP A 1 630 ? -0.449 16.805 -2.664 1.00 83.88 630 ASP A C 1
ATOM 5051 O O . ASP A 1 630 ? 0.716 16.500 -2.895 1.00 83.88 630 ASP A O 1
ATOM 5055 N N . ILE A 1 631 ? -1.461 16.002 -2.950 1.00 81.75 631 ILE A N 1
ATOM 5056 C CA . ILE A 1 631 ? -1.379 14.749 -3.703 1.00 81.75 631 ILE A CA 1
ATOM 5057 C C . ILE A 1 631 ? -2.473 14.717 -4.774 1.00 81.75 631 ILE A C 1
ATOM 5059 O O . ILE A 1 631 ? -2.769 13.662 -5.325 1.00 81.75 631 ILE A O 1
ATOM 5063 N N . SER A 1 632 ? -3.189 15.821 -4.973 1.00 78.31 632 SER A N 1
ATOM 5064 C CA . SER A 1 632 ? -4.348 15.902 -5.842 1.00 78.31 632 SER A CA 1
ATOM 5065 C C . SER A 1 632 ? -3.939 16.453 -7.203 1.00 78.31 632 SER A C 1
ATOM 5067 O O . SER A 1 632 ? -3.231 17.444 -7.278 1.00 78.31 632 SER A O 1
ATOM 5069 N N . PRO A 1 633 ? -4.499 15.929 -8.302 1.00 62.72 633 PRO A N 1
ATOM 5070 C CA . PRO A 1 633 ? -4.302 16.501 -9.638 1.00 62.72 633 PRO A CA 1
ATOM 5071 C C . PRO A 1 633 ? -5.118 17.787 -9.868 1.00 62.72 633 PRO A C 1
ATOM 5073 O O . PRO A 1 633 ? -5.330 18.234 -10.992 1.00 62.72 633 PRO A O 1
ATOM 5076 N N . THR A 1 634 ? -5.705 18.339 -8.814 1.00 64.88 634 THR A N 1
ATOM 5077 C CA . THR A 1 634 ? -6.527 19.549 -8.836 1.00 64.88 634 THR A CA 1
ATOM 5078 C C . THR A 1 634 ? -6.117 20.414 -7.660 1.00 64.88 634 THR A C 1
ATOM 5080 O O . THR A 1 634 ? -5.657 19.860 -6.670 1.00 64.88 634 THR A O 1
ATOM 5083 N N . SER A 1 635 ? -6.450 21.708 -7.694 1.00 61.12 635 SER A N 1
ATOM 5084 C CA . SER A 1 635 ? -6.234 22.683 -6.606 1.00 61.12 635 SER A CA 1
ATOM 5085 C C . SER A 1 635 ? -6.979 22.378 -5.284 1.00 61.12 635 SER A C 1
ATOM 5087 O O . SER A 1 635 ? -7.379 23.283 -4.544 1.00 61.12 635 SER A O 1
ATOM 5089 N N . SER A 1 636 ? -7.378 21.130 -5.060 1.00 68.12 636 SER A N 1
ATOM 5090 C CA . SER A 1 636 ? -8.026 20.646 -3.859 1.00 68.12 636 SER A CA 1
ATOM 5091 C C . SER A 1 636 ? -7.011 19.829 -3.078 1.00 68.12 636 SER A C 1
ATOM 5093 O O . SER A 1 636 ? -6.480 18.875 -3.606 1.00 68.12 636 SER A O 1
ATOM 5095 N N . LEU A 1 637 ? -6.842 20.097 -1.788 1.00 72.75 637 LEU A N 1
ATOM 5096 C CA . LEU A 1 637 ? -5.909 19.364 -0.917 1.00 72.75 637 LEU A CA 1
ATOM 5097 C C . LEU A 1 637 ? -6.306 17.886 -0.638 1.00 72.75 637 LEU A C 1
ATOM 5099 O O . LEU A 1 637 ? -5.871 17.280 0.342 1.00 72.75 637 LEU A O 1
ATOM 5103 N N . PHE A 1 638 ? -7.238 17.318 -1.410 1.00 84.00 638 PHE A N 1
ATOM 5104 C CA . PHE A 1 638 ? -7.730 15.948 -1.283 1.00 84.00 638 PHE A CA 1
ATOM 5105 C C . PHE A 1 638 ? -7.734 15.289 -2.660 1.00 84.00 638 PHE A C 1
ATOM 5107 O O . PHE A 1 638 ? -8.521 15.675 -3.521 1.00 84.00 638 PHE A O 1
ATOM 5114 N N . ALA A 1 639 ? -6.949 14.231 -2.846 1.00 86.12 639 ALA A N 1
ATOM 5115 C CA . ALA A 1 639 ? -7.034 13.448 -4.071 1.00 86.12 639 ALA A CA 1
ATOM 5116 C C . ALA A 1 639 ? -8.370 12.699 -4.111 1.00 86.12 639 ALA A C 1
ATOM 5118 O O . ALA A 1 639 ? -8.687 11.935 -3.193 1.00 86.12 639 ALA A O 1
ATOM 5119 N N . HIS A 1 640 ? -9.169 12.930 -5.154 1.00 89.00 640 HIS A N 1
ATOM 5120 C CA . HIS A 1 640 ? -10.470 12.290 -5.349 1.00 89.00 640 HIS A CA 1
ATOM 5121 C C . HIS A 1 640 ? -10.361 11.189 -6.399 1.00 89.00 640 HIS A C 1
ATOM 5123 O O . HIS A 1 640 ? -10.305 11.458 -7.592 1.00 89.00 640 HIS A O 1
ATOM 5129 N N . ILE A 1 641 ? -10.392 9.944 -5.936 1.00 88.25 641 ILE A N 1
ATOM 5130 C CA . ILE A 1 641 ? -10.428 8.747 -6.766 1.00 88.25 641 ILE A CA 1
ATOM 5131 C C . ILE A 1 641 ? -11.876 8.264 -6.901 1.00 88.25 641 ILE A C 1
ATOM 5133 O O . ILE A 1 641 ? -12.586 8.095 -5.911 1.00 88.25 641 ILE A O 1
ATOM 5137 N N . VAL A 1 642 ? -12.305 7.972 -8.122 1.00 89.12 642 VAL A N 1
ATOM 5138 C CA . VAL A 1 642 ? -13.559 7.284 -8.435 1.00 89.12 642 VAL A CA 1
ATOM 5139 C C . VAL A 1 642 ? -13.213 5.902 -8.971 1.00 89.12 642 VAL A C 1
ATOM 5141 O O . VAL A 1 642 ? -12.691 5.778 -10.070 1.00 89.12 642 VAL A O 1
ATOM 5144 N N . PHE A 1 643 ? -13.503 4.856 -8.205 1.00 88.69 643 PHE A N 1
ATOM 5145 C CA . PHE A 1 643 ? -13.227 3.465 -8.565 1.00 88.69 643 PHE A CA 1
ATOM 5146 C C . PHE A 1 643 ? -14.495 2.775 -9.083 1.00 88.69 643 PHE A C 1
ATOM 5148 O O . PHE A 1 643 ? -15.508 2.739 -8.387 1.00 88.69 643 PHE A O 1
ATOM 5155 N N . ASN A 1 644 ? -14.462 2.213 -10.289 1.00 86.56 644 ASN A N 1
ATOM 5156 C CA . ASN A 1 644 ? -15.560 1.459 -10.886 1.00 86.56 644 ASN A CA 1
ATOM 5157 C C . ASN A 1 644 ? -15.503 -0.008 -10.442 1.00 86.56 644 ASN A C 1
ATOM 5159 O O . ASN A 1 644 ? -14.560 -0.741 -10.732 1.00 86.56 644 ASN A O 1
ATOM 5163 N N . THR A 1 645 ? -16.546 -0.466 -9.762 1.00 82.88 645 THR A N 1
ATOM 5164 C CA . THR A 1 645 ? -16.592 -1.804 -9.163 1.00 82.88 645 THR A CA 1
ATOM 5165 C C . THR A 1 645 ? -16.848 -2.911 -10.186 1.00 82.88 645 THR A C 1
ATOM 5167 O O . THR A 1 645 ? -16.563 -4.075 -9.912 1.00 82.88 645 THR A O 1
ATOM 5170 N N . LEU A 1 646 ? -17.372 -2.559 -11.364 1.00 76.81 646 LEU A N 1
ATOM 5171 C CA . LEU A 1 646 ? -17.700 -3.484 -12.449 1.00 76.81 646 LEU A CA 1
ATOM 5172 C C . LEU A 1 646 ? -16.574 -3.657 -13.456 1.00 76.81 646 LEU A C 1
ATOM 5174 O O . LEU A 1 646 ? -16.600 -4.621 -14.211 1.00 76.81 646 LEU A O 1
ATOM 5178 N N . THR A 1 647 ? -15.651 -2.705 -13.539 1.00 75.25 647 THR A N 1
ATOM 5179 C CA . THR A 1 647 ? -14.524 -2.777 -14.475 1.00 75.25 647 THR A CA 1
ATOM 5180 C C . THR A 1 647 ? -13.181 -2.811 -13.771 1.00 75.25 647 THR A C 1
ATOM 5182 O O . THR A 1 647 ? -12.198 -3.135 -14.422 1.00 75.25 647 THR A O 1
ATOM 5185 N N . GLY A 1 648 ? -13.131 -2.459 -12.479 1.00 76.81 648 GLY A N 1
ATOM 5186 C CA . GLY A 1 648 ? -11.912 -2.323 -11.678 1.00 76.81 648 GLY A CA 1
ATOM 5187 C C . GLY A 1 648 ? -11.066 -1.118 -12.072 1.00 76.81 648 GLY A C 1
ATOM 5188 O O . GLY A 1 648 ? -10.014 -0.890 -11.484 1.00 76.81 648 GLY A O 1
ATOM 5189 N N . ILE A 1 649 ? -11.539 -0.343 -13.047 1.00 81.31 649 ILE A N 1
ATOM 5190 C CA . ILE A 1 649 ? -10.903 0.877 -13.519 1.00 81.31 649 ILE A CA 1
ATOM 5191 C C . ILE A 1 649 ? -11.192 1.995 -12.527 1.00 81.31 649 ILE A C 1
ATOM 5193 O O . ILE A 1 649 ? -12.279 2.050 -11.951 1.00 81.31 649 ILE A O 1
ATOM 5197 N N . TRP A 1 650 ? -10.251 2.906 -12.337 1.00 83.50 650 TRP A N 1
ATOM 5198 C CA . TRP A 1 650 ? -10.443 4.090 -11.510 1.00 83.50 650 TRP A CA 1
ATOM 5199 C C . TRP A 1 650 ? -10.107 5.362 -12.282 1.00 83.50 650 TRP A C 1
ATOM 5201 O O . TRP A 1 650 ? -9.526 5.290 -13.352 1.00 83.50 650 TRP A O 1
ATOM 5211 N N . SER A 1 651 ? -10.516 6.516 -11.765 1.00 80.00 651 SER A N 1
ATOM 5212 C CA . SER A 1 651 ? -10.151 7.837 -12.288 1.00 80.00 651 SER A CA 1
ATOM 5213 C C . SER A 1 651 ? -9.851 8.778 -11.134 1.00 80.00 651 SER A C 1
ATOM 5215 O O . SER A 1 651 ? -10.584 8.721 -10.146 1.00 80.00 651 SER A O 1
ATOM 5217 N N . GLY A 1 652 ? -8.874 9.671 -11.251 1.00 72.50 652 GLY A N 1
ATOM 5218 C CA . GLY A 1 652 ? -8.629 10.671 -10.202 1.00 72.50 652 GLY A CA 1
ATOM 5219 C C . GLY A 1 652 ? -7.194 11.164 -10.082 1.00 72.50 652 GLY A C 1
ATOM 5220 O O . GLY A 1 652 ? -6.860 11.737 -9.049 1.00 72.50 652 GLY A O 1
ATOM 5221 N N . ASP A 1 653 ? -6.377 10.897 -11.092 1.00 65.81 653 ASP A N 1
ATOM 5222 C CA . ASP A 1 653 ? -4.963 11.212 -11.245 1.00 65.81 653 ASP A CA 1
ATOM 5223 C C . ASP A 1 653 ? -4.699 12.298 -12.290 1.00 65.81 653 ASP A C 1
ATOM 5225 O O . ASP A 1 653 ? -5.610 12.872 -12.895 1.00 65.81 653 ASP A O 1
ATOM 5229 N N . ASP A 1 654 ? -3.422 12.660 -12.372 1.00 56.31 654 ASP A N 1
ATOM 5230 C CA . ASP A 1 654 ? -2.846 13.763 -13.124 1.00 56.31 654 ASP A CA 1
ATOM 5231 C C . ASP A 1 654 ? -2.450 13.409 -14.560 1.00 56.31 654 ASP A C 1
ATOM 5233 O O . ASP A 1 654 ? -2.039 14.300 -15.310 1.00 56.31 654 ASP A O 1
ATOM 5237 N N . TYR A 1 655 ? -2.592 12.151 -14.990 1.00 51.53 655 TYR A N 1
ATOM 5238 C CA . TYR A 1 655 ? -2.240 11.768 -16.349 1.00 51.53 655 TYR A CA 1
ATOM 5239 C C . TYR A 1 655 ? -3.466 11.813 -17.288 1.00 51.53 655 TYR A C 1
ATOM 5241 O O . TYR A 1 655 ? -4.532 11.254 -17.044 1.00 51.53 655 TYR A O 1
ATOM 5249 N N . PRO A 1 656 ? -3.401 12.498 -18.438 1.00 41.88 656 PRO A N 1
ATOM 5250 C CA . PRO A 1 656 ? -4.481 12.405 -19.411 1.00 41.88 656 PRO A CA 1
ATOM 5251 C C . PRO A 1 656 ? -4.581 10.968 -19.963 1.00 41.88 656 PRO A C 1
ATOM 5253 O O . PRO A 1 656 ? -3.692 10.539 -20.683 1.00 41.88 656 PRO A O 1
ATOM 5256 N N . ASP A 1 657 ? -5.694 10.273 -19.683 1.00 47.69 657 ASP A N 1
ATOM 5257 C CA . ASP A 1 657 ? -6.115 8.960 -20.239 1.00 47.69 657 ASP A CA 1
ATOM 5258 C C . ASP A 1 657 ? -5.776 7.673 -19.445 1.00 47.69 657 ASP A C 1
ATOM 5260 O O . ASP A 1 657 ? -6.229 6.597 -19.841 1.00 47.69 657 ASP A O 1
ATOM 5264 N N . ASP A 1 658 ? -5.139 7.770 -18.279 1.00 50.84 658 ASP A N 1
ATOM 5265 C CA . ASP A 1 658 ? -4.955 6.678 -17.294 1.00 50.84 658 ASP A CA 1
ATOM 5266 C C . ASP A 1 658 ? -6.247 5.919 -16.912 1.00 50.84 658 ASP A C 1
ATOM 5268 O O . ASP A 1 658 ? -6.314 4.686 -16.885 1.00 50.84 658 ASP A O 1
ATOM 5272 N N . HIS A 1 659 ? -7.328 6.655 -16.702 1.00 49.84 659 HIS A N 1
ATOM 5273 C CA . HIS A 1 659 ? -8.613 6.185 -16.208 1.00 49.84 659 HIS A CA 1
ATOM 5274 C C . HIS A 1 659 ? -9.399 5.287 -17.169 1.00 49.84 659 HIS A C 1
ATOM 5276 O O . HIS A 1 659 ? -10.590 5.036 -16.953 1.00 49.84 659 HIS A O 1
ATOM 5282 N N . LYS A 1 660 ? -8.803 4.871 -18.288 1.00 56.53 660 LYS A N 1
ATOM 5283 C CA . LYS A 1 660 ? -9.454 4.012 -19.284 1.00 56.53 660 LYS A CA 1
ATOM 5284 C C . LYS A 1 660 ? -8.965 2.576 -19.245 1.00 56.53 660 LYS A C 1
ATOM 5286 O O . LYS A 1 660 ? -9.758 1.704 -19.596 1.00 56.53 660 LYS A O 1
ATOM 5291 N N . ASP A 1 661 ? -7.742 2.338 -18.774 1.00 60.19 661 ASP A N 1
ATOM 5292 C CA . ASP A 1 661 ? -7.079 1.050 -18.980 1.00 60.19 661 ASP A CA 1
ATOM 5293 C C . ASP A 1 661 ? -6.557 0.401 -17.676 1.00 60.19 661 ASP A C 1
ATOM 5295 O O . ASP A 1 661 ? -6.464 -0.822 -17.626 1.00 60.19 661 ASP A O 1
ATOM 5299 N N . TYR A 1 662 ? -6.314 1.142 -16.581 1.00 64.62 662 TYR A N 1
ATOM 5300 C CA . TYR A 1 662 ? -5.700 0.579 -15.359 1.00 64.62 662 TYR A CA 1
ATOM 5301 C C . TYR A 1 662 ? -6.679 -0.026 -14.344 1.00 64.62 662 TYR A C 1
ATOM 5303 O O . TYR A 1 662 ? -7.567 0.652 -13.826 1.00 64.62 662 TYR A O 1
ATOM 5311 N N . PHE A 1 663 ? -6.473 -1.298 -13.974 1.00 72.19 663 PHE A N 1
ATOM 5312 C CA . PHE A 1 663 ? -7.278 -1.987 -12.959 1.00 72.19 663 PHE A CA 1
ATOM 5313 C C . PHE A 1 663 ? -6.722 -1.739 -11.546 1.00 72.19 663 PHE A C 1
ATOM 5315 O O . PHE A 1 663 ? -5.926 -2.502 -10.995 1.00 72.19 663 PHE A O 1
ATOM 5322 N N . GLY A 1 664 ? -7.167 -0.652 -10.930 1.00 75.56 664 GLY A N 1
ATOM 5323 C CA . GLY A 1 664 ? -6.968 -0.366 -9.512 1.00 75.56 664 GLY A CA 1
ATOM 5324 C C . GLY A 1 664 ? -5.567 0.081 -9.079 1.00 75.56 664 GLY A C 1
ATOM 5325 O O . GLY A 1 664 ? -5.484 0.751 -8.051 1.00 75.56 664 GLY A O 1
ATOM 5326 N N . TYR A 1 665 ? -4.480 -0.259 -9.783 1.00 81.75 665 TYR A N 1
ATOM 5327 C CA . TYR A 1 665 ? -3.153 0.308 -9.501 1.00 81.75 665 TYR A CA 1
ATOM 5328 C C . TYR A 1 665 ? -3.063 1.743 -10.011 1.00 81.75 665 TYR A C 1
ATOM 5330 O O . TYR A 1 665 ? -3.563 2.039 -11.097 1.00 81.75 665 TYR A O 1
ATOM 5338 N N . GLY A 1 666 ? -2.409 2.610 -9.241 1.00 77.81 666 GLY A N 1
ATOM 5339 C CA . GLY A 1 666 ? -2.321 4.021 -9.567 1.00 77.81 666 GLY A CA 1
ATOM 5340 C C . GLY A 1 666 ? -1.211 4.788 -8.871 1.00 77.81 666 GLY A C 1
ATOM 5341 O O . GLY A 1 666 ? -0.572 4.309 -7.926 1.00 77.81 666 GLY A O 1
ATOM 5342 N N . HIS A 1 667 ? -1.023 6.007 -9.360 1.00 80.56 667 HIS A N 1
ATOM 5343 C CA . HIS A 1 667 ? -0.115 7.019 -8.843 1.00 80.56 667 HIS A CA 1
ATOM 5344 C C . HIS A 1 667 ? -0.886 8.332 -8.690 1.00 80.56 667 HIS A C 1
ATOM 5346 O O . HIS A 1 667 ? -1.787 8.607 -9.471 1.00 80.56 667 HIS A O 1
ATOM 5352 N N . LEU A 1 668 ? -0.566 9.110 -7.664 1.00 79.75 668 LEU A N 1
ATOM 5353 C CA . LEU A 1 668 ? -1.090 10.458 -7.474 1.00 79.75 668 LEU A CA 1
ATOM 5354 C C . LEU A 1 668 ? 0.068 11.384 -7.138 1.00 79.75 668 LEU A C 1
ATOM 5356 O O . LEU A 1 668 ? 0.872 11.023 -6.276 1.00 79.75 668 LEU A O 1
ATOM 5360 N N . SER A 1 669 ? 0.104 12.557 -7.764 1.00 76.94 669 SER A N 1
ATOM 5361 C CA . SER A 1 669 ? 1.080 13.615 -7.508 1.00 76.94 669 SER A CA 1
ATOM 5362 C C . SER A 1 669 ? 0.382 14.971 -7.395 1.00 76.94 669 SER A C 1
ATOM 5364 O O . SER A 1 669 ? -0.481 15.283 -8.217 1.00 76.94 669 SER A O 1
ATOM 5366 N N . GLY A 1 670 ? 0.755 15.772 -6.390 1.00 71.06 670 GLY A N 1
ATOM 5367 C CA . GLY A 1 670 ? 0.312 17.174 -6.258 1.00 71.06 670 GLY A CA 1
ATOM 5368 C C . GLY A 1 670 ? 0.813 18.070 -7.397 1.00 71.06 670 GLY A C 1
ATOM 5369 O O . GLY A 1 670 ? 0.167 19.025 -7.808 1.00 71.06 670 GLY A O 1
ATOM 5370 N N . CYS A 1 671 ? 1.898 17.666 -8.061 1.00 63.50 671 CYS A N 1
ATOM 5371 C CA . CYS A 1 671 ? 2.476 18.410 -9.178 1.00 63.50 671 CYS A CA 1
ATOM 5372 C C . CYS A 1 671 ? 1.616 18.421 -10.464 1.00 63.50 671 CYS A C 1
ATOM 5374 O O . CYS A 1 671 ? 1.960 19.078 -11.448 1.00 63.50 671 CYS A O 1
ATOM 5376 N N . GLY A 1 672 ? 0.518 17.669 -10.502 1.00 52.22 672 GLY A N 1
ATOM 5377 C CA . GLY A 1 672 ? -0.246 17.365 -11.708 1.00 52.22 672 GLY A CA 1
ATOM 5378 C C . GLY A 1 672 ? -1.339 18.354 -12.123 1.00 52.22 672 GLY A C 1
ATOM 5379 O O . GLY A 1 672 ? -1.857 18.276 -13.237 1.00 52.22 672 GLY A O 1
ATOM 5380 N N . ASP A 1 673 ? -1.700 19.307 -11.264 1.00 43.78 673 ASP A N 1
ATOM 5381 C CA . ASP A 1 673 ? -2.815 20.239 -11.494 1.00 43.78 673 ASP A CA 1
ATOM 5382 C C . ASP A 1 673 ? -2.502 21.391 -12.477 1.00 43.78 673 ASP A C 1
ATOM 5384 O O . ASP A 1 673 ? -3.330 22.276 -12.726 1.00 43.78 673 ASP A O 1
ATOM 5388 N N . GLY A 1 674 ? -1.309 21.360 -13.073 1.00 39.16 674 GLY A N 1
ATOM 5389 C CA . GLY A 1 674 ? -0.765 22.417 -13.919 1.00 39.16 674 GLY A CA 1
ATOM 5390 C C . GLY A 1 674 ? 0.167 23.382 -13.182 1.00 39.16 674 GLY A C 1
ATOM 5391 O O . GLY A 1 674 ? 0.833 24.170 -13.857 1.00 39.16 674 GLY A O 1
ATOM 5392 N N . SER A 1 675 ? 0.298 23.284 -11.853 1.00 43.44 675 SER A N 1
ATOM 5393 C CA . SER A 1 675 ? 1.297 24.011 -11.050 1.00 43.44 675 SER A CA 1
ATOM 5394 C C . SER A 1 675 ? 2.739 23.703 -11.467 1.00 43.44 675 SER A C 1
ATOM 5396 O O . SER A 1 675 ? 3.623 24.544 -11.299 1.00 43.44 675 SER A O 1
ATOM 5398 N N . CYS A 1 676 ? 2.981 22.541 -12.087 1.00 45.84 676 CYS A N 1
ATOM 5399 C CA . CYS A 1 676 ? 4.304 22.129 -12.556 1.00 45.84 676 CYS A CA 1
ATOM 5400 C C . CYS A 1 676 ? 4.618 22.362 -14.042 1.00 45.84 676 CYS A C 1
ATOM 5402 O O . CYS A 1 676 ? 5.760 22.176 -14.467 1.00 45.84 676 CYS A O 1
ATOM 5404 N N . GLY A 1 677 ? 3.654 22.872 -14.814 1.00 38.88 677 GLY A N 1
ATOM 5405 C CA . GLY A 1 677 ? 3.819 23.221 -16.227 1.00 38.88 677 GLY A CA 1
ATOM 5406 C C . GLY A 1 677 ? 3.925 22.029 -17.197 1.00 38.88 677 GLY A C 1
ATOM 5407 O O . GLY A 1 677 ? 4.364 20.940 -16.853 1.00 38.88 677 GLY A O 1
ATOM 5408 N N . ASP A 1 678 ? 3.552 22.269 -18.461 1.00 39.69 678 ASP A N 1
ATOM 5409 C CA . ASP A 1 678 ? 3.566 21.325 -19.602 1.00 39.69 678 ASP A CA 1
ATOM 5410 C C . ASP A 1 678 ? 4.991 20.899 -20.063 1.00 39.69 678 ASP A C 1
ATOM 5412 O O . ASP A 1 678 ? 5.305 20.898 -21.262 1.00 39.69 678 ASP A O 1
ATOM 5416 N N . ILE A 1 679 ? 5.917 20.582 -19.154 1.00 40.28 679 ILE A N 1
ATOM 5417 C CA . ILE A 1 679 ? 7.309 20.274 -19.510 1.00 40.28 679 ILE A CA 1
ATOM 5418 C C . ILE A 1 679 ? 7.654 18.845 -19.104 1.00 40.28 679 ILE A C 1
ATOM 5420 O O . ILE A 1 679 ? 7.824 18.550 -17.935 1.00 40.28 679 ILE A O 1
ATOM 5424 N N . ASN A 1 680 ? 7.789 17.997 -20.126 1.00 40.53 680 ASN A N 1
ATOM 5425 C CA . ASN A 1 680 ? 8.462 16.697 -20.155 1.00 40.53 680 ASN A CA 1
ATOM 5426 C C . ASN A 1 680 ? 8.481 15.898 -18.822 1.00 40.53 680 ASN A C 1
ATOM 5428 O O . ASN A 1 680 ? 9.330 16.170 -17.973 1.00 40.53 680 ASN A O 1
ATOM 5432 N N . PRO A 1 681 ? 7.657 14.844 -18.672 1.00 37.88 681 PRO A N 1
ATOM 5433 C CA . PRO A 1 681 ? 7.539 14.063 -17.430 1.00 37.88 681 PRO A CA 1
ATOM 5434 C C . PRO A 1 681 ? 8.840 13.372 -16.971 1.00 37.88 681 PRO A C 1
ATOM 5436 O O . PRO A 1 681 ? 8.913 12.874 -15.853 1.00 37.88 681 PRO A O 1
ATOM 5439 N N . SER A 1 682 ? 9.889 13.350 -17.803 1.00 36.00 682 SER A N 1
ATOM 5440 C CA . SER A 1 682 ? 11.213 12.822 -17.452 1.00 36.00 682 SER A CA 1
ATOM 5441 C C . SER A 1 682 ? 12.146 13.821 -16.755 1.00 36.00 682 SER A C 1
ATOM 5443 O O . SER A 1 682 ? 13.242 13.455 -16.315 1.00 36.00 682 SER A O 1
ATOM 5445 N N . THR A 1 683 ? 11.747 15.088 -16.645 1.00 38.03 683 THR A N 1
ATOM 5446 C CA . THR A 1 683 ? 12.428 16.067 -15.800 1.00 38.03 683 THR A CA 1
ATOM 5447 C C . THR A 1 683 ? 11.627 16.243 -14.524 1.00 38.03 683 THR A C 1
ATOM 5449 O O . THR A 1 683 ? 10.665 16.998 -14.526 1.00 38.03 683 THR A O 1
ATOM 5452 N N . ASP A 1 684 ? 12.054 15.550 -13.460 1.00 32.81 684 ASP A N 1
ATOM 5453 C CA . ASP A 1 684 ? 11.778 15.894 -12.053 1.00 32.81 684 ASP A CA 1
ATOM 5454 C C . ASP A 1 684 ? 11.730 17.432 -11.970 1.00 32.81 684 ASP A C 1
ATOM 5456 O O . ASP A 1 684 ? 12.726 18.095 -12.303 1.00 32.81 684 ASP A O 1
ATOM 5460 N N . ILE A 1 685 ? 10.535 17.983 -11.737 1.00 40.31 685 ILE A N 1
ATOM 5461 C CA . ILE A 1 685 ? 10.206 19.368 -12.088 1.00 40.31 685 ILE A CA 1
ATOM 5462 C C . ILE A 1 685 ? 11.154 20.338 -11.378 1.00 40.31 685 ILE A C 1
ATOM 5464 O O . ILE A 1 685 ? 11.558 20.154 -10.228 1.00 40.31 685 ILE A O 1
ATOM 5468 N N . GLU A 1 686 ? 11.562 21.380 -12.108 1.00 42.69 686 GLU A N 1
ATOM 5469 C CA . GLU A 1 686 ? 12.373 22.457 -11.555 1.00 42.69 686 GLU A CA 1
ATOM 5470 C C . GLU A 1 686 ? 11.657 23.056 -10.328 1.00 42.69 686 GLU A C 1
ATOM 5472 O O . GLU A 1 686 ? 10.492 23.423 -10.463 1.00 42.69 686 GLU A O 1
ATOM 5477 N N . PRO A 1 687 ? 12.330 23.257 -9.177 1.00 41.88 687 PRO A N 1
ATOM 5478 C CA . PRO A 1 687 ? 11.725 23.710 -7.908 1.00 41.88 687 PRO A CA 1
ATOM 5479 C C . PRO A 1 687 ? 11.109 25.135 -7.916 1.00 41.88 687 PRO A C 1
ATOM 5481 O O . PRO A 1 687 ? 10.988 25.784 -6.881 1.00 41.88 687 PRO A O 1
ATOM 5484 N N . PHE A 1 688 ? 10.777 25.677 -9.091 1.00 52.09 688 PHE A N 1
ATOM 5485 C CA . PHE A 1 688 ? 10.312 27.043 -9.337 1.00 52.09 688 PHE A CA 1
ATOM 5486 C C . PHE A 1 688 ? 9.051 27.110 -10.207 1.00 52.09 688 PHE A C 1
ATOM 5488 O O . PHE A 1 688 ? 8.629 28.219 -10.548 1.00 52.09 688 PHE A O 1
ATOM 5495 N N . SER A 1 689 ? 8.474 25.966 -10.587 1.00 51.44 689 SER A N 1
ATOM 5496 C CA . SER A 1 689 ? 7.191 25.898 -11.294 1.00 51.44 689 SER A CA 1
ATOM 5497 C C . SER A 1 689 ? 6.064 26.597 -10.526 1.00 51.44 689 SER A C 1
ATOM 5499 O O . SER A 1 689 ? 5.296 27.348 -11.125 1.00 51.44 689 SER A O 1
ATOM 5501 N N . LYS A 1 690 ? 6.120 26.544 -9.187 1.00 60.78 690 LYS A N 1
ATOM 5502 C CA . LYS A 1 690 ? 5.272 27.296 -8.245 1.00 60.78 690 LYS A CA 1
ATOM 5503 C C . LYS A 1 690 ? 5.235 28.819 -8.428 1.00 60.78 690 LYS A C 1
ATOM 5505 O O . LYS A 1 690 ? 4.438 29.494 -7.793 1.00 60.78 690 LYS A O 1
ATOM 5510 N N . TYR A 1 691 ? 6.107 29.391 -9.263 1.00 63.69 691 TYR A N 1
ATOM 5511 C CA . TYR A 1 691 ? 6.103 30.823 -9.575 1.00 63.69 691 TYR A CA 1
ATOM 5512 C C . TYR A 1 691 ? 5.707 31.156 -11.014 1.00 63.69 691 TYR A C 1
ATOM 5514 O O . TYR A 1 691 ? 5.909 32.289 -11.474 1.00 63.69 691 TYR A O 1
ATOM 5522 N N . TYR A 1 692 ? 5.248 30.171 -11.781 1.00 67.75 692 TYR A N 1
ATOM 5523 C CA . TYR A 1 692 ? 4.980 30.346 -13.202 1.00 67.75 692 TYR A CA 1
ATOM 5524 C C . TYR A 1 692 ? 3.877 31.374 -13.428 1.00 67.75 692 TYR A C 1
ATOM 5526 O O . TYR A 1 692 ? 4.077 32.287 -14.230 1.00 67.75 692 TYR A O 1
ATOM 5534 N N . ASP A 1 693 ? 2.818 31.348 -12.624 1.00 66.00 693 ASP A N 1
ATOM 5535 C CA . ASP A 1 693 ? 1.751 32.346 -12.658 1.00 66.00 693 ASP A CA 1
ATOM 5536 C C . ASP A 1 693 ? 2.269 33.766 -12.387 1.00 66.00 693 ASP A C 1
ATOM 5538 O O . ASP A 1 693 ? 1.930 34.711 -13.111 1.00 66.00 693 ASP A O 1
ATOM 5542 N N . GLU A 1 694 ? 3.160 33.958 -11.409 1.00 77.75 694 GLU A N 1
ATOM 5543 C CA . GLU A 1 694 ? 3.789 35.255 -11.162 1.00 77.75 694 GLU A CA 1
ATOM 5544 C C . GLU A 1 694 ? 4.694 35.686 -12.318 1.00 77.75 694 GLU A C 1
ATOM 5546 O O . GLU A 1 694 ? 4.754 36.877 -12.643 1.00 77.75 694 GLU A O 1
ATOM 5551 N N . ILE A 1 695 ? 5.403 34.755 -12.957 1.00 73.31 695 ILE A N 1
ATOM 5552 C CA . ILE A 1 695 ? 6.288 35.045 -14.091 1.00 73.31 695 ILE A CA 1
ATOM 5553 C C . ILE A 1 695 ? 5.472 35.370 -15.354 1.00 73.31 695 ILE A C 1
ATOM 5555 O O . ILE A 1 695 ? 5.808 36.319 -16.076 1.00 73.31 695 ILE A O 1
ATOM 5559 N N . GLU A 1 696 ? 4.368 34.671 -15.600 1.00 76.75 696 GLU A N 1
ATOM 5560 C CA . GLU A 1 696 ? 3.429 34.969 -16.682 1.00 76.75 696 GLU A CA 1
ATOM 5561 C C . GLU A 1 696 ? 2.694 36.289 -16.441 1.00 76.75 696 GLU A C 1
ATOM 5563 O O . GLU A 1 696 ? 2.553 37.102 -17.362 1.00 76.75 696 GLU A O 1
ATOM 5568 N N . ALA A 1 697 ? 2.324 36.588 -15.191 1.00 77.81 697 ALA A N 1
ATOM 5569 C CA . ALA A 1 697 ? 1.746 37.873 -14.797 1.00 77.81 697 ALA A CA 1
ATOM 5570 C C . ALA A 1 697 ? 2.720 39.047 -15.012 1.00 77.81 697 ALA A C 1
ATOM 5572 O O . ALA A 1 697 ? 2.296 40.184 -15.262 1.00 77.81 697 ALA A O 1
ATOM 5573 N N . LEU A 1 698 ? 4.034 38.789 -14.988 1.00 76.25 698 LEU A N 1
ATOM 5574 C CA . LEU A 1 698 ? 5.063 39.750 -15.402 1.00 76.25 698 LEU A CA 1
ATOM 5575 C C . LEU A 1 698 ? 5.145 39.936 -16.933 1.00 76.25 698 LEU A C 1
ATOM 5577 O O . LEU A 1 698 ? 5.857 40.833 -17.403 1.00 76.25 698 LEU A O 1
ATOM 5581 N N . GLY A 1 699 ? 4.382 39.159 -17.704 1.00 81.00 699 GLY A N 1
ATOM 5582 C CA . GLY A 1 699 ? 4.246 39.234 -19.157 1.00 81.00 699 GLY A CA 1
ATOM 5583 C C . GLY A 1 699 ? 5.270 38.402 -19.929 1.00 81.00 699 GLY A C 1
ATOM 5584 O O . GLY A 1 699 ? 5.576 38.749 -21.075 1.00 81.00 699 GLY A O 1
ATOM 5585 N N . TYR A 1 700 ? 5.842 37.369 -19.306 1.00 80.75 700 TYR A N 1
ATOM 5586 C CA . TYR A 1 700 ? 6.775 36.445 -19.949 1.00 80.75 700 TYR A CA 1
ATOM 5587 C C . TYR A 1 700 ? 6.050 35.183 -20.425 1.00 80.75 700 TYR A C 1
ATOM 5589 O O . TYR A 1 700 ? 5.194 34.665 -19.730 1.00 80.75 700 TYR A O 1
ATOM 5597 N N . ASP A 1 701 ? 6.388 34.718 -21.628 1.00 76.81 701 ASP A N 1
ATOM 5598 C CA . ASP A 1 701 ? 5.867 33.479 -22.216 1.00 76.81 701 ASP A CA 1
ATOM 5599 C C . ASP A 1 701 ? 6.818 32.336 -21.852 1.00 76.81 701 ASP A C 1
ATOM 5601 O O . ASP A 1 701 ? 7.949 32.298 -22.352 1.00 76.81 701 ASP A O 1
ATOM 5605 N N . LEU A 1 702 ? 6.386 31.461 -20.944 1.00 63.53 702 LEU A N 1
ATOM 5606 C CA . LEU A 1 702 ? 7.225 30.413 -20.363 1.00 63.53 702 LEU A CA 1
ATOM 5607 C C . LEU A 1 702 ? 7.566 29.291 -21.348 1.00 63.53 702 LEU A C 1
ATOM 5609 O O . LEU A 1 702 ? 8.619 28.673 -21.212 1.00 63.53 702 LEU A O 1
ATOM 5613 N N . SER A 1 703 ? 6.789 29.125 -22.425 1.00 57.41 703 SER A N 1
ATOM 5614 C CA . SER A 1 703 ? 7.025 28.098 -23.456 1.00 57.41 703 SER A CA 1
ATOM 5615 C C . SER A 1 703 ? 8.352 28.254 -24.226 1.00 57.41 703 SER A C 1
ATOM 5617 O O . SER A 1 703 ? 8.758 27.361 -24.972 1.00 57.41 703 SER A O 1
ATOM 5619 N N . GLY A 1 704 ? 9.048 29.389 -24.073 1.00 55.53 704 GLY A N 1
ATOM 5620 C CA . GLY A 1 704 ? 10.319 29.686 -24.744 1.00 55.53 704 GLY A CA 1
ATOM 5621 C C . GLY A 1 704 ? 11.388 30.318 -23.849 1.00 55.53 704 GLY A C 1
ATOM 5622 O O . GLY A 1 704 ? 12.308 30.962 -24.365 1.00 55.53 704 GLY A O 1
ATOM 5623 N N . VAL A 1 705 ? 11.255 30.197 -22.529 1.00 62.28 705 VAL A N 1
ATOM 5624 C CA . VAL A 1 705 ? 12.159 30.794 -21.539 1.00 62.28 705 VAL A CA 1
ATOM 5625 C C . VAL A 1 705 ? 13.082 29.731 -20.946 1.00 62.28 705 VAL A C 1
ATOM 5627 O O . VAL A 1 705 ? 12.650 28.633 -20.641 1.00 62.28 705 VAL A O 1
ATOM 5630 N N . ASN A 1 706 ? 14.360 30.073 -20.751 1.00 70.88 706 ASN A N 1
ATOM 5631 C CA . ASN A 1 706 ? 15.313 29.232 -20.016 1.00 70.88 706 ASN A CA 1
ATOM 5632 C C . ASN A 1 706 ? 15.702 29.921 -18.694 1.00 70.88 706 ASN A C 1
ATOM 5634 O O . ASN A 1 706 ? 16.171 31.069 -18.720 1.00 70.88 706 ASN A O 1
ATOM 5638 N N . ILE A 1 707 ? 15.492 29.252 -17.558 1.00 71.25 707 ILE A N 1
ATOM 5639 C CA . ILE A 1 707 ? 15.789 29.757 -16.211 1.00 71.25 707 ILE A CA 1
ATOM 5640 C C . ILE A 1 707 ? 17.181 29.275 -15.778 1.00 71.25 707 ILE A C 1
ATOM 5642 O O . ILE A 1 707 ? 17.539 28.113 -15.894 1.00 71.25 707 ILE A O 1
ATOM 5646 N N . THR A 1 708 ? 18.019 30.192 -15.291 1.00 75.44 708 THR A N 1
ATOM 5647 C CA . THR A 1 708 ? 19.404 29.895 -14.884 1.00 75.44 708 THR A CA 1
ATOM 5648 C C . THR A 1 708 ? 19.808 30.687 -13.640 1.00 75.44 708 THR A C 1
ATOM 5650 O O . THR A 1 708 ? 19.194 31.705 -13.318 1.00 75.44 708 THR A O 1
ATOM 5653 N N . ASN A 1 709 ? 20.907 30.291 -12.982 1.00 75.31 709 ASN A N 1
ATOM 5654 C CA . ASN A 1 709 ? 21.514 31.009 -11.847 1.00 75.31 709 ASN A CA 1
ATOM 5655 C C . ASN A 1 709 ? 20.540 31.268 -10.685 1.00 75.31 709 ASN A C 1
ATOM 5657 O O . ASN A 1 709 ? 20.400 32.413 -10.244 1.00 75.31 709 ASN A O 1
ATOM 5661 N N . VAL A 1 710 ? 19.854 30.222 -10.233 1.00 71.25 710 VAL A N 1
ATOM 5662 C CA . VAL A 1 710 ? 18.852 30.333 -9.174 1.00 71.25 710 VAL A CA 1
ATOM 5663 C C . VAL A 1 710 ? 19.500 30.355 -7.789 1.00 71.25 710 VAL A C 1
ATOM 5665 O O . VAL A 1 710 ? 20.478 29.655 -7.534 1.00 71.25 710 VAL A O 1
ATOM 5668 N N . GLN A 1 711 ? 18.979 31.203 -6.909 1.00 78.00 711 GLN A N 1
ATOM 5669 C CA . GLN A 1 711 ? 19.390 31.358 -5.518 1.00 78.00 711 GLN A CA 1
ATOM 5670 C C . GLN A 1 711 ? 18.134 31.538 -4.663 1.00 78.00 711 GLN A C 1
ATOM 5672 O O . GLN A 1 711 ? 17.429 32.528 -4.845 1.00 78.00 711 GLN A O 1
ATOM 5677 N N . GLY A 1 712 ? 17.859 30.593 -3.765 1.00 79.56 712 GLY A N 1
ATOM 5678 C CA . GLY A 1 712 ? 16.773 30.672 -2.784 1.00 79.56 712 GLY A CA 1
ATOM 5679 C C . GLY A 1 712 ? 17.288 31.042 -1.393 1.00 79.56 712 GLY A C 1
ATOM 5680 O O . GLY A 1 712 ? 18.443 30.752 -1.057 1.00 79.56 712 GLY A O 1
ATOM 5681 N N . TRP A 1 713 ? 16.436 31.698 -0.612 1.00 84.00 713 TRP A N 1
ATOM 5682 C CA . TRP A 1 713 ? 16.682 32.077 0.774 1.00 84.00 713 TRP A CA 1
ATOM 5683 C C . TRP A 1 713 ? 15.418 31.886 1.605 1.00 84.00 713 TRP A C 1
ATOM 5685 O O . TRP A 1 713 ? 14.405 32.514 1.301 1.00 84.00 713 TRP A O 1
ATOM 5695 N N . ASP A 1 714 ? 15.551 31.148 2.702 1.00 79.69 714 ASP A N 1
ATOM 5696 C CA . ASP A 1 714 ? 14.483 30.893 3.672 1.00 79.69 714 ASP A CA 1
ATOM 5697 C C . ASP A 1 714 ? 14.850 31.557 5.015 1.00 79.69 714 ASP A C 1
ATOM 5699 O O . ASP A 1 714 ? 15.931 32.143 5.161 1.00 79.69 714 ASP A O 1
ATOM 5703 N N . GLU A 1 715 ? 13.958 31.496 6.009 1.00 82.62 715 GLU A N 1
ATOM 5704 C CA . GLU A 1 715 ? 14.185 32.020 7.374 1.00 82.62 715 GLU A CA 1
ATOM 5705 C C . GLU A 1 715 ? 14.584 33.513 7.427 1.00 82.62 715 GLU A C 1
ATOM 5707 O O . GLU A 1 715 ? 15.315 33.987 8.312 1.00 82.62 715 GLU A O 1
ATOM 5712 N N . ILE A 1 716 ? 14.085 34.289 6.467 1.00 85.31 716 ILE A N 1
ATOM 5713 C CA . ILE A 1 716 ? 14.392 35.709 6.335 1.00 85.31 716 ILE A CA 1
ATOM 5714 C C . ILE A 1 716 ? 13.675 36.478 7.457 1.00 85.31 716 ILE A C 1
ATOM 5716 O O . ILE A 1 716 ? 12.452 36.574 7.505 1.00 85.31 716 ILE A O 1
ATOM 5720 N N . GLU A 1 717 ? 14.430 37.098 8.365 1.00 89.12 717 GLU A N 1
ATOM 5721 C CA . GLU A 1 717 ? 13.871 37.984 9.396 1.00 89.12 717 GLU A CA 1
ATOM 5722 C C . GLU A 1 717 ? 13.270 39.240 8.757 1.00 89.12 717 GLU A C 1
ATOM 5724 O O . GLU A 1 717 ? 12.173 39.687 9.105 1.00 89.12 717 GLU A O 1
ATOM 5729 N N . SER A 1 718 ? 13.987 39.831 7.801 1.00 90.06 718 SER A N 1
ATOM 5730 C CA . SER A 1 718 ? 13.438 40.913 6.991 1.00 90.06 718 SER A CA 1
ATOM 5731 C C . SER A 1 718 ? 14.130 41.065 5.642 1.00 90.06 718 SER A C 1
ATOM 5733 O O . SER A 1 718 ? 15.331 40.838 5.502 1.00 90.06 718 SER A O 1
ATOM 5735 N N . LEU A 1 719 ? 13.353 41.500 4.651 1.00 93.06 719 LEU A N 1
ATOM 5736 C CA . LEU A 1 719 ? 13.806 41.852 3.315 1.00 93.06 719 LEU A CA 1
ATOM 5737 C C . LEU A 1 719 ? 13.448 43.312 3.032 1.00 93.06 719 LEU A C 1
ATOM 5739 O O . LEU A 1 719 ? 12.281 43.704 3.018 1.00 93.06 719 LEU A O 1
ATOM 5743 N N . GLU A 1 720 ? 14.463 44.133 2.785 1.00 93.06 720 GLU A N 1
ATOM 5744 C CA . GLU A 1 720 ? 14.308 45.529 2.382 1.00 93.06 720 GLU A CA 1
ATOM 5745 C C . GLU A 1 720 ? 14.521 45.672 0.875 1.00 93.06 720 GLU A C 1
ATOM 5747 O O . GLU A 1 720 ? 15.642 45.554 0.389 1.00 93.06 720 GLU A O 1
ATOM 5752 N N . LEU A 1 721 ? 13.456 45.971 0.136 1.00 92.69 721 LEU A N 1
ATOM 5753 C CA . LEU A 1 721 ? 13.445 46.165 -1.308 1.00 92.69 721 LEU A CA 1
ATOM 5754 C C . LEU A 1 721 ? 13.314 47.651 -1.666 1.00 92.69 721 LEU A C 1
ATOM 5756 O O . LEU A 1 721 ? 12.271 48.276 -1.471 1.00 92.69 721 LEU A O 1
ATOM 5760 N N . LYS A 1 722 ? 14.350 48.221 -2.274 1.00 90.25 722 LYS A N 1
ATOM 5761 C CA . LYS A 1 722 ? 14.337 49.576 -2.834 1.00 90.25 722 LYS A CA 1
ATOM 5762 C C . LYS A 1 722 ? 13.932 49.542 -4.300 1.00 90.25 722 LYS A C 1
ATOM 5764 O O . LYS A 1 722 ? 14.627 48.967 -5.135 1.00 90.25 722 LYS A O 1
ATOM 5769 N N . ASP A 1 723 ? 12.850 50.239 -4.623 1.00 89.06 723 ASP A N 1
ATOM 5770 C CA . ASP A 1 723 ? 12.446 50.539 -5.992 1.00 89.06 723 ASP A CA 1
ATOM 5771 C C . ASP A 1 723 ? 12.957 51.928 -6.392 1.00 89.06 723 ASP A C 1
ATOM 5773 O O . ASP A 1 723 ? 12.420 52.970 -5.994 1.00 89.06 723 ASP A O 1
ATOM 5777 N N . HIS A 1 724 ? 14.007 51.952 -7.214 1.00 84.31 724 HIS A N 1
ATOM 5778 C CA . HIS A 1 724 ? 14.620 53.196 -7.672 1.00 84.31 724 HIS A CA 1
ATOM 5779 C C . HIS A 1 724 ? 13.760 53.966 -8.684 1.00 84.31 724 HIS A C 1
ATOM 5781 O O . HIS A 1 724 ? 14.030 55.144 -8.922 1.00 84.31 724 HIS A O 1
ATOM 5787 N N . GLN A 1 725 ? 12.747 53.341 -9.294 1.00 82.19 725 GLN A N 1
ATOM 5788 C CA . GLN A 1 725 ? 11.856 54.024 -10.234 1.00 82.19 725 GLN A CA 1
ATOM 5789 C C . GLN A 1 725 ? 10.755 54.794 -9.519 1.00 82.19 725 GLN A C 1
ATOM 5791 O O . GLN A 1 725 ? 10.435 55.913 -9.922 1.00 82.19 725 GLN A O 1
ATOM 5796 N N . THR A 1 726 ? 10.181 54.211 -8.467 1.00 84.25 726 THR A N 1
ATOM 5797 C CA . THR A 1 726 ? 9.106 54.859 -7.702 1.00 84.25 726 THR A CA 1
ATOM 5798 C C . THR A 1 726 ? 9.623 55.671 -6.515 1.00 84.25 726 THR A C 1
ATOM 5800 O O . THR A 1 726 ? 8.891 56.517 -5.999 1.00 84.25 726 THR A O 1
ATOM 5803 N N . GLY A 1 727 ? 10.879 55.459 -6.101 1.00 85.06 727 GLY A N 1
ATOM 5804 C CA . GLY A 1 727 ? 11.434 56.057 -4.886 1.00 85.06 727 GLY A CA 1
ATOM 5805 C C . GLY A 1 727 ? 10.805 55.467 -3.624 1.00 85.06 727 GLY A C 1
ATOM 5806 O O . GLY A 1 727 ? 10.665 56.165 -2.620 1.00 85.06 727 GLY A O 1
ATOM 5807 N N . THR A 1 728 ? 10.382 54.205 -3.680 1.00 84.75 728 THR A N 1
ATOM 5808 C CA . THR A 1 728 ? 9.701 53.519 -2.577 1.00 84.75 728 THR A CA 1
ATOM 5809 C C . THR A 1 728 ? 10.615 52.444 -2.004 1.00 84.75 728 THR A C 1
ATOM 5811 O O . THR A 1 728 ? 11.233 51.685 -2.746 1.00 84.75 728 THR A O 1
ATOM 5814 N N . LEU A 1 729 ? 10.708 52.390 -0.679 1.00 89.94 729 LEU A N 1
ATOM 5815 C CA . LEU A 1 729 ? 11.313 51.297 0.069 1.00 89.94 729 LEU A CA 1
ATOM 5816 C C . LEU A 1 729 ? 10.187 50.401 0.583 1.00 89.94 729 LEU A C 1
ATOM 5818 O O . LEU A 1 729 ? 9.339 50.863 1.346 1.00 89.94 729 LEU A O 1
ATOM 5822 N N . TYR A 1 730 ? 10.179 49.146 0.162 1.00 90.81 730 TYR A N 1
ATOM 5823 C CA . TYR A 1 730 ? 9.314 48.104 0.692 1.00 90.81 730 TYR A CA 1
ATOM 5824 C C . TYR A 1 730 ? 10.108 47.304 1.717 1.00 90.81 730 TYR A C 1
ATOM 5826 O O . TYR A 1 730 ? 11.204 46.844 1.423 1.00 90.81 730 TYR A O 1
ATOM 5834 N N . GLN A 1 731 ? 9.574 47.157 2.918 1.00 92.62 731 GLN A N 1
ATOM 5835 C CA . GLN A 1 731 ? 10.131 46.298 3.950 1.00 92.62 731 GLN A CA 1
ATOM 5836 C C . GLN A 1 731 ? 9.158 45.150 4.175 1.00 92.62 731 GLN A C 1
ATOM 5838 O O . GLN A 1 731 ? 8.008 45.395 4.531 1.00 92.62 731 GLN A O 1
ATOM 5843 N N . TYR A 1 732 ? 9.625 43.932 3.946 1.00 92.00 732 TYR A N 1
ATOM 5844 C CA . TYR A 1 732 ? 8.928 42.689 4.237 1.00 92.00 732 TYR A CA 1
ATOM 5845 C C . TYR A 1 732 ? 9.535 42.151 5.533 1.00 92.00 732 TYR A C 1
ATOM 5847 O O . TYR A 1 732 ? 10.731 41.873 5.571 1.00 92.00 732 TYR A O 1
ATOM 5855 N N . THR A 1 733 ? 8.772 42.079 6.619 1.00 90.44 733 THR A N 1
ATOM 5856 C CA . THR A 1 733 ? 9.239 41.501 7.892 1.00 90.44 733 THR A CA 1
ATOM 5857 C C . THR A 1 733 ? 8.684 40.094 8.025 1.00 90.44 733 THR A C 1
ATOM 5859 O O . THR A 1 733 ? 7.468 39.958 8.010 1.00 90.44 733 THR A O 1
ATOM 5862 N N . ASN A 1 734 ? 9.555 39.094 8.182 1.00 85.88 734 ASN A N 1
ATOM 5863 C CA . ASN A 1 734 ? 9.247 37.661 8.116 1.00 85.88 734 ASN A CA 1
ATOM 5864 C C . ASN A 1 734 ? 8.625 37.181 6.784 1.00 85.88 734 ASN A C 1
ATOM 5866 O O . ASN A 1 734 ? 7.579 36.535 6.822 1.00 85.88 734 ASN A O 1
ATOM 5870 N N . PRO A 1 735 ? 9.192 37.503 5.602 1.00 86.56 735 PRO A N 1
ATOM 5871 C CA . PRO A 1 735 ? 8.836 36.749 4.401 1.00 86.56 735 PRO A CA 1
ATOM 5872 C C . PRO A 1 735 ? 9.272 35.285 4.552 1.00 86.56 735 PRO A C 1
ATOM 5874 O O . PRO A 1 735 ? 10.314 35.032 5.157 1.00 86.56 735 PRO A O 1
ATOM 5877 N N . ASP A 1 736 ? 8.469 34.356 4.028 1.00 77.81 736 ASP A N 1
ATOM 5878 C CA . ASP A 1 736 ? 8.743 32.909 4.123 1.00 77.81 736 ASP A CA 1
ATOM 5879 C C . ASP A 1 736 ? 10.021 32.563 3.363 1.00 77.81 736 ASP A C 1
ATOM 5881 O O . ASP A 1 736 ? 10.972 32.020 3.924 1.00 77.81 736 ASP A O 1
ATOM 5885 N N . GLU A 1 737 ? 10.062 32.987 2.103 1.00 83.44 737 GLU A N 1
ATOM 5886 C CA . GLU A 1 737 ? 11.146 32.708 1.172 1.00 83.44 737 GLU A CA 1
ATOM 5887 C C . GLU A 1 737 ? 11.349 33.888 0.208 1.00 83.44 737 GLU A C 1
ATOM 5889 O O . GLU A 1 737 ? 10.462 34.721 -0.044 1.00 83.44 737 GLU A O 1
ATOM 5894 N N . ALA A 1 738 ? 12.548 33.969 -0.357 1.00 86.75 738 ALA A N 1
ATOM 5895 C CA . ALA A 1 738 ? 12.833 34.805 -1.510 1.00 86.75 738 ALA A CA 1
ATOM 5896 C C . ALA A 1 738 ? 13.727 34.052 -2.492 1.00 86.75 738 ALA A C 1
ATOM 5898 O O . ALA A 1 738 ? 14.731 33.463 -2.099 1.00 86.75 738 ALA A O 1
ATOM 5899 N N . VAL A 1 739 ? 13.413 34.133 -3.784 1.00 83.62 739 VAL A N 1
ATOM 5900 C CA . VAL A 1 739 ? 14.134 33.401 -4.831 1.00 83.62 739 VAL A CA 1
ATOM 5901 C C . VAL A 1 739 ? 14.575 34.352 -5.933 1.00 83.62 739 VAL A C 1
ATOM 5903 O O . VAL A 1 739 ? 13.783 35.117 -6.479 1.00 83.62 739 VAL A O 1
ATOM 5906 N N . LEU A 1 740 ? 15.863 34.333 -6.267 1.00 86.69 740 LEU A N 1
ATOM 5907 C CA . LEU A 1 740 ? 16.466 35.124 -7.334 1.00 86.69 740 LEU A CA 1
ATOM 5908 C C . LEU A 1 740 ? 16.982 34.217 -8.441 1.00 86.69 740 LEU A C 1
ATOM 5910 O O . LEU A 1 740 ? 17.859 33.396 -8.210 1.00 86.69 740 LEU A O 1
ATOM 5914 N N . PHE A 1 741 ? 16.535 34.449 -9.667 1.00 84.56 741 PHE A N 1
ATOM 5915 C CA . PHE A 1 741 ? 16.984 33.697 -10.837 1.00 84.56 741 PHE A CA 1
ATOM 5916 C C . PHE A 1 741 ? 17.146 34.591 -12.065 1.00 84.56 741 PHE A C 1
ATOM 5918 O O . PHE A 1 741 ? 16.866 35.793 -12.034 1.00 84.56 741 PHE A O 1
ATOM 5925 N N . THR A 1 742 ? 17.669 34.023 -13.152 1.00 85.06 742 THR A N 1
ATOM 5926 C CA . THR A 1 742 ? 17.867 34.698 -14.438 1.00 85.06 742 THR A CA 1
ATOM 5927 C C . THR A 1 742 ? 17.076 34.010 -15.546 1.00 85.06 742 THR A C 1
ATOM 5929 O O . THR A 1 742 ? 17.394 32.891 -15.929 1.00 85.06 742 THR A O 1
ATOM 5932 N N . ILE A 1 743 ? 16.105 34.721 -16.113 1.00 82.25 743 ILE A N 1
ATOM 5933 C CA . ILE A 1 743 ? 15.299 34.320 -17.272 1.00 82.25 743 ILE A CA 1
ATOM 5934 C C . ILE A 1 743 ? 16.029 34.729 -18.556 1.00 82.25 743 ILE A C 1
ATOM 5936 O O . ILE A 1 743 ? 16.303 35.917 -18.752 1.00 82.25 743 ILE A O 1
ATOM 5940 N N . ALA A 1 744 ? 16.308 33.787 -19.455 1.00 80.62 744 ALA A N 1
ATOM 5941 C CA . ALA A 1 744 ? 16.730 34.060 -20.827 1.00 80.62 744 ALA A CA 1
ATOM 5942 C C . ALA A 1 744 ? 15.514 34.062 -21.767 1.00 80.62 744 ALA A C 1
ATOM 5944 O O . ALA A 1 744 ? 14.845 33.050 -21.937 1.00 80.62 744 ALA A O 1
ATOM 5945 N N . LEU A 1 745 ? 15.233 35.212 -22.381 1.00 80.38 745 LEU A N 1
ATOM 5946 C CA . LEU A 1 745 ? 14.103 35.406 -23.290 1.00 80.38 745 LEU A CA 1
ATOM 5947 C C . LEU A 1 745 ? 14.436 34.924 -24.716 1.00 80.38 745 LEU A C 1
ATOM 5949 O O . LEU A 1 745 ? 15.601 35.019 -25.119 1.00 80.38 745 LEU A O 1
ATOM 5953 N N . PRO A 1 746 ? 13.435 34.563 -25.550 1.00 72.25 746 PRO A N 1
ATOM 5954 C CA . PRO A 1 746 ? 13.643 34.096 -26.932 1.00 72.25 746 PRO A CA 1
ATOM 5955 C C . PRO A 1 746 ? 14.458 35.043 -27.829 1.00 72.25 746 PRO A C 1
ATOM 5957 O O . PRO A 1 746 ? 15.063 34.642 -28.821 1.00 72.25 746 PRO A O 1
ATOM 5960 N N . ASN A 1 747 ? 14.490 36.335 -27.495 1.00 78.56 747 ASN A N 1
ATOM 5961 C CA . ASN A 1 747 ? 15.278 37.347 -28.203 1.00 78.56 747 ASN A CA 1
ATOM 5962 C C . ASN A 1 747 ? 16.757 37.417 -27.749 1.00 78.56 747 ASN A C 1
ATOM 5964 O O . ASN A 1 747 ? 17.479 38.325 -28.171 1.00 78.56 747 ASN A O 1
ATOM 5968 N N . GLY A 1 748 ? 17.192 36.507 -26.872 1.00 77.50 748 GLY A N 1
ATOM 5969 C CA . GLY A 1 748 ? 18.539 36.420 -26.307 1.00 77.50 748 GLY A CA 1
ATOM 5970 C C . GLY A 1 748 ? 18.829 37.399 -25.165 1.00 77.50 748 GLY A C 1
ATOM 5971 O O . GLY A 1 748 ? 19.975 37.489 -24.726 1.00 77.50 748 GLY A O 1
ATOM 5972 N N . THR A 1 749 ? 17.843 38.169 -24.687 1.00 84.31 749 THR A N 1
ATOM 5973 C CA . THR A 1 749 ? 18.037 39.040 -23.514 1.00 84.31 749 THR A CA 1
ATOM 5974 C C . THR A 1 749 ? 17.809 38.284 -22.213 1.00 84.31 749 THR A C 1
ATOM 5976 O O . THR A 1 749 ? 16.866 37.513 -22.100 1.00 84.31 749 THR A O 1
ATOM 5979 N N . GLN A 1 750 ? 18.667 38.533 -21.224 1.00 84.88 750 GLN A N 1
ATOM 5980 C CA . GLN A 1 750 ? 18.548 37.959 -19.886 1.00 84.88 750 GLN A CA 1
ATOM 5981 C C . GLN A 1 750 ? 17.950 38.970 -18.902 1.00 84.88 750 GLN A C 1
ATOM 5983 O O . GLN A 1 750 ? 18.210 40.176 -19.007 1.00 84.88 750 GLN A O 1
ATOM 5988 N N . LYS A 1 751 ? 17.151 38.479 -17.954 1.00 87.44 751 LYS A N 1
ATOM 5989 C CA . LYS A 1 751 ? 16.497 39.259 -16.900 1.00 87.44 751 LYS A CA 1
ATOM 5990 C C . LYS A 1 751 ? 16.675 38.587 -15.556 1.00 87.44 751 LYS A C 1
ATOM 5992 O O . LYS A 1 751 ? 16.318 37.428 -15.415 1.00 87.44 751 LYS A O 1
ATOM 5997 N N . ARG A 1 752 ? 17.179 39.325 -14.565 1.00 88.31 752 ARG A N 1
ATOM 5998 C CA . ARG A 1 752 ? 17.192 38.849 -13.178 1.00 88.31 752 ARG A CA 1
ATOM 5999 C C . ARG A 1 752 ? 15.844 39.132 -12.525 1.00 88.31 752 ARG A C 1
ATOM 6001 O O . ARG A 1 752 ? 15.423 40.293 -12.507 1.00 88.31 752 ARG A O 1
ATOM 6008 N N . VAL A 1 753 ? 15.202 38.102 -11.996 1.00 86.62 753 VAL A N 1
ATOM 6009 C CA . VAL A 1 753 ? 13.885 38.172 -11.358 1.00 86.62 753 VAL A CA 1
ATOM 6010 C C . VAL A 1 753 ? 14.031 37.749 -9.906 1.00 86.62 753 VAL A C 1
ATOM 6012 O O . VAL A 1 753 ? 14.570 36.679 -9.644 1.00 86.62 753 VAL A O 1
ATOM 6015 N N . LEU A 1 754 ? 13.608 38.616 -8.984 1.00 90.56 754 LEU A N 1
ATOM 6016 C CA . LEU A 1 754 ? 13.448 38.276 -7.571 1.00 90.56 754 LEU A CA 1
ATOM 6017 C C . LEU A 1 754 ? 11.964 38.031 -7.298 1.00 90.56 754 LEU A C 1
ATOM 6019 O O . LEU A 1 754 ? 11.141 38.904 -7.571 1.00 90.56 754 LEU A O 1
ATOM 6023 N N . ILE A 1 755 ? 11.638 36.888 -6.721 1.00 88.00 755 ILE A N 1
ATOM 6024 C CA . ILE A 1 755 ? 10.307 36.579 -6.214 1.00 88.00 755 ILE A CA 1
ATOM 6025 C C . ILE A 1 755 ? 10.374 36.577 -4.694 1.00 88.00 755 ILE A C 1
ATOM 6027 O O . ILE A 1 755 ? 11.357 36.122 -4.113 1.00 88.00 755 ILE A O 1
ATOM 6031 N N . ILE A 1 756 ? 9.378 37.189 -4.059 1.00 89.12 756 ILE A N 1
ATOM 6032 C CA . ILE A 1 756 ? 9.281 37.296 -2.603 1.00 89.12 756 ILE A CA 1
ATOM 6033 C C . ILE A 1 756 ? 7.961 36.660 -2.190 1.00 89.12 756 ILE A C 1
ATOM 6035 O O . ILE A 1 756 ? 6.903 37.200 -2.530 1.00 89.12 756 ILE A O 1
ATOM 6039 N N . ASN A 1 757 ? 8.016 35.566 -1.438 1.00 83.81 757 ASN A N 1
ATOM 6040 C CA . ASN A 1 757 ? 6.824 34.999 -0.830 1.00 83.81 757 ASN A CA 1
ATOM 6041 C C . ASN A 1 757 ? 6.470 35.821 0.416 1.00 83.81 757 ASN A C 1
ATOM 6043 O O . ASN A 1 757 ? 7.218 35.888 1.397 1.00 83.81 757 ASN A O 1
ATOM 6047 N N . LYS A 1 758 ? 5.342 36.533 0.349 1.00 85.38 758 LYS A N 1
ATOM 6048 C CA . LYS A 1 758 ? 4.909 37.470 1.394 1.00 85.38 758 LYS A CA 1
ATOM 6049 C C . LYS A 1 758 ? 3.816 36.900 2.301 1.00 85.38 758 LYS A C 1
ATOM 6051 O O . LYS A 1 758 ? 3.253 37.680 3.068 1.00 85.38 758 LYS A O 1
ATOM 6056 N N . ARG A 1 759 ? 3.540 35.591 2.251 1.00 73.31 759 ARG A N 1
ATOM 6057 C CA . ARG A 1 759 ? 2.483 34.900 3.017 1.00 73.31 759 ARG A CA 1
ATOM 6058 C C . ARG A 1 759 ? 2.449 35.283 4.500 1.00 73.31 759 ARG A C 1
ATOM 6060 O O . ARG A 1 759 ? 1.391 35.609 5.031 1.00 73.31 759 ARG A O 1
ATOM 6067 N N . ASN A 1 760 ? 3.620 35.361 5.132 1.00 73.75 760 ASN A N 1
ATOM 6068 C CA . ASN A 1 760 ? 3.773 35.733 6.544 1.00 73.75 760 ASN A CA 1
ATOM 6069 C C . ASN A 1 760 ? 4.396 37.123 6.755 1.00 73.75 760 ASN A C 1
ATOM 6071 O O . ASN A 1 760 ? 4.663 37.537 7.889 1.00 73.75 760 ASN A O 1
ATOM 6075 N N . ALA A 1 761 ? 4.613 37.867 5.667 1.00 83.38 761 ALA A N 1
ATOM 6076 C CA . ALA A 1 761 ? 5.354 39.110 5.722 1.00 83.38 761 ALA A CA 1
ATOM 6077 C C . ALA A 1 761 ? 4.470 40.295 6.121 1.00 83.38 761 ALA A C 1
ATOM 6079 O O . ALA A 1 761 ? 3.523 40.661 5.420 1.00 83.38 761 ALA A O 1
ATOM 6080 N N . GLU A 1 762 ? 4.861 41.030 7.162 1.00 86.25 762 GLU A N 1
ATOM 6081 C CA . GLU A 1 762 ? 4.372 42.401 7.307 1.00 86.25 762 GLU A CA 1
ATOM 6082 C C . GLU A 1 762 ? 5.025 43.283 6.237 1.00 86.25 762 GLU A C 1
ATOM 6084 O O . GLU A 1 762 ? 6.233 43.527 6.278 1.00 86.25 762 GLU A O 1
ATOM 6089 N N . VAL A 1 763 ? 4.227 43.808 5.303 1.00 90.12 763 VAL A N 1
ATOM 6090 C CA . VAL A 1 763 ? 4.725 44.684 4.233 1.00 90.12 763 VAL A CA 1
ATOM 6091 C C . VAL A 1 763 ? 4.536 46.155 4.597 1.00 90.12 763 VAL A C 1
ATOM 6093 O O . VAL A 1 763 ? 3.416 46.659 4.707 1.00 90.12 763 VAL A O 1
ATOM 6096 N N . LYS A 1 764 ? 5.641 46.892 4.733 1.00 89.12 764 LYS A N 1
ATOM 6097 C CA . LYS A 1 764 ? 5.654 48.345 4.961 1.00 89.12 764 LYS A CA 1
ATOM 6098 C C . LYS A 1 764 ? 6.261 49.062 3.765 1.00 89.12 764 LYS A C 1
ATOM 6100 O O . LYS A 1 764 ? 7.433 48.893 3.457 1.00 89.12 764 LYS A O 1
ATOM 6105 N N . ALA A 1 765 ? 5.473 49.915 3.114 1.00 87.50 765 ALA A N 1
ATOM 6106 C CA . ALA A 1 765 ? 5.950 50.784 2.042 1.00 87.50 765 ALA A CA 1
ATOM 6107 C C . ALA A 1 765 ? 6.252 52.191 2.579 1.00 87.50 765 ALA A C 1
ATOM 6109 O O . ALA A 1 765 ? 5.391 52.855 3.159 1.00 87.50 765 ALA A O 1
ATOM 6110 N N . MET A 1 766 ? 7.471 52.674 2.354 1.00 85.38 766 MET A N 1
ATOM 6111 C CA . MET A 1 766 ? 7.945 53.991 2.773 1.00 85.38 766 MET A CA 1
ATOM 6112 C C . MET A 1 766 ? 8.428 54.785 1.559 1.00 85.38 766 MET A C 1
ATOM 6114 O O . MET A 1 766 ? 9.246 54.309 0.777 1.00 85.38 766 MET A O 1
ATOM 6118 N N . LYS A 1 767 ? 7.960 56.028 1.397 1.00 80.50 767 LYS A N 1
ATOM 6119 C CA . LYS A 1 767 ? 8.524 56.939 0.390 1.00 80.50 767 LYS A CA 1
ATOM 6120 C C . LYS A 1 767 ? 9.896 57.423 0.843 1.00 80.50 767 LYS A C 1
ATOM 6122 O O . LYS A 1 767 ? 10.018 58.010 1.918 1.00 80.50 767 LYS A O 1
ATOM 6127 N N . LEU A 1 768 ? 10.902 57.240 -0.004 1.00 76.75 768 LEU A N 1
ATOM 6128 C CA . LEU A 1 768 ? 12.205 57.867 0.162 1.00 76.75 768 LEU A CA 1
ATOM 6129 C C . LEU A 1 768 ? 12.018 59.369 -0.078 1.00 76.75 768 LEU A C 1
ATOM 6131 O O . LEU A 1 768 ? 11.860 59.819 -1.210 1.00 76.75 768 LEU A O 1
ATOM 6135 N N . ASN A 1 769 ? 11.960 60.159 0.995 1.00 56.19 769 ASN A N 1
ATOM 6136 C CA . ASN A 1 769 ? 11.977 61.611 0.860 1.00 56.19 769 ASN A CA 1
ATOM 6137 C C . ASN A 1 769 ? 13.363 62.044 0.363 1.00 56.19 769 ASN A C 1
ATOM 6139 O O . ASN A 1 769 ? 14.378 61.643 0.934 1.00 56.19 769 ASN A O 1
ATOM 6143 N N . ASP A 1 770 ? 13.382 62.889 -0.670 1.00 49.28 770 ASP A N 1
ATOM 6144 C CA . ASP A 1 770 ? 14.566 63.529 -1.259 1.00 49.28 770 ASP A CA 1
ATOM 6145 C C . ASP A 1 770 ? 15.260 64.498 -0.272 1.00 49.28 770 ASP A C 1
ATOM 6147 O O . ASP A 1 770 ? 15.373 65.691 -0.530 1.00 49.28 770 ASP A O 1
ATOM 6151 N N . GLU A 1 771 ? 15.747 64.024 0.875 1.00 44.09 771 GLU A N 1
ATOM 6152 C CA . GLU A 1 771 ? 16.659 64.781 1.740 1.00 44.09 771 GLU A CA 1
ATOM 6153 C C . GLU A 1 771 ? 17.716 63.864 2.372 1.00 44.09 771 GLU A C 1
ATOM 6155 O O . GLU A 1 771 ? 17.741 63.614 3.572 1.00 44.09 771 GLU A O 1
ATOM 6160 N N . MET A 1 772 ? 18.676 63.419 1.558 1.00 37.12 772 MET A N 1
ATOM 6161 C CA . MET A 1 772 ? 20.029 63.133 2.045 1.00 37.12 772 MET A CA 1
ATOM 6162 C C . MET A 1 772 ? 21.057 63.886 1.204 1.00 37.12 772 MET A C 1
ATOM 6164 O O . MET A 1 772 ? 21.821 63.324 0.424 1.00 37.12 772 MET A O 1
ATOM 6168 N N . ASN A 1 773 ? 21.086 65.204 1.404 1.00 34.09 773 ASN A N 1
ATOM 6169 C CA . ASN A 1 773 ? 22.276 66.007 1.164 1.00 34.09 773 ASN A CA 1
ATOM 6170 C C . ASN A 1 773 ? 22.935 66.333 2.511 1.00 34.09 773 ASN A C 1
ATOM 6172 O O . ASN A 1 773 ? 22.360 67.024 3.342 1.00 34.09 773 ASN A O 1
ATOM 6176 N N . ALA A 1 774 ? 24.180 65.875 2.647 1.00 39.28 774 ALA A N 1
ATOM 6177 C CA . ALA A 1 774 ? 25.229 66.378 3.533 1.00 39.28 774 ALA A CA 1
ATOM 6178 C C . ALA A 1 774 ? 24.988 66.375 5.059 1.00 39.28 774 ALA A C 1
ATOM 6180 O O . ALA A 1 774 ? 24.482 67.336 5.630 1.00 39.28 774 ALA A O 1
ATOM 6181 N N . MET A 1 775 ? 25.630 65.423 5.747 1.00 28.42 775 MET A N 1
ATOM 6182 C CA . MET A 1 775 ? 26.336 65.738 6.994 1.00 28.42 775 MET A CA 1
ATOM 6183 C C . MET A 1 775 ? 27.718 65.085 7.025 1.00 28.42 775 MET A C 1
ATOM 6185 O O . MET A 1 775 ? 27.891 63.897 7.269 1.00 28.42 775 MET A O 1
ATOM 6189 N N . SER A 1 776 ? 28.717 65.928 6.777 1.00 33.34 776 SER A N 1
ATOM 6190 C CA . SER A 1 776 ? 30.084 65.747 7.246 1.00 33.34 776 SER A CA 1
ATOM 6191 C C . SER A 1 776 ? 30.138 66.188 8.707 1.00 33.34 776 SER A C 1
ATOM 6193 O O . SER A 1 776 ? 29.907 67.367 8.966 1.00 33.34 776 SER A O 1
ATOM 6195 N N . THR A 1 777 ? 30.587 65.319 9.608 1.00 32.12 777 THR A N 1
ATOM 6196 C CA . THR A 1 777 ? 31.468 65.708 10.720 1.00 32.12 777 THR A CA 1
ATOM 6197 C C . THR A 1 777 ? 32.342 64.523 11.089 1.00 32.12 777 THR A C 1
ATOM 6199 O O . THR A 1 777 ? 31.843 63.464 11.454 1.00 32.12 777 THR A O 1
ATOM 6202 N N . GLY A 1 778 ? 33.652 64.717 10.966 1.00 33.41 778 GLY A N 1
ATOM 6203 C CA . GLY A 1 778 ? 34.640 63.742 11.386 1.00 33.41 778 GLY A CA 1
ATOM 6204 C C . GLY A 1 778 ? 34.758 63.644 12.900 1.00 33.41 778 GLY A C 1
ATOM 6205 O O . GLY A 1 778 ? 34.618 64.636 13.611 1.00 33.41 778 GLY A O 1
ATOM 6206 N N . VAL A 1 779 ? 35.135 62.456 13.350 1.00 31.97 779 VAL A N 1
ATOM 6207 C CA . VAL A 1 779 ? 35.977 62.265 14.525 1.00 31.97 779 VAL A CA 1
ATOM 6208 C C . VAL A 1 779 ? 36.983 61.187 14.147 1.00 31.97 779 VAL A C 1
ATOM 6210 O O . VAL A 1 779 ? 36.634 60.097 13.710 1.00 31.97 779 VAL A O 1
ATOM 6213 N N . THR A 1 780 ? 38.249 61.565 14.233 1.00 38.78 780 THR A N 1
ATOM 6214 C CA . THR A 1 780 ? 39.400 60.674 14.206 1.00 38.78 780 THR A CA 1
ATOM 6215 C C . THR A 1 780 ? 39.330 59.717 15.385 1.00 38.78 780 THR A C 1
ATOM 6217 O O . THR A 1 780 ? 39.337 60.198 16.516 1.00 38.78 780 THR A O 1
ATOM 6220 N N . ASP A 1 781 ? 39.412 58.416 15.135 1.00 29.39 781 ASP A N 1
ATOM 6221 C CA . ASP A 1 781 ? 40.147 57.550 16.045 1.00 29.39 781 ASP A CA 1
ATOM 6222 C C . ASP A 1 781 ? 41.014 56.560 15.275 1.00 29.39 781 ASP A C 1
ATOM 6224 O O . ASP A 1 781 ? 40.650 56.035 14.222 1.00 29.39 781 ASP A O 1
ATOM 6228 N N . LYS A 1 782 ? 42.243 56.458 15.769 1.00 37.47 782 LYS A N 1
ATOM 6229 C CA . LYS A 1 782 ? 43.324 55.633 15.249 1.00 37.47 782 LYS A CA 1
ATOM 6230 C C . LYS A 1 782 ? 43.240 54.247 15.875 1.00 37.47 782 LYS A C 1
ATOM 6232 O O . LYS A 1 782 ? 42.788 54.108 17.003 1.00 37.47 782 LYS A O 1
ATOM 6237 N N . ASP A 1 783 ? 43.842 53.309 15.152 1.00 33.00 783 ASP A N 1
ATOM 6238 C CA . ASP A 1 783 ? 44.223 51.959 15.564 1.00 33.00 783 ASP A CA 1
ATOM 6239 C C . ASP A 1 783 ? 43.089 50.929 15.526 1.00 33.00 783 ASP A C 1
ATOM 6241 O O . ASP A 1 783 ? 42.303 50.847 16.454 1.00 33.00 783 ASP A O 1
ATOM 6245 N N . VAL A 1 784 ? 43.052 50.107 14.466 1.00 30.73 784 VAL A N 1
ATOM 6246 C CA . VAL A 1 784 ? 43.243 48.640 14.515 1.00 30.73 784 VAL A CA 1
ATOM 6247 C C . VAL A 1 784 ? 43.579 48.134 13.094 1.00 30.73 784 VAL A C 1
ATOM 6249 O O . VAL A 1 784 ? 43.112 48.665 12.091 1.00 30.73 784 VAL A O 1
ATOM 6252 N N . ASN A 1 785 ? 44.484 47.155 13.041 1.00 31.08 785 ASN A N 1
ATOM 6253 C CA . ASN A 1 785 ? 45.142 46.549 11.881 1.00 31.08 785 ASN A CA 1
ATOM 6254 C C . ASN A 1 785 ? 44.222 46.086 10.741 1.00 31.08 785 ASN A C 1
ATOM 6256 O O . ASN A 1 785 ? 43.312 45.291 10.946 1.00 31.08 785 ASN A O 1
ATOM 6260 N N . ALA A 1 786 ? 44.612 46.447 9.517 1.00 29.02 786 ALA A N 1
ATOM 6261 C CA . ALA A 1 786 ? 44.212 45.767 8.294 1.00 29.02 786 ALA A CA 1
ATOM 6262 C C . ALA A 1 786 ? 45.153 44.582 8.012 1.00 29.02 786 ALA A C 1
ATOM 6264 O O . ALA A 1 786 ? 46.366 44.767 7.879 1.00 29.02 786 ALA A O 1
ATOM 6265 N N . SER A 1 787 ? 44.590 43.387 7.839 1.00 30.03 787 SER A N 1
ATOM 6266 C CA . SER A 1 787 ? 45.226 42.299 7.094 1.00 30.03 787 SER A CA 1
ATOM 6267 C C . SER A 1 787 ? 44.190 41.587 6.224 1.00 30.03 787 SER A C 1
ATOM 6269 O O . SER A 1 787 ? 43.295 40.937 6.742 1.00 30.03 787 SER A O 1
ATOM 6271 N N . ASN A 1 788 ? 44.375 41.738 4.909 1.00 35.59 788 ASN A N 1
ATOM 6272 C CA . ASN A 1 788 ? 43.939 40.883 3.801 1.00 35.59 788 ASN A CA 1
ATOM 6273 C C . ASN A 1 788 ? 42.475 40.402 3.754 1.00 35.59 788 ASN A C 1
ATOM 6275 O O . ASN A 1 788 ? 42.182 39.274 4.126 1.00 35.59 788 ASN A O 1
ATOM 6279 N N . MET A 1 789 ? 41.616 41.182 3.089 1.00 25.03 789 MET A N 1
ATOM 6280 C CA . MET A 1 789 ? 40.539 40.627 2.259 1.00 25.03 789 MET A CA 1
ATOM 6281 C C . MET A 1 789 ? 40.807 40.991 0.800 1.00 25.03 789 MET A C 1
ATOM 6283 O O . MET A 1 789 ? 40.849 42.164 0.426 1.00 25.03 789 MET A O 1
ATOM 6287 N N . THR A 1 790 ? 41.023 39.967 -0.017 1.00 26.80 790 THR A N 1
ATOM 6288 C CA . THR A 1 790 ? 41.038 40.052 -1.476 1.00 26.80 790 THR A CA 1
ATOM 6289 C C . THR A 1 790 ? 39.584 40.056 -1.929 1.00 26.80 790 THR A C 1
ATOM 6291 O O . THR A 1 790 ? 38.943 39.011 -1.960 1.00 26.80 790 THR A O 1
ATOM 6294 N N . THR A 1 791 ? 39.031 41.224 -2.238 1.00 25.95 791 THR A N 1
ATOM 6295 C CA . THR A 1 791 ? 37.733 41.304 -2.907 1.00 25.95 791 THR A CA 1
ATOM 6296 C C . THR A 1 791 ? 37.937 41.048 -4.398 1.00 25.95 791 THR A C 1
ATOM 6298 O O . THR A 1 791 ? 38.561 41.842 -5.105 1.00 25.95 791 THR A O 1
ATOM 6301 N N . ASN A 1 792 ? 37.402 39.929 -4.891 1.00 28.61 792 ASN A N 1
ATOM 6302 C CA . ASN A 1 792 ? 37.123 39.748 -6.313 1.00 28.61 792 ASN A CA 1
ATOM 6303 C C . ASN A 1 792 ? 35.967 40.686 -6.678 1.00 28.61 792 ASN A C 1
ATOM 6305 O O . ASN A 1 792 ? 34.801 40.311 -6.665 1.00 28.61 792 ASN A O 1
ATOM 6309 N N . ALA A 1 793 ? 36.293 41.948 -6.946 1.00 26.34 793 ALA A N 1
ATOM 6310 C CA . ALA A 1 793 ? 35.348 42.884 -7.525 1.00 26.34 793 ALA A CA 1
ATOM 6311 C C . ALA A 1 793 ? 35.112 42.495 -8.991 1.00 26.34 793 ALA A C 1
ATOM 6313 O O . ALA A 1 793 ? 35.937 42.784 -9.861 1.00 26.34 793 ALA A O 1
ATOM 6314 N N . THR A 1 794 ? 33.977 41.853 -9.266 1.00 29.97 794 THR A N 1
ATOM 6315 C CA . THR A 1 794 ? 33.446 41.726 -10.623 1.00 29.97 794 THR A CA 1
ATOM 6316 C C . THR A 1 794 ? 33.214 43.129 -11.177 1.00 29.97 794 THR A C 1
ATOM 6318 O O . THR A 1 794 ? 32.484 43.948 -10.614 1.00 29.97 794 THR A O 1
ATOM 6321 N N . ALA A 1 795 ? 33.899 43.439 -12.272 1.00 31.98 795 ALA A N 1
ATOM 6322 C CA . ALA A 1 795 ? 33.823 44.732 -12.920 1.00 31.98 795 ALA A CA 1
ATOM 6323 C C . ALA A 1 795 ? 32.470 44.907 -13.632 1.00 31.98 795 ALA A C 1
ATOM 6325 O O . ALA A 1 795 ? 32.165 44.186 -14.575 1.00 31.98 795 ALA A O 1
ATOM 6326 N N . GLY A 1 796 ? 31.718 45.942 -13.244 1.00 40.59 796 GLY A N 1
ATOM 6327 C CA . GLY A 1 796 ? 30.800 46.637 -14.149 1.00 40.59 796 GLY A CA 1
ATOM 6328 C C . GLY A 1 796 ? 29.308 46.305 -14.066 1.00 40.59 796 GLY A C 1
ATOM 6329 O O . GLY A 1 796 ? 28.705 46.050 -15.100 1.00 40.59 796 GLY A O 1
ATOM 6330 N N . ILE A 1 797 ? 28.666 46.454 -12.902 1.00 36.56 797 ILE A N 1
ATOM 6331 C CA . ILE A 1 797 ? 27.206 46.673 -12.849 1.00 36.56 797 ILE A CA 1
ATOM 6332 C C . ILE A 1 797 ? 26.963 48.182 -12.745 1.00 36.56 797 ILE A C 1
ATOM 6334 O O . ILE A 1 797 ? 26.985 48.793 -11.679 1.00 36.56 797 ILE A O 1
ATOM 6338 N N . GLY A 1 798 ? 26.841 48.830 -13.902 1.00 36.06 798 GLY A N 1
ATOM 6339 C CA . GLY A 1 798 ? 26.600 50.265 -13.995 1.00 36.06 798 GLY A CA 1
ATOM 6340 C C . GLY A 1 798 ? 25.114 50.605 -13.912 1.00 36.06 798 GLY A C 1
ATOM 6341 O O . GLY A 1 798 ? 24.359 50.147 -14.754 1.00 36.06 798 GLY A O 1
ATOM 6342 N N . LYS A 1 799 ? 24.720 51.473 -12.968 1.00 44.25 799 LYS A N 1
ATOM 6343 C CA . LYS A 1 799 ? 23.614 52.467 -13.042 1.00 44.25 799 LYS A CA 1
ATOM 6344 C C . LYS A 1 799 ? 22.239 52.058 -13.641 1.00 44.25 799 LYS A C 1
ATOM 6346 O O . LYS A 1 799 ? 21.465 52.953 -13.972 1.00 44.25 799 LYS A O 1
ATOM 6351 N N . LYS A 1 800 ? 21.916 50.771 -13.804 1.00 54.44 800 LYS A N 1
ATOM 6352 C CA . LYS A 1 800 ? 20.695 50.297 -14.489 1.00 54.44 800 LYS A CA 1
ATOM 6353 C C . LYS A 1 800 ? 19.831 49.310 -13.700 1.00 54.44 800 LYS A C 1
ATOM 6355 O O . LYS A 1 800 ? 18.753 48.998 -14.193 1.00 54.44 800 LYS A O 1
ATOM 6360 N N . ALA A 1 801 ? 20.259 48.839 -12.527 1.00 56.84 801 ALA A N 1
ATOM 6361 C CA . ALA A 1 801 ? 19.414 47.980 -11.698 1.00 56.84 801 ALA A CA 1
ATOM 6362 C C . ALA A 1 801 ? 18.144 48.746 -11.300 1.00 56.84 801 ALA A C 1
ATOM 6364 O O . ALA A 1 801 ? 18.225 49.876 -10.812 1.00 56.84 801 ALA A O 1
ATOM 6365 N N . LYS A 1 802 ? 16.981 48.159 -11.591 1.00 79.06 802 LYS A N 1
ATOM 6366 C CA . LYS A 1 802 ? 15.677 48.764 -11.297 1.00 79.06 802 LYS A CA 1
ATOM 6367 C C . LYS A 1 802 ? 15.362 48.664 -9.805 1.00 79.06 802 LYS A C 1
ATOM 6369 O O . LYS A 1 802 ? 14.789 49.594 -9.238 1.00 79.06 802 LYS A O 1
ATOM 6374 N N . TYR A 1 803 ? 15.815 47.574 -9.196 1.00 85.75 803 TYR A N 1
ATOM 6375 C CA . TYR A 1 803 ? 15.587 47.250 -7.804 1.00 85.75 803 TYR A CA 1
ATOM 6376 C C . TYR A 1 803 ? 16.881 46.810 -7.106 1.00 85.75 803 TYR A C 1
ATOM 6378 O O . TYR A 1 803 ? 17.790 46.256 -7.734 1.00 85.75 803 TYR A O 1
ATOM 6386 N N . GLU A 1 804 ? 16.935 47.055 -5.800 1.00 89.12 804 GLU A N 1
ATOM 6387 C CA . GLU A 1 804 ? 17.998 46.627 -4.886 1.00 89.12 804 GLU A CA 1
ATOM 6388 C C . GLU A 1 804 ? 17.333 46.006 -3.648 1.00 89.12 804 GLU A C 1
ATOM 6390 O O . GLU A 1 804 ? 16.499 46.668 -3.034 1.00 89.12 804 GLU A O 1
ATOM 6395 N N . ALA A 1 805 ? 17.670 44.763 -3.283 1.00 88.19 805 ALA A N 1
ATOM 6396 C CA . ALA A 1 805 ? 17.196 44.140 -2.042 1.00 88.19 805 ALA A CA 1
ATOM 6397 C C . ALA A 1 805 ? 18.334 43.881 -1.053 1.00 88.19 805 ALA A C 1
ATOM 6399 O O . ALA A 1 805 ? 19.458 43.571 -1.448 1.00 88.19 805 ALA A O 1
ATOM 6400 N N . THR A 1 806 ? 18.018 44.001 0.234 1.00 89.19 806 THR A N 1
ATOM 6401 C CA . THR A 1 806 ? 18.869 43.608 1.361 1.00 89.19 806 THR A CA 1
ATOM 6402 C C . THR A 1 806 ? 18.128 42.568 2.193 1.00 89.19 806 THR A C 1
ATOM 6404 O O . THR A 1 806 ? 17.012 42.846 2.627 1.00 89.19 806 THR A O 1
ATOM 6407 N N . LEU A 1 807 ? 18.731 41.396 2.402 1.00 86.12 807 LEU A N 1
ATOM 6408 C CA . LEU A 1 807 ? 18.174 40.324 3.233 1.00 86.12 807 LEU A CA 1
ATOM 6409 C C . LEU A 1 807 ? 18.863 40.304 4.599 1.00 86.12 807 LEU A C 1
ATOM 6411 O O . LEU A 1 807 ? 20.083 40.478 4.680 1.00 86.12 807 LEU A O 1
ATOM 6415 N N . ILE A 1 808 ? 18.074 40.095 5.650 1.00 85.00 808 ILE A N 1
ATOM 6416 C CA . ILE A 1 808 ? 18.509 39.937 7.039 1.00 85.00 808 ILE A CA 1
ATOM 6417 C C . ILE A 1 808 ? 17.916 38.621 7.551 1.00 85.00 808 ILE A C 1
ATOM 6419 O O . ILE A 1 808 ? 16.702 38.449 7.497 1.00 85.00 808 ILE A O 1
ATOM 6423 N N . PHE A 1 809 ? 18.761 37.714 8.039 1.00 83.56 809 PHE A N 1
ATOM 6424 C CA . PHE A 1 809 ? 18.381 36.380 8.528 1.00 83.56 809 PHE A CA 1
ATOM 6425 C C . PHE A 1 809 ? 18.269 36.348 10.056 1.00 83.56 809 PHE A C 1
ATOM 6427 O O . PHE A 1 809 ? 18.984 37.089 10.739 1.00 83.56 809 PHE A O 1
ATOM 6434 N N . ARG A 1 810 ? 17.405 35.474 10.596 1.00 76.81 810 ARG A N 1
ATOM 6435 C CA . ARG A 1 810 ? 17.253 35.301 12.051 1.00 76.81 810 ARG A CA 1
ATOM 6436 C C . ARG A 1 810 ? 18.533 34.726 12.663 1.00 76.81 810 ARG A C 1
ATOM 6438 O O . ARG A 1 810 ? 19.151 33.812 12.133 1.00 76.81 810 ARG A O 1
ATOM 6445 N N . ASN A 1 811 ? 18.941 35.270 13.805 1.00 55.72 811 ASN A N 1
ATOM 6446 C CA . ASN A 1 811 ? 20.204 34.920 14.449 1.00 55.72 811 ASN A CA 1
ATOM 6447 C C . ASN A 1 811 ? 19.997 33.783 15.471 1.00 55.72 811 ASN A C 1
ATOM 6449 O O . ASN A 1 811 ? 19.940 34.048 16.672 1.00 55.72 811 ASN A O 1
ATOM 6453 N N . GLU A 1 812 ? 19.875 32.534 15.008 1.00 44.62 812 GLU A N 1
ATOM 6454 C CA . GLU A 1 812 ? 19.875 31.334 15.863 1.00 44.62 812 GLU A CA 1
ATOM 6455 C C . GLU A 1 812 ? 20.812 30.222 15.337 1.0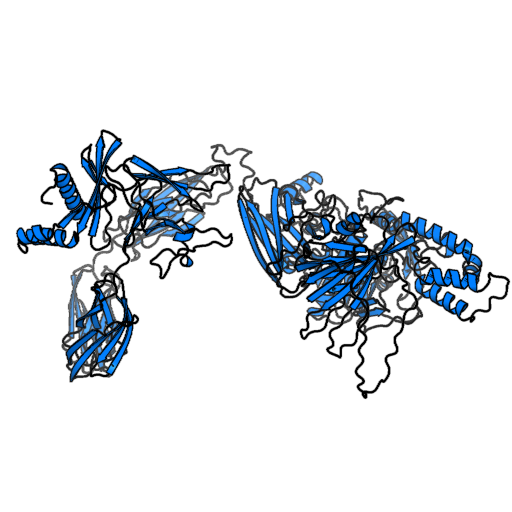0 44.62 812 GLU A C 1
ATOM 6457 O O . GLU A 1 812 ? 21.371 30.287 14.250 1.00 44.62 812 GLU A O 1
ATOM 6462 N N . THR A 1 813 ? 21.113 29.269 16.217 1.00 40.50 813 THR A N 1
ATOM 6463 C CA . THR A 1 813 ? 22.402 28.567 16.367 1.00 40.50 813 THR A CA 1
ATOM 6464 C C . THR A 1 813 ? 22.711 27.366 15.456 1.00 40.50 813 THR A C 1
ATOM 6466 O O . THR A 1 813 ? 23.639 26.626 15.783 1.00 40.50 813 THR A O 1
ATOM 6469 N N . GLU A 1 814 ? 22.040 27.149 14.325 1.00 43.59 814 GLU A N 1
ATOM 6470 C CA . GLU A 1 814 ? 22.365 26.034 13.411 1.00 43.59 814 GLU A CA 1
ATOM 6471 C C . GLU A 1 814 ? 22.416 26.492 11.945 1.00 43.59 814 GLU A C 1
ATOM 6473 O O . GLU A 1 814 ? 21.796 27.475 11.564 1.00 43.59 814 GLU A O 1
ATOM 6478 N N . GLY A 1 815 ? 23.296 25.867 11.155 1.00 44.94 815 GLY A N 1
ATOM 6479 C CA . GLY A 1 815 ? 23.799 26.410 9.890 1.00 44.94 815 GLY A CA 1
ATOM 6480 C C . GLY A 1 815 ? 22.728 26.687 8.832 1.00 44.94 815 GLY A C 1
ATOM 6481 O O . GLY A 1 815 ? 21.957 25.800 8.484 1.00 44.94 815 GLY A O 1
ATOM 6482 N N . VAL A 1 816 ? 22.777 27.896 8.263 1.00 42.75 816 VAL A N 1
ATOM 6483 C CA . VAL A 1 816 ? 22.011 28.325 7.084 1.00 42.75 816 VAL A CA 1
ATOM 6484 C C . VAL A 1 816 ? 22.178 27.300 5.955 1.00 42.75 816 VAL A C 1
ATOM 6486 O O . VAL A 1 816 ? 23.282 27.123 5.427 1.00 42.75 816 VAL A O 1
ATOM 6489 N N . LYS A 1 817 ? 21.092 26.618 5.574 1.00 42.62 817 LYS A N 1
ATOM 6490 C CA . LYS A 1 817 ? 21.055 25.793 4.361 1.00 42.62 817 LYS A CA 1
ATOM 6491 C C . LYS A 1 817 ? 20.944 26.725 3.158 1.00 42.62 817 LYS A C 1
ATOM 6493 O O . LYS A 1 817 ? 19.984 27.466 3.018 1.00 42.62 817 LYS A O 1
ATOM 6498 N N . THR A 1 818 ? 21.951 26.704 2.296 1.00 39.25 818 THR A N 1
ATOM 6499 C CA . THR A 1 818 ? 21.888 27.347 0.979 1.00 39.25 818 THR A CA 1
ATOM 6500 C C . THR A 1 818 ? 21.550 26.274 -0.049 1.00 39.25 818 THR A C 1
ATOM 6502 O O . THR A 1 818 ? 22.188 25.226 -0.065 1.00 39.25 818 THR A O 1
ATOM 6505 N N . LEU A 1 819 ? 20.587 26.533 -0.937 1.00 36.88 819 LEU A N 1
ATOM 6506 C CA . LEU A 1 819 ? 20.198 25.645 -2.051 1.00 36.88 819 LEU A CA 1
ATOM 6507 C C . LEU A 1 819 ? 21.274 25.534 -3.162 1.00 36.88 819 LEU A C 1
ATOM 6509 O O . LEU A 1 819 ? 20.978 25.172 -4.296 1.00 36.88 819 LEU A O 1
ATOM 6513 N N . SER A 1 820 ? 22.539 25.865 -2.874 1.00 36.66 820 SER A N 1
ATOM 6514 C CA . SER A 1 820 ? 23.633 25.835 -3.852 1.00 36.66 820 SER A CA 1
ATOM 6515 C C . SER A 1 820 ? 24.491 24.581 -3.692 1.00 36.66 820 SER A C 1
ATOM 6517 O O . SER A 1 820 ? 24.853 24.204 -2.580 1.00 36.66 820 SER A O 1
ATOM 6519 N N . THR A 1 821 ? 24.910 23.985 -4.807 1.00 29.55 821 THR A N 1
ATOM 6520 C CA . THR A 1 821 ? 25.797 22.811 -4.847 1.00 29.55 821 THR A CA 1
ATOM 6521 C C . THR A 1 821 ? 27.270 23.112 -4.513 1.00 29.55 821 THR A C 1
ATOM 6523 O O . THR A 1 821 ? 28.114 22.227 -4.648 1.00 29.55 821 THR A O 1
ATOM 6526 N N . GLU A 1 822 ? 27.629 24.330 -4.084 1.00 30.62 822 GLU A N 1
ATOM 6527 C CA . GLU A 1 822 ? 29.003 24.671 -3.683 1.00 30.62 822 GLU A CA 1
ATOM 6528 C C . GLU A 1 822 ? 29.155 24.765 -2.156 1.00 30.62 822 GLU A C 1
ATOM 6530 O O . GLU A 1 822 ? 28.438 25.489 -1.469 1.00 30.62 822 GLU A O 1
ATOM 6535 N N . ALA A 1 823 ? 30.131 24.032 -1.611 1.00 27.34 823 ALA A N 1
ATOM 6536 C CA . ALA A 1 823 ? 30.382 23.957 -0.175 1.00 27.34 823 ALA A CA 1
ATOM 6537 C C . ALA A 1 823 ? 30.908 25.287 0.403 1.00 27.34 823 ALA A C 1
ATOM 6539 O O . ALA A 1 823 ? 32.008 25.733 0.066 1.00 27.34 823 ALA A O 1
ATOM 6540 N N . VAL A 1 824 ? 30.171 25.870 1.354 1.00 32.31 824 VAL A N 1
ATOM 6541 C CA . VAL A 1 824 ? 30.604 27.031 2.150 1.00 32.31 824 VAL A CA 1
ATOM 6542 C C . VAL A 1 824 ? 31.125 26.556 3.512 1.00 32.31 824 VAL A C 1
ATOM 6544 O O . VAL A 1 824 ? 30.457 25.812 4.226 1.00 32.31 824 VAL A O 1
ATOM 6547 N N . SER A 1 825 ? 32.348 26.955 3.887 1.00 31.72 825 SER A N 1
ATOM 6548 C CA . SER A 1 825 ? 32.958 26.546 5.159 1.00 31.72 825 SER A CA 1
ATOM 6549 C C . SER A 1 825 ? 32.412 27.356 6.338 1.00 31.72 825 SER A C 1
ATOM 6551 O O . SER A 1 825 ? 32.585 28.574 6.389 1.00 31.72 825 SER A O 1
ATOM 6553 N N . SER A 1 826 ? 31.834 26.673 7.322 1.00 32.09 826 SER A N 1
ATOM 6554 C CA . SER A 1 826 ? 31.259 27.262 8.531 1.00 32.09 826 SER A CA 1
ATOM 6555 C C . SER A 1 826 ? 32.323 27.631 9.578 1.00 32.09 826 SER A C 1
ATOM 6557 O O . SER A 1 826 ? 32.788 26.764 10.321 1.00 32.09 826 SER A O 1
ATOM 6559 N N . SER A 1 827 ? 32.672 28.914 9.696 1.00 29.62 827 SER A N 1
ATOM 6560 C CA . SER A 1 827 ? 33.048 29.518 10.986 1.00 29.62 827 SER A CA 1
ATOM 6561 C C . SER A 1 827 ? 33.128 31.044 10.879 1.00 29.62 827 SER A C 1
ATOM 6563 O O . SER A 1 827 ? 34.144 31.556 10.421 1.00 29.62 827 SER A O 1
ATOM 6565 N N . GLU A 1 828 ? 32.080 31.749 11.313 1.00 30.36 828 GLU A N 1
ATOM 6566 C CA . GLU A 1 828 ? 32.116 32.984 12.123 1.00 30.36 828 GLU A CA 1
ATOM 6567 C C . GLU A 1 828 ? 30.705 33.601 12.190 1.00 30.36 828 GLU A C 1
ATOM 6569 O O . GLU A 1 828 ? 30.083 33.889 11.176 1.00 30.36 828 GLU A O 1
ATOM 6574 N N . THR A 1 829 ? 30.187 33.802 13.405 1.00 35.06 829 THR A N 1
ATOM 6575 C CA . THR A 1 829 ? 28.913 34.486 13.671 1.00 35.06 829 THR A CA 1
ATOM 6576 C C . THR A 1 829 ? 29.036 35.971 13.326 1.00 35.06 829 THR A C 1
ATOM 6578 O O . THR A 1 829 ? 29.523 36.767 14.136 1.00 35.06 829 THR A O 1
ATOM 6581 N N . SER A 1 830 ? 28.597 36.346 12.129 1.00 38.12 830 SER A N 1
ATOM 6582 C CA . SER A 1 830 ? 28.344 37.727 11.724 1.00 38.12 830 SER A CA 1
ATOM 6583 C C . SER A 1 830 ? 26.969 37.785 11.064 1.00 38.12 830 SER A C 1
ATOM 6585 O O . SER A 1 830 ? 26.581 36.834 10.397 1.00 38.12 830 SER A O 1
ATOM 6587 N N . THR A 1 831 ? 26.214 38.861 11.283 1.00 44.09 831 THR A N 1
ATOM 6588 C CA . THR A 1 831 ? 24.957 39.129 10.575 1.00 44.09 831 THR A CA 1
ATOM 6589 C C . THR A 1 831 ? 25.252 39.238 9.079 1.00 44.09 831 THR A C 1
ATOM 6591 O O . THR A 1 831 ? 25.699 40.286 8.605 1.00 44.09 831 THR A O 1
ATOM 6594 N N . GLU A 1 832 ? 25.065 38.148 8.334 1.00 52.47 832 GLU A N 1
ATOM 6595 C CA . GLU A 1 832 ? 25.270 38.156 6.891 1.00 52.47 832 GLU A CA 1
ATOM 6596 C C . GLU A 1 832 ? 24.204 39.034 6.246 1.00 52.47 832 GLU A C 1
ATOM 6598 O O . GLU A 1 832 ? 23.005 38.787 6.335 1.00 52.47 832 GLU A O 1
ATOM 6603 N N . THR A 1 833 ? 24.664 40.127 5.645 1.00 56.12 833 THR A N 1
ATOM 6604 C CA . THR A 1 833 ? 23.820 41.062 4.911 1.00 56.12 833 THR A CA 1
ATOM 6605 C C . THR A 1 833 ? 24.111 40.861 3.431 1.00 56.12 833 THR A C 1
ATOM 6607 O O . THR A 1 833 ? 25.169 41.269 2.945 1.00 56.12 833 THR A O 1
ATOM 6610 N N . SER A 1 834 ? 23.189 40.223 2.714 1.00 67.50 834 SER A N 1
ATOM 6611 C CA . SER A 1 834 ? 23.324 39.985 1.274 1.00 67.50 834 SER A CA 1
ATOM 6612 C C . SER A 1 834 ? 22.650 41.112 0.497 1.00 67.50 834 SER A C 1
ATOM 6614 O O . SER A 1 834 ? 21.455 41.360 0.655 1.00 67.50 834 SER A O 1
ATOM 6616 N N . LEU A 1 835 ? 23.426 41.813 -0.337 1.00 73.81 835 LEU A N 1
ATOM 6617 C CA . LEU A 1 835 ? 22.928 42.876 -1.212 1.00 73.81 835 LEU A CA 1
ATOM 6618 C C . LEU A 1 835 ? 22.718 42.331 -2.629 1.00 73.81 835 LEU A C 1
ATOM 6620 O O . LEU A 1 835 ? 23.675 41.933 -3.296 1.00 73.81 835 LEU A O 1
ATOM 6624 N N . LEU A 1 836 ? 21.477 42.361 -3.110 1.00 82.56 836 LEU A N 1
ATOM 6625 C CA . LEU A 1 836 ? 21.074 41.813 -4.405 1.00 82.56 836 LEU A CA 1
ATOM 6626 C C . LEU A 1 836 ? 20.574 42.923 -5.337 1.00 82.56 836 LEU A C 1
ATOM 6628 O O . LEU A 1 836 ? 19.908 43.863 -4.911 1.00 82.56 836 LEU A O 1
ATOM 6632 N N . THR A 1 837 ? 20.872 42.810 -6.634 1.00 80.44 837 THR A N 1
ATOM 6633 C CA . THR A 1 837 ? 20.380 43.735 -7.674 1.00 80.44 837 THR A CA 1
ATOM 6634 C C . THR A 1 837 ? 19.736 42.960 -8.817 1.00 80.44 837 THR A C 1
ATOM 6636 O O . THR A 1 837 ? 20.316 41.990 -9.310 1.00 80.44 837 THR A O 1
ATOM 6639 N N . PHE A 1 838 ? 18.550 43.382 -9.255 1.00 83.81 838 PHE A N 1
ATOM 6640 C CA . PHE A 1 838 ? 17.755 42.654 -10.253 1.00 83.81 838 PHE A CA 1
ATOM 6641 C C . PHE A 1 838 ? 16.859 43.584 -11.082 1.00 83.81 838 PHE A C 1
ATOM 6643 O O . PHE A 1 838 ? 16.722 44.786 -10.814 1.00 83.81 838 PHE A O 1
ATOM 6650 N N . ASP A 1 839 ? 16.317 43.032 -12.166 1.00 85.69 839 ASP A N 1
ATOM 6651 C CA . ASP A 1 839 ? 15.566 43.768 -13.180 1.00 85.69 839 ASP A CA 1
ATOM 6652 C C . ASP A 1 839 ? 14.070 43.823 -12.867 1.00 85.69 839 ASP A C 1
ATOM 6654 O O . ASP A 1 839 ? 13.414 44.817 -13.193 1.00 85.69 839 ASP A O 1
ATOM 6658 N N . VAL A 1 840 ? 13.532 42.763 -12.258 1.00 85.25 840 VAL A N 1
ATOM 6659 C CA . VAL A 1 840 ? 12.099 42.578 -12.008 1.00 85.25 840 VAL A CA 1
ATOM 6660 C C . VAL A 1 840 ? 11.876 41.977 -10.624 1.00 85.25 840 VAL A C 1
ATOM 6662 O O . VAL A 1 840 ? 12.711 41.214 -10.145 1.00 85.25 840 VAL A O 1
ATOM 6665 N N . VAL A 1 841 ? 10.759 42.354 -10.000 1.00 87.69 841 VAL A N 1
ATOM 6666 C CA . VAL A 1 841 ? 10.267 41.764 -8.753 1.00 87.69 841 VAL A CA 1
ATOM 6667 C C . VAL A 1 841 ? 8.846 41.288 -8.960 1.00 87.69 841 VAL A C 1
ATOM 6669 O O . VAL A 1 841 ? 8.042 42.059 -9.491 1.00 87.69 841 VAL A O 1
ATOM 6672 N N . ALA A 1 842 ? 8.549 40.084 -8.491 1.00 85.19 842 ALA A N 1
ATOM 6673 C CA . ALA A 1 842 ? 7.193 39.649 -8.195 1.00 85.19 842 ALA A CA 1
ATOM 6674 C C . ALA A 1 842 ? 7.055 39.361 -6.696 1.00 85.19 842 ALA A C 1
ATOM 6676 O O . ALA A 1 842 ? 8.041 39.151 -5.987 1.00 85.19 842 ALA A O 1
ATOM 6677 N N . THR A 1 843 ? 5.821 39.403 -6.209 1.00 84.25 843 THR A N 1
ATOM 6678 C CA . THR A 1 843 ? 5.483 38.929 -4.868 1.00 84.25 843 THR A CA 1
ATOM 6679 C C . THR A 1 843 ? 4.437 37.849 -5.015 1.00 84.25 843 THR A C 1
ATOM 6681 O O . THR A 1 843 ? 3.425 38.128 -5.658 1.00 84.25 843 THR A O 1
ATOM 6684 N N . SER A 1 844 ? 4.658 36.707 -4.385 1.00 76.50 844 SER A N 1
ATOM 6685 C CA . SER A 1 844 ? 3.669 35.640 -4.298 1.00 76.50 844 SER A CA 1
ATOM 6686 C C . SER A 1 844 ? 2.992 35.682 -2.925 1.00 76.50 844 SER A C 1
ATOM 6688 O O . SER A 1 844 ? 3.638 35.998 -1.920 1.00 76.50 844 SER A O 1
ATOM 6690 N N . GLU A 1 845 ? 1.675 35.483 -2.894 1.00 68.19 845 GLU A N 1
ATOM 6691 C CA . GLU A 1 845 ? 0.937 35.140 -1.662 1.00 68.19 845 GLU A CA 1
ATOM 6692 C C . GLU A 1 845 ? 0.720 33.635 -1.558 1.00 68.19 845 GLU A C 1
ATOM 6694 O O . GLU A 1 845 ? 0.080 33.204 -0.597 1.00 68.19 845 GLU A O 1
ATOM 6699 N N . ASP A 1 846 ? 1.204 32.882 -2.548 1.00 59.69 846 ASP A N 1
ATOM 6700 C CA . ASP A 1 846 ? 0.823 31.501 -2.699 1.00 59.69 846 ASP A CA 1
ATOM 6701 C C . ASP A 1 846 ? 1.392 30.653 -1.572 1.00 59.69 846 ASP A C 1
ATOM 6703 O O . ASP A 1 846 ? 2.482 30.882 -1.022 1.00 59.69 846 ASP A O 1
ATOM 6707 N N . ILE A 1 847 ? 0.537 29.735 -1.167 1.00 52.22 847 ILE A N 1
ATOM 6708 C CA . ILE A 1 847 ? 0.822 28.717 -0.188 1.00 52.22 847 ILE A CA 1
ATOM 6709 C C . ILE A 1 847 ? 1.731 27.745 -0.932 1.00 52.22 847 ILE A C 1
ATOM 6711 O O . ILE A 1 847 ? 1.321 27.248 -1.968 1.00 52.22 847 ILE A O 1
ATOM 6715 N N . ASP A 1 848 ? 2.950 27.499 -0.441 1.00 55.41 848 ASP A N 1
ATOM 6716 C CA . ASP A 1 848 ? 3.587 26.201 -0.699 1.00 55.41 848 ASP A CA 1
ATOM 6717 C C . ASP A 1 848 ? 2.522 25.158 -0.348 1.00 55.41 848 ASP A C 1
ATOM 6719 O O . ASP A 1 848 ? 2.191 24.982 0.835 1.00 55.41 848 ASP A O 1
ATOM 6723 N N . GLU A 1 849 ? 1.880 24.593 -1.363 1.00 59.16 849 GLU A N 1
ATOM 6724 C CA . GLU A 1 849 ? 1.276 23.288 -1.230 1.00 59.16 849 GLU A CA 1
ATOM 6725 C C . GLU A 1 849 ? 2.486 22.363 -1.179 1.00 59.16 849 GLU A C 1
ATOM 6727 O O . GLU A 1 849 ? 3.268 22.306 -2.118 1.00 59.16 849 GLU A O 1
ATOM 6732 N N . ASP A 1 850 ? 2.751 21.805 0.005 1.00 72.31 850 ASP A N 1
ATOM 6733 C CA . ASP A 1 850 ? 3.870 20.890 0.182 1.00 72.31 850 ASP A CA 1
ATOM 6734 C C . ASP A 1 850 ? 3.563 19.659 -0.691 1.00 72.31 850 ASP A C 1
ATOM 6736 O O . ASP A 1 850 ? 2.738 18.822 -0.310 1.00 72.31 850 ASP A O 1
ATOM 6740 N N . ASP A 1 851 ? 4.185 19.553 -1.860 1.00 76.56 851 ASP A N 1
ATOM 6741 C CA . ASP A 1 851 ? 3.827 18.538 -2.843 1.00 76.56 851 ASP A CA 1
ATOM 6742 C C . ASP A 1 851 ? 4.266 17.144 -2.373 1.00 76.56 851 ASP A C 1
ATOM 6744 O O . ASP A 1 851 ? 5.320 16.937 -1.744 1.00 76.56 851 ASP A O 1
ATOM 6748 N N . ALA A 1 852 ? 3.459 16.140 -2.695 1.00 81.19 852 ALA A N 1
ATOM 6749 C CA . ALA A 1 852 ? 3.755 14.747 -2.431 1.00 81.19 852 ALA A CA 1
ATOM 6750 C C . ALA A 1 852 ? 3.225 13.815 -3.526 1.00 81.19 852 ALA A C 1
ATOM 6752 O O . ALA A 1 852 ? 2.313 14.124 -4.288 1.00 81.19 852 ALA A O 1
ATOM 6753 N N . GLU A 1 853 ? 3.801 12.618 -3.546 1.00 83.62 853 GLU A N 1
ATOM 6754 C CA . GLU A 1 853 ? 3.451 11.518 -4.433 1.00 83.62 853 GLU A CA 1
ATOM 6755 C C . GLU A 1 853 ? 3.039 10.297 -3.611 1.00 83.62 853 GLU A C 1
ATOM 6757 O O . GLU A 1 853 ? 3.658 9.988 -2.580 1.00 83.62 853 GLU A O 1
ATOM 6762 N N . ILE A 1 854 ? 2.032 9.558 -4.077 1.00 86.00 854 ILE A N 1
ATOM 6763 C CA . ILE A 1 854 ? 1.666 8.249 -3.526 1.00 86.00 854 ILE A CA 1
ATOM 6764 C C . ILE A 1 854 ? 1.434 7.212 -4.623 1.00 86.00 854 ILE A C 1
ATOM 6766 O O . ILE A 1 854 ? 0.867 7.498 -5.670 1.00 86.00 854 ILE A O 1
ATOM 6770 N N . TRP A 1 855 ? 1.807 5.966 -4.329 1.00 85.81 855 TRP A N 1
ATOM 6771 C CA . TRP A 1 855 ? 1.531 4.806 -5.182 1.00 85.81 855 TRP A CA 1
ATOM 6772 C C . TRP A 1 855 ? 0.586 3.855 -4.470 1.00 85.81 855 TRP A C 1
ATOM 6774 O O . TRP A 1 855 ? 0.829 3.489 -3.312 1.00 85.81 855 TRP A O 1
ATOM 6784 N N . PHE A 1 856 ? -0.467 3.424 -5.158 1.00 88.00 856 PHE A N 1
ATOM 6785 C CA . PHE A 1 856 ? -1.545 2.660 -4.547 1.00 88.00 856 PHE A CA 1
ATOM 6786 C C . PHE A 1 856 ? -2.085 1.535 -5.436 1.00 88.00 856 PHE A C 1
ATOM 6788 O O . PHE A 1 856 ? -1.813 1.470 -6.628 1.00 88.00 856 PHE A O 1
ATOM 6795 N N . LEU A 1 857 ? -2.839 0.617 -4.829 1.00 87.94 857 LEU A N 1
ATOM 6796 C CA . LEU A 1 857 ? -3.619 -0.419 -5.507 1.00 87.94 857 LEU A CA 1
ATOM 6797 C C . LEU A 1 857 ? -4.982 -0.562 -4.835 1.00 87.94 857 LEU A C 1
ATOM 6799 O O . LEU A 1 857 ? -5.061 -0.801 -3.630 1.00 87.94 857 LEU A O 1
ATOM 6803 N N . ILE A 1 858 ? -6.047 -0.474 -5.622 1.00 88.44 858 ILE A N 1
ATOM 6804 C CA . ILE A 1 858 ? -7.424 -0.737 -5.216 1.00 88.44 858 ILE A CA 1
ATOM 6805 C C . ILE A 1 858 ? -7.828 -2.119 -5.728 1.00 88.44 858 ILE A C 1
ATOM 6807 O O . ILE A 1 858 ? -7.734 -2.415 -6.914 1.00 88.44 858 ILE A O 1
ATOM 6811 N N . LYS A 1 859 ? -8.288 -2.980 -4.825 1.00 87.25 859 LYS A N 1
ATOM 6812 C CA . LYS A 1 859 ? -8.734 -4.342 -5.122 1.00 87.25 859 LYS A CA 1
ATOM 6813 C C . LYS A 1 859 ? -10.144 -4.561 -4.574 1.00 87.25 859 LYS A C 1
ATOM 6815 O O . LYS A 1 859 ? -10.470 -4.096 -3.485 1.00 87.25 859 LYS A O 1
ATOM 6820 N N . LEU A 1 860 ? -10.962 -5.317 -5.302 1.00 85.19 860 LEU A N 1
ATOM 6821 C CA . LEU A 1 860 ? -12.252 -5.814 -4.815 1.00 85.19 860 LEU A CA 1
ATOM 6822 C C . LEU A 1 860 ? -12.106 -7.152 -4.093 1.00 85.19 860 LEU A C 1
ATOM 6824 O O . LEU A 1 860 ? -11.134 -7.883 -4.302 1.00 85.19 860 LEU A O 1
ATOM 6828 N N . ASN A 1 861 ? -13.099 -7.503 -3.276 1.00 77.62 861 ASN A N 1
ATOM 6829 C CA . ASN A 1 861 ? -13.197 -8.859 -2.760 1.00 77.62 861 ASN A CA 1
ATOM 6830 C C . ASN A 1 861 ? -13.182 -9.859 -3.915 1.00 77.62 861 ASN A C 1
ATOM 6832 O O . ASN A 1 861 ? -13.948 -9.775 -4.876 1.00 77.62 861 ASN A O 1
ATOM 6836 N N . ASP A 1 862 ? -12.316 -10.843 -3.776 1.00 77.25 862 ASP A N 1
ATOM 6837 C CA . ASP A 1 862 ? -12.237 -11.955 -4.694 1.00 77.25 862 ASP A CA 1
ATOM 6838 C C . ASP A 1 862 ? -12.422 -13.234 -3.863 1.00 77.25 862 ASP A C 1
ATOM 6840 O O . ASP A 1 862 ? -11.931 -13.348 -2.734 1.00 77.25 862 ASP A O 1
ATOM 6844 N N . ALA A 1 863 ? -13.290 -14.113 -4.361 1.00 73.00 863 ALA A N 1
ATOM 6845 C CA . ALA A 1 863 ? -13.925 -15.150 -3.557 1.00 73.00 863 ALA A CA 1
ATOM 6846 C C . ALA A 1 863 ? -12.971 -16.297 -3.200 1.00 73.00 863 ALA A C 1
ATOM 6848 O O . ALA A 1 863 ? -13.167 -16.949 -2.170 1.00 73.00 863 ALA A O 1
ATOM 6849 N N . ASP A 1 864 ? -11.955 -16.543 -4.025 1.00 76.88 864 ASP A N 1
ATOM 6850 C CA . ASP A 1 864 ? -10.934 -17.562 -3.794 1.00 76.88 864 ASP A CA 1
ATOM 6851 C C . ASP A 1 864 ? -9.555 -16.978 -3.437 1.00 76.88 864 ASP A C 1
ATOM 6853 O O . ASP A 1 864 ? -8.642 -17.727 -3.067 1.00 76.88 864 ASP A O 1
ATOM 6857 N N . GLY A 1 865 ? -9.448 -15.649 -3.397 1.00 79.94 865 GLY A N 1
ATOM 6858 C CA . GLY A 1 865 ? -8.306 -14.894 -2.896 1.00 79.94 865 GLY A CA 1
ATOM 6859 C C . GLY A 1 865 ? -7.157 -14.800 -3.894 1.00 79.94 865 GLY A C 1
ATOM 6860 O O . GLY A 1 865 ? -6.009 -14.622 -3.477 1.00 79.94 865 GLY A O 1
ATOM 6861 N N . ASP A 1 866 ? -7.439 -14.969 -5.180 1.00 77.56 866 ASP A N 1
ATOM 6862 C CA . ASP A 1 866 ? -6.462 -15.094 -6.249 1.00 77.56 866 ASP A CA 1
ATOM 6863 C C . ASP A 1 866 ? -6.172 -13.777 -7.002 1.00 77.56 866 ASP A C 1
ATOM 6865 O O . ASP A 1 866 ? -5.405 -13.727 -7.952 1.00 77.56 866 ASP A O 1
ATOM 6869 N N . GLY A 1 867 ? -6.734 -12.660 -6.557 1.00 78.38 867 GLY A N 1
ATOM 6870 C CA . GLY A 1 867 ? -6.485 -11.352 -7.158 1.00 78.38 867 GLY A CA 1
ATOM 6871 C C . GLY A 1 867 ? -7.390 -10.985 -8.316 1.00 78.38 867 GLY A C 1
ATOM 6872 O O . GLY A 1 867 ? -7.403 -9.804 -8.651 1.00 78.38 867 GLY A O 1
ATOM 6873 N N . ILE A 1 868 ? -8.163 -11.919 -8.872 1.00 84.31 868 ILE A N 1
ATOM 6874 C CA . ILE A 1 868 ? -9.042 -11.663 -10.008 1.00 84.31 868 ILE A CA 1
ATOM 6875 C C . ILE A 1 868 ? -10.483 -11.546 -9.508 1.00 84.31 868 ILE A C 1
ATOM 6877 O O . ILE A 1 868 ? -11.073 -12.521 -9.050 1.00 84.31 868 ILE A O 1
ATOM 6881 N N . PRO A 1 869 ? -11.119 -10.363 -9.581 1.00 81.19 869 PRO A N 1
ATOM 6882 C CA . PRO A 1 869 ? -12.508 -10.247 -9.166 1.00 81.19 869 PRO A CA 1
ATOM 6883 C C . PRO A 1 869 ? -13.406 -11.116 -10.044 1.00 81.19 869 PRO A C 1
ATOM 6885 O O . PRO A 1 869 ? -13.328 -11.083 -11.267 1.00 81.19 869 PRO A O 1
ATOM 6888 N N . PHE A 1 870 ? -14.338 -11.835 -9.433 1.00 79.62 870 PHE A N 1
ATOM 6889 C CA . PHE A 1 870 ? -15.172 -12.819 -10.136 1.00 79.62 870 PHE A CA 1
ATOM 6890 C C . PHE A 1 870 ? -15.912 -12.315 -11.366 1.00 79.62 870 PHE A C 1
ATOM 6892 O O . PHE A 1 870 ? -16.127 -13.085 -12.298 1.00 79.62 870 PHE A O 1
ATOM 6899 N N . TYR A 1 871 ? -16.363 -11.055 -11.403 1.00 76.88 871 TYR A N 1
ATOM 6900 C CA . TYR A 1 871 ? -17.032 -10.577 -12.618 1.00 76.88 871 TYR A CA 1
ATOM 6901 C C . TYR A 1 871 ? -16.036 -10.547 -13.786 1.00 76.88 871 TYR A C 1
ATOM 6903 O O . TYR A 1 871 ? -16.411 -10.862 -14.916 1.00 76.88 871 TYR A O 1
ATOM 6911 N N . LYS A 1 872 ? -14.765 -10.237 -13.498 1.00 83.56 872 LYS A N 1
ATOM 6912 C CA . LYS A 1 872 ? -13.684 -10.219 -14.472 1.00 83.56 872 LYS A CA 1
ATOM 6913 C C . LYS A 1 872 ? -13.337 -11.635 -14.901 1.00 83.56 872 LYS A C 1
ATOM 6915 O O . LYS A 1 872 ? -13.192 -11.869 -16.092 1.00 83.56 872 LYS A O 1
ATOM 6920 N N . GLU A 1 873 ? -13.350 -12.605 -13.990 1.00 84.62 873 GLU A N 1
ATOM 6921 C CA . GLU A 1 873 ? -13.223 -14.023 -14.352 1.00 84.62 873 GLU A CA 1
ATOM 6922 C C . GLU A 1 873 ? -14.320 -14.477 -15.334 1.00 84.62 873 GLU A C 1
ATOM 6924 O O . GLU A 1 873 ? -14.060 -15.191 -16.307 1.00 84.62 873 GLU A O 1
ATOM 6929 N N . LEU A 1 874 ? -15.574 -14.055 -15.122 1.00 83.94 874 LEU A N 1
ATOM 6930 C CA . LEU A 1 874 ? -16.675 -14.354 -16.045 1.00 83.94 874 LEU A CA 1
ATOM 6931 C C . LEU A 1 874 ? -16.503 -13.669 -17.408 1.00 83.94 874 LEU A C 1
ATOM 6933 O O . LEU A 1 874 ? -16.817 -14.269 -18.442 1.00 83.94 874 LEU A O 1
ATOM 6937 N N . GLU A 1 875 ? -16.024 -12.427 -17.417 1.00 83.56 875 GLU A N 1
ATOM 6938 C CA . GLU A 1 875 ? -15.748 -11.672 -18.638 1.00 83.56 875 GLU A CA 1
ATOM 6939 C C . GLU A 1 875 ? -14.597 -12.294 -19.436 1.00 83.56 875 GLU A C 1
ATOM 6941 O O . GLU A 1 875 ? -14.795 -12.626 -20.605 1.00 83.56 875 GLU A O 1
ATOM 6946 N N . LEU A 1 876 ? -13.461 -12.574 -18.793 1.00 85.12 876 LEU A N 1
ATOM 6947 C CA . LEU A 1 876 ? -12.294 -13.212 -19.407 1.00 85.12 876 LEU A CA 1
ATOM 6948 C C . LEU A 1 876 ? -12.656 -14.575 -20.002 1.00 85.12 876 LEU A C 1
ATOM 6950 O O . LEU A 1 876 ? -12.317 -14.885 -21.144 1.00 85.12 876 LEU A O 1
ATOM 6954 N N . ASN A 1 877 ? -13.445 -15.385 -19.291 1.00 86.00 877 ASN A N 1
ATOM 6955 C CA . ASN A 1 877 ? -13.973 -16.638 -19.837 1.00 86.00 877 ASN A CA 1
ATOM 6956 C C . ASN A 1 877 ? -14.778 -16.437 -21.126 1.00 86.00 877 ASN A C 1
ATOM 6958 O O . ASN A 1 877 ? -14.660 -17.216 -22.080 1.00 86.00 877 ASN A O 1
ATOM 6962 N N . LYS A 1 878 ? -15.607 -15.392 -21.170 1.00 86.38 878 LYS A N 1
ATOM 6963 C CA . LYS A 1 878 ? -16.430 -15.061 -22.335 1.00 86.38 878 LYS A CA 1
ATOM 6964 C C . LYS A 1 878 ? -15.582 -14.551 -23.500 1.00 86.38 878 LYS A C 1
ATOM 6966 O O . LYS A 1 878 ? -15.840 -14.970 -24.630 1.00 86.38 878 LYS A O 1
ATOM 6971 N N . GLU A 1 879 ? -14.601 -13.693 -23.241 1.00 83.88 879 GLU A N 1
ATOM 6972 C CA . GLU A 1 879 ? -13.659 -13.165 -24.238 1.00 83.88 879 GLU A CA 1
ATOM 6973 C C . GLU A 1 879 ? -12.830 -14.285 -24.865 1.00 83.88 879 GLU A C 1
ATOM 6975 O O . GLU A 1 879 ? -12.720 -14.391 -26.088 1.00 83.88 879 GLU A O 1
ATOM 6980 N N . LEU A 1 880 ? -12.354 -15.202 -24.028 1.00 82.56 880 LEU A N 1
ATOM 6981 C CA . LEU A 1 880 ? -11.522 -16.326 -24.438 1.00 82.56 880 LEU A CA 1
ATOM 6982 C C . LEU A 1 880 ? -12.316 -17.502 -25.010 1.00 82.56 880 LEU A C 1
ATOM 6984 O O . LEU A 1 880 ? -11.745 -18.406 -25.626 1.00 82.56 880 LEU A O 1
ATOM 6988 N N . GLY A 1 881 ? -13.635 -17.522 -24.806 1.00 83.00 881 GLY A N 1
ATOM 6989 C CA . GLY A 1 881 ? -14.483 -18.663 -25.142 1.00 83.00 881 GLY A CA 1
ATOM 6990 C C . GLY A 1 881 ? -14.083 -19.933 -24.382 1.00 83.00 881 GLY A C 1
ATOM 6991 O O . GLY A 1 881 ? -14.186 -21.037 -24.928 1.00 83.00 881 GLY A O 1
ATOM 6992 N N . THR A 1 882 ? -13.599 -19.785 -23.145 1.00 81.19 882 THR A N 1
ATOM 6993 C CA . THR A 1 882 ? -13.175 -20.885 -22.266 1.00 81.19 882 THR A CA 1
ATOM 6994 C C . THR A 1 882 ? -13.843 -20.793 -20.890 1.00 81.19 882 THR A C 1
ATOM 6996 O O . THR A 1 882 ? -14.544 -19.835 -20.611 1.00 81.19 882 THR A O 1
ATOM 6999 N N . ASN A 1 883 ? -13.651 -21.813 -20.048 1.00 79.94 883 ASN A N 1
ATOM 7000 C CA . ASN A 1 883 ? -14.016 -21.791 -18.624 1.00 79.94 883 ASN A CA 1
ATOM 7001 C C . ASN A 1 883 ? -12.744 -22.009 -17.787 1.00 79.94 883 ASN A C 1
ATOM 7003 O O . ASN A 1 883 ? -12.684 -22.952 -16.995 1.00 79.94 883 ASN A O 1
ATOM 7007 N N . ARG A 1 884 ? -11.669 -21.284 -18.118 1.00 80.25 884 ARG A N 1
ATOM 7008 C CA . ARG A 1 884 ? -10.376 -21.428 -17.434 1.00 80.25 884 ARG A CA 1
ATOM 7009 C C . ARG A 1 884 ? -10.262 -20.538 -16.209 1.00 80.25 884 ARG A C 1
ATOM 7011 O O . ARG A 1 884 ? -9.607 -20.990 -15.282 1.00 80.25 884 ARG A O 1
ATOM 7018 N N . PHE A 1 885 ? -10.913 -19.377 -16.233 1.00 82.38 885 PHE A N 1
ATOM 7019 C CA . PHE A 1 885 ? -11.062 -18.527 -15.065 1.00 82.38 885 PHE A CA 1
ATOM 7020 C C . PHE A 1 885 ? -12.178 -19.108 -14.200 1.00 82.38 885 PHE A C 1
ATOM 7022 O O . PHE A 1 885 ? -13.244 -19.463 -14.719 1.00 82.38 885 PHE A O 1
ATOM 7029 N N . SER A 1 886 ? -11.945 -19.351 -12.928 1.00 79.81 886 SER A N 1
ATOM 7030 C CA . SER A 1 886 ? -12.905 -20.040 -12.083 1.00 79.81 886 SER A CA 1
ATOM 7031 C C . SER A 1 886 ? -12.912 -19.403 -10.708 1.00 79.81 886 SER A C 1
ATOM 7033 O O . SER A 1 886 ? -11.981 -19.689 -9.967 1.00 79.81 886 SER A O 1
ATOM 7035 N N . PRO A 1 887 ? -14.049 -18.825 -10.272 1.00 78.38 887 PRO A N 1
ATOM 7036 C CA . PRO A 1 887 ? -14.142 -18.128 -8.983 1.00 78.38 887 PRO A CA 1
ATOM 7037 C C . PRO A 1 887 ? -14.079 -18.983 -7.711 1.00 78.38 887 PRO A C 1
ATOM 7039 O O . PRO A 1 887 ? -14.628 -18.652 -6.659 1.00 78.38 887 PRO A O 1
ATOM 7042 N N . SER A 1 888 ? -13.552 -20.188 -7.849 1.00 78.94 888 SER A N 1
ATOM 7043 C CA . SER A 1 888 ? -13.398 -21.200 -6.819 1.00 78.94 888 SER A CA 1
ATOM 7044 C C . SER A 1 888 ? -12.034 -21.894 -6.904 1.00 78.94 888 SER A C 1
ATOM 7046 O O . SER A 1 888 ? -11.805 -22.876 -6.192 1.00 78.94 888 SER A O 1
ATOM 7048 N N . ILE A 1 889 ? -11.161 -21.454 -7.813 1.00 80.00 889 ILE A N 1
ATOM 7049 C CA . ILE A 1 889 ? -9.861 -22.043 -8.103 1.00 80.00 889 ILE A CA 1
ATOM 7050 C C . ILE A 1 889 ? -8.900 -20.894 -8.367 1.00 80.00 889 ILE A C 1
ATOM 7052 O O . ILE A 1 889 ? -9.014 -20.240 -9.384 1.00 80.00 889 ILE A O 1
ATOM 7056 N N . ASN A 1 890 ? -7.871 -20.785 -7.530 1.00 81.56 890 ASN A N 1
ATOM 7057 C CA . ASN A 1 890 ? -6.796 -19.828 -7.742 1.00 81.56 890 ASN A CA 1
ATOM 7058 C C . ASN A 1 890 ? -6.128 -20.031 -9.117 1.00 81.56 890 ASN A C 1
ATOM 7060 O O . ASN A 1 890 ? -5.416 -21.024 -9.328 1.00 81.56 890 ASN A O 1
ATOM 7064 N N . ASP A 1 891 ? -6.371 -19.094 -10.026 1.00 82.88 891 ASP A N 1
ATOM 7065 C CA . ASP A 1 891 ? -5.824 -19.028 -11.379 1.00 82.88 891 ASP A CA 1
ATOM 7066 C C . ASP A 1 891 ? -5.071 -17.714 -11.667 1.00 82.88 891 ASP A C 1
ATOM 7068 O O . ASP A 1 891 ? -4.489 -17.553 -12.745 1.00 82.88 891 ASP A O 1
ATOM 7072 N N . ALA A 1 892 ? -4.921 -16.882 -10.633 1.00 84.19 892 ALA A N 1
ATOM 7073 C CA . ALA A 1 892 ? -3.992 -15.758 -10.489 1.00 84.19 892 ALA A CA 1
ATOM 7074 C C . ALA A 1 892 ? -2.635 -15.891 -11.186 1.00 84.19 892 ALA A C 1
ATOM 7076 O O . ALA A 1 892 ? -2.122 -14.926 -11.757 1.00 84.19 892 ALA A O 1
ATOM 7077 N N . TYR A 1 893 ? -2.019 -17.069 -11.019 1.00 85.56 893 TYR A N 1
ATOM 7078 C CA . TYR A 1 893 ? -0.652 -17.392 -11.434 1.00 85.56 893 TYR A CA 1
ATOM 7079 C C . TYR A 1 893 ? -0.596 -18.063 -12.810 1.00 85.56 893 TYR A C 1
ATOM 7081 O O . TYR A 1 893 ? 0.474 -18.491 -13.247 1.00 85.56 893 TYR A O 1
ATOM 7089 N N . GLY A 1 894 ? -1.747 -18.235 -13.464 1.00 87.12 894 GLY A N 1
ATOM 7090 C CA . GLY A 1 894 ? -1.790 -18.577 -14.877 1.00 87.12 894 GLY A CA 1
ATOM 7091 C C . GLY A 1 894 ? -1.220 -17.440 -15.722 1.00 87.12 894 GLY A C 1
ATOM 7092 O O . GLY A 1 894 ? -1.207 -16.300 -15.290 1.00 87.12 894 GLY A O 1
ATOM 7093 N N . ASP A 1 895 ? -0.756 -17.784 -16.914 1.00 90.81 895 ASP A N 1
ATOM 7094 C CA . ASP A 1 895 ? -0.295 -16.871 -17.966 1.00 90.81 895 ASP A CA 1
ATOM 7095 C C . ASP A 1 895 ? -1.007 -17.370 -19.227 1.00 90.81 895 ASP A C 1
ATOM 7097 O O . ASP A 1 895 ? -0.618 -18.381 -19.836 1.00 90.81 895 ASP A O 1
ATOM 7101 N N . TYR A 1 896 ? -2.225 -16.866 -19.438 1.00 88.75 896 TYR A N 1
ATOM 7102 C CA . TYR A 1 896 ? -3.180 -17.516 -20.333 1.00 88.75 896 TYR A CA 1
ATOM 7103 C C . TYR A 1 896 ? -2.808 -17.321 -21.807 1.00 88.75 896 TYR A C 1
ATOM 7105 O O . TYR A 1 896 ? -2.926 -18.253 -22.620 1.00 88.75 896 TYR A O 1
ATOM 7113 N N . ASP A 1 897 ? -2.396 -16.113 -22.144 1.00 89.12 897 ASP A N 1
ATOM 7114 C CA . ASP A 1 897 ? -1.974 -15.653 -23.456 1.00 89.12 897 ASP A CA 1
ATOM 7115 C C . ASP A 1 897 ? -0.478 -15.972 -23.722 1.00 89.12 897 ASP A C 1
ATOM 7117 O O . ASP A 1 897 ? -0.051 -16.097 -24.879 1.00 89.12 897 ASP A O 1
ATOM 7121 N N . GLY A 1 898 ? 0.287 -16.274 -22.670 1.00 91.38 898 GLY A N 1
ATOM 7122 C CA . GLY A 1 898 ? 1.625 -16.846 -22.709 1.00 91.38 898 GLY A CA 1
ATOM 7123 C C . GLY A 1 898 ? 2.727 -15.802 -22.850 1.00 91.38 898 GLY A C 1
ATOM 7124 O O . GLY A 1 898 ? 3.750 -16.126 -23.470 1.00 91.38 898 GLY A O 1
ATOM 7125 N N . ASP A 1 899 ? 2.499 -14.559 -22.443 1.00 91.31 899 ASP A N 1
ATOM 7126 C CA . ASP A 1 899 ? 3.455 -13.461 -22.582 1.00 91.31 899 ASP A CA 1
ATOM 7127 C C . ASP A 1 899 ? 4.491 -13.378 -21.442 1.00 91.31 899 ASP A C 1
ATOM 7129 O O . ASP A 1 899 ? 5.503 -12.673 -21.551 1.00 91.31 899 ASP A O 1
ATOM 7133 N N . GLY A 1 900 ? 4.305 -14.202 -20.406 1.00 91.81 900 GLY A N 1
ATOM 7134 C CA . GLY A 1 900 ? 5.185 -14.335 -19.252 1.00 91.81 900 GLY A CA 1
ATOM 7135 C C . GLY A 1 900 ? 4.773 -13.503 -18.037 1.00 91.81 900 GLY A C 1
ATOM 7136 O O . GLY A 1 900 ? 5.518 -13.509 -17.043 1.00 91.81 900 GLY A O 1
ATOM 7137 N N . VAL A 1 901 ? 3.650 -12.783 -18.093 1.00 92.44 901 VAL A N 1
ATOM 7138 C CA . VAL A 1 901 ? 3.047 -12.063 -16.966 1.00 92.44 901 VAL A CA 1
ATOM 7139 C C . VAL A 1 901 ? 1.878 -12.885 -16.398 1.00 92.44 901 VAL A C 1
ATOM 7141 O O . VAL A 1 901 ? 1.121 -13.488 -17.146 1.00 92.44 901 VAL A O 1
ATOM 7144 N N . PRO A 1 902 ? 1.736 -13.012 -15.064 1.00 91.94 902 PRO A N 1
ATOM 7145 C CA . PRO A 1 902 ? 0.577 -13.698 -14.502 1.00 91.94 902 PRO A CA 1
ATOM 7146 C C . PRO A 1 902 ? -0.727 -12.905 -14.681 1.00 91.94 902 PRO A C 1
ATOM 7148 O O . PRO A 1 902 ? -0.733 -11.702 -14.426 1.00 91.94 902 PRO A O 1
ATOM 7151 N N . ASN A 1 903 ? -1.843 -13.595 -14.936 1.00 89.69 903 ASN A N 1
ATOM 7152 C CA . ASN A 1 903 ? -3.173 -13.013 -15.174 1.00 89.69 903 ASN A CA 1
ATOM 7153 C C . ASN A 1 903 ? -3.565 -11.943 -14.133 1.00 89.69 903 ASN A C 1
ATOM 7155 O O . ASN A 1 903 ? -4.082 -10.878 -14.460 1.00 89.69 903 ASN A O 1
ATOM 7159 N N . SER A 1 904 ? -3.341 -12.226 -12.845 1.00 87.00 904 SER A N 1
ATOM 7160 C CA . SER A 1 904 ? -3.663 -11.279 -11.764 1.00 87.00 904 SER A CA 1
ATOM 7161 C C . SER A 1 904 ? -2.812 -10.008 -11.809 1.00 87.00 904 SER A C 1
ATOM 7163 O O . SER A 1 904 ? -3.295 -8.928 -11.478 1.00 87.00 904 SER A O 1
ATOM 7165 N N . VAL A 1 905 ? -1.551 -10.134 -12.226 1.00 87.88 905 VAL A N 1
ATOM 7166 C CA . VAL A 1 905 ? -0.622 -9.012 -12.356 1.00 87.88 905 VAL A CA 1
ATOM 7167 C C . VAL A 1 905 ? -1.014 -8.159 -13.537 1.00 87.88 905 VAL A C 1
ATOM 7169 O O . VAL A 1 905 ? -1.132 -6.957 -13.344 1.00 87.88 905 VAL A O 1
ATOM 7172 N N . GLU A 1 906 ? -1.252 -8.775 -14.699 1.00 87.06 906 GLU A N 1
ATOM 7173 C CA . GLU A 1 906 ? -1.727 -8.090 -15.903 1.00 87.06 906 GLU A CA 1
ATOM 7174 C C . GLU A 1 906 ? -2.934 -7.221 -15.582 1.00 87.06 906 GLU A C 1
ATOM 7176 O O . GLU A 1 906 ? -2.893 -6.022 -15.838 1.00 87.06 906 GLU A O 1
ATOM 7181 N N . LEU A 1 907 ? -3.940 -7.782 -14.900 1.00 84.81 907 LEU A N 1
ATOM 7182 C CA . LEU A 1 907 ? -5.079 -6.995 -14.442 1.00 84.81 907 LEU A CA 1
ATOM 7183 C C . LEU A 1 907 ? -4.610 -5.799 -13.626 1.00 84.81 907 LEU A C 1
ATOM 7185 O O . LEU A 1 907 ? -4.857 -4.680 -14.054 1.00 84.81 907 LEU A O 1
ATOM 7189 N N . PHE A 1 908 ? -3.878 -5.998 -12.524 1.00 81.31 908 PHE A N 1
ATOM 7190 C CA . PHE A 1 908 ? -3.452 -4.888 -11.662 1.00 81.31 908 PHE A CA 1
ATOM 7191 C C . PHE A 1 908 ? -2.728 -3.765 -12.396 1.00 81.31 908 PHE A C 1
ATOM 7193 O O . PHE A 1 908 ? -2.888 -2.616 -12.012 1.00 81.31 908 PHE A O 1
ATOM 7200 N N . ILE A 1 909 ? -1.968 -4.065 -13.446 1.00 78.62 909 ILE A N 1
ATOM 7201 C CA . ILE A 1 909 ? -1.239 -3.059 -14.228 1.00 78.62 909 ILE A CA 1
ATOM 7202 C C . ILE A 1 909 ? -2.010 -2.564 -15.463 1.00 78.62 909 ILE A C 1
ATOM 7204 O O . ILE A 1 909 ? -1.427 -1.890 -16.308 1.00 78.62 909 ILE A O 1
ATOM 7208 N N . GLY A 1 910 ? -3.300 -2.883 -15.584 1.00 78.94 910 GLY A N 1
ATOM 7209 C CA . GLY A 1 910 ? -4.159 -2.413 -16.675 1.00 78.94 910 GLY A CA 1
ATOM 7210 C C . GLY A 1 910 ? -4.007 -3.141 -18.004 1.00 78.94 910 GLY A C 1
ATOM 7211 O O . GLY A 1 910 ? -4.314 -2.590 -19.058 1.00 78.94 910 GLY A O 1
ATOM 7212 N N . LYS A 1 911 ? -3.485 -4.362 -17.970 1.00 85.19 911 LYS A N 1
ATOM 7213 C CA . LYS A 1 911 ? -3.289 -5.233 -19.129 1.00 85.19 911 LYS A CA 1
ATOM 7214 C C . LYS A 1 911 ? -4.387 -6.288 -19.198 1.00 85.19 911 LYS A C 1
ATOM 7216 O O . LYS A 1 911 ? -5.120 -6.514 -18.229 1.00 85.19 911 LYS A O 1
ATOM 7221 N N . ASP A 1 912 ? -4.554 -6.883 -20.372 1.00 85.56 912 ASP A N 1
ATOM 7222 C CA . ASP A 1 912 ? -5.616 -7.850 -20.631 1.00 85.56 912 ASP A CA 1
ATOM 7223 C C . ASP A 1 912 ? -5.061 -9.283 -20.640 1.00 85.56 912 ASP A C 1
ATOM 7225 O O . ASP A 1 912 ? -4.475 -9.663 -21.646 1.00 85.56 912 ASP A O 1
ATOM 7229 N N . PRO A 1 913 ? -5.369 -10.135 -19.636 1.00 89.56 913 PRO A N 1
ATOM 7230 C CA . PRO A 1 913 ? -4.930 -11.541 -19.590 1.00 89.56 913 PRO A CA 1
ATOM 7231 C C . PRO A 1 913 ? -5.314 -12.400 -20.804 1.00 89.56 913 PRO A C 1
ATOM 7233 O O . PRO A 1 913 ? -4.916 -13.562 -20.937 1.00 89.56 913 PRO A O 1
ATOM 7236 N N . ALA A 1 914 ? -6.200 -11.897 -21.666 1.00 88.62 914 ALA A N 1
ATOM 7237 C CA . ALA A 1 914 ? -6.572 -12.541 -22.914 1.00 88.62 914 ALA A CA 1
ATOM 7238 C C . ALA A 1 914 ? -5.695 -12.141 -24.115 1.00 88.62 914 ALA A C 1
ATOM 7240 O O . ALA A 1 914 ? -5.830 -12.762 -25.181 1.00 88.62 914 ALA A O 1
ATOM 7241 N N . LYS A 1 915 ? -4.836 -11.125 -23.982 1.00 89.62 915 LYS A N 1
ATOM 7242 C CA . LYS A 1 915 ? -4.017 -10.552 -25.050 1.00 89.62 915 LYS A CA 1
ATOM 7243 C C . LYS A 1 915 ? -2.564 -10.437 -24.617 1.00 89.62 915 LYS A C 1
ATOM 7245 O O . LYS A 1 915 ? -2.270 -9.863 -23.590 1.00 89.62 915 LYS A O 1
ATOM 7250 N N . ARG A 1 916 ? -1.672 -10.808 -25.535 1.00 91.50 916 ARG A N 1
ATOM 7251 C CA . ARG A 1 916 ? -0.234 -10.560 -25.403 1.00 91.50 916 ARG A CA 1
ATOM 7252 C C . ARG A 1 916 ? 0.049 -9.087 -25.564 1.00 91.50 916 ARG A C 1
ATOM 7254 O O . ARG A 1 916 ? 0.415 -8.687 -26.658 1.00 91.50 916 ARG A O 1
ATOM 7261 N N . ASP A 1 917 ? -0.158 -8.271 -24.550 1.00 89.56 917 ASP A N 1
ATOM 7262 C CA . ASP A 1 917 ? 0.036 -6.819 -24.603 1.00 89.56 917 ASP A CA 1
ATOM 7263 C C . ASP A 1 917 ? 1.117 -6.324 -23.625 1.00 89.56 917 ASP A C 1
ATOM 7265 O O . ASP A 1 917 ? 1.349 -5.116 -23.501 1.00 89.56 917 ASP A O 1
ATOM 7269 N N . ILE A 1 918 ? 1.862 -7.254 -23.018 1.00 91.81 918 ILE A N 1
ATOM 7270 C CA . ILE A 1 918 ? 3.061 -6.992 -22.227 1.00 91.81 918 ILE A CA 1
ATOM 7271 C C . ILE A 1 918 ? 4.091 -8.127 -22.392 1.00 91.81 918 ILE A C 1
ATOM 7273 O O . ILE A 1 918 ? 3.805 -9.195 -22.901 1.00 91.81 918 ILE A O 1
ATOM 7277 N N . LEU A 1 919 ? 5.365 -7.892 -22.075 1.00 94.62 919 LEU A N 1
ATOM 7278 C CA . LEU A 1 919 ? 6.397 -8.932 -22.042 1.00 94.62 919 LEU A CA 1
ATOM 7279 C C . LEU A 1 919 ? 6.858 -9.198 -20.606 1.00 94.62 919 LEU A C 1
ATOM 7281 O O . LEU A 1 919 ? 7.501 -8.343 -19.987 1.00 94.62 919 LEU A O 1
ATOM 7285 N N . GLY A 1 920 ? 6.639 -10.417 -20.115 1.00 95.44 920 GLY A N 1
ATOM 7286 C CA . GLY A 1 920 ? 7.147 -10.871 -18.826 1.00 95.44 920 GLY A CA 1
ATOM 7287 C C . GLY A 1 920 ? 8.576 -11.420 -18.884 1.00 95.44 920 GLY A C 1
ATOM 7288 O O . GLY A 1 920 ? 8.867 -12.430 -19.530 1.00 95.44 920 GLY A O 1
ATOM 7289 N N . ILE A 1 921 ? 9.502 -10.770 -18.178 1.00 95.88 921 ILE A N 1
ATOM 7290 C CA . ILE A 1 921 ? 10.921 -11.139 -18.140 1.00 95.88 921 ILE A CA 1
ATOM 7291 C C . ILE A 1 921 ? 11.212 -12.000 -16.903 1.00 95.88 921 ILE A C 1
ATOM 7293 O O . ILE A 1 921 ? 11.241 -11.513 -15.774 1.00 95.88 921 ILE A O 1
ATOM 7297 N N . GLU A 1 922 ? 11.526 -13.279 -17.127 1.00 96.38 922 GLU A N 1
ATOM 7298 C CA . GLU A 1 922 ? 12.086 -14.166 -16.096 1.00 96.38 922 GLU A CA 1
ATOM 7299 C C . GLU A 1 922 ? 13.625 -14.105 -16.051 1.00 96.38 922 GLU A C 1
ATOM 7301 O O . GLU A 1 922 ? 14.274 -14.365 -17.068 1.00 96.38 922 GLU A O 1
ATOM 7306 N N . LEU A 1 923 ? 14.229 -13.863 -14.880 1.00 97.75 923 LEU A N 1
ATOM 7307 C CA . LEU A 1 923 ? 15.688 -13.831 -14.699 1.00 97.75 923 LEU A CA 1
ATOM 7308 C C . LEU A 1 923 ? 16.202 -14.864 -13.690 1.00 97.75 923 LEU A C 1
ATOM 7310 O O . LEU A 1 923 ? 15.701 -15.012 -12.578 1.00 97.75 923 LEU A O 1
ATOM 7314 N N . ASN A 1 924 ? 17.301 -15.520 -14.046 1.00 98.00 924 ASN A N 1
ATOM 7315 C CA . ASN A 1 924 ? 18.106 -16.332 -13.143 1.00 98.00 924 ASN A CA 1
ATOM 7316 C C . ASN A 1 924 ? 19.261 -15.489 -12.595 1.00 98.00 924 ASN A C 1
ATOM 7318 O O . ASN A 1 924 ? 20.109 -15.040 -13.363 1.00 98.00 924 ASN A O 1
ATOM 7322 N N . ILE A 1 925 ? 19.334 -15.287 -11.285 1.00 98.25 925 ILE A N 1
ATOM 7323 C CA . ILE A 1 925 ? 20.319 -14.406 -10.652 1.00 98.25 925 ILE A CA 1
ATOM 7324 C C . ILE A 1 925 ? 21.197 -15.227 -9.718 1.00 98.25 925 ILE A C 1
ATOM 7326 O O . ILE A 1 925 ? 20.699 -15.927 -8.842 1.00 98.25 925 ILE A O 1
ATOM 7330 N N . SER A 1 926 ? 22.513 -15.146 -9.888 1.00 97.75 926 SER A N 1
ATOM 7331 C CA . SER A 1 926 ? 23.466 -15.813 -9.001 1.00 97.75 926 SER A CA 1
ATOM 7332 C C . SER A 1 926 ? 24.434 -14.803 -8.409 1.00 97.75 926 SER A C 1
ATOM 7334 O O . SER A 1 926 ? 25.019 -13.992 -9.129 1.00 97.75 926 SER A O 1
ATOM 7336 N N . VAL A 1 927 ? 24.592 -14.861 -7.092 1.00 97.25 927 VAL A N 1
ATOM 7337 C CA . VAL A 1 927 ? 25.437 -13.967 -6.303 1.00 97.25 927 VAL A CA 1
ATOM 7338 C C . VAL A 1 927 ? 26.685 -14.712 -5.836 1.00 97.25 927 VAL A C 1
ATOM 7340 O O . VAL A 1 927 ? 26.626 -15.882 -5.457 1.00 97.25 927 VAL A O 1
ATOM 7343 N N . GLU A 1 928 ? 27.841 -14.053 -5.910 1.00 95.50 928 GLU A N 1
ATOM 7344 C CA . GLU A 1 928 ? 29.149 -14.674 -5.684 1.00 95.50 928 GLU A CA 1
ATOM 7345 C C . GLU A 1 928 ? 29.408 -15.083 -4.225 1.00 95.50 928 GLU A C 1
ATOM 7347 O O . GLU A 1 928 ? 30.119 -16.060 -3.988 1.00 95.50 928 GLU A O 1
ATOM 7352 N N . TRP A 1 929 ? 28.803 -14.389 -3.264 1.00 95.88 929 TRP A N 1
ATOM 7353 C CA . TRP A 1 929 ? 28.932 -14.656 -1.831 1.00 95.88 929 TRP A CA 1
ATOM 7354 C C . TRP A 1 929 ? 27.645 -15.256 -1.249 1.00 95.88 929 TRP A C 1
ATOM 7356 O O . TRP A 1 929 ? 26.601 -15.261 -1.898 1.00 95.88 929 TRP A O 1
ATOM 7366 N N . THR A 1 930 ? 27.709 -15.780 -0.022 1.00 96.88 930 THR A N 1
ATOM 7367 C CA . THR A 1 930 ? 26.516 -16.174 0.749 1.00 96.88 930 THR A CA 1
ATOM 7368 C C . THR A 1 930 ? 25.806 -14.926 1.262 1.00 96.88 930 THR A C 1
ATOM 7370 O O . THR A 1 930 ? 26.393 -14.175 2.042 1.00 96.88 930 THR A O 1
ATOM 7373 N N . MET A 1 931 ? 24.552 -14.718 0.867 1.00 96.38 931 MET A N 1
ATOM 7374 C CA . MET A 1 931 ? 23.843 -13.474 1.163 1.00 96.38 931 MET A CA 1
ATOM 7375 C C . MET A 1 931 ? 23.321 -13.425 2.598 1.00 96.38 931 MET A C 1
ATOM 7377 O O . MET A 1 931 ? 22.708 -14.374 3.097 1.00 96.38 931 MET A O 1
ATOM 7381 N N . SER A 1 932 ? 23.499 -12.275 3.247 1.00 96.12 932 SER A N 1
ATOM 7382 C CA . SER A 1 932 ? 22.765 -11.950 4.470 1.00 96.12 932 SER A CA 1
ATOM 7383 C C . SER A 1 932 ? 21.283 -11.661 4.165 1.00 96.12 932 SER A C 1
ATOM 7385 O O . SER A 1 932 ? 20.920 -11.378 3.027 1.00 96.12 932 SER A O 1
ATOM 7387 N N . GLU A 1 933 ? 20.399 -11.695 5.169 1.00 94.69 933 GLU A N 1
ATOM 7388 C CA . GLU A 1 933 ? 18.989 -11.293 4.975 1.00 94.69 933 GLU A CA 1
ATOM 7389 C C . GLU A 1 933 ? 18.853 -9.831 4.519 1.00 94.69 933 GLU A C 1
ATOM 7391 O O . GLU A 1 933 ? 17.904 -9.486 3.820 1.00 94.69 933 GLU A O 1
ATOM 7396 N N . GLU A 1 934 ? 19.809 -8.979 4.891 1.00 94.62 934 GLU A N 1
ATOM 7397 C CA . GLU A 1 934 ? 19.861 -7.587 4.451 1.00 94.62 934 GLU A CA 1
ATOM 7398 C C . GLU A 1 934 ? 20.308 -7.478 2.987 1.00 94.62 934 GLU A C 1
ATOM 7400 O O . GLU A 1 934 ? 19.688 -6.755 2.212 1.00 94.62 934 GLU A O 1
ATOM 7405 N N . ASP A 1 935 ? 21.308 -8.262 2.569 1.00 95.25 935 ASP A N 1
ATOM 7406 C CA . ASP A 1 935 ? 21.748 -8.325 1.165 1.00 95.25 935 ASP A CA 1
ATOM 7407 C C . ASP A 1 935 ? 20.590 -8.762 0.266 1.00 95.25 935 ASP A C 1
ATOM 7409 O O . ASP A 1 935 ? 20.368 -8.178 -0.790 1.00 95.25 935 ASP A O 1
ATOM 7413 N N . LYS A 1 936 ? 19.811 -9.756 0.713 1.00 95.50 936 LYS A N 1
ATOM 7414 C CA . LYS A 1 936 ? 18.623 -10.236 0.001 1.00 95.50 936 LYS A CA 1
ATOM 7415 C C . LYS A 1 936 ? 17.587 -9.127 -0.192 1.00 95.50 936 LYS A C 1
ATOM 7417 O O . LYS A 1 936 ? 17.081 -8.964 -1.299 1.00 95.50 936 LYS A O 1
ATOM 7422 N N . LYS A 1 937 ? 17.284 -8.347 0.854 1.00 93.75 937 LYS A N 1
ATOM 7423 C CA . LYS A 1 937 ? 16.353 -7.206 0.765 1.00 93.75 937 LYS A CA 1
ATOM 7424 C C . LYS A 1 937 ? 16.866 -6.136 -0.188 1.00 93.75 937 LYS A C 1
ATOM 7426 O O . LYS A 1 937 ? 16.103 -5.645 -1.013 1.00 93.75 937 LYS A O 1
ATOM 7431 N N . ASN A 1 938 ? 18.148 -5.802 -0.083 1.00 94.75 938 ASN A N 1
ATOM 7432 C CA . ASN A 1 938 ? 18.785 -4.772 -0.894 1.00 94.75 938 ASN A CA 1
ATOM 7433 C C . ASN A 1 938 ? 18.865 -5.173 -2.372 1.00 94.75 938 ASN A C 1
ATOM 7435 O O . ASN A 1 938 ? 18.525 -4.373 -3.239 1.00 94.75 938 ASN A O 1
ATOM 7439 N N . LEU A 1 939 ? 19.217 -6.426 -2.667 1.00 95.44 939 LEU A N 1
ATOM 7440 C CA . LEU A 1 939 ? 19.208 -6.953 -4.029 1.00 95.44 939 LEU A CA 1
ATOM 7441 C C . LEU A 1 939 ? 17.798 -6.940 -4.629 1.00 95.44 939 LEU A C 1
ATOM 7443 O O . LEU A 1 939 ? 17.620 -6.465 -5.747 1.00 95.44 939 LEU A O 1
ATOM 7447 N N . ILE A 1 940 ? 16.793 -7.418 -3.887 1.00 94.69 940 ILE A N 1
ATOM 7448 C CA . ILE A 1 940 ? 15.399 -7.384 -4.346 1.00 94.69 940 ILE A CA 1
ATOM 7449 C C . ILE A 1 940 ? 14.940 -5.958 -4.605 1.00 94.69 940 ILE A C 1
ATOM 7451 O O . ILE A 1 940 ? 14.386 -5.703 -5.666 1.00 94.69 940 ILE A O 1
ATOM 7455 N N . TYR A 1 941 ? 15.208 -5.027 -3.692 1.00 92.19 941 TYR A N 1
ATOM 7456 C CA . TYR A 1 941 ? 14.874 -3.620 -3.892 1.00 92.19 941 TYR A CA 1
ATOM 7457 C C . TYR A 1 941 ? 15.457 -3.076 -5.204 1.00 92.19 941 TYR A C 1
ATOM 7459 O O . TYR A 1 941 ? 14.718 -2.521 -6.015 1.00 92.19 941 TYR A O 1
ATOM 7467 N N . SER A 1 942 ? 16.745 -3.305 -5.474 1.00 93.25 942 SER A N 1
ATOM 7468 C CA . SER A 1 942 ? 17.352 -2.821 -6.716 1.00 93.25 942 SER A CA 1
ATOM 7469 C C . SER A 1 942 ? 16.814 -3.526 -7.971 1.00 93.25 942 SER A C 1
ATOM 7471 O O . SER A 1 942 ? 16.651 -2.880 -8.999 1.00 93.25 942 SER A O 1
ATOM 7473 N N . ILE A 1 943 ? 16.460 -4.817 -7.911 1.00 94.62 943 ILE A N 1
ATOM 7474 C CA . ILE A 1 943 ? 15.789 -5.505 -9.033 1.00 94.62 943 ILE A CA 1
ATOM 7475 C C . ILE A 1 943 ? 14.386 -4.928 -9.273 1.00 94.62 943 ILE A C 1
ATOM 7477 O O . ILE A 1 943 ? 13.981 -4.762 -10.419 1.00 94.62 943 ILE A O 1
ATOM 7481 N N . ARG A 1 944 ? 13.646 -4.586 -8.212 1.00 91.06 944 ARG A N 1
ATOM 7482 C CA . ARG A 1 944 ? 12.328 -3.941 -8.327 1.00 91.06 944 ARG A CA 1
ATOM 7483 C C . ARG A 1 944 ? 12.442 -2.583 -9.018 1.00 91.06 944 ARG A C 1
ATOM 7485 O O . ARG A 1 944 ? 11.645 -2.305 -9.909 1.00 91.06 944 ARG A O 1
ATOM 7492 N N . ARG A 1 945 ? 13.464 -1.792 -8.669 1.00 88.12 945 ARG A N 1
ATOM 7493 C CA . ARG A 1 945 ? 13.796 -0.537 -9.366 1.00 88.12 945 ARG A CA 1
ATOM 7494 C C . ARG A 1 945 ? 14.142 -0.775 -10.832 1.00 88.12 945 ARG A C 1
ATOM 7496 O O . ARG A 1 945 ? 13.591 -0.095 -11.684 1.00 88.12 945 ARG A O 1
ATOM 7503 N N . ALA A 1 946 ? 14.940 -1.802 -11.134 1.00 90.25 946 ALA A N 1
ATOM 7504 C CA . ALA A 1 946 ? 15.211 -2.198 -12.515 1.00 90.25 946 ALA A CA 1
ATOM 7505 C C . ALA A 1 946 ? 13.923 -2.557 -13.275 1.00 90.25 946 ALA A C 1
ATOM 7507 O O . ALA A 1 946 ? 13.780 -2.188 -14.431 1.00 90.25 946 ALA A O 1
ATOM 7508 N N . SER A 1 947 ? 12.970 -3.250 -12.642 1.00 91.56 947 SER A N 1
ATOM 7509 C CA . SER A 1 947 ? 11.686 -3.574 -13.274 1.00 91.56 947 SER A CA 1
ATOM 7510 C C . SER A 1 947 ? 10.820 -2.346 -13.530 1.00 91.56 947 SER A C 1
ATOM 7512 O O . SER A 1 947 ? 10.210 -2.286 -14.589 1.00 91.56 947 SER A O 1
ATOM 7514 N N . GLY A 1 948 ? 10.741 -1.412 -12.574 1.00 83.81 948 GLY A N 1
ATOM 7515 C CA . GLY A 1 948 ? 10.017 -0.148 -12.755 1.00 83.81 948 GLY A CA 1
ATOM 7516 C C . GLY A 1 948 ? 10.616 0.646 -13.907 1.00 83.81 948 GLY A C 1
ATOM 7517 O O . GLY A 1 948 ? 9.931 0.935 -14.874 1.00 83.81 948 GLY A O 1
ATOM 7518 N N . PHE A 1 949 ? 11.939 0.809 -13.885 1.00 82.62 949 PHE A N 1
ATOM 7519 C CA . PHE A 1 949 ? 12.679 1.427 -14.973 1.00 82.62 949 PHE A CA 1
ATOM 7520 C C . PHE A 1 949 ? 12.404 0.756 -16.324 1.00 82.62 949 PHE A C 1
ATOM 7522 O O . PHE A 1 949 ? 12.176 1.457 -17.302 1.00 82.62 949 PHE A O 1
ATOM 7529 N N . ILE A 1 950 ? 12.388 -0.590 -16.377 1.00 86.69 950 ILE A N 1
ATOM 7530 C CA . ILE A 1 950 ? 12.097 -1.358 -17.597 1.00 86.69 950 ILE A CA 1
ATOM 7531 C C . ILE A 1 950 ? 10.668 -1.109 -18.112 1.00 86.69 950 ILE A C 1
ATOM 7533 O O . ILE A 1 950 ? 10.431 -1.034 -19.318 1.00 86.69 950 ILE A O 1
ATOM 7537 N N . TYR A 1 951 ? 9.717 -0.999 -17.199 1.00 85.62 951 TYR A N 1
ATOM 7538 C CA . TYR A 1 951 ? 8.324 -0.754 -17.525 1.00 85.62 951 TYR A CA 1
ATOM 7539 C C . TYR A 1 951 ? 8.126 0.661 -18.064 1.00 85.62 951 TYR A C 1
ATOM 7541 O O . TYR A 1 951 ? 7.564 0.810 -19.144 1.00 85.62 951 TYR A O 1
ATOM 7549 N N . ASP A 1 952 ? 8.710 1.666 -17.413 1.00 77.19 952 ASP A N 1
ATOM 7550 C CA . ASP A 1 952 ? 8.612 3.072 -17.819 1.00 77.19 952 ASP A CA 1
ATOM 7551 C C . ASP A 1 952 ? 9.193 3.302 -19.221 1.00 77.19 952 ASP A C 1
ATOM 7553 O O . ASP A 1 952 ? 8.526 3.834 -20.108 1.00 77.19 952 ASP A O 1
ATOM 7557 N N . TYR A 1 953 ? 10.424 2.844 -19.478 1.00 79.69 953 TYR A N 1
ATOM 7558 C CA . TYR A 1 953 ? 11.070 3.100 -20.773 1.00 79.69 953 TYR A CA 1
ATOM 7559 C C . TYR A 1 953 ? 10.467 2.278 -21.924 1.00 79.69 953 TYR A C 1
ATOM 7561 O O . TYR A 1 953 ? 10.693 2.608 -23.090 1.00 79.69 953 TYR A O 1
ATOM 7569 N N . THR A 1 954 ? 9.750 1.191 -21.612 1.00 83.75 954 THR A N 1
ATOM 7570 C CA . THR A 1 954 ? 8.949 0.455 -22.594 1.00 83.75 954 THR A CA 1
ATOM 7571 C C . THR A 1 954 ? 7.498 0.885 -22.595 1.00 83.75 954 THR A C 1
ATOM 7573 O O . THR A 1 954 ? 6.727 0.192 -23.236 1.00 83.75 954 THR A O 1
ATOM 7576 N N . ASP A 1 955 ? 7.117 1.995 -21.957 1.00 78.62 955 ASP A N 1
ATOM 7577 C CA . ASP A 1 955 ? 5.741 2.513 -21.972 1.00 78.62 955 ASP A CA 1
ATOM 7578 C C . ASP A 1 955 ? 4.711 1.450 -21.534 1.00 78.62 955 ASP A C 1
ATOM 7580 O O . ASP A 1 955 ? 3.671 1.217 -22.145 1.00 78.62 955 ASP A O 1
ATOM 7584 N N . GLY A 1 956 ? 5.088 0.689 -20.506 1.00 82.88 956 GLY A N 1
ATOM 7585 C CA . GLY A 1 956 ? 4.292 -0.382 -19.926 1.00 82.88 956 GLY A CA 1
ATOM 7586 C C . GLY A 1 956 ? 4.231 -1.685 -20.728 1.00 82.88 956 GLY A C 1
ATOM 7587 O O . GLY A 1 956 ? 3.383 -2.529 -20.443 1.00 82.88 956 GLY A O 1
ATOM 7588 N N . TYR A 1 957 ? 5.089 -1.888 -21.734 1.00 89.31 957 TYR A N 1
ATOM 7589 C CA . TYR A 1 957 ? 5.057 -3.088 -22.589 1.00 89.31 957 TYR A CA 1
ATOM 7590 C C . TYR A 1 957 ? 6.056 -4.187 -22.198 1.00 89.31 957 TYR A C 1
ATOM 7592 O O . TYR A 1 957 ? 6.131 -5.218 -22.872 1.00 89.31 957 TYR A O 1
ATOM 7600 N N . ALA A 1 958 ? 6.818 -4.020 -21.115 1.00 91.62 958 ALA A N 1
ATOM 7601 C CA . ALA A 1 958 ? 7.642 -5.080 -20.542 1.00 91.62 958 ALA A CA 1
ATOM 7602 C C . ALA A 1 958 ? 7.910 -4.882 -19.044 1.00 91.62 958 ALA A C 1
ATOM 7604 O O . ALA A 1 958 ? 8.054 -3.761 -18.576 1.00 91.62 958 ALA A O 1
ATOM 7605 N N . MET A 1 959 ? 8.071 -5.970 -18.289 1.00 93.19 959 MET A N 1
ATOM 7606 C CA . MET A 1 959 ? 8.476 -5.918 -16.875 1.00 93.19 959 MET A CA 1
ATOM 7607 C C . MET A 1 959 ? 9.230 -7.176 -16.442 1.00 93.19 959 MET A C 1
ATOM 7609 O O . MET A 1 959 ? 9.162 -8.215 -17.095 1.00 93.19 959 MET A O 1
ATOM 7613 N N . ILE A 1 960 ? 9.932 -7.114 -15.308 1.00 95.06 960 ILE A N 1
ATOM 7614 C CA . ILE A 1 960 ? 10.514 -8.299 -14.667 1.00 95.06 960 ILE A CA 1
ATOM 7615 C C . ILE A 1 960 ? 9.431 -8.958 -13.811 1.00 95.06 960 ILE A C 1
ATOM 7617 O O . ILE A 1 960 ? 9.066 -8.451 -12.753 1.00 95.06 960 ILE A O 1
ATOM 7621 N N . THR A 1 961 ? 8.925 -10.103 -14.261 1.00 94.19 961 THR A N 1
ATOM 7622 C CA . THR A 1 961 ? 7.821 -10.807 -13.587 1.00 94.19 961 THR A CA 1
ATOM 7623 C C . THR A 1 961 ? 8.308 -11.841 -12.592 1.00 94.19 961 THR A C 1
ATOM 7625 O O . THR A 1 961 ? 7.655 -12.083 -11.579 1.00 94.19 961 THR A O 1
ATOM 7628 N N . LYS A 1 962 ? 9.466 -12.452 -12.855 1.00 95.31 962 LYS A N 1
ATOM 7629 C CA . LYS A 1 962 ? 9.963 -13.578 -12.068 1.00 95.31 962 LYS A CA 1
ATOM 7630 C C . LYS A 1 962 ? 11.472 -13.544 -11.933 1.00 95.31 962 LYS A C 1
ATOM 7632 O O . LYS A 1 962 ? 12.195 -13.397 -12.919 1.00 95.31 962 LYS A O 1
ATOM 7637 N N . VAL A 1 963 ? 11.963 -13.769 -10.719 1.00 96.81 963 VAL A N 1
ATOM 7638 C CA . VAL A 1 963 ? 13.389 -13.975 -10.470 1.00 96.81 963 VAL A CA 1
ATOM 7639 C C . VAL A 1 963 ? 13.646 -15.208 -9.620 1.00 96.81 963 VAL A C 1
ATOM 7641 O O . VAL A 1 963 ? 13.043 -15.420 -8.569 1.00 96.81 963 VAL A O 1
ATOM 7644 N N . ASN A 1 964 ? 14.604 -16.012 -10.067 1.00 97.69 964 ASN A N 1
ATOM 7645 C CA . ASN A 1 964 ? 15.147 -17.123 -9.302 1.00 97.69 964 ASN A CA 1
ATOM 7646 C C . ASN A 1 964 ? 16.527 -16.706 -8.797 1.00 97.69 964 ASN A C 1
ATOM 7648 O O . ASN A 1 964 ? 17.416 -16.432 -9.607 1.00 97.69 964 ASN A O 1
ATOM 7652 N N . ILE A 1 965 ? 16.711 -16.629 -7.479 1.00 98.12 965 ILE A N 1
ATOM 7653 C CA . ILE A 1 965 ? 17.933 -16.090 -6.879 1.00 98.12 965 ILE A CA 1
ATOM 7654 C C . ILE A 1 965 ? 18.694 -17.173 -6.122 1.00 98.12 965 ILE A C 1
ATOM 7656 O O . ILE A 1 965 ? 18.164 -17.836 -5.229 1.00 98.12 965 ILE A O 1
ATOM 7660 N N . TRP A 1 966 ? 19.978 -17.295 -6.444 1.00 98.12 966 TRP A N 1
ATOM 7661 C CA . TRP A 1 966 ? 20.934 -18.170 -5.780 1.00 98.12 966 TRP A CA 1
ATOM 7662 C C . TRP A 1 966 ? 22.112 -17.369 -5.232 1.00 98.12 966 TRP A C 1
ATOM 7664 O O . TRP A 1 966 ? 22.559 -16.399 -5.837 1.00 98.12 966 TRP A O 1
ATOM 7674 N N . ASP A 1 967 ? 22.660 -17.810 -4.108 1.00 97.31 967 ASP A N 1
ATOM 7675 C CA . ASP A 1 967 ? 23.877 -17.263 -3.510 1.00 97.31 967 ASP A CA 1
ATOM 7676 C C . ASP A 1 967 ? 25.018 -18.297 -3.537 1.00 97.31 967 ASP A C 1
ATOM 7678 O O . ASP A 1 967 ? 24.834 -19.432 -3.996 1.00 97.31 967 ASP A O 1
ATOM 7682 N N . ASP A 1 968 ? 26.211 -17.909 -3.080 1.00 96.31 968 ASP A N 1
ATOM 7683 C CA . ASP A 1 968 ? 27.409 -18.768 -3.038 1.00 96.31 968 ASP A CA 1
ATOM 7684 C C . ASP A 1 968 ? 27.769 -19.374 -4.414 1.00 96.31 968 ASP A C 1
ATOM 7686 O O . ASP A 1 968 ? 28.144 -20.543 -4.547 1.00 96.31 968 ASP A O 1
ATOM 7690 N N . LYS A 1 969 ? 27.579 -18.588 -5.485 1.00 95.44 969 LYS A N 1
ATOM 7691 C CA . LYS A 1 969 ? 27.737 -18.998 -6.896 1.00 95.44 969 LYS A CA 1
ATOM 7692 C C . LYS A 1 969 ? 26.938 -20.233 -7.305 1.00 95.44 969 LYS A C 1
ATOM 7694 O O . LYS A 1 969 ? 27.253 -20.887 -8.309 1.00 95.44 969 LYS A O 1
ATOM 7699 N N . ARG A 1 970 ? 25.892 -20.602 -6.571 1.00 97.00 970 ARG A N 1
ATOM 7700 C CA . ARG A 1 970 ? 25.024 -21.700 -6.999 1.00 97.00 970 ARG A CA 1
ATOM 7701 C C . ARG A 1 970 ? 24.334 -21.289 -8.301 1.00 97.00 970 ARG A C 1
ATOM 7703 O O . ARG A 1 970 ? 23.898 -20.154 -8.451 1.00 97.00 970 ARG A O 1
ATOM 7710 N N . ASN A 1 971 ? 24.302 -22.195 -9.278 1.00 96.81 971 ASN A N 1
ATOM 7711 C CA . ASN A 1 971 ? 23.743 -21.948 -10.615 1.00 96.81 971 ASN A CA 1
ATOM 7712 C C . ASN A 1 971 ? 24.382 -20.790 -11.411 1.00 96.81 971 ASN A C 1
ATOM 7714 O O . ASN A 1 971 ? 23.796 -20.299 -12.374 1.00 96.81 971 ASN A O 1
ATOM 7718 N N . TRP A 1 972 ? 25.627 -20.420 -11.093 1.00 95.06 972 TRP A N 1
ATOM 7719 C CA . TRP A 1 972 ? 26.373 -19.356 -11.775 1.00 95.06 972 TRP A CA 1
ATOM 7720 C C . TRP A 1 972 ? 26.384 -19.485 -13.306 1.00 95.06 972 TRP A C 1
ATOM 7722 O O . TRP A 1 972 ? 26.133 -18.521 -14.029 1.00 95.06 972 TRP A O 1
ATOM 7732 N N . ASP A 1 973 ? 26.619 -20.693 -13.824 1.00 94.12 973 ASP A N 1
ATOM 7733 C CA . ASP A 1 973 ? 26.722 -20.953 -15.266 1.00 94.12 973 ASP A CA 1
ATOM 7734 C C . ASP A 1 973 ? 25.394 -20.774 -16.017 1.00 94.12 973 ASP A C 1
ATOM 7736 O O . ASP A 1 973 ? 25.396 -20.509 -17.213 1.00 94.12 973 ASP A O 1
ATOM 7740 N N . ILE A 1 974 ? 24.255 -20.854 -15.332 1.00 94.94 974 ILE A N 1
ATOM 7741 C CA . ILE A 1 974 ? 22.935 -20.676 -15.952 1.00 94.94 974 ILE A CA 1
ATOM 7742 C C . ILE A 1 974 ? 22.293 -19.326 -15.615 1.00 94.94 974 ILE A C 1
ATOM 7744 O O . ILE A 1 974 ? 21.288 -18.982 -16.225 1.00 94.94 974 ILE A O 1
ATOM 7748 N N . ALA A 1 975 ? 22.898 -18.529 -14.732 1.00 96.94 975 ALA A N 1
ATOM 7749 C CA . ALA A 1 975 ? 22.380 -17.231 -14.311 1.00 96.94 975 ALA A CA 1
ATOM 7750 C C . ALA A 1 975 ? 22.394 -16.195 -15.445 1.00 96.94 975 ALA A C 1
ATOM 7752 O O . ALA A 1 975 ? 23.435 -15.968 -16.063 1.00 96.94 975 ALA A O 1
ATOM 7753 N N . ASP A 1 976 ? 21.241 -15.601 -15.749 1.00 98.12 976 ASP A N 1
ATOM 7754 C CA . ASP A 1 976 ? 21.094 -14.427 -16.611 1.00 98.12 976 ASP A CA 1
ATOM 7755 C C . ASP A 1 976 ? 21.866 -13.233 -16.026 1.00 98.12 976 ASP A C 1
ATOM 7757 O O . ASP A 1 976 ? 22.588 -12.579 -16.770 1.00 98.12 976 ASP A O 1
ATOM 7761 N N . VAL A 1 977 ? 21.813 -13.018 -14.703 1.00 97.56 977 VAL A N 1
ATOM 7762 C CA . VAL A 1 977 ? 22.562 -11.965 -13.991 1.00 97.56 977 VAL A CA 1
ATOM 7763 C C . VAL A 1 977 ? 23.547 -12.583 -13.003 1.00 97.56 977 VAL A C 1
ATOM 7765 O O . VAL A 1 977 ? 23.188 -13.425 -12.179 1.00 97.56 977 VAL A O 1
ATOM 7768 N N . ARG A 1 978 ? 24.802 -12.146 -13.064 1.00 95.25 978 ARG A N 1
ATOM 7769 C CA . ARG A 1 978 ? 25.873 -12.554 -12.152 1.00 95.25 978 ARG A CA 1
ATOM 7770 C C . ARG A 1 978 ? 26.319 -11.372 -11.321 1.00 95.25 978 ARG A C 1
ATOM 7772 O O . ARG A 1 978 ? 26.901 -10.435 -11.865 1.00 95.25 978 ARG A O 1
ATOM 7779 N N . VAL A 1 979 ? 26.064 -11.444 -10.018 1.00 94.88 979 VAL A N 1
ATOM 7780 C CA . VAL A 1 979 ? 26.464 -10.408 -9.068 1.00 94.88 979 VAL A CA 1
ATOM 7781 C C . VAL A 1 979 ? 27.792 -10.799 -8.430 1.00 94.88 979 VAL A C 1
ATOM 7783 O O . VAL A 1 979 ? 27.891 -11.815 -7.741 1.00 94.88 979 VAL A O 1
ATOM 7786 N N . HIS A 1 980 ? 28.825 -10.012 -8.699 1.00 90.75 980 HIS A N 1
ATOM 7787 C CA . HIS A 1 980 ? 30.192 -10.270 -8.271 1.00 90.75 980 HIS A CA 1
ATOM 7788 C C . HIS A 1 980 ? 30.518 -9.617 -6.926 1.00 90.75 980 HIS A C 1
ATOM 7790 O O . HIS A 1 980 ? 30.155 -8.466 -6.687 1.00 90.75 980 HIS A O 1
ATOM 7796 N N . ASP A 1 981 ? 31.270 -10.334 -6.087 1.00 88.38 981 ASP A N 1
ATOM 7797 C CA . ASP A 1 981 ? 31.818 -9.820 -4.823 1.00 88.38 981 ASP A CA 1
ATOM 7798 C C . ASP A 1 981 ? 33.028 -8.932 -5.139 1.00 88.38 981 ASP A C 1
ATOM 7800 O O . ASP A 1 981 ? 34.181 -9.375 -5.188 1.00 88.38 981 ASP A O 1
ATOM 7804 N N . THR A 1 982 ? 32.760 -7.673 -5.473 1.00 73.44 982 THR A N 1
ATOM 7805 C CA . THR A 1 982 ? 33.795 -6.695 -5.802 1.00 73.44 982 THR A CA 1
ATOM 7806 C C . THR A 1 982 ? 33.691 -5.483 -4.895 1.00 73.44 982 THR A C 1
ATOM 7808 O O . THR A 1 982 ? 32.651 -4.837 -4.817 1.00 73.44 982 THR A O 1
ATOM 7811 N N . THR A 1 983 ? 34.814 -5.095 -4.290 1.00 67.56 983 THR A N 1
ATOM 7812 C CA . THR A 1 983 ? 34.965 -3.778 -3.654 1.00 67.56 983 THR A CA 1
ATOM 7813 C C . THR A 1 983 ? 34.856 -2.648 -4.685 1.00 67.56 983 THR A C 1
ATOM 7815 O O . THR A 1 983 ? 35.181 -2.888 -5.846 1.00 67.56 983 THR A O 1
ATOM 7818 N N . TRP A 1 984 ? 34.525 -1.420 -4.248 1.00 55.69 984 TRP A N 1
ATOM 7819 C CA . TRP A 1 984 ? 34.490 -0.184 -5.055 1.00 55.69 984 TRP A CA 1
ATOM 7820 C C . TRP A 1 984 ? 35.509 -0.170 -6.205 1.00 55.69 984 TRP A C 1
ATOM 7822 O O . TRP A 1 984 ? 36.720 -0.068 -5.976 1.00 55.69 984 TRP A O 1
ATOM 7832 N N . GLN A 1 985 ? 35.018 -0.274 -7.439 1.00 55.09 985 GLN A N 1
ATOM 7833 C CA . GLN A 1 985 ? 35.854 -0.267 -8.637 1.00 55.09 985 GLN A CA 1
ATOM 7834 C C . GLN A 1 985 ? 35.797 1.089 -9.332 1.00 55.09 985 GLN A C 1
ATOM 7836 O O . GLN A 1 985 ? 34.711 1.608 -9.548 1.00 55.09 985 GLN A O 1
ATOM 7841 N N . ILE A 1 986 ? 36.970 1.621 -9.695 1.00 49.34 986 ILE A N 1
ATOM 7842 C CA . ILE A 1 986 ? 37.139 2.870 -10.452 1.00 49.34 986 ILE A CA 1
ATOM 7843 C C . ILE A 1 986 ? 37.346 2.507 -11.933 1.00 49.34 986 ILE A C 1
ATOM 7845 O O . ILE A 1 986 ? 38.299 1.769 -12.216 1.00 49.34 986 ILE A O 1
ATOM 7849 N N . PRO A 1 987 ? 36.562 3.030 -12.897 1.00 46.38 987 PRO A N 1
ATOM 7850 C CA . PRO A 1 987 ? 36.817 2.832 -14.314 1.00 46.38 987 PRO A CA 1
ATOM 7851 C C . PRO A 1 987 ? 38.134 3.519 -14.671 1.00 46.38 987 PRO A C 1
ATOM 7853 O O . PRO A 1 987 ? 38.260 4.744 -14.665 1.00 46.38 987 PRO A O 1
ATOM 7856 N N . GLN A 1 988 ? 39.163 2.724 -14.958 1.00 41.38 988 GLN A N 1
ATOM 7857 C CA . GLN A 1 988 ? 40.378 3.254 -15.564 1.00 41.38 988 GLN A CA 1
ATOM 7858 C C . GLN A 1 988 ? 40.169 3.430 -17.070 1.00 41.38 988 GLN A C 1
ATOM 7860 O O . GLN A 1 988 ? 39.483 2.647 -17.717 1.00 41.38 988 GLN A O 1
ATOM 7865 N N . ILE A 1 989 ? 40.806 4.469 -17.611 1.00 44.16 989 ILE A N 1
ATOM 7866 C CA . ILE A 1 989 ? 40.588 5.133 -18.913 1.00 44.16 989 ILE A CA 1
ATOM 7867 C C . ILE A 1 989 ? 41.008 4.264 -20.129 1.00 44.16 989 ILE A C 1
ATOM 7869 O O . ILE A 1 989 ? 41.344 4.759 -21.199 1.00 44.16 989 ILE A O 1
ATOM 7873 N N . SER A 1 990 ? 41.023 2.942 -19.999 1.00 44.25 990 SER A N 1
ATOM 7874 C CA . SER A 1 990 ? 41.182 2.032 -21.131 1.00 44.25 990 SER A CA 1
ATOM 7875 C C . SER A 1 990 ? 40.245 0.854 -20.932 1.00 44.25 990 SER A C 1
ATOM 7877 O O . SER A 1 990 ? 40.420 0.125 -19.954 1.00 44.25 990 SER A O 1
ATOM 7879 N N . ASP A 1 991 ? 39.308 0.664 -21.861 1.00 43.38 991 ASP A N 1
ATOM 7880 C CA . ASP A 1 991 ? 38.236 -0.348 -21.897 1.00 43.38 991 ASP A CA 1
ATOM 7881 C C . ASP A 1 991 ? 38.716 -1.822 -21.889 1.00 43.38 991 ASP A C 1
ATOM 7883 O O . ASP A 1 991 ? 38.051 -2.711 -22.414 1.00 43.38 991 ASP A O 1
ATOM 7887 N N . LEU A 1 992 ? 39.900 -2.123 -21.348 1.00 42.31 992 LEU A N 1
ATO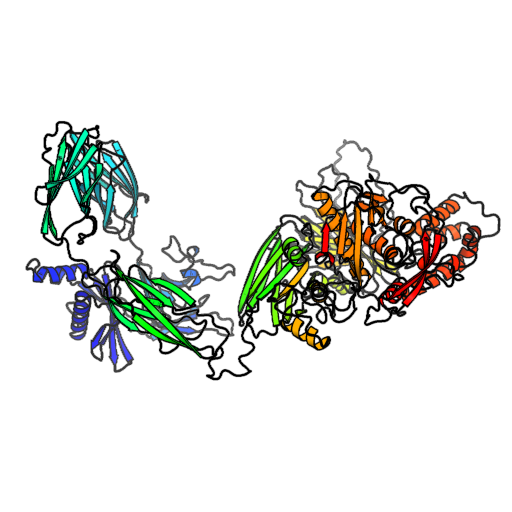M 7888 C CA . LEU A 1 992 ? 40.616 -3.355 -21.647 1.00 42.31 992 LEU A CA 1
ATOM 7889 C C . LEU A 1 992 ? 40.818 -4.326 -20.484 1.00 42.31 992 LEU A C 1
ATOM 7891 O O . LEU A 1 992 ? 41.200 -5.450 -20.787 1.00 42.31 992 LEU A O 1
ATOM 7895 N N . LEU A 1 993 ? 40.623 -3.998 -19.196 1.00 43.47 993 LEU A N 1
ATOM 7896 C CA . LEU A 1 993 ? 41.247 -4.865 -18.173 1.00 43.47 993 LEU A CA 1
ATOM 7897 C C . LEU A 1 993 ? 40.622 -5.026 -16.775 1.00 43.47 993 LEU A C 1
ATOM 7899 O O . LEU A 1 993 ? 41.337 -5.579 -15.938 1.00 43.47 993 LEU A O 1
ATOM 7903 N N . TYR A 1 994 ? 39.367 -4.657 -16.475 1.00 49.09 994 TYR A N 1
ATOM 7904 C CA . TYR A 1 994 ? 38.822 -4.990 -15.141 1.00 49.09 994 TYR A CA 1
ATOM 7905 C C . TYR A 1 994 ? 37.526 -5.815 -15.124 1.00 49.09 994 TYR A C 1
ATOM 7907 O O . TYR A 1 994 ? 36.508 -5.358 -15.640 1.00 49.09 994 TYR A O 1
ATOM 7915 N N . PRO A 1 995 ? 37.550 -7.025 -14.518 1.00 51.75 995 PRO A N 1
ATOM 7916 C CA . PRO A 1 995 ? 36.337 -7.756 -14.179 1.00 51.75 995 PRO A CA 1
ATOM 7917 C C . PRO A 1 995 ? 35.583 -6.979 -13.093 1.00 51.75 995 PRO A C 1
ATOM 7919 O O . PRO A 1 995 ? 36.116 -6.785 -11.996 1.00 51.75 995 PRO A O 1
ATOM 7922 N N . GLY A 1 996 ? 34.369 -6.525 -13.414 1.00 56.81 996 GLY A N 1
ATOM 7923 C CA . GLY A 1 996 ? 33.471 -5.904 -12.440 1.00 56.81 996 GLY A CA 1
ATOM 7924 C C . GLY A 1 996 ? 32.715 -4.652 -12.886 1.00 56.81 996 GLY A C 1
ATOM 7925 O O . GLY A 1 996 ? 31.888 -4.204 -12.113 1.00 56.81 996 GLY A O 1
ATOM 7926 N N . TRP A 1 997 ? 32.935 -4.067 -14.070 1.00 75.81 997 TRP A N 1
ATOM 7927 C CA . TRP A 1 997 ? 32.021 -3.013 -14.557 1.00 75.81 997 TRP A CA 1
ATOM 7928 C C . TRP A 1 997 ? 30.706 -3.642 -15.060 1.00 75.81 997 TRP A C 1
ATOM 7930 O O . TRP A 1 997 ? 30.793 -4.717 -15.669 1.00 75.81 997 TRP A O 1
ATOM 7940 N N . PRO A 1 998 ? 29.534 -3.009 -14.834 1.00 85.81 998 PRO A N 1
ATOM 7941 C CA . PRO A 1 998 ? 28.275 -3.419 -15.449 1.00 85.81 998 PRO A CA 1
ATOM 7942 C C . PRO A 1 998 ? 28.441 -3.662 -16.951 1.00 85.81 998 PRO A C 1
ATOM 7944 O O . PRO A 1 998 ? 29.046 -2.850 -17.657 1.00 85.81 998 PRO A O 1
ATOM 7947 N N . LYS A 1 999 ? 28.037 -4.847 -17.414 1.00 85.56 999 LYS A N 1
ATOM 7948 C CA . LYS A 1 999 ? 28.139 -5.215 -18.828 1.00 85.56 999 LYS A CA 1
ATOM 7949 C C . LYS A 1 999 ? 27.198 -6.351 -19.177 1.00 85.56 999 LYS A C 1
ATOM 7951 O O . LYS A 1 999 ? 27.168 -7.379 -18.501 1.00 85.56 999 LYS A O 1
ATOM 7956 N N . SER A 1 1000 ? 26.569 -6.231 -20.331 1.00 89.19 1000 SER A N 1
ATOM 7957 C CA . SER A 1 1000 ? 25.648 -7.217 -20.869 1.00 89.19 1000 SER A CA 1
ATOM 7958 C C . SER A 1 1000 ? 26.082 -7.748 -22.235 1.00 89.19 1000 SER A C 1
ATOM 7960 O O . SER A 1 1000 ? 26.851 -7.136 -22.983 1.00 89.19 1000 SER A O 1
ATOM 7962 N N . ILE A 1 1001 ? 25.587 -8.939 -22.566 1.00 90.38 1001 ILE A N 1
ATOM 7963 C CA . ILE A 1 1001 ? 25.642 -9.485 -23.920 1.00 90.38 1001 ILE A CA 1
ATOM 7964 C C . ILE A 1 1001 ? 24.358 -9.086 -24.636 1.00 90.38 1001 ILE A C 1
ATOM 7966 O O . ILE A 1 1001 ? 23.278 -9.533 -24.256 1.00 90.38 1001 ILE A O 1
ATOM 7970 N N . VAL A 1 1002 ? 24.495 -8.283 -25.693 1.00 89.50 1002 VAL A N 1
ATOM 7971 C CA . VAL A 1 1002 ? 23.370 -7.784 -26.495 1.00 89.50 1002 VAL A CA 1
ATOM 7972 C C . VAL A 1 1002 ? 22.539 -8.951 -27.031 1.00 89.50 1002 VAL A C 1
ATOM 7974 O O . VAL A 1 1002 ? 23.065 -9.784 -27.768 1.00 89.50 1002 VAL A O 1
ATOM 7977 N N . GLY A 1 1003 ? 21.258 -9.021 -26.663 1.00 91.56 1003 GLY A N 1
ATOM 7978 C CA . GLY A 1 1003 ? 20.357 -10.115 -27.042 1.00 91.56 1003 GLY A CA 1
ATOM 7979 C C . GLY A 1 1003 ? 20.552 -11.422 -26.267 1.00 91.56 1003 GLY A C 1
ATOM 7980 O O . GLY A 1 1003 ? 20.058 -12.481 -26.674 1.00 91.56 1003 GLY A O 1
ATOM 7981 N N . GLY A 1 1004 ? 21.316 -11.384 -25.173 1.00 94.00 1004 GLY A N 1
ATOM 7982 C CA . GLY A 1 1004 ? 21.676 -12.546 -24.370 1.00 94.00 1004 GLY A CA 1
ATOM 7983 C C . GLY A 1 1004 ? 20.481 -13.320 -23.825 1.00 94.00 1004 GLY A C 1
ATOM 7984 O O . GLY A 1 1004 ? 20.538 -14.552 -23.796 1.00 94.00 1004 GLY A O 1
ATOM 7985 N N . TYR A 1 1005 ? 19.385 -12.636 -23.497 1.00 95.69 1005 TYR A N 1
ATOM 7986 C CA . TYR A 1 1005 ? 18.160 -13.254 -22.991 1.00 95.69 1005 TYR A CA 1
ATOM 7987 C C . TYR A 1 1005 ? 17.638 -14.348 -23.933 1.00 95.69 1005 TYR A C 1
ATOM 7989 O O . TYR A 1 1005 ? 17.399 -15.492 -23.522 1.00 95.69 1005 TYR A O 1
ATOM 7997 N N . TRP A 1 1006 ? 17.544 -14.015 -25.221 1.00 95.00 1006 TRP A N 1
ATOM 7998 C CA . TRP A 1 1006 ? 17.028 -14.892 -26.270 1.00 95.00 1006 TRP A CA 1
ATOM 7999 C C . TRP A 1 1006 ? 18.030 -15.975 -26.650 1.00 95.00 1006 TRP A C 1
ATOM 8001 O O . TRP A 1 1006 ? 17.667 -17.147 -26.750 1.00 95.00 1006 TRP A O 1
ATOM 8011 N N . MET A 1 1007 ? 19.313 -15.619 -26.787 1.00 95.06 1007 MET A N 1
ATOM 8012 C CA . MET A 1 1007 ? 20.369 -16.596 -27.080 1.00 95.06 1007 MET A CA 1
ATOM 8013 C C . MET A 1 1007 ? 20.434 -17.697 -26.017 1.00 95.06 1007 MET A C 1
ATOM 8015 O O . MET A 1 1007 ? 20.619 -18.874 -26.332 1.00 95.06 1007 MET A O 1
ATOM 8019 N N . LYS A 1 1008 ? 20.258 -17.330 -24.745 1.00 95.00 1008 LYS A N 1
ATOM 8020 C CA . LYS A 1 1008 ? 20.323 -18.278 -23.634 1.00 95.00 1008 LYS A CA 1
ATOM 8021 C C . LYS A 1 1008 ? 19.148 -19.253 -23.616 1.00 95.00 1008 LYS A C 1
ATOM 8023 O O . LYS A 1 1008 ? 19.307 -20.405 -23.203 1.00 95.00 1008 LYS A O 1
ATOM 8028 N N . ARG A 1 1009 ? 17.991 -18.841 -24.129 1.00 94.12 1009 ARG A N 1
ATOM 8029 C CA . ARG A 1 1009 ? 16.782 -19.673 -24.245 1.00 94.12 1009 ARG A CA 1
ATOM 8030 C C . ARG A 1 1009 ? 16.740 -20.467 -25.556 1.00 94.12 1009 ARG A C 1
ATOM 8032 O O . ARG A 1 1009 ? 16.098 -21.512 -25.612 1.00 94.12 1009 ARG A O 1
ATOM 8039 N N . ASP A 1 1010 ? 17.517 -20.080 -26.565 1.00 94.25 1010 ASP A N 1
ATOM 8040 C CA . ASP A 1 1010 ? 17.539 -20.767 -27.858 1.00 94.25 1010 ASP A CA 1
ATOM 8041 C C . ASP A 1 1010 ? 18.138 -22.197 -27.774 1.00 94.25 1010 ASP A C 1
ATOM 8043 O O . ASP A 1 1010 ? 19.195 -22.405 -27.165 1.00 94.25 1010 ASP A O 1
ATOM 8047 N N . PRO A 1 1011 ? 17.505 -23.223 -28.375 1.00 94.12 1011 PRO A N 1
ATOM 8048 C CA . PRO A 1 1011 ? 18.011 -24.599 -28.370 1.00 94.12 1011 PRO A CA 1
ATOM 8049 C C . PRO A 1 1011 ? 19.244 -24.823 -29.255 1.00 94.12 1011 PRO A C 1
ATOM 8051 O O . PRO A 1 1011 ? 19.874 -25.876 -29.155 1.00 94.12 1011 PRO A O 1
ATOM 8054 N N . ARG A 1 1012 ? 19.588 -23.881 -30.139 1.00 94.81 1012 ARG A N 1
ATOM 8055 C CA . ARG A 1 1012 ? 20.749 -23.983 -31.036 1.00 94.81 1012 ARG A CA 1
ATOM 8056 C C . ARG A 1 1012 ? 22.058 -23.591 -30.357 1.00 94.81 1012 ARG A C 1
ATOM 8058 O O . ARG A 1 1012 ? 23.111 -24.009 -30.829 1.00 94.81 1012 ARG A O 1
ATOM 8065 N N . VAL A 1 1013 ? 21.999 -22.815 -29.276 1.00 94.38 1013 VAL A N 1
ATOM 8066 C CA . VAL A 1 1013 ? 23.177 -22.404 -28.504 1.00 94.38 1013 VAL A CA 1
ATOM 8067 C C . VAL A 1 1013 ? 23.547 -23.526 -27.533 1.00 94.38 1013 VAL A C 1
ATOM 8069 O O . VAL A 1 1013 ? 22.695 -24.043 -26.807 1.00 94.38 1013 VAL A O 1
ATOM 8072 N N . SER A 1 1014 ? 24.810 -23.952 -27.521 1.00 94.56 1014 SER A N 1
ATOM 8073 C CA . SER A 1 1014 ? 25.250 -25.053 -26.657 1.00 94.56 1014 SER A CA 1
ATOM 8074 C C . SER A 1 1014 ? 25.276 -24.646 -25.177 1.00 94.56 1014 SER A C 1
ATOM 8076 O O . SER A 1 1014 ? 25.473 -23.473 -24.865 1.00 94.56 1014 SER A O 1
ATOM 8078 N N . PRO A 1 1015 ? 25.149 -25.588 -24.222 1.00 94.38 1015 PRO A N 1
ATOM 8079 C CA . PRO A 1 1015 ? 25.257 -25.269 -22.796 1.00 94.38 1015 PRO A CA 1
ATOM 8080 C C . PRO A 1 1015 ? 26.561 -24.551 -22.414 1.00 94.38 1015 PRO A C 1
ATOM 8082 O O . PRO A 1 1015 ? 26.549 -23.693 -21.537 1.00 94.38 1015 PRO A O 1
ATOM 8085 N N . GLN A 1 1016 ? 27.678 -24.874 -23.078 1.00 92.94 1016 GLN A N 1
ATOM 8086 C CA . GLN A 1 1016 ? 28.963 -24.208 -22.851 1.00 92.94 1016 GLN A CA 1
ATOM 8087 C C . GLN A 1 1016 ? 28.938 -22.742 -23.293 1.00 92.94 1016 GLN A C 1
ATOM 8089 O O . GLN A 1 1016 ? 29.460 -21.891 -22.583 1.00 92.94 1016 GLN A O 1
ATOM 8094 N N . GLU A 1 1017 ? 28.322 -22.445 -24.437 1.00 93.50 1017 GLU A N 1
ATOM 8095 C CA . GLU A 1 1017 ? 28.150 -21.071 -24.922 1.00 93.50 1017 GLU A CA 1
ATOM 8096 C C . GLU A 1 1017 ? 27.152 -20.303 -24.047 1.00 93.50 1017 GLU A C 1
ATOM 8098 O O . GLU A 1 1017 ? 27.425 -19.169 -23.666 1.00 93.50 1017 GLU A O 1
ATOM 8103 N N . LYS A 1 1018 ? 26.046 -20.936 -23.624 1.00 94.50 1018 LYS A N 1
ATOM 8104 C CA . LYS A 1 1018 ? 25.070 -20.339 -22.689 1.00 94.50 1018 LYS A CA 1
ATOM 8105 C C . LYS A 1 1018 ? 25.708 -19.895 -21.375 1.00 94.50 1018 LYS A C 1
ATOM 8107 O O . LYS A 1 1018 ? 25.305 -18.871 -20.828 1.00 94.50 1018 LYS A O 1
ATOM 8112 N N . ALA A 1 1019 ? 26.730 -20.611 -20.903 1.00 93.31 1019 ALA A N 1
ATOM 8113 C CA . ALA A 1 1019 ? 27.479 -20.240 -19.704 1.00 93.31 1019 ALA A CA 1
ATOM 8114 C C . ALA A 1 1019 ? 28.306 -18.953 -19.850 1.00 93.31 1019 ALA A C 1
ATOM 8116 O O . ALA A 1 1019 ? 28.726 -18.369 -18.849 1.00 93.31 1019 ALA A O 1
ATOM 8117 N N . LEU A 1 1020 ? 28.526 -18.481 -21.075 1.00 91.75 1020 LEU A N 1
ATOM 8118 C CA . LEU A 1 1020 ? 29.219 -17.227 -21.362 1.00 91.75 1020 LEU A CA 1
ATOM 8119 C C . LEU A 1 1020 ? 28.243 -16.054 -21.539 1.00 91.75 1020 LEU A C 1
ATOM 8121 O O . LEU A 1 1020 ? 28.669 -14.905 -21.512 1.00 91.75 1020 LEU A O 1
ATOM 8125 N N . ILE A 1 1021 ? 26.939 -16.322 -21.656 1.00 94.81 1021 ILE A N 1
ATOM 8126 C CA . ILE A 1 1021 ? 25.895 -15.328 -21.935 1.00 94.81 1021 ILE A CA 1
ATOM 8127 C C . ILE A 1 1021 ? 25.232 -14.900 -20.625 1.00 94.81 1021 ILE A C 1
ATOM 8129 O O . ILE A 1 1021 ? 24.442 -15.647 -20.047 1.00 94.81 1021 ILE A O 1
ATOM 8133 N N . HIS A 1 1022 ? 25.563 -13.708 -20.142 1.00 94.50 1022 HIS A N 1
ATOM 8134 C CA . HIS A 1 1022 ? 25.068 -13.164 -18.878 1.00 94.50 1022 HIS A CA 1
ATOM 8135 C C . HIS A 1 1022 ? 25.237 -11.643 -18.843 1.00 94.50 1022 HIS A C 1
ATOM 8137 O O . HIS A 1 1022 ? 26.018 -11.087 -19.619 1.00 94.50 1022 HIS A O 1
ATOM 8143 N N . ILE A 1 1023 ? 24.538 -11.012 -17.910 1.00 93.94 1023 ILE A N 1
ATOM 8144 C CA . ILE A 1 1023 ? 24.820 -9.681 -17.396 1.00 93.94 1023 ILE A CA 1
ATOM 8145 C C . ILE A 1 1023 ? 25.808 -9.834 -16.241 1.00 93.94 1023 ILE A C 1
ATOM 8147 O O . ILE A 1 1023 ? 25.615 -10.655 -15.340 1.00 93.94 1023 ILE A O 1
ATOM 8151 N N . MET A 1 1024 ? 26.882 -9.060 -16.279 1.00 91.62 1024 MET A N 1
ATOM 8152 C CA . MET A 1 1024 ? 27.836 -8.908 -15.193 1.00 91.62 1024 MET A CA 1
ATOM 8153 C C . MET A 1 1024 ? 27.456 -7.665 -14.398 1.00 91.62 1024 MET A C 1
ATOM 8155 O O . MET A 1 1024 ? 27.479 -6.573 -14.951 1.00 91.62 1024 MET A O 1
ATOM 8159 N N . MET A 1 1025 ? 27.153 -7.834 -13.113 1.00 92.00 1025 MET A N 1
ATOM 8160 C CA . MET A 1 1025 ? 26.927 -6.734 -12.173 1.00 92.00 1025 MET A CA 1
ATOM 8161 C C . MET A 1 1025 ? 27.899 -6.868 -10.996 1.00 92.00 1025 MET A C 1
ATOM 8163 O O . MET A 1 1025 ? 28.059 -7.967 -10.467 1.00 92.00 1025 MET A O 1
ATOM 8167 N N . PRO A 1 1026 ? 28.566 -5.804 -10.543 1.00 91.25 1026 PRO A N 1
ATOM 8168 C CA . PRO A 1 1026 ? 29.269 -5.820 -9.263 1.00 91.25 1026 PRO A CA 1
ATOM 8169 C C . PRO A 1 1026 ? 28.298 -5.583 -8.098 1.00 91.25 1026 PRO A C 1
ATOM 8171 O O . PRO A 1 1026 ? 27.239 -4.986 -8.278 1.00 91.25 1026 PRO A O 1
ATOM 8174 N N . GLU A 1 1027 ? 28.679 -5.980 -6.881 1.00 91.88 1027 GLU A N 1
ATOM 8175 C CA . GLU A 1 1027 ? 27.974 -5.554 -5.658 1.00 91.88 1027 GLU A CA 1
ATOM 8176 C C . GLU A 1 1027 ? 27.939 -4.018 -5.553 1.00 91.88 1027 GLU A C 1
ATOM 8178 O O . GLU A 1 1027 ? 26.916 -3.443 -5.182 1.00 91.88 1027 GLU A O 1
ATOM 8183 N N . LYS A 1 1028 ? 29.067 -3.369 -5.891 1.00 89.62 1028 LYS A N 1
ATOM 8184 C CA . LYS A 1 1028 ? 29.283 -1.917 -5.824 1.00 89.62 1028 LYS A CA 1
ATOM 8185 C C . LYS A 1 1028 ? 30.140 -1.425 -6.989 1.00 89.62 1028 LYS A C 1
ATOM 8187 O O . LYS A 1 1028 ? 31.188 -2.013 -7.268 1.00 89.62 1028 LYS A O 1
ATOM 8192 N N . PHE A 1 1029 ? 29.771 -0.305 -7.607 1.00 84.50 1029 PHE A N 1
ATOM 8193 C CA . PHE A 1 1029 ? 30.560 0.354 -8.657 1.00 84.50 1029 PHE A CA 1
ATOM 8194 C C . PHE A 1 1029 ? 30.664 1.869 -8.447 1.00 84.50 1029 PHE A C 1
ATOM 8196 O O . PHE A 1 1029 ? 29.788 2.480 -7.843 1.00 84.50 1029 PHE A O 1
ATOM 8203 N N . TRP A 1 1030 ? 31.745 2.483 -8.947 1.00 78.25 1030 TRP A N 1
ATOM 8204 C CA . TRP A 1 1030 ? 31.925 3.940 -8.945 1.00 78.25 1030 TRP A CA 1
ATOM 8205 C C . TRP A 1 1030 ? 32.664 4.425 -10.195 1.00 78.25 1030 TRP A C 1
ATOM 8207 O O . TRP A 1 1030 ? 33.836 4.116 -10.369 1.00 78.25 1030 TRP A O 1
ATOM 8217 N N . GLY A 1 1031 ? 32.023 5.231 -11.041 1.00 61.53 1031 GLY A N 1
ATOM 8218 C CA . GLY A 1 1031 ? 32.607 5.838 -12.233 1.00 61.53 1031 GLY A CA 1
ATOM 8219 C C . GLY A 1 1031 ? 32.304 7.322 -12.392 1.00 61.53 1031 GLY A C 1
ATOM 8220 O O . GLY A 1 1031 ? 31.293 7.698 -12.972 1.00 61.53 1031 GLY A O 1
ATOM 8221 N N . GLY A 1 1032 ? 33.235 8.175 -11.953 1.00 65.25 1032 GLY A N 1
ATOM 8222 C CA . GLY A 1 1032 ? 33.080 9.628 -12.056 1.00 65.25 1032 GLY A CA 1
ATOM 8223 C C . GLY A 1 1032 ? 31.989 10.128 -11.111 1.00 65.25 1032 GLY A C 1
ATOM 8224 O O . GLY A 1 1032 ? 32.123 9.956 -9.899 1.00 65.25 1032 GLY A O 1
ATOM 8225 N N . ASP A 1 1033 ? 30.932 10.706 -11.679 1.00 57.91 1033 ASP A N 1
ATOM 8226 C CA . ASP A 1 1033 ? 29.751 11.191 -10.950 1.00 57.91 1033 ASP A CA 1
ATOM 8227 C C . ASP A 1 1033 ? 28.707 10.087 -10.701 1.00 57.91 1033 ASP A C 1
ATOM 8229 O O . ASP A 1 1033 ? 27.667 10.355 -10.116 1.00 57.91 1033 ASP A O 1
ATOM 8233 N N . PHE A 1 1034 ? 28.967 8.855 -11.153 1.00 67.12 1034 PHE A N 1
ATOM 8234 C CA . PHE A 1 1034 ? 28.020 7.745 -11.083 1.00 67.12 1034 PHE A CA 1
ATOM 8235 C C . PHE A 1 1034 ? 28.497 6.689 -10.078 1.00 67.12 1034 PHE A C 1
ATOM 8237 O O . PHE A 1 1034 ? 29.628 6.205 -10.172 1.00 67.12 1034 PHE A O 1
ATOM 8244 N N . TRP A 1 1035 ? 27.673 6.318 -9.107 1.00 81.19 1035 TRP A N 1
ATOM 8245 C CA . TRP A 1 1035 ? 27.940 5.233 -8.161 1.00 81.19 1035 TRP A CA 1
ATOM 8246 C C . TRP A 1 1035 ? 26.683 4.392 -7.992 1.00 81.19 1035 TRP A C 1
ATOM 8248 O O . TRP A 1 1035 ? 25.593 4.851 -8.289 1.00 81.19 1035 TRP A O 1
ATOM 8258 N N . GLY A 1 1036 ? 26.831 3.163 -7.519 1.00 87.06 1036 GLY A N 1
ATOM 8259 C CA . GLY A 1 1036 ? 25.679 2.347 -7.170 1.00 87.06 1036 GLY A CA 1
ATOM 8260 C C . GLY A 1 1036 ? 26.084 1.114 -6.385 1.00 87.06 1036 GLY A C 1
ATOM 8261 O O . GLY A 1 1036 ? 27.101 0.471 -6.672 1.00 87.06 1036 GLY A O 1
ATOM 8262 N N . SER A 1 1037 ? 25.279 0.786 -5.385 1.00 92.31 1037 SER A N 1
ATOM 8263 C CA . SER A 1 1037 ? 25.355 -0.428 -4.578 1.00 92.31 1037 SER A CA 1
ATOM 8264 C C . SER A 1 1037 ? 24.021 -1.167 -4.616 1.00 92.31 1037 SER A C 1
ATOM 8266 O O . SER A 1 1037 ? 22.966 -0.546 -4.730 1.00 92.31 1037 SER A O 1
ATOM 8268 N N . ILE A 1 1038 ? 24.035 -2.491 -4.430 1.00 93.75 1038 ILE A N 1
ATOM 8269 C CA . ILE A 1 1038 ? 22.793 -3.215 -4.120 1.00 93.75 1038 ILE A CA 1
ATOM 8270 C C . ILE A 1 1038 ? 22.066 -2.516 -2.954 1.00 93.75 1038 ILE A C 1
ATOM 8272 O O . ILE A 1 1038 ? 22.695 -2.136 -1.963 1.00 93.75 1038 ILE A O 1
ATOM 8276 N N . GLY A 1 1039 ? 20.753 -2.326 -3.077 1.00 90.12 1039 GLY A N 1
ATOM 8277 C CA . GLY A 1 1039 ? 19.933 -1.550 -2.139 1.00 90.12 1039 GLY A CA 1
ATOM 8278 C C . GLY A 1 1039 ? 19.777 -0.068 -2.484 1.00 90.12 1039 GLY A C 1
ATOM 8279 O O . GLY A 1 1039 ? 19.042 0.629 -1.779 1.00 90.12 1039 GLY A O 1
ATOM 8280 N N . GLU A 1 1040 ? 20.430 0.404 -3.545 1.00 89.12 1040 GLU A N 1
ATOM 8281 C CA . GLU A 1 1040 ? 20.284 1.750 -4.106 1.00 89.12 1040 GLU A CA 1
ATOM 8282 C C . GLU A 1 1040 ? 19.531 1.699 -5.444 1.00 89.12 1040 GLU A C 1
ATOM 8284 O O . GLU A 1 1040 ? 19.471 0.656 -6.109 1.00 89.12 1040 GLU A O 1
ATOM 8289 N N . GLU A 1 1041 ? 18.929 2.829 -5.807 1.00 85.19 1041 GLU A N 1
ATOM 8290 C CA . GLU A 1 1041 ? 18.184 3.020 -7.055 1.00 85.19 1041 GLU A CA 1
ATOM 8291 C C . GLU A 1 1041 ? 19.110 3.034 -8.272 1.00 85.19 1041 GLU A C 1
ATOM 8293 O O . GLU A 1 1041 ? 18.873 2.261 -9.196 1.00 85.19 1041 GLU A O 1
ATOM 8298 N N . ASP A 1 1042 ? 20.238 3.752 -8.200 1.00 85.00 1042 ASP A N 1
ATOM 8299 C CA . ASP A 1 1042 ? 21.254 3.821 -9.264 1.00 85.00 1042 ASP A CA 1
ATOM 8300 C C . ASP A 1 1042 ? 21.733 2.431 -9.724 1.00 85.00 1042 ASP A C 1
ATOM 8302 O O . ASP A 1 1042 ? 21.985 2.190 -10.908 1.00 85.00 1042 ASP A O 1
ATOM 8306 N N . TRP A 1 1043 ? 21.850 1.470 -8.797 1.00 90.94 1043 TRP A N 1
ATOM 8307 C CA . TRP A 1 1043 ? 22.194 0.087 -9.146 1.00 90.94 1043 TRP A CA 1
ATOM 8308 C C . TRP A 1 1043 ? 21.071 -0.589 -9.937 1.00 90.94 1043 TRP A C 1
ATOM 8310 O O . TRP A 1 1043 ? 21.343 -1.320 -10.890 1.00 90.94 1043 TRP A O 1
ATOM 8320 N N . GLY A 1 1044 ? 19.816 -0.352 -9.544 1.00 90.19 1044 GLY A N 1
ATOM 8321 C CA . GLY A 1 1044 ? 18.630 -0.851 -10.235 1.00 90.19 1044 GLY A CA 1
ATOM 8322 C C . GLY A 1 1044 ? 18.480 -0.264 -11.635 1.00 90.19 1044 GLY A C 1
ATOM 8323 O O . GLY A 1 1044 ? 18.310 -1.022 -12.585 1.00 90.19 1044 GLY A O 1
ATOM 8324 N N . GLU A 1 1045 ? 18.640 1.050 -11.787 1.00 86.00 1045 GLU A N 1
ATOM 8325 C CA . GLU A 1 1045 ? 18.665 1.720 -13.095 1.00 86.00 1045 GLU A CA 1
ATOM 8326 C C . GLU A 1 1045 ? 19.768 1.156 -13.992 1.00 86.00 1045 GLU A C 1
ATOM 8328 O O . GLU A 1 1045 ? 19.539 0.844 -15.158 1.00 86.00 1045 GLU A O 1
ATOM 8333 N N . THR A 1 1046 ? 20.956 0.929 -13.426 1.00 87.00 1046 THR A N 1
ATOM 8334 C CA . THR A 1 1046 ? 22.074 0.320 -14.156 1.00 87.00 1046 THR A CA 1
ATOM 8335 C C . THR A 1 1046 ? 21.738 -1.094 -14.618 1.00 87.00 1046 THR A C 1
ATOM 8337 O O . THR A 1 1046 ? 22.026 -1.458 -15.755 1.00 87.00 1046 THR A O 1
ATOM 8340 N N . LEU A 1 1047 ? 21.100 -1.908 -13.770 1.00 92.00 1047 LEU A N 1
ATOM 8341 C CA . LEU A 1 1047 ? 20.614 -3.218 -14.197 1.00 92.00 1047 LEU A CA 1
ATOM 8342 C C . LEU A 1 1047 ? 19.553 -3.085 -15.303 1.00 92.00 1047 LEU A C 1
ATOM 8344 O O . LEU A 1 1047 ? 19.582 -3.866 -16.252 1.00 92.00 1047 LEU A O 1
ATOM 8348 N N . GLY A 1 1048 ? 18.649 -2.108 -15.204 1.00 89.50 1048 GLY A N 1
ATOM 8349 C CA . GLY A 1 1048 ? 17.668 -1.777 -16.239 1.00 89.50 1048 GLY A CA 1
ATOM 8350 C C . GLY A 1 1048 ? 18.327 -1.448 -17.582 1.00 89.50 1048 GLY A C 1
ATOM 8351 O O . GLY A 1 1048 ? 17.974 -2.039 -18.603 1.00 89.50 1048 GLY A O 1
ATOM 8352 N N . HIS A 1 1049 ? 19.366 -0.611 -17.578 1.00 87.81 1049 HIS A N 1
ATOM 8353 C CA . HIS A 1 1049 ? 20.192 -0.323 -18.756 1.00 87.81 1049 HIS A CA 1
ATOM 8354 C C . HIS A 1 1049 ? 20.801 -1.597 -19.362 1.00 87.81 1049 HIS A C 1
ATOM 8356 O O . HIS A 1 1049 ? 20.650 -1.881 -20.553 1.00 87.81 1049 HIS A O 1
ATOM 8362 N N . GLU A 1 1050 ? 21.437 -2.429 -18.533 1.00 90.81 1050 GLU A N 1
ATOM 8363 C CA . GLU A 1 1050 ? 22.044 -3.683 -18.991 1.00 90.81 1050 GLU A CA 1
ATOM 8364 C C . GLU A 1 1050 ? 21.008 -4.692 -19.521 1.00 90.81 1050 GLU A C 1
ATOM 8366 O O . GLU A 1 1050 ? 21.298 -5.480 -20.433 1.00 90.81 1050 GLU A O 1
ATOM 8371 N N . LEU A 1 1051 ? 19.785 -4.664 -18.986 1.00 93.12 1051 LEU A N 1
ATOM 8372 C CA . LEU A 1 1051 ? 18.642 -5.418 -19.495 1.00 93.12 1051 LEU A CA 1
ATOM 8373 C C . LEU A 1 1051 ? 18.147 -4.871 -20.838 1.00 93.12 1051 LEU A C 1
ATOM 8375 O O . LEU A 1 1051 ? 17.782 -5.674 -21.698 1.00 93.12 1051 LEU A O 1
ATOM 8379 N N . GLY A 1 1052 ? 18.228 -3.561 -21.078 1.00 89.81 1052 GLY A N 1
ATOM 8380 C CA . GLY A 1 1052 ? 18.030 -2.950 -22.396 1.00 89.81 1052 GLY A CA 1
ATOM 8381 C C . GLY A 1 1052 ? 18.892 -3.626 -23.468 1.00 89.81 1052 GLY A C 1
ATOM 8382 O O . GLY A 1 1052 ? 18.395 -4.071 -24.509 1.00 89.81 1052 GLY A O 1
ATOM 8383 N N . HIS A 1 1053 ? 20.178 -3.834 -23.177 1.00 90.12 1053 HIS A N 1
ATOM 8384 C CA . HIS A 1 1053 ? 21.050 -4.629 -24.044 1.00 90.12 1053 HIS A CA 1
ATOM 8385 C C . HIS A 1 1053 ? 20.642 -6.104 -24.093 1.00 90.12 1053 HIS A C 1
ATOM 8387 O O . HIS A 1 1053 ? 20.544 -6.701 -25.170 1.00 90.12 1053 HIS A O 1
ATOM 8393 N N . TYR A 1 1054 ? 20.432 -6.714 -22.926 1.00 94.31 1054 TYR A N 1
ATOM 8394 C CA . TYR A 1 1054 ? 20.276 -8.162 -22.788 1.00 94.31 1054 TYR A CA 1
ATOM 8395 C C . TYR A 1 1054 ? 18.998 -8.696 -23.437 1.00 94.31 1054 TYR A C 1
ATOM 8397 O O . TYR A 1 1054 ? 19.024 -9.741 -24.093 1.00 94.31 1054 TYR A O 1
ATOM 8405 N N . VAL A 1 1055 ? 17.888 -7.987 -23.239 1.00 93.88 1055 VAL A N 1
ATOM 8406 C CA . VAL A 1 1055 ? 16.533 -8.374 -23.642 1.00 93.88 1055 VAL A CA 1
ATOM 8407 C C . VAL A 1 1055 ? 16.148 -7.677 -24.944 1.00 93.88 1055 VAL A C 1
ATOM 8409 O O . VAL A 1 1055 ? 15.688 -8.336 -25.873 1.00 93.88 1055 VAL A O 1
ATOM 8412 N N . PHE A 1 1056 ? 16.405 -6.377 -25.079 1.00 90.81 1056 PHE A N 1
ATOM 8413 C CA . PHE A 1 1056 ? 15.860 -5.569 -26.178 1.00 90.81 1056 PHE A CA 1
ATOM 8414 C C . PHE A 1 1056 ? 16.861 -5.292 -27.296 1.00 90.81 1056 PHE A C 1
ATOM 8416 O O . PHE A 1 1056 ? 16.620 -4.466 -28.173 1.00 90.81 1056 PHE A O 1
ATOM 8423 N N . TRP A 1 1057 ? 17.984 -6.016 -27.306 1.00 89.44 1057 TRP A N 1
ATOM 8424 C CA . TRP A 1 1057 ? 18.995 -5.939 -28.363 1.00 89.44 1057 TRP A CA 1
ATOM 8425 C C . TRP A 1 1057 ? 19.511 -4.519 -28.626 1.00 89.44 1057 TRP A C 1
ATOM 8427 O O . TRP A 1 1057 ? 20.036 -4.233 -29.708 1.00 89.44 1057 TRP A O 1
ATOM 8437 N N . LEU A 1 1058 ? 19.353 -3.641 -27.639 1.00 86.62 1058 LEU A N 1
ATOM 8438 C CA . LEU A 1 1058 ? 19.823 -2.278 -27.712 1.00 86.62 1058 LEU A CA 1
ATOM 8439 C C . LEU A 1 1058 ? 21.340 -2.292 -27.585 1.00 86.62 1058 LEU A C 1
ATOM 8441 O O . LEU A 1 1058 ? 21.932 -3.138 -26.915 1.00 86.62 1058 LEU A O 1
ATOM 8445 N N . ARG A 1 1059 ? 21.989 -1.350 -28.238 1.00 85.12 1059 ARG A N 1
ATOM 8446 C CA . ARG A 1 1059 ? 23.400 -1.027 -28.087 1.00 85.12 1059 ARG A CA 1
ATOM 8447 C C . ARG A 1 1059 ? 23.492 0.369 -27.505 1.00 85.12 1059 ARG A C 1
ATOM 8449 O O . ARG A 1 1059 ? 22.530 1.129 -27.529 1.00 85.12 1059 ARG A O 1
ATOM 8456 N N . ASP A 1 1060 ? 24.664 0.701 -26.995 1.00 80.19 1060 ASP A N 1
ATOM 8457 C CA . ASP A 1 1060 ? 24.904 2.015 -26.416 1.00 80.19 1060 ASP A CA 1
ATOM 8458 C C . ASP A 1 1060 ? 24.751 3.116 -27.475 1.00 80.19 1060 ASP A C 1
ATOM 8460 O O . ASP A 1 1060 ? 25.502 3.175 -28.451 1.00 80.19 1060 ASP A O 1
ATOM 8464 N N . GLU A 1 1061 ? 23.800 4.024 -27.261 1.00 77.38 1061 GLU A N 1
ATOM 8465 C CA . GLU A 1 1061 ? 23.579 5.169 -28.153 1.00 77.38 1061 GLU A CA 1
ATOM 8466 C C . GLU A 1 1061 ? 24.549 6.334 -27.888 1.00 77.38 1061 GLU A C 1
ATOM 8468 O O . GLU A 1 1061 ? 24.637 7.268 -28.681 1.00 77.38 1061 GLU A O 1
ATOM 8473 N N . TYR A 1 1062 ? 25.330 6.255 -26.805 1.00 73.81 1062 TYR A N 1
ATOM 8474 C CA . TYR A 1 1062 ? 26.352 7.238 -26.422 1.00 73.81 1062 TYR A CA 1
ATOM 8475 C C . TYR A 1 1062 ? 27.753 6.939 -26.997 1.00 73.81 1062 TYR A C 1
ATOM 8477 O O . TYR A 1 1062 ? 28.732 7.631 -26.676 1.00 73.81 1062 TYR A O 1
ATOM 8485 N N . GLN A 1 1063 ? 27.874 5.922 -27.851 1.00 77.19 1063 GLN A N 1
ATOM 8486 C CA . GLN A 1 1063 ? 29.091 5.612 -28.600 1.00 77.19 1063 GLN A CA 1
ATOM 8487 C C . GLN A 1 1063 ? 28.768 5.273 -30.054 1.00 77.19 1063 GLN A C 1
ATOM 8489 O O . GLN A 1 1063 ? 27.664 4.832 -30.367 1.00 77.19 1063 GLN A O 1
ATOM 8494 N N . ASP A 1 1064 ? 29.737 5.464 -30.945 1.00 79.62 1064 ASP A N 1
ATOM 8495 C CA . ASP A 1 1064 ? 29.605 5.021 -32.332 1.00 79.62 1064 ASP A CA 1
ATOM 8496 C C . ASP A 1 1064 ? 29.811 3.503 -32.482 1.00 79.62 1064 ASP A C 1
ATOM 8498 O O . ASP A 1 1064 ? 30.288 2.816 -31.575 1.00 79.62 1064 ASP A O 1
ATOM 8502 N N . TRP A 1 1065 ? 29.506 2.960 -33.662 1.00 76.81 1065 TRP A N 1
ATOM 8503 C CA . TRP A 1 1065 ? 29.651 1.521 -33.936 1.00 76.81 1065 TRP A CA 1
ATOM 8504 C C . TRP A 1 1065 ? 31.091 0.998 -33.973 1.00 76.81 1065 TRP A C 1
ATOM 8506 O O . TRP A 1 1065 ? 31.312 -0.213 -34.074 1.00 76.81 1065 TRP A O 1
ATOM 8516 N N . GLN A 1 1066 ? 32.078 1.892 -33.913 1.00 77.56 1066 GLN A N 1
ATOM 8517 C CA . GLN A 1 1066 ? 33.490 1.550 -33.761 1.00 77.56 1066 GLN A CA 1
ATOM 8518 C C . GLN A 1 1066 ? 33.909 1.515 -32.279 1.00 77.56 1066 GLN A C 1
ATOM 8520 O O . GLN A 1 1066 ? 35.045 1.139 -31.983 1.00 77.56 1066 GLN A O 1
ATOM 8525 N N . GLY A 1 1067 ? 32.993 1.840 -31.357 1.00 75.81 1067 GLY A N 1
ATOM 8526 C CA . GLY A 1 1067 ? 33.194 1.842 -29.910 1.00 75.81 1067 GLY A CA 1
ATOM 8527 C C . GLY A 1 1067 ? 33.758 3.154 -29.362 1.00 75.81 1067 GLY A C 1
ATOM 8528 O O . GLY A 1 1067 ? 34.267 3.174 -28.240 1.00 75.81 1067 GLY A O 1
ATOM 8529 N N . HIS A 1 1068 ? 33.726 4.252 -30.126 1.00 74.81 1068 HIS A N 1
ATOM 8530 C CA . HIS A 1 1068 ? 34.188 5.549 -29.634 1.00 74.81 1068 HIS A CA 1
ATOM 8531 C C . HIS A 1 1068 ? 33.059 6.294 -28.914 1.00 74.81 1068 HIS A C 1
ATOM 8533 O O . HIS A 1 1068 ? 32.041 6.644 -29.506 1.00 74.81 1068 HIS A O 1
ATOM 8539 N N . LYS A 1 1069 ? 33.263 6.575 -27.623 1.00 74.31 1069 LYS A N 1
ATOM 8540 C CA . LYS A 1 1069 ? 32.311 7.290 -26.755 1.00 74.31 1069 LYS A CA 1
ATOM 8541 C C . LYS A 1 1069 ? 32.300 8.786 -27.079 1.00 74.31 1069 LYS A C 1
ATOM 8543 O O . LYS A 1 1069 ? 33.353 9.422 -27.030 1.00 74.31 1069 LYS A O 1
ATOM 8548 N N . TYR A 1 1070 ? 31.138 9.380 -27.352 1.00 68.94 1070 TYR A N 1
ATOM 8549 C CA . TYR A 1 1070 ? 31.073 10.767 -27.834 1.00 68.94 1070 TYR A CA 1
ATOM 8550 C C . TYR A 1 1070 ? 31.628 11.795 -26.820 1.00 68.94 1070 TYR A C 1
ATOM 8552 O O . TYR A 1 1070 ? 32.342 12.716 -27.204 1.00 68.94 1070 TYR A O 1
ATOM 8560 N N . GLN A 1 1071 ? 31.411 11.644 -25.510 1.00 60.91 1071 GLN A N 1
ATOM 8561 C CA . GLN A 1 1071 ? 31.845 12.658 -24.530 1.00 60.91 1071 GLN A CA 1
ATOM 8562 C C . GLN A 1 1071 ? 33.359 12.605 -24.217 1.00 60.91 1071 GLN A C 1
ATOM 8564 O O . GLN A 1 1071 ? 34.066 13.609 -24.351 1.00 60.91 1071 GLN A O 1
ATOM 8569 N N . SER A 1 1072 ? 33.898 11.443 -23.828 1.00 58.28 1072 SER A N 1
ATOM 8570 C CA . SER A 1 1072 ? 35.315 11.310 -23.433 1.00 58.28 1072 SER A CA 1
ATOM 8571 C C . SER A 1 1072 ? 36.287 11.533 -24.597 1.00 58.28 1072 SER A C 1
ATOM 8573 O O . SER A 1 1072 ? 37.386 12.075 -24.426 1.00 58.28 1072 SER A O 1
ATOM 8575 N N . TRP A 1 1073 ? 35.871 11.151 -25.801 1.00 56.34 1073 TRP A N 1
ATOM 8576 C CA . TRP A 1 1073 ? 36.715 11.151 -26.986 1.00 56.34 1073 TRP A CA 1
ATOM 8577 C C . TRP A 1 1073 ? 36.847 12.555 -27.600 1.00 56.34 1073 TRP A C 1
ATOM 8579 O O . TRP A 1 1073 ? 37.948 12.976 -27.970 1.00 56.34 1073 TRP A O 1
ATOM 8589 N N . TYR A 1 1074 ? 35.769 13.347 -27.601 1.00 57.81 1074 TYR A N 1
ATOM 8590 C CA . TYR A 1 1074 ? 35.782 14.722 -28.111 1.00 57.81 1074 TYR A CA 1
ATOM 8591 C C . TYR A 1 1074 ? 36.573 15.664 -27.194 1.00 57.81 1074 TYR A C 1
ATOM 8593 O O . TYR A 1 1074 ? 37.405 16.436 -27.676 1.00 57.81 1074 TYR A O 1
ATOM 8601 N N . VAL A 1 1075 ? 36.402 15.551 -25.870 1.00 57.59 1075 VAL A N 1
ATOM 8602 C CA . VAL A 1 1075 ? 37.156 16.348 -24.883 1.00 57.59 1075 VAL A CA 1
ATOM 8603 C C . VAL A 1 1075 ? 38.661 16.061 -24.967 1.00 57.59 1075 VAL A C 1
ATOM 8605 O O . VAL A 1 1075 ? 39.478 16.986 -24.923 1.00 57.59 1075 VAL A O 1
ATOM 8608 N N . GLY A 1 1076 ? 39.051 14.795 -25.154 1.00 59.53 1076 GLY A N 1
ATOM 8609 C CA . GLY A 1 1076 ? 40.452 14.403 -25.337 1.00 59.53 1076 GLY A CA 1
ATOM 8610 C C . GLY A 1 1076 ? 41.098 15.026 -26.582 1.00 59.53 1076 GLY A C 1
ATOM 8611 O O . GLY A 1 1076 ? 42.221 15.535 -26.514 1.00 59.53 1076 GLY A O 1
ATOM 8612 N N . ILE A 1 1077 ? 40.380 15.053 -27.708 1.00 59.56 1077 ILE A N 1
ATOM 8613 C CA . ILE A 1 1077 ? 40.862 15.634 -28.971 1.00 59.56 1077 ILE A CA 1
ATOM 8614 C C . ILE A 1 1077 ? 40.953 17.156 -28.884 1.00 59.56 1077 ILE A C 1
ATOM 8616 O O . ILE A 1 1077 ? 41.955 17.738 -29.308 1.00 59.56 1077 ILE A O 1
ATOM 8620 N N . LEU A 1 1078 ? 39.947 17.810 -28.308 1.00 57.31 1078 LEU A N 1
ATOM 8621 C CA . LEU A 1 1078 ? 39.937 19.262 -28.146 1.00 57.31 1078 LEU A CA 1
ATOM 8622 C C . LEU A 1 1078 ? 41.063 19.732 -27.225 1.00 57.31 1078 LEU A C 1
ATOM 8624 O O . LEU A 1 1078 ? 41.763 20.684 -27.568 1.00 57.31 1078 LEU A O 1
ATOM 8628 N N . ASN A 1 1079 ? 41.336 19.004 -26.140 1.00 54.84 1079 ASN A N 1
ATOM 8629 C CA . ASN A 1 1079 ? 42.502 19.252 -25.292 1.00 54.84 1079 ASN A CA 1
ATOM 8630 C C . ASN A 1 1079 ? 43.826 19.023 -26.039 1.00 54.84 1079 ASN A C 1
ATOM 8632 O O . ASN A 1 1079 ? 44.763 19.812 -25.898 1.00 54.84 1079 ASN A O 1
ATOM 8636 N N . ALA A 1 1080 ? 43.927 17.991 -26.881 1.00 57.91 1080 ALA A N 1
ATOM 8637 C CA . ALA A 1 1080 ? 45.132 17.734 -27.674 1.00 57.91 1080 ALA A CA 1
ATOM 8638 C C . ALA A 1 1080 ? 45.389 18.814 -28.749 1.00 57.91 1080 ALA A C 1
ATOM 8640 O O . ALA A 1 1080 ? 46.546 19.156 -29.020 1.00 57.91 1080 ALA A O 1
ATOM 8641 N N . VAL A 1 1081 ? 44.327 19.380 -29.332 1.00 59.09 1081 VAL A N 1
ATOM 8642 C CA . VAL A 1 1081 ? 44.394 20.495 -30.291 1.00 59.09 1081 VAL A CA 1
ATOM 8643 C C . VAL A 1 1081 ? 44.686 21.823 -29.582 1.00 59.09 1081 VAL A C 1
ATOM 8645 O O . VAL A 1 1081 ? 45.578 22.551 -30.018 1.00 59.09 1081 VAL A O 1
ATOM 8648 N N . ALA A 1 1082 ? 44.007 22.120 -28.469 1.00 55.53 1082 ALA A N 1
ATOM 8649 C CA . ALA A 1 1082 ? 44.186 23.350 -27.691 1.00 55.53 1082 ALA A CA 1
ATOM 8650 C C . ALA A 1 1082 ? 45.579 23.445 -27.045 1.00 55.53 1082 ALA A C 1
ATOM 8652 O O . ALA A 1 1082 ? 46.163 24.524 -26.964 1.00 55.53 1082 ALA A O 1
ATOM 8653 N N . THR A 1 1083 ? 46.166 22.311 -26.648 1.00 59.69 1083 THR A N 1
ATOM 8654 C CA . THR A 1 1083 ? 47.531 22.263 -26.091 1.00 59.69 1083 THR A CA 1
ATOM 8655 C C . THR A 1 1083 ? 48.636 22.264 -27.155 1.00 59.69 1083 THR A C 1
ATOM 8657 O O . THR A 1 1083 ? 49.817 22.266 -26.810 1.00 59.69 1083 THR A O 1
ATOM 8660 N N . GLY A 1 1084 ? 48.292 22.263 -28.451 1.00 54.19 1084 GLY A N 1
ATOM 8661 C CA . GLY A 1 1084 ? 49.267 22.211 -29.548 1.00 54.19 1084 GLY A CA 1
ATOM 8662 C C . GLY A 1 1084 ? 50.034 20.886 -29.645 1.00 54.19 1084 GLY A C 1
ATOM 8663 O O . GLY A 1 1084 ? 51.048 20.811 -30.341 1.00 54.19 1084 GLY A O 1
ATOM 8664 N N . SER A 1 1085 ? 49.560 19.841 -28.961 1.00 54.25 1085 SER A N 1
ATOM 8665 C CA . SER A 1 1085 ? 50.198 18.520 -28.913 1.00 54.25 1085 SER A CA 1
ATOM 8666 C C . SER A 1 1085 ? 50.038 17.740 -30.226 1.00 54.25 1085 SER A C 1
ATOM 8668 O O . SER A 1 1085 ? 50.802 16.813 -30.494 1.00 54.25 1085 SER A O 1
ATOM 8670 N N . ILE A 1 1086 ? 49.095 18.147 -31.084 1.00 54.88 1086 ILE A N 1
ATOM 8671 C CA . ILE A 1 1086 ? 48.924 17.640 -32.451 1.00 54.88 1086 ILE A CA 1
ATOM 8672 C C . ILE A 1 1086 ? 49.366 18.721 -33.451 1.00 54.88 1086 ILE A C 1
ATOM 8674 O O . ILE A 1 1086 ? 48.696 19.735 -33.645 1.00 54.88 1086 ILE A O 1
ATOM 8678 N N . VAL A 1 1087 ? 50.496 18.497 -34.133 1.00 47.06 1087 VAL A N 1
ATOM 8679 C CA . VAL A 1 1087 ? 50.946 19.346 -35.250 1.00 47.06 1087 VAL A CA 1
ATOM 8680 C C . VAL A 1 1087 ? 50.158 18.962 -36.502 1.00 47.06 1087 VAL A C 1
ATOM 8682 O O . VAL A 1 1087 ? 50.508 18.014 -37.205 1.00 47.06 1087 VAL A O 1
ATOM 8685 N N . ILE A 1 1088 ? 49.089 19.701 -36.800 1.00 52.16 1088 ILE A N 1
ATOM 8686 C CA . ILE A 1 1088 ? 48.310 19.506 -38.029 1.00 52.16 1088 ILE A CA 1
ATOM 8687 C C . ILE A 1 1088 ? 49.092 20.103 -39.209 1.00 52.16 1088 ILE A C 1
ATOM 8689 O O . ILE A 1 1088 ? 49.068 21.308 -39.472 1.00 52.16 1088 ILE A O 1
ATOM 8693 N N . VAL A 1 1089 ? 49.827 19.254 -39.929 1.00 44.03 1089 VAL A N 1
ATOM 8694 C CA . VAL A 1 1089 ? 50.565 19.644 -41.137 1.00 44.03 1089 VAL A CA 1
ATOM 8695 C C . VAL A 1 1089 ? 49.601 19.683 -42.325 1.00 44.03 1089 VAL A C 1
ATOM 8697 O O . VAL A 1 1089 ? 49.420 18.685 -43.015 1.00 44.03 1089 VAL A O 1
ATOM 8700 N N . GLY A 1 1090 ? 49.002 20.848 -42.590 1.00 45.66 1090 GLY A N 1
ATOM 8701 C CA . GLY A 1 1090 ? 48.363 21.120 -43.884 1.00 45.66 1090 GLY A CA 1
ATOM 8702 C C . GLY A 1 1090 ? 47.089 21.959 -43.841 1.00 45.66 1090 GLY A C 1
ATOM 8703 O O . GLY A 1 1090 ? 46.002 21.412 -43.903 1.00 45.66 1090 GLY A O 1
ATOM 8704 N N . GLY A 1 1091 ? 47.222 23.290 -43.841 1.00 51.84 1091 GLY A N 1
ATOM 8705 C CA . GLY A 1 1091 ? 46.226 24.207 -44.427 1.00 51.84 1091 GLY A CA 1
ATOM 8706 C C . GLY A 1 1091 ? 44.784 24.177 -43.893 1.00 51.84 1091 GLY A C 1
ATOM 8707 O O . GLY A 1 1091 ? 43.879 24.533 -44.642 1.00 51.84 1091 GLY A O 1
ATOM 8708 N N . VAL A 1 1092 ? 44.561 23.766 -42.644 1.00 48.81 1092 VAL A N 1
ATOM 8709 C CA . VAL A 1 1092 ? 43.238 23.731 -41.978 1.00 48.81 1092 VAL A CA 1
ATOM 8710 C C . VAL A 1 1092 ? 42.999 25.088 -41.266 1.00 48.81 1092 VAL A C 1
ATOM 8712 O O . VAL A 1 1092 ? 43.980 25.804 -41.031 1.00 48.81 1092 VAL A O 1
ATOM 8715 N N . PRO A 1 1093 ? 41.743 25.513 -40.991 1.00 50.16 1093 PRO A N 1
ATOM 8716 C CA . PRO A 1 1093 ? 41.408 26.851 -40.497 1.00 50.16 1093 PRO A CA 1
ATOM 8717 C C . PRO A 1 1093 ? 42.211 27.251 -39.257 1.00 50.16 1093 PRO A C 1
ATOM 8719 O O . PRO A 1 1093 ? 42.614 26.401 -38.469 1.00 50.16 1093 PRO A O 1
ATOM 8722 N N . SER A 1 1094 ? 42.446 28.556 -39.093 1.00 56.78 1094 SER A N 1
ATOM 8723 C CA . SER A 1 1094 ? 43.174 29.136 -37.956 1.00 56.78 1094 SER A CA 1
ATOM 8724 C C . SER A 1 1094 ? 42.753 28.508 -36.626 1.00 56.78 1094 SER A C 1
ATOM 8726 O O . SER A 1 1094 ? 41.560 28.286 -36.444 1.00 56.78 1094 SER A O 1
ATOM 8728 N N . ALA A 1 1095 ? 43.692 28.314 -35.692 1.00 55.72 1095 ALA A N 1
ATOM 8729 C CA . ALA A 1 1095 ? 43.448 27.773 -34.346 1.00 55.72 1095 ALA A CA 1
ATOM 8730 C C . ALA A 1 1095 ? 42.174 28.330 -33.674 1.00 55.72 1095 ALA A C 1
ATOM 8732 O O . ALA A 1 1095 ? 41.436 27.570 -33.071 1.00 55.72 1095 ALA A O 1
ATOM 8733 N N . LEU A 1 1096 ? 41.843 29.605 -33.913 1.00 55.12 1096 LEU A N 1
ATOM 8734 C CA . LEU A 1 1096 ? 40.611 30.273 -33.469 1.00 55.12 1096 LEU A CA 1
ATOM 8735 C C . LEU A 1 1096 ? 39.290 29.606 -33.903 1.00 55.12 1096 LEU A C 1
ATOM 8737 O O . LEU A 1 1096 ? 38.302 29.695 -33.189 1.00 55.12 1096 LEU A O 1
ATOM 8741 N N . VAL A 1 1097 ? 39.231 28.966 -35.074 1.00 59.66 1097 VAL A N 1
ATOM 8742 C CA . VAL A 1 1097 ? 38.020 28.273 -35.558 1.00 59.66 1097 VAL A CA 1
ATOM 8743 C C . VAL A 1 1097 ? 37.857 26.935 -34.842 1.00 59.66 1097 VAL A C 1
ATOM 8745 O O . VAL A 1 1097 ? 36.748 26.571 -34.471 1.00 59.66 1097 VAL A O 1
ATOM 8748 N N . LEU A 1 1098 ? 38.965 26.227 -34.611 1.00 56.56 1098 LEU A N 1
ATOM 8749 C CA . LEU A 1 1098 ? 38.989 25.004 -33.808 1.00 56.56 1098 LEU A CA 1
ATOM 8750 C C . LEU A 1 1098 ? 38.660 25.298 -32.345 1.00 56.56 1098 LEU A C 1
ATOM 8752 O O . LEU A 1 1098 ? 37.876 24.572 -31.759 1.00 56.56 1098 LEU A O 1
ATOM 8756 N N . GLU A 1 1099 ? 39.190 26.388 -31.796 1.00 58.88 1099 GLU A N 1
ATOM 8757 C CA . GLU A 1 1099 ? 38.908 26.873 -30.443 1.00 58.88 1099 GLU A CA 1
ATOM 8758 C C . GLU A 1 1099 ? 37.442 27.318 -30.298 1.00 58.88 1099 GLU A C 1
ATOM 8760 O O . GLU A 1 1099 ? 36.822 27.032 -29.285 1.00 58.88 1099 GLU A O 1
ATOM 8765 N N . TYR A 1 1100 ? 36.839 27.917 -31.335 1.00 61.16 1100 TYR A N 1
ATOM 8766 C CA . TYR A 1 1100 ? 35.410 28.259 -31.363 1.00 61.16 1100 TYR A CA 1
ATOM 8767 C C . TYR A 1 1100 ? 34.498 27.025 -31.356 1.00 61.16 1100 TYR A C 1
ATOM 8769 O O . TYR A 1 1100 ? 33.542 26.983 -30.586 1.00 61.16 1100 TYR A O 1
ATOM 8777 N N . TYR A 1 1101 ? 34.790 26.013 -32.180 1.00 55.72 1101 TYR A N 1
ATOM 8778 C CA . TYR A 1 1101 ? 34.030 24.759 -32.152 1.00 55.72 1101 TYR A CA 1
ATOM 8779 C C . TYR A 1 1101 ? 34.301 23.965 -30.871 1.00 55.72 1101 TYR A C 1
ATOM 8781 O O . TYR A 1 1101 ? 33.365 23.401 -30.326 1.00 55.72 1101 TYR A O 1
ATOM 8789 N N . ALA A 1 1102 ? 35.530 23.991 -30.344 1.00 55.22 1102 ALA A N 1
ATOM 8790 C CA . ALA A 1 1102 ? 35.865 23.409 -29.047 1.00 55.22 1102 ALA A CA 1
ATOM 8791 C C . ALA A 1 1102 ? 35.051 24.046 -27.919 1.00 55.22 1102 ALA A C 1
ATOM 8793 O O . ALA A 1 1102 ? 34.465 23.341 -27.113 1.00 55.22 1102 ALA A O 1
ATOM 8794 N N . TYR A 1 1103 ? 34.974 25.376 -27.909 1.00 58.06 1103 TYR A N 1
ATOM 8795 C CA . TYR A 1 1103 ? 34.238 26.160 -26.924 1.00 58.06 1103 TYR A CA 1
ATOM 8796 C C . TYR A 1 1103 ? 32.723 25.935 -27.013 1.00 58.06 1103 TYR A C 1
ATOM 8798 O O . TYR A 1 1103 ? 32.067 25.787 -25.991 1.00 58.06 1103 TYR A O 1
ATOM 8806 N N . LYS A 1 1104 ? 32.171 25.842 -28.229 1.00 52.00 1104 LYS A N 1
ATOM 8807 C CA . LYS A 1 1104 ? 30.767 25.468 -28.472 1.00 52.00 1104 LYS A CA 1
ATOM 8808 C C . LYS A 1 1104 ? 30.462 24.026 -28.034 1.00 52.00 1104 LYS A C 1
ATOM 8810 O O . LYS A 1 1104 ? 29.407 23.789 -27.466 1.00 52.00 1104 LYS A O 1
ATOM 8815 N N . ILE A 1 1105 ? 31.385 23.088 -28.259 1.00 53.22 1105 ILE A N 1
ATOM 8816 C CA . ILE A 1 1105 ? 31.292 21.686 -27.808 1.00 53.22 1105 ILE A CA 1
ATOM 8817 C C . ILE A 1 1105 ? 31.392 21.576 -26.275 1.00 53.22 1105 ILE A C 1
ATOM 8819 O O . ILE A 1 1105 ? 30.739 20.729 -25.685 1.00 53.22 1105 ILE A O 1
ATOM 8823 N N . GLN A 1 1106 ? 32.199 22.427 -25.634 1.00 49.62 1106 GLN A N 1
ATOM 8824 C CA . GLN A 1 1106 ? 32.478 22.403 -24.192 1.00 49.62 1106 GLN A CA 1
ATOM 8825 C C . GLN A 1 1106 ? 31.411 23.114 -23.335 1.00 49.62 1106 GLN A C 1
ATOM 8827 O O . GLN A 1 1106 ? 31.431 22.978 -22.117 1.00 49.62 1106 GLN A O 1
ATOM 8832 N N . LEU A 1 1107 ? 30.504 23.878 -23.953 1.00 51.34 1107 LEU A N 1
ATOM 8833 C CA . LEU A 1 1107 ? 29.397 24.588 -23.297 1.00 51.34 1107 LEU A CA 1
ATOM 8834 C C . LEU A 1 1107 ? 28.033 23.906 -23.525 1.00 51.34 1107 LEU A C 1
ATOM 8836 O O . LEU A 1 1107 ? 27.019 24.594 -23.523 1.00 51.34 1107 LEU A O 1
ATOM 8840 N N . ASP A 1 1108 ? 28.008 22.596 -23.797 1.00 52.03 1108 ASP A N 1
ATOM 8841 C CA . ASP A 1 1108 ? 26.823 21.776 -24.148 1.00 52.03 1108 ASP A CA 1
ATOM 8842 C C . ASP A 1 1108 ? 26.043 22.201 -25.416 1.00 52.03 1108 ASP A C 1
ATOM 8844 O O . ASP A 1 1108 ? 25.295 21.419 -25.992 1.00 52.03 1108 ASP A O 1
ATOM 8848 N N . ASP A 1 1109 ? 26.324 23.381 -25.962 1.00 45.44 1109 ASP A N 1
ATOM 8849 C CA . ASP A 1 1109 ? 25.612 24.048 -27.060 1.00 45.44 1109 ASP A CA 1
ATOM 8850 C C . ASP A 1 1109 ? 25.835 23.412 -28.460 1.00 45.44 1109 ASP A C 1
ATOM 8852 O O . ASP A 1 1109 ? 25.299 23.886 -29.464 1.00 45.44 1109 ASP A O 1
ATOM 8856 N N . PHE A 1 1110 ? 26.704 22.396 -28.572 1.00 40.38 1110 PHE A N 1
ATOM 8857 C CA . PHE A 1 1110 ? 27.041 21.686 -29.828 1.00 40.38 1110 PHE A CA 1
ATOM 8858 C C . PHE A 1 1110 ? 27.095 20.156 -29.691 1.00 40.38 1110 PHE A C 1
ATOM 8860 O O . PHE A 1 1110 ? 27.224 19.467 -30.702 1.00 40.38 1110 PHE A O 1
ATOM 8867 N N . MET A 1 1111 ? 27.057 19.642 -28.458 1.00 47.38 1111 MET A N 1
ATOM 8868 C CA . MET A 1 1111 ? 27.014 18.209 -28.133 1.00 47.38 1111 MET A CA 1
ATOM 8869 C C . MET A 1 1111 ? 25.640 17.774 -27.625 1.00 47.38 1111 MET A C 1
ATOM 8871 O O . MET A 1 1111 ? 25.470 16.594 -27.343 1.00 47.38 1111 MET A O 1
ATOM 8875 N N . SER A 1 1112 ? 24.644 18.666 -27.634 1.00 45.31 1112 SER A N 1
ATOM 8876 C CA . SER A 1 1112 ? 23.221 18.318 -27.597 1.00 45.31 1112 SER A CA 1
ATOM 8877 C C . SER A 1 1112 ? 22.778 17.589 -28.875 1.00 45.31 1112 SER A C 1
ATOM 8879 O O . SER A 1 1112 ? 21.694 17.842 -29.405 1.00 45.31 1112 SER A O 1
ATOM 8881 N N . ILE A 1 1113 ? 23.629 16.726 -29.441 1.00 45.84 1113 ILE A N 1
ATOM 8882 C CA . ILE A 1 1113 ? 23.109 15.712 -30.333 1.00 45.84 1113 ILE A CA 1
ATOM 8883 C C . ILE A 1 1113 ? 22.211 14.894 -29.416 1.00 45.84 1113 ILE A C 1
ATOM 8885 O O . ILE A 1 1113 ? 22.720 14.256 -28.500 1.00 45.84 1113 ILE A O 1
ATOM 8889 N N . HIS A 1 1114 ? 20.897 15.025 -29.591 1.00 45.91 1114 HIS A N 1
ATOM 8890 C CA . HIS A 1 1114 ? 19.885 14.332 -28.803 1.00 45.91 1114 HIS A CA 1
ATOM 8891 C C . HIS A 1 1114 ? 19.985 12.824 -29.101 1.00 45.91 1114 HIS A C 1
ATOM 8893 O O . HIS A 1 1114 ? 19.127 12.247 -29.756 1.00 45.91 1114 HIS A O 1
ATOM 8899 N N . SER A 1 1115 ? 21.081 12.171 -28.703 1.00 45.62 1115 SER A N 1
ATOM 8900 C CA . SER A 1 1115 ? 20.969 10.796 -28.255 1.00 45.62 1115 SER A CA 1
ATOM 8901 C C . SER A 1 1115 ? 20.200 10.890 -26.965 1.00 45.62 1115 SER A C 1
ATOM 8903 O O . SER A 1 1115 ? 20.480 11.750 -26.126 1.00 45.62 1115 SER A O 1
ATOM 8905 N N . VAL A 1 1116 ? 19.230 10.020 -26.813 1.00 47.69 1116 VAL A N 1
ATOM 8906 C CA . VAL A 1 1116 ? 18.318 10.117 -25.693 1.00 47.69 1116 VAL A CA 1
ATOM 8907 C C . VAL A 1 1116 ? 19.036 9.911 -24.339 1.00 47.69 1116 VAL A C 1
ATOM 8909 O O . VAL A 1 1116 ? 18.671 10.479 -23.317 1.00 47.69 1116 VAL A O 1
ATOM 8912 N N . MET A 1 1117 ? 20.236 9.335 -24.390 1.00 50.16 1117 MET A N 1
ATOM 8913 C CA . MET A 1 1117 ? 21.276 9.419 -23.364 1.00 50.16 1117 MET A CA 1
ATOM 8914 C C . MET A 1 1117 ? 22.069 10.748 -23.451 1.00 50.16 1117 MET A C 1
ATOM 8916 O O . MET A 1 1117 ? 23.231 10.761 -23.861 1.00 50.16 1117 MET A O 1
ATOM 8920 N N . ASN A 1 1118 ? 21.466 11.894 -23.101 1.00 41.09 1118 ASN A N 1
ATOM 8921 C CA . ASN A 1 1118 ? 22.120 13.225 -23.182 1.00 41.09 1118 ASN A CA 1
ATOM 8922 C C . ASN A 1 1118 ? 23.362 13.347 -22.262 1.00 41.09 1118 ASN A C 1
ATOM 8924 O O . ASN A 1 1118 ? 24.243 14.184 -22.456 1.00 41.09 1118 ASN A O 1
ATOM 8928 N N . LYS A 1 1119 ? 23.478 12.475 -21.255 1.00 49.31 1119 LYS A N 1
ATOM 8929 C CA . LYS A 1 1119 ? 24.711 12.281 -20.484 1.00 49.31 1119 LYS A CA 1
ATOM 8930 C C . LYS A 1 1119 ? 25.138 10.833 -20.636 1.00 49.31 1119 LYS A C 1
ATOM 8932 O O . LYS A 1 1119 ? 24.296 9.947 -20.575 1.00 49.31 1119 LYS A O 1
ATOM 8937 N N . GLN A 1 1120 ? 26.447 10.597 -20.734 1.00 45.28 1120 GLN A N 1
ATOM 8938 C CA . GLN A 1 1120 ? 27.066 9.273 -20.910 1.00 45.28 1120 GLN A CA 1
ATOM 8939 C C . GLN A 1 1120 ? 26.668 8.238 -19.822 1.00 45.28 1120 GLN A C 1
ATOM 8941 O O . GLN A 1 1120 ? 27.061 7.084 -19.928 1.00 45.28 1120 GLN A O 1
ATOM 8946 N N . TRP A 1 1121 ? 25.897 8.650 -18.804 1.00 48.69 1121 TRP A N 1
ATOM 8947 C CA . TRP A 1 1121 ? 25.504 7.888 -17.616 1.00 48.69 1121 TRP A CA 1
ATOM 8948 C C . TRP A 1 1121 ? 24.121 8.289 -17.050 1.00 48.69 1121 TRP A C 1
ATOM 8950 O O . TRP A 1 1121 ? 23.866 8.042 -15.878 1.00 48.69 1121 TRP A O 1
ATOM 8960 N N . LYS A 1 1122 ? 23.262 8.987 -17.816 1.00 48.88 1122 LYS A N 1
ATOM 8961 C CA . LYS A 1 1122 ? 21.853 9.207 -17.430 1.00 48.88 1122 LYS A CA 1
ATOM 8962 C C . LYS A 1 1122 ? 20.996 8.332 -18.328 1.00 48.88 1122 LYS A C 1
ATOM 8964 O O . LYS A 1 1122 ? 20.897 8.602 -19.519 1.00 48.88 1122 LYS A O 1
ATOM 8969 N N . TRP A 1 1123 ? 20.476 7.263 -17.748 1.00 52.56 1123 TRP A N 1
ATOM 8970 C CA . TRP A 1 1123 ? 20.009 6.068 -18.443 1.00 52.56 1123 TRP A CA 1
ATOM 8971 C C . TRP A 1 1123 ? 18.601 6.192 -19.045 1.00 52.56 1123 TRP A C 1
ATOM 8973 O O . TRP A 1 1123 ? 18.114 5.249 -19.648 1.00 52.56 1123 TRP A O 1
ATOM 8983 N N . SER A 1 1124 ? 17.938 7.337 -18.897 1.00 51.44 1124 SER A N 1
ATOM 8984 C CA . SER A 1 1124 ? 16.489 7.379 -18.683 1.00 51.44 1124 SER A CA 1
ATOM 8985 C C . SER A 1 1124 ? 15.572 7.226 -19.898 1.00 51.44 1124 SER A C 1
ATOM 8987 O O . SER A 1 1124 ? 14.370 7.127 -19.691 1.00 51.44 1124 SER A O 1
ATOM 8989 N N . GLU A 1 1125 ? 16.046 7.191 -21.144 1.00 61.09 1125 GLU A N 1
ATOM 8990 C CA . GLU A 1 1125 ? 15.119 7.201 -22.286 1.00 61.09 1125 GLU A CA 1
ATOM 8991 C C . GLU A 1 1125 ? 15.719 6.497 -23.546 1.00 61.09 1125 GLU A C 1
ATOM 8993 O O . GLU A 1 1125 ? 16.940 6.419 -23.731 1.00 61.09 1125 GLU A O 1
ATOM 8998 N N . LEU A 1 1126 ? 14.868 5.998 -24.459 1.00 74.31 1126 LEU A N 1
ATOM 8999 C CA . LEU A 1 1126 ? 15.272 5.442 -25.770 1.00 74.31 1126 LEU A CA 1
ATOM 9000 C C . LEU A 1 1126 ? 15.147 6.456 -26.897 1.00 74.31 1126 LEU A C 1
ATOM 9002 O O . LEU A 1 1126 ? 14.153 7.177 -26.962 1.00 74.31 1126 LEU A O 1
ATOM 9006 N N . SER A 1 1127 ? 16.040 6.395 -27.893 1.00 79.44 1127 SER A N 1
ATOM 9007 C CA . SER A 1 1127 ? 15.852 7.196 -29.105 1.00 79.44 1127 SER A CA 1
ATOM 9008 C C . SER A 1 1127 ? 14.512 6.962 -29.794 1.00 79.44 1127 SER A C 1
ATOM 9010 O O . SER A 1 1127 ? 14.175 5.851 -30.230 1.00 79.44 1127 SER A O 1
ATOM 9012 N N . THR A 1 1128 ? 13.746 8.048 -29.936 1.00 84.00 1128 THR A N 1
ATOM 9013 C CA . THR A 1 1128 ? 12.598 8.097 -30.840 1.00 84.00 1128 THR A CA 1
ATOM 9014 C C . THR A 1 1128 ? 13.086 8.205 -32.291 1.00 84.00 1128 THR A C 1
ATOM 9016 O O . THR A 1 1128 ? 14.230 8.609 -32.549 1.00 84.00 1128 THR A O 1
ATOM 9019 N N . PRO A 1 1129 ? 12.233 7.904 -33.286 1.00 87.31 1129 PRO A N 1
ATOM 9020 C CA . PRO A 1 1129 ? 12.573 8.138 -34.691 1.00 87.31 1129 PRO A CA 1
ATOM 9021 C C . PRO A 1 1129 ? 12.962 9.598 -34.991 1.00 87.31 1129 PRO A C 1
ATOM 9023 O O . PRO A 1 1129 ? 13.783 9.864 -35.875 1.00 87.31 1129 PRO A O 1
ATOM 9026 N N . LYS A 1 1130 ? 12.395 10.556 -34.244 1.00 85.06 1130 LYS A N 1
ATOM 9027 C CA . LYS A 1 1130 ? 12.683 11.988 -34.372 1.00 85.06 1130 LYS A CA 1
ATOM 9028 C C . LYS A 1 1130 ? 14.072 12.344 -33.862 1.00 85.06 1130 LYS A C 1
ATOM 9030 O O . LYS A 1 1130 ? 14.816 13.027 -34.569 1.00 85.06 1130 LYS A O 1
ATOM 9035 N N . ASP A 1 1131 ? 14.409 11.892 -32.655 1.00 79.44 1131 ASP A N 1
ATOM 9036 C CA . ASP A 1 1131 ? 15.711 12.136 -32.019 1.00 79.44 1131 ASP A CA 1
ATOM 9037 C C . ASP A 1 1131 ? 16.827 11.610 -32.897 1.00 79.44 1131 ASP A C 1
ATOM 9039 O O . ASP A 1 1131 ? 17.807 12.294 -33.181 1.00 79.44 1131 ASP A O 1
ATOM 9043 N N . TYR A 1 1132 ? 16.597 10.428 -33.449 1.00 79.94 1132 TYR A N 1
ATOM 9044 C CA . TYR A 1 1132 ? 17.492 9.798 -34.387 1.00 79.94 1132 TYR A CA 1
ATOM 9045 C C . TYR A 1 1132 ? 17.700 10.602 -35.686 1.00 79.94 1132 TYR A C 1
ATOM 9047 O O . TYR A 1 1132 ? 18.841 10.849 -36.092 1.00 79.94 1132 TYR A O 1
ATOM 9055 N N . GLU A 1 1133 ? 16.635 11.047 -36.362 1.00 83.50 1133 GLU A N 1
ATOM 9056 C CA . GLU A 1 1133 ? 16.792 11.848 -37.587 1.00 83.50 1133 GLU A CA 1
ATOM 9057 C C . GLU A 1 1133 ? 17.414 13.226 -37.293 1.00 83.50 1133 GLU A C 1
ATOM 9059 O O . GLU A 1 1133 ? 18.181 13.747 -38.112 1.00 83.50 1133 GLU A O 1
ATOM 9064 N N . ASN A 1 1134 ? 17.159 13.793 -36.109 1.00 81.69 1134 ASN A N 1
ATOM 9065 C CA . ASN A 1 1134 ? 17.866 14.977 -35.625 1.00 81.69 1134 ASN A CA 1
ATOM 9066 C C . ASN A 1 1134 ? 19.364 14.683 -35.425 1.00 81.69 1134 ASN A C 1
ATOM 9068 O O . ASN A 1 1134 ? 20.191 15.392 -35.997 1.00 81.69 1134 ASN A O 1
ATOM 9072 N N . PHE A 1 1135 ? 19.721 13.593 -34.738 1.00 79.50 1135 PHE A N 1
ATOM 9073 C CA . PHE A 1 1135 ? 21.106 13.172 -34.497 1.00 79.50 1135 PHE A CA 1
ATOM 9074 C C . PHE A 1 1135 ? 21.889 12.999 -35.802 1.00 79.50 1135 PHE A C 1
ATOM 9076 O O . PHE A 1 1135 ? 23.010 13.484 -35.979 1.00 79.50 1135 PHE A O 1
ATOM 9083 N N . LYS A 1 1136 ? 21.278 12.331 -36.775 1.00 82.19 1136 LYS A N 1
ATOM 9084 C CA . LYS A 1 1136 ? 21.843 12.128 -38.110 1.00 82.19 1136 LYS A CA 1
ATOM 9085 C C . LYS A 1 1136 ? 22.057 13.446 -38.861 1.00 82.19 1136 LYS A C 1
ATOM 9087 O O . LYS A 1 1136 ? 23.102 13.639 -39.479 1.00 82.19 1136 LYS A O 1
ATOM 9092 N N . ARG A 1 1137 ? 21.097 14.373 -38.804 1.00 84.44 1137 ARG A N 1
ATOM 9093 C CA . ARG A 1 1137 ? 21.250 15.709 -39.403 1.00 84.44 1137 ARG A CA 1
ATOM 9094 C C . ARG A 1 1137 ? 22.409 16.468 -38.755 1.00 84.44 1137 ARG A C 1
ATOM 9096 O O . ARG A 1 1137 ? 23.220 17.070 -39.460 1.00 84.44 1137 ARG A O 1
ATOM 9103 N N . ASP A 1 1138 ? 22.504 16.407 -37.435 1.00 78.38 1138 ASP A N 1
ATOM 9104 C CA . ASP A 1 1138 ? 23.502 17.139 -36.663 1.00 78.38 1138 ASP A CA 1
ATOM 9105 C C . ASP A 1 1138 ? 24.911 16.560 -36.884 1.00 78.38 1138 ASP A C 1
ATOM 9107 O O . ASP A 1 1138 ? 25.870 17.312 -37.079 1.00 78.38 1138 ASP A O 1
ATOM 9111 N N . THR A 1 1139 ? 25.050 15.232 -36.988 1.00 78.06 1139 THR A N 1
ATOM 9112 C CA . THR A 1 1139 ? 26.315 14.576 -37.373 1.00 78.06 1139 THR A CA 1
ATOM 9113 C C . THR A 1 1139 ? 26.730 14.901 -38.808 1.00 78.06 1139 THR A C 1
ATOM 9115 O O . THR A 1 1139 ? 27.910 15.162 -39.060 1.00 78.06 1139 THR A O 1
ATOM 9118 N N . GLU A 1 1140 ? 25.794 14.969 -39.760 1.00 85.38 1140 GLU A N 1
ATOM 9119 C CA . GLU A 1 1140 ? 26.075 15.436 -41.123 1.00 85.38 1140 GLU A CA 1
ATOM 9120 C C . GLU A 1 1140 ? 26.543 16.901 -41.145 1.00 85.38 1140 GLU A C 1
ATOM 9122 O O . GLU A 1 1140 ? 27.512 17.241 -41.839 1.00 85.38 1140 GLU A O 1
ATOM 9127 N N . GLU A 1 1141 ? 25.901 17.782 -40.375 1.00 82.38 1141 GLU A N 1
ATOM 9128 C CA . GLU A 1 1141 ? 26.298 19.186 -40.246 1.00 82.38 1141 GLU A CA 1
ATOM 9129 C C . GLU A 1 1141 ? 27.690 19.324 -39.611 1.00 82.38 1141 GLU A C 1
ATOM 9131 O O . GLU A 1 1141 ? 28.554 20.043 -40.138 1.00 82.38 1141 GLU A O 1
ATOM 9136 N N . LEU A 1 1142 ? 27.934 18.600 -38.516 1.00 75.56 1142 LEU A N 1
ATOM 9137 C CA . LEU A 1 1142 ? 29.215 18.558 -37.825 1.00 75.56 1142 LEU A CA 1
ATOM 9138 C C . LEU A 1 1142 ? 30.314 18.053 -38.760 1.00 75.56 1142 LEU A C 1
ATOM 9140 O O . LEU A 1 1142 ? 31.355 18.706 -38.893 1.00 75.56 1142 LEU A O 1
ATOM 9144 N N . TRP A 1 1143 ? 30.077 16.952 -39.471 1.00 82.75 1143 TRP A N 1
ATOM 9145 C CA . TRP A 1 1143 ? 31.002 16.418 -40.464 1.00 82.75 1143 TRP A CA 1
ATOM 9146 C C . TRP A 1 1143 ? 31.313 17.444 -41.553 1.00 82.75 1143 TRP A C 1
ATOM 9148 O O . TRP A 1 1143 ? 32.478 17.678 -41.874 1.00 82.75 1143 TRP A O 1
ATOM 9158 N N . ASN A 1 1144 ? 30.308 18.125 -42.102 1.00 82.12 1144 ASN A N 1
ATOM 9159 C CA . ASN A 1 1144 ? 30.528 19.145 -43.128 1.00 82.12 1144 ASN A CA 1
ATOM 9160 C C . ASN A 1 1144 ? 31.431 20.287 -42.630 1.00 82.12 1144 ASN A C 1
ATOM 9162 O O . ASN A 1 1144 ? 32.249 20.804 -43.396 1.00 82.12 1144 ASN A O 1
ATOM 9166 N N . LYS A 1 1145 ? 31.343 20.634 -41.341 1.00 76.38 1145 LYS A N 1
ATOM 9167 C CA . LYS A 1 1145 ? 32.181 21.659 -40.698 1.00 76.38 1145 LYS A CA 1
ATOM 9168 C C . LYS A 1 1145 ? 33.575 21.155 -40.305 1.00 76.38 1145 LYS A C 1
ATOM 9170 O O . LYS A 1 1145 ? 34.526 21.936 -40.332 1.00 76.38 1145 LYS A O 1
ATOM 9175 N N . THR A 1 1146 ? 33.718 19.874 -39.955 1.00 74.25 1146 THR A N 1
ATOM 9176 C CA . THR A 1 1146 ? 34.911 19.345 -39.258 1.00 74.25 1146 THR A CA 1
ATOM 9177 C C . THR A 1 1146 ? 35.510 18.065 -39.864 1.00 74.25 1146 THR A C 1
ATOM 9179 O O . THR A 1 1146 ? 36.437 17.497 -39.295 1.00 74.25 1146 THR A O 1
ATOM 9182 N N . SER A 1 1147 ? 35.076 17.634 -41.057 1.00 78.94 1147 SER A N 1
ATOM 9183 C CA . SER A 1 1147 ? 35.459 16.352 -41.697 1.00 78.94 1147 SER A CA 1
ATOM 9184 C C . SER A 1 1147 ? 36.960 16.083 -41.805 1.00 78.94 1147 SER A C 1
ATOM 9186 O O . SER A 1 1147 ? 37.368 14.927 -41.864 1.00 78.94 1147 SER A O 1
ATOM 9188 N N . ILE A 1 1148 ? 37.809 17.115 -41.847 1.00 74.81 1148 ILE A N 1
ATOM 9189 C CA . ILE A 1 1148 ? 39.269 16.935 -41.857 1.00 74.81 1148 ILE A CA 1
ATOM 9190 C C . ILE A 1 1148 ? 39.749 16.300 -40.543 1.00 74.81 1148 ILE A C 1
ATOM 9192 O O . ILE A 1 1148 ? 40.626 15.444 -40.581 1.00 74.81 1148 ILE A O 1
ATOM 9196 N N . ILE A 1 1149 ? 39.166 16.688 -39.405 1.00 70.00 1149 ILE A N 1
ATOM 9197 C CA . ILE A 1 1149 ? 39.503 16.149 -38.081 1.00 70.00 1149 ILE A CA 1
ATOM 9198 C C . ILE A 1 1149 ? 39.075 14.683 -38.010 1.00 70.00 1149 ILE A C 1
ATOM 9200 O O . ILE A 1 1149 ? 39.897 13.825 -37.711 1.00 70.00 1149 ILE A O 1
ATOM 9204 N N . TRP A 1 1150 ? 37.832 14.388 -38.392 1.00 74.56 1150 TRP A N 1
ATOM 9205 C CA . TRP A 1 1150 ? 37.283 13.029 -38.386 1.00 74.56 1150 TRP A CA 1
ATOM 9206 C C . TRP A 1 1150 ? 38.046 12.080 -39.316 1.00 74.56 1150 TRP A C 1
ATOM 9208 O O . TRP A 1 1150 ? 38.397 10.971 -38.925 1.00 74.56 1150 TRP A O 1
ATOM 9218 N N . LYS A 1 1151 ? 38.434 12.542 -40.512 1.00 81.00 1151 LYS A N 1
ATOM 9219 C CA . LYS A 1 1151 ? 39.271 11.757 -41.436 1.00 81.00 1151 LYS A CA 1
ATOM 9220 C C . LYS A 1 1151 ? 40.653 11.431 -40.893 1.00 81.00 1151 LYS A C 1
ATOM 9222 O O . LYS A 1 1151 ? 41.183 10.367 -41.201 1.00 81.00 1151 LYS A O 1
ATOM 9227 N N . LEU A 1 1152 ? 41.247 12.322 -40.099 1.00 71.88 1152 LEU A N 1
ATOM 9228 C CA . LEU A 1 1152 ? 42.523 12.039 -39.436 1.00 71.88 1152 LEU A CA 1
ATOM 9229 C C . LEU A 1 1152 ? 42.392 10.948 -38.368 1.00 71.88 1152 LEU A C 1
ATOM 9231 O O . LEU A 1 1152 ? 43.389 10.306 -38.052 1.00 71.88 1152 LEU A O 1
ATOM 9235 N N . GLN A 1 1153 ? 41.181 10.722 -37.864 1.00 67.38 1153 GLN A N 1
ATOM 9236 C CA . GLN A 1 1153 ? 40.875 9.709 -36.858 1.00 67.38 1153 GLN A CA 1
ATOM 9237 C C . GLN A 1 1153 ? 40.358 8.393 -37.455 1.00 67.38 1153 GLN A C 1
ATOM 9239 O O . GLN A 1 1153 ? 40.031 7.474 -36.720 1.00 67.38 1153 GLN A O 1
ATOM 9244 N N . GLY A 1 1154 ? 40.318 8.274 -38.785 1.00 77.19 1154 GLY A N 1
ATOM 9245 C CA . GLY A 1 1154 ? 39.925 7.038 -39.467 1.00 77.19 1154 GLY A CA 1
ATOM 9246 C C . GLY A 1 1154 ? 38.477 6.997 -39.953 1.00 77.19 1154 GLY A C 1
ATOM 9247 O O . GLY A 1 1154 ? 38.146 6.098 -40.722 1.00 77.19 1154 GLY A O 1
ATOM 9248 N N . TYR A 1 1155 ? 37.650 7.994 -39.625 1.00 82.06 1155 TYR A N 1
ATOM 9249 C CA . TYR A 1 1155 ? 36.302 8.107 -40.181 1.00 82.06 1155 TYR A CA 1
ATOM 9250 C C . TYR A 1 1155 ? 36.374 8.495 -41.659 1.00 82.06 1155 TYR A C 1
ATOM 9252 O O . TYR A 1 1155 ? 37.112 9.391 -42.075 1.00 82.06 1155 TYR A O 1
ATOM 9260 N N . THR A 1 1156 ? 35.575 7.850 -42.490 1.00 86.94 1156 THR A N 1
ATOM 9261 C CA . THR A 1 1156 ? 35.526 8.075 -43.937 1.00 86.94 1156 THR A CA 1
ATOM 9262 C C . THR A 1 1156 ? 34.286 8.851 -44.370 1.00 86.94 1156 THR A C 1
ATOM 9264 O O . THR A 1 1156 ? 34.320 9.527 -45.408 1.00 86.94 1156 THR A O 1
ATOM 9267 N N . SER A 1 1157 ? 33.226 8.820 -43.560 1.00 88.06 1157 SER A N 1
ATOM 9268 C CA . SER A 1 1157 ? 31.941 9.466 -43.818 1.00 88.06 1157 SER A CA 1
ATOM 9269 C C . SER A 1 1157 ? 31.243 9.898 -42.512 1.00 88.06 1157 SER A C 1
ATOM 9271 O O . SER A 1 1157 ? 31.580 9.367 -41.457 1.00 88.06 1157 SER A O 1
ATOM 9273 N N . PRO A 1 1158 ? 30.237 10.799 -42.557 1.00 84.25 1158 PRO A N 1
ATOM 9274 C CA . PRO A 1 1158 ? 29.420 11.112 -41.377 1.00 84.25 1158 PRO A CA 1
ATOM 9275 C C . PRO A 1 1158 ? 28.695 9.878 -40.834 1.00 84.25 1158 PRO A C 1
ATOM 9277 O O . PRO A 1 1158 ? 28.400 9.818 -39.649 1.00 84.25 1158 PRO A O 1
ATOM 9280 N N . LYS A 1 1159 ? 28.459 8.863 -41.677 1.00 83.56 1159 LYS A N 1
ATOM 9281 C CA . LYS A 1 1159 ? 27.823 7.619 -41.245 1.00 83.56 1159 LYS A CA 1
ATOM 9282 C C . LYS A 1 1159 ? 28.676 6.812 -40.271 1.00 83.56 1159 LYS A C 1
ATOM 9284 O O . LYS A 1 1159 ? 28.158 6.003 -39.518 1.00 83.56 1159 LYS A O 1
ATOM 9289 N N . ASP A 1 1160 ? 29.985 7.033 -40.291 1.00 82.50 1160 ASP A N 1
ATOM 9290 C CA . ASP A 1 1160 ? 30.893 6.375 -39.361 1.00 82.50 1160 ASP A CA 1
ATOM 9291 C C . ASP A 1 1160 ? 30.738 6.954 -37.941 1.00 82.50 1160 ASP A C 1
ATOM 9293 O O . ASP A 1 1160 ? 31.180 6.330 -36.990 1.00 82.50 1160 ASP A O 1
ATOM 9297 N N . MET A 1 1161 ? 30.093 8.123 -37.802 1.00 79.31 1161 MET A N 1
ATOM 9298 C CA . MET A 1 1161 ? 29.806 8.797 -36.529 1.00 79.31 1161 MET A CA 1
ATOM 9299 C C . MET A 1 1161 ? 28.427 8.441 -35.958 1.00 79.31 1161 MET A C 1
ATOM 9301 O O . MET A 1 1161 ? 28.011 9.049 -34.976 1.00 79.31 1161 MET A O 1
ATOM 9305 N N . LEU A 1 1162 ? 27.688 7.529 -36.592 1.00 83.62 1162 LEU A N 1
ATOM 9306 C CA . LEU A 1 1162 ? 26.357 7.117 -36.145 1.00 83.62 1162 LEU A CA 1
ATOM 9307 C C . LEU A 1 1162 ? 26.449 6.155 -34.950 1.00 83.62 1162 LEU A C 1
ATOM 9309 O O . LEU A 1 1162 ? 27.471 5.470 -34.831 1.00 83.62 1162 LEU A O 1
ATOM 9313 N N . PRO A 1 1163 ? 25.408 6.080 -34.098 1.00 80.62 1163 PRO A N 1
ATOM 9314 C CA . PRO A 1 1163 ? 25.469 5.314 -32.855 1.00 80.62 1163 PRO A CA 1
ATOM 9315 C C . PRO A 1 1163 ? 25.706 3.818 -33.091 1.00 80.62 1163 PRO A C 1
ATOM 9317 O O . PRO A 1 1163 ? 25.362 3.293 -34.156 1.00 80.62 1163 PRO A O 1
ATOM 9320 N N . ASP A 1 1164 ? 26.242 3.104 -32.094 1.00 78.00 1164 ASP A N 1
ATOM 9321 C CA . ASP A 1 1164 ? 26.510 1.660 -32.200 1.00 78.00 1164 ASP A CA 1
ATOM 9322 C C . ASP A 1 1164 ? 25.252 0.856 -32.535 1.00 78.00 1164 ASP A C 1
ATOM 9324 O O . ASP A 1 1164 ? 25.326 -0.098 -33.314 1.00 78.00 1164 ASP A O 1
ATOM 9328 N N . GLN A 1 1165 ? 24.090 1.296 -32.041 1.00 80.19 1165 GLN A N 1
ATOM 9329 C CA . GLN A 1 1165 ? 22.785 0.727 -32.390 1.00 80.19 1165 GLN A CA 1
ATOM 9330 C C . GLN A 1 1165 ? 22.596 0.609 -33.901 1.00 80.19 1165 GLN A C 1
ATOM 9332 O O . GLN A 1 1165 ? 22.205 -0.448 -34.394 1.00 80.19 1165 GLN A O 1
ATOM 9337 N N . TRP A 1 1166 ? 22.973 1.657 -34.632 1.00 74.62 1166 TRP A N 1
ATOM 9338 C CA . TRP A 1 1166 ? 22.826 1.728 -36.077 1.00 74.62 1166 TRP A CA 1
ATOM 9339 C C . TRP A 1 1166 ? 23.871 0.868 -36.806 1.00 74.62 1166 TRP A C 1
ATOM 9341 O O . TRP A 1 1166 ? 23.601 0.240 -37.833 1.00 74.62 1166 TRP A O 1
ATOM 9351 N N . GLY A 1 1167 ? 25.068 0.758 -36.237 1.00 68.06 1167 GLY A N 1
ATOM 9352 C CA . GLY A 1 1167 ? 26.074 -0.135 -36.778 1.00 68.06 1167 GLY A CA 1
ATOM 9353 C C . GLY A 1 1167 ? 26.759 0.362 -38.051 1.00 68.06 1167 GLY A C 1
ATOM 9354 O O . GLY A 1 1167 ? 26.630 1.516 -38.455 1.00 68.06 1167 GLY A O 1
ATOM 9355 N N . ASP A 1 1168 ? 27.498 -0.540 -38.710 1.00 70.75 1168 ASP A N 1
ATOM 9356 C CA . ASP A 1 1168 ? 28.061 -0.242 -40.028 1.00 70.75 1168 ASP A CA 1
ATOM 9357 C C . ASP A 1 1168 ? 26.893 -0.137 -41.025 1.00 70.75 1168 ASP A C 1
ATOM 9359 O O . ASP A 1 1168 ? 26.167 -1.117 -41.203 1.00 70.75 1168 ASP A O 1
ATOM 9363 N N . PRO A 1 1169 ? 26.703 0.997 -41.723 1.00 65.94 1169 PRO A N 1
ATOM 9364 C CA . PRO A 1 1169 ? 25.634 1.173 -42.713 1.00 65.94 1169 PRO A CA 1
ATOM 9365 C C . PRO A 1 1169 ? 25.688 0.171 -43.880 1.00 65.94 1169 PRO A C 1
ATOM 9367 O O . PRO A 1 1169 ? 24.766 0.130 -44.697 1.00 65.94 1169 PRO A O 1
ATOM 9370 N N . ASN A 1 1170 ? 26.777 -0.589 -44.012 1.00 69.31 1170 ASN A N 1
ATOM 9371 C CA . ASN A 1 1170 ? 26.942 -1.651 -45.000 1.00 69.31 1170 ASN A CA 1
ATOM 9372 C C . ASN A 1 1170 ? 26.668 -3.054 -44.440 1.00 69.31 1170 ASN A C 1
ATOM 9374 O O . ASN A 1 1170 ? 26.673 -4.008 -45.219 1.00 69.31 1170 ASN A O 1
ATOM 9378 N N . ASP A 1 1171 ? 26.449 -3.182 -43.132 1.00 70.50 1171 ASP A N 1
ATOM 9379 C CA . ASP A 1 1171 ? 26.103 -4.430 -42.463 1.00 70.50 1171 ASP A CA 1
ATOM 9380 C C . ASP A 1 1171 ? 24.572 -4.581 -42.424 1.00 70.50 1171 ASP A C 1
ATOM 9382 O O . ASP A 1 1171 ? 23.901 -3.914 -41.632 1.00 70.50 1171 ASP A O 1
ATOM 9386 N N . PRO A 1 1172 ? 23.978 -5.418 -43.295 1.00 63.38 1172 PRO A N 1
ATOM 9387 C CA . PRO A 1 1172 ? 22.530 -5.583 -43.359 1.00 63.38 1172 PRO A CA 1
ATOM 9388 C C . PRO A 1 1172 ? 21.952 -6.280 -42.121 1.00 63.38 1172 PRO A C 1
ATOM 9390 O O . PRO A 1 1172 ? 20.733 -6.302 -41.978 1.00 63.38 1172 PRO A O 1
ATOM 9393 N N . ASP A 1 1173 ? 22.798 -6.866 -41.267 1.00 63.78 1173 ASP A N 1
ATOM 9394 C CA . ASP A 1 1173 ? 22.383 -7.643 -40.102 1.00 63.78 1173 ASP A CA 1
ATOM 9395 C C . ASP A 1 1173 ? 22.289 -6.785 -38.817 1.00 63.78 1173 ASP A C 1
ATOM 9397 O O . ASP A 1 1173 ? 21.905 -7.301 -37.766 1.00 63.78 1173 ASP A O 1
ATOM 9401 N N . LYS A 1 1174 ? 22.603 -5.479 -38.882 1.00 69.81 1174 LYS A N 1
ATOM 9402 C CA . LYS A 1 1174 ? 22.476 -4.532 -37.757 1.00 69.81 1174 LYS A CA 1
ATOM 9403 C C . LYS A 1 1174 ? 21.175 -3.720 -37.790 1.00 69.81 1174 LYS A C 1
ATOM 9405 O O . LYS A 1 1174 ? 20.540 -3.553 -38.832 1.00 69.81 1174 LYS A O 1
ATOM 9410 N N . TRP A 1 1175 ? 20.770 -3.221 -36.624 1.00 71.44 1175 TRP A N 1
ATOM 9411 C CA . TRP A 1 1175 ? 19.524 -2.483 -36.430 1.00 71.44 1175 TRP A CA 1
ATOM 9412 C C . TRP A 1 1175 ? 19.635 -1.060 -36.975 1.00 71.44 1175 TRP A C 1
ATOM 9414 O O . TRP A 1 1175 ? 20.055 -0.143 -36.289 1.00 71.44 1175 TRP A O 1
ATOM 9424 N N . HIS A 1 1176 ? 19.230 -0.846 -38.226 1.00 81.62 1176 HIS A N 1
ATOM 9425 C CA . HIS A 1 1176 ? 19.210 0.491 -38.835 1.00 81.62 1176 HIS A CA 1
ATOM 9426 C C . HIS A 1 1176 ? 18.002 1.335 -38.417 1.00 81.62 1176 HIS A C 1
ATOM 9428 O O . HIS A 1 1176 ? 17.275 1.825 -39.279 1.00 81.62 1176 HIS A O 1
ATOM 9434 N N . SER A 1 1177 ? 17.746 1.441 -37.113 1.00 85.44 1177 SER A N 1
ATOM 9435 C CA . SER A 1 1177 ? 16.562 2.099 -36.554 1.00 85.44 1177 SER A CA 1
ATOM 9436 C C . SER A 1 1177 ? 16.810 2.657 -35.153 1.00 85.44 1177 SER A C 1
ATOM 9438 O O . SER A 1 1177 ? 17.797 2.289 -34.517 1.00 85.44 1177 SER A O 1
ATOM 9440 N N . SER A 1 1178 ? 15.912 3.523 -34.681 1.00 86.06 1178 SER A N 1
ATOM 9441 C CA . SER A 1 1178 ? 15.962 4.074 -33.322 1.00 86.06 1178 SER A CA 1
ATOM 9442 C C . SER A 1 1178 ? 15.779 2.984 -32.248 1.00 86.06 1178 SER A C 1
ATOM 9444 O O . SER A 1 1178 ? 15.393 1.843 -32.552 1.00 86.06 1178 SER A O 1
ATOM 9446 N N . GLY A 1 1179 ? 16.045 3.319 -30.984 1.00 85.75 1179 GLY A N 1
ATOM 9447 C CA . GLY A 1 1179 ? 15.823 2.439 -29.837 1.00 85.75 1179 GLY A CA 1
ATOM 9448 C C . GLY A 1 1179 ? 14.367 1.975 -29.764 1.00 85.75 1179 GLY A C 1
ATOM 9449 O O . GLY A 1 1179 ? 14.106 0.772 -29.780 1.00 85.75 1179 GLY A O 1
ATOM 9450 N N . TRP A 1 1180 ? 13.418 2.911 -29.839 1.00 87.56 1180 TRP A N 1
ATOM 9451 C CA . TRP A 1 1180 ? 11.981 2.612 -29.856 1.00 87.56 1180 TRP A CA 1
ATOM 9452 C C . TRP A 1 1180 ? 11.535 1.748 -31.037 1.00 87.56 1180 TRP A C 1
ATOM 9454 O O . TRP A 1 1180 ? 10.777 0.797 -30.860 1.00 87.56 1180 TRP A O 1
ATOM 9464 N N . GLU A 1 1181 ? 12.036 2.007 -32.247 1.00 90.38 1181 GLU A N 1
ATOM 9465 C CA . GLU A 1 1181 ? 11.750 1.136 -33.394 1.00 90.38 1181 GLU A CA 1
ATOM 9466 C C . GLU A 1 1181 ? 12.307 -0.281 -33.199 1.00 90.38 1181 GLU A C 1
ATOM 9468 O O . GLU A 1 1181 ? 11.747 -1.248 -33.721 1.00 90.38 1181 GLU A O 1
ATOM 9473 N N . THR A 1 1182 ? 13.425 -0.416 -32.482 1.00 90.06 1182 THR A N 1
ATOM 9474 C CA . THR A 1 1182 ? 14.035 -1.713 -32.169 1.00 90.06 1182 THR A CA 1
ATOM 9475 C C . THR A 1 1182 ? 13.200 -2.465 -31.135 1.00 90.06 1182 THR A C 1
ATOM 9477 O O . THR A 1 1182 ? 12.846 -3.619 -31.385 1.00 90.06 1182 THR A O 1
ATOM 9480 N N . VAL A 1 1183 ? 12.812 -1.806 -30.037 1.00 90.56 1183 VAL A N 1
ATOM 9481 C CA . VAL A 1 1183 ? 11.902 -2.360 -29.020 1.00 90.56 1183 VAL A CA 1
ATOM 9482 C C . VAL A 1 1183 ? 10.587 -2.791 -29.662 1.00 90.56 1183 VAL A C 1
ATOM 9484 O O . VAL A 1 1183 ? 10.214 -3.959 -29.555 1.00 90.56 1183 VAL A O 1
ATOM 9487 N N . TYR A 1 1184 ? 9.954 -1.911 -30.444 1.00 92.75 1184 TYR A N 1
ATOM 9488 C CA . TYR A 1 1184 ? 8.725 -2.212 -31.180 1.00 92.75 1184 TYR A CA 1
ATOM 9489 C C . TYR A 1 1184 ? 8.858 -3.478 -32.034 1.00 92.75 1184 TYR A C 1
ATOM 9491 O O . TYR A 1 1184 ? 8.001 -4.362 -31.986 1.00 92.75 1184 TYR A O 1
ATOM 9499 N N . LYS A 1 1185 ? 9.947 -3.613 -32.806 1.00 92.19 1185 LYS A N 1
ATOM 9500 C CA . LYS A 1 1185 ? 10.186 -4.810 -33.628 1.00 92.19 1185 LYS A CA 1
ATOM 9501 C C . LYS A 1 1185 ? 10.360 -6.056 -32.768 1.00 92.19 1185 LYS A C 1
ATOM 9503 O O . LYS A 1 1185 ? 9.832 -7.099 -33.137 1.00 92.19 1185 LYS A O 1
ATOM 9508 N N . ILE A 1 1186 ? 11.098 -5.982 -31.666 1.00 91.50 1186 ILE A N 1
ATOM 9509 C CA . ILE A 1 1186 ? 11.337 -7.139 -30.794 1.00 91.50 1186 ILE A CA 1
ATOM 9510 C C . ILE A 1 1186 ? 10.042 -7.606 -30.137 1.00 91.50 1186 ILE A C 1
ATOM 9512 O O . ILE A 1 1186 ? 9.794 -8.810 -30.102 1.00 91.50 1186 ILE A O 1
ATOM 9516 N N . LEU A 1 1187 ? 9.208 -6.679 -29.673 1.00 92.94 1187 LEU A N 1
ATOM 9517 C CA . LEU A 1 1187 ? 7.935 -6.986 -29.026 1.00 92.94 1187 LEU A CA 1
ATOM 9518 C C . LEU A 1 1187 ? 6.906 -7.535 -30.028 1.00 92.94 1187 LEU A C 1
ATOM 9520 O O . LEU A 1 1187 ? 6.364 -8.618 -29.834 1.00 92.94 1187 LEU A O 1
ATOM 9524 N N . THR A 1 1188 ? 6.695 -6.862 -31.159 1.00 93.88 1188 THR A N 1
ATOM 9525 C CA . THR A 1 1188 ? 5.575 -7.182 -32.072 1.00 93.88 1188 THR A CA 1
ATOM 9526 C C . THR A 1 1188 ? 5.864 -8.289 -33.084 1.00 93.88 1188 THR A C 1
ATOM 9528 O O . THR A 1 1188 ? 4.948 -8.847 -33.697 1.00 93.88 1188 THR A O 1
ATOM 9531 N N . SER A 1 1189 ? 7.135 -8.616 -33.335 1.00 90.00 1189 SER A N 1
ATOM 9532 C CA . SER A 1 1189 ? 7.461 -9.476 -34.470 1.00 90.00 1189 SER A CA 1
ATOM 9533 C C . SER A 1 1189 ? 7.088 -10.941 -34.260 1.00 90.00 1189 SER A C 1
ATOM 9535 O O . SER A 1 1189 ? 7.325 -11.552 -33.217 1.00 90.00 1189 SER A O 1
ATOM 9537 N N . LYS A 1 1190 ? 6.632 -11.542 -35.361 1.00 90.75 1190 LYS A N 1
ATOM 9538 C CA . LYS A 1 1190 ? 6.412 -12.978 -35.517 1.00 90.75 1190 LYS A CA 1
ATOM 9539 C C . LYS A 1 1190 ? 7.578 -13.611 -36.274 1.00 90.75 1190 LYS A C 1
ATOM 9541 O O . LYS A 1 1190 ? 7.739 -13.364 -37.469 1.00 90.75 1190 LYS A O 1
ATOM 9546 N N . ASN A 1 1191 ? 8.344 -14.480 -35.617 1.00 89.06 1191 ASN A N 1
ATOM 9547 C CA . ASN A 1 1191 ? 9.538 -15.139 -36.175 1.00 89.06 1191 ASN A CA 1
ATOM 9548 C C . ASN A 1 1191 ? 10.624 -14.169 -36.684 1.00 89.06 1191 ASN A C 1
ATOM 9550 O O . ASN A 1 1191 ? 11.171 -14.352 -37.774 1.00 89.06 1191 ASN A O 1
ATOM 9554 N N . LEU A 1 1192 ? 10.944 -13.144 -35.900 1.00 90.06 1192 LEU A N 1
ATOM 9555 C CA . LEU A 1 1192 ? 12.067 -12.246 -36.152 1.00 90.06 1192 LEU A CA 1
ATOM 9556 C C . LEU A 1 1192 ? 13.384 -13.023 -36.110 1.00 90.06 1192 LEU A C 1
ATOM 9558 O O . LEU A 1 1192 ? 13.786 -13.506 -35.054 1.00 90.06 1192 LEU A O 1
ATOM 9562 N N . GLU A 1 1193 ? 14.040 -13.161 -37.261 1.00 89.88 1193 GLU A N 1
ATOM 9563 C CA . GLU A 1 1193 ? 15.334 -13.832 -37.379 1.00 89.88 1193 GLU A CA 1
ATOM 9564 C C . GLU A 1 1193 ? 16.473 -12.809 -37.306 1.00 89.88 1193 GLU A C 1
ATOM 9566 O O . GLU A 1 1193 ? 16.564 -11.915 -38.147 1.00 89.88 1193 GLU A O 1
ATOM 9571 N N . ILE A 1 1194 ? 17.355 -12.955 -36.317 1.00 88.06 1194 ILE A N 1
ATOM 9572 C CA . ILE A 1 1194 ? 18.528 -12.095 -36.105 1.00 88.06 1194 ILE A CA 1
ATOM 9573 C C . ILE A 1 1194 ? 19.771 -12.971 -36.044 1.00 88.06 1194 ILE A C 1
ATOM 9575 O O . ILE A 1 1194 ? 19.783 -14.003 -35.372 1.00 88.06 1194 ILE A O 1
ATOM 9579 N N . LYS A 1 1195 ? 20.853 -12.560 -36.705 1.00 87.75 1195 LYS A N 1
ATOM 9580 C CA . LYS A 1 1195 ? 22.154 -13.216 -36.535 1.00 87.75 1195 LYS A CA 1
ATOM 9581 C C . LYS A 1 1195 ? 22.807 -12.721 -35.252 1.00 87.75 1195 LYS A C 1
ATOM 9583 O O . LYS A 1 1195 ? 23.294 -11.598 -35.182 1.00 87.75 1195 LYS A O 1
ATOM 9588 N N . ALA A 1 1196 ? 22.816 -13.571 -34.235 1.00 89.12 1196 ALA A N 1
ATOM 9589 C CA . ALA A 1 1196 ? 23.401 -13.253 -32.946 1.00 89.12 1196 ALA A CA 1
ATOM 9590 C C . ALA A 1 1196 ? 24.880 -13.642 -32.890 1.00 89.12 1196 ALA A C 1
ATOM 9592 O O . ALA A 1 1196 ? 25.272 -14.719 -33.337 1.00 89.12 1196 ALA A O 1
ATOM 9593 N N . CYS A 1 1197 ? 25.691 -12.769 -32.301 1.00 88.88 1197 CYS A N 1
ATOM 9594 C CA . CYS A 1 1197 ? 27.111 -12.988 -32.042 1.00 88.88 1197 CYS A CA 1
ATOM 9595 C C . CYS A 1 1197 ? 27.263 -13.750 -30.715 1.00 88.88 1197 CYS A C 1
ATOM 9597 O O . CYS A 1 1197 ? 27.400 -13.151 -29.651 1.00 88.88 1197 CYS A O 1
ATOM 9599 N N . VAL A 1 1198 ? 27.219 -15.085 -30.773 1.00 91.56 1198 VAL A N 1
ATOM 9600 C CA . VAL A 1 1198 ? 27.315 -15.966 -29.599 1.00 91.56 1198 VAL A CA 1
ATOM 9601 C C . VAL A 1 1198 ? 28.778 -16.087 -29.154 1.00 91.56 1198 VAL A C 1
ATOM 9603 O O . VAL A 1 1198 ? 29.599 -16.579 -29.939 1.00 91.56 1198 VAL A O 1
ATOM 9606 N N . PRO A 1 1199 ? 29.140 -15.670 -27.926 1.00 90.44 1199 PRO A N 1
ATOM 9607 C CA . PRO A 1 1199 ? 30.525 -15.680 -27.462 1.00 90.44 1199 PRO A CA 1
ATOM 9608 C C . PRO A 1 1199 ? 31.099 -17.103 -27.398 1.00 90.44 1199 PRO A C 1
ATOM 9610 O O . PRO A 1 1199 ? 30.459 -18.025 -26.896 1.00 90.44 1199 PRO A O 1
ATOM 9613 N N . LEU A 1 1200 ? 32.332 -17.275 -27.884 1.00 89.62 1200 LEU A N 1
ATOM 9614 C CA . LEU A 1 1200 ? 33.093 -18.534 -27.804 1.00 89.62 1200 LEU A CA 1
ATOM 9615 C C . LEU A 1 1200 ? 34.054 -18.572 -26.607 1.00 89.62 1200 LEU A C 1
ATOM 9617 O O . LEU A 1 1200 ? 34.626 -19.614 -26.283 1.00 89.62 1200 LEU A O 1
ATOM 9621 N N . GLU A 1 1201 ? 34.255 -17.426 -25.968 1.00 86.50 1201 GLU A N 1
ATOM 9622 C CA . GLU A 1 1201 ? 35.082 -17.246 -24.785 1.00 86.50 1201 GLU A CA 1
ATOM 9623 C C . GLU A 1 1201 ? 34.468 -16.195 -23.859 1.00 86.50 1201 GLU A C 1
ATOM 9625 O O . GLU A 1 1201 ? 33.555 -15.468 -24.242 1.00 86.50 1201 GLU A O 1
ATOM 9630 N N . ASP A 1 1202 ? 34.958 -16.148 -22.623 1.00 75.75 1202 ASP A N 1
ATOM 9631 C CA . ASP A 1 1202 ? 34.436 -15.263 -21.588 1.00 75.75 1202 ASP A CA 1
ATOM 9632 C C . ASP A 1 1202 ? 34.560 -13.775 -21.991 1.00 75.75 1202 ASP A C 1
ATOM 9634 O O . ASP A 1 1202 ? 35.686 -13.276 -22.137 1.00 75.75 1202 ASP A O 1
ATOM 9638 N N . PRO A 1 1203 ? 33.430 -13.056 -22.143 1.00 70.19 1203 PRO A N 1
ATOM 9639 C CA . PRO A 1 1203 ? 33.399 -11.666 -22.599 1.00 70.19 1203 PRO A CA 1
ATOM 9640 C C . PRO A 1 1203 ? 33.987 -10.666 -21.589 1.00 70.19 1203 PRO A C 1
ATOM 9642 O O . PRO A 1 1203 ? 34.199 -9.497 -21.936 1.00 70.19 1203 PRO A O 1
ATOM 9645 N N . SER A 1 1204 ? 34.296 -11.105 -20.362 1.00 65.25 1204 SER A N 1
ATOM 9646 C CA . SER A 1 1204 ? 35.035 -10.316 -19.364 1.00 65.25 1204 SER A CA 1
ATOM 9647 C C . SER A 1 1204 ? 36.500 -10.063 -19.745 1.00 65.25 1204 SER A C 1
ATOM 9649 O O . SER A 1 1204 ? 37.156 -9.205 -19.158 1.00 65.25 1204 SER A O 1
ATOM 9651 N N . LYS A 1 1205 ? 37.031 -10.773 -20.751 1.00 63.12 1205 LYS A N 1
ATOM 9652 C CA . LYS A 1 1205 ? 38.429 -10.654 -21.207 1.00 63.12 1205 LYS A CA 1
ATOM 9653 C C . LYS A 1 1205 ? 38.653 -9.632 -22.331 1.00 63.12 1205 LYS A C 1
ATOM 9655 O O . LYS A 1 1205 ? 39.754 -9.576 -22.876 1.00 63.12 1205 LYS A O 1
ATOM 9660 N N . GLY A 1 1206 ? 37.644 -8.828 -22.672 1.00 62.41 1206 GLY A N 1
ATOM 9661 C CA . GLY A 1 1206 ? 37.718 -7.804 -23.722 1.00 62.41 1206 GLY A CA 1
ATOM 9662 C C . GLY A 1 1206 ? 37.040 -8.239 -25.023 1.00 62.41 1206 GLY A C 1
ATOM 9663 O O . GLY A 1 1206 ? 35.965 -8.835 -24.984 1.00 62.41 1206 GLY A O 1
ATOM 9664 N N . SER A 1 1207 ? 37.634 -7.917 -26.180 1.00 64.69 1207 SER A N 1
ATOM 9665 C CA . SER A 1 1207 ? 37.121 -8.354 -27.487 1.00 64.69 1207 SER A CA 1
ATOM 9666 C C . SER A 1 1207 ? 37.141 -9.881 -27.569 1.00 64.69 1207 SER A C 1
ATOM 9668 O O . SER A 1 1207 ? 38.219 -10.476 -27.511 1.00 64.69 1207 SER A O 1
ATOM 9670 N N . TYR A 1 1208 ? 35.974 -10.500 -27.714 1.00 69.88 1208 TYR A N 1
ATOM 9671 C CA . TYR A 1 1208 ? 35.826 -11.949 -27.772 1.00 69.88 1208 TYR A CA 1
ATOM 9672 C C . TYR A 1 1208 ? 35.519 -12.411 -29.195 1.00 69.88 1208 TYR A C 1
ATOM 9674 O O . TYR A 1 1208 ? 34.853 -11.721 -29.969 1.00 69.88 1208 TYR A O 1
ATOM 9682 N N . LEU A 1 1209 ? 35.997 -13.603 -29.543 1.00 82.75 1209 LEU A N 1
ATOM 9683 C CA . LEU A 1 1209 ? 35.512 -14.294 -30.734 1.00 82.75 1209 LEU A CA 1
ATOM 9684 C C . LEU A 1 1209 ? 34.063 -14.733 -30.511 1.00 82.75 1209 LEU A C 1
ATOM 9686 O O . LEU A 1 1209 ? 33.733 -15.294 -29.464 1.00 82.75 1209 LEU A O 1
ATOM 9690 N N . CYS A 1 1210 ? 33.213 -14.533 -31.514 1.00 87.06 1210 CYS A N 1
ATOM 9691 C CA . CYS A 1 1210 ? 31.855 -15.054 -31.504 1.00 87.06 1210 CYS A CA 1
ATOM 9692 C C . CYS A 1 1210 ? 31.550 -15.881 -32.750 1.00 87.06 1210 CYS A C 1
ATOM 9694 O O . CYS A 1 1210 ? 32.202 -15.750 -33.789 1.00 87.06 1210 CYS A O 1
ATOM 9696 N N . SER A 1 1211 ? 30.565 -16.762 -32.618 1.00 90.50 1211 SER A N 1
ATOM 9697 C CA . SER A 1 1211 ? 29.951 -17.466 -33.735 1.00 90.50 1211 SER A CA 1
ATOM 9698 C C . SER A 1 1211 ? 28.618 -16.810 -34.078 1.00 90.50 1211 SER A C 1
ATOM 9700 O O . SER A 1 1211 ? 27.843 -16.474 -33.187 1.00 90.50 1211 SER A O 1
ATOM 9702 N N . GLU A 1 1212 ? 28.358 -16.605 -35.368 1.00 90.62 1212 GLU A N 1
ATOM 9703 C CA . GLU A 1 1212 ? 27.058 -16.115 -35.822 1.00 90.62 1212 GLU A CA 1
ATOM 9704 C C . GLU A 1 1212 ? 26.048 -17.261 -35.808 1.00 90.62 1212 GLU A C 1
ATOM 9706 O O . GLU A 1 1212 ? 26.156 -18.218 -36.581 1.00 90.62 1212 GLU A O 1
ATOM 9711 N N . VAL A 1 1213 ? 25.058 -17.155 -34.927 1.00 91.94 1213 VAL A N 1
ATOM 9712 C CA . VAL A 1 1213 ? 23.955 -18.108 -34.816 1.00 91.94 1213 VAL A CA 1
ATOM 9713 C C . VAL A 1 1213 ? 22.658 -17.369 -35.139 1.00 91.94 1213 VAL A C 1
ATOM 9715 O O . VAL A 1 1213 ? 22.373 -16.359 -34.498 1.00 91.94 1213 VAL A O 1
ATOM 9718 N N . PRO A 1 1214 ? 21.853 -17.825 -36.116 1.00 91.69 1214 PRO A N 1
ATOM 9719 C CA . PRO A 1 1214 ? 20.537 -17.242 -36.336 1.00 91.69 1214 PRO A CA 1
ATOM 9720 C C . PRO A 1 1214 ? 19.655 -17.570 -35.130 1.00 91.69 1214 PRO A C 1
ATOM 9722 O O . PRO A 1 1214 ? 19.475 -18.744 -34.813 1.00 91.69 1214 PRO A O 1
ATOM 9725 N N . ILE A 1 1215 ? 19.117 -16.551 -34.474 1.00 91.75 1215 ILE A N 1
ATOM 9726 C CA . ILE A 1 1215 ? 18.144 -16.630 -33.383 1.00 91.75 1215 ILE A CA 1
ATOM 9727 C C . ILE A 1 1215 ? 16.793 -16.210 -33.951 1.00 91.75 1215 ILE A C 1
ATOM 9729 O O . ILE A 1 1215 ? 16.727 -15.313 -34.783 1.00 91.75 1215 ILE A O 1
ATOM 9733 N N . VAL A 1 1216 ? 15.724 -16.900 -33.555 1.00 89.44 1216 VAL A N 1
ATOM 9734 C CA . VAL A 1 1216 ? 14.362 -16.629 -34.036 1.00 89.44 1216 VAL A CA 1
ATOM 9735 C C . VAL A 1 1216 ? 13.510 -16.303 -32.823 1.00 89.44 1216 VAL A C 1
ATOM 9737 O O . VAL A 1 1216 ? 13.394 -17.140 -31.931 1.00 89.44 1216 VAL A O 1
ATOM 9740 N N . MET A 1 1217 ? 12.938 -15.104 -32.799 1.00 88.56 1217 MET A N 1
ATOM 9741 C CA . MET A 1 1217 ? 12.110 -14.597 -31.703 1.00 88.56 1217 MET A CA 1
ATOM 9742 C C . MET A 1 1217 ? 10.663 -14.459 -32.179 1.00 88.56 1217 MET A C 1
ATOM 9744 O O . MET A 1 1217 ? 10.417 -14.075 -33.323 1.00 88.56 1217 MET A O 1
ATOM 9748 N N . SER A 1 1218 ? 9.700 -14.808 -31.331 1.00 87.19 1218 SER A N 1
ATOM 9749 C CA . SER A 1 1218 ? 8.273 -14.706 -31.655 1.00 87.19 1218 SER A CA 1
ATOM 9750 C C . SER A 1 1218 ? 7.508 -14.323 -30.397 1.00 87.19 1218 SER A C 1
ATOM 9752 O O . SER A 1 1218 ? 6.988 -15.189 -29.695 1.00 87.19 1218 SER A O 1
ATOM 9754 N N . ASN A 1 1219 ? 7.506 -13.024 -30.110 1.00 87.88 1219 ASN A N 1
ATOM 9755 C CA . ASN A 1 1219 ? 6.834 -12.466 -28.941 1.00 87.88 1219 ASN A CA 1
ATOM 9756 C C . ASN A 1 1219 ? 5.373 -12.161 -29.281 1.00 87.88 1219 ASN A C 1
ATOM 9758 O O . ASN A 1 1219 ? 4.484 -12.613 -28.571 1.00 87.88 1219 ASN A O 1
ATOM 9762 N N . GLU A 1 1220 ? 5.127 -11.570 -30.458 1.00 90.88 1220 GLU A N 1
ATOM 9763 C CA . GLU A 1 1220 ? 3.774 -11.258 -30.943 1.00 90.88 1220 GLU A CA 1
ATOM 9764 C C . GLU A 1 1220 ? 2.987 -10.374 -29.958 1.00 90.88 1220 GLU A C 1
ATOM 9766 O O . GLU A 1 1220 ? 1.781 -10.551 -29.835 1.00 90.88 1220 GLU A O 1
ATOM 9771 N N . ILE A 1 1221 ? 3.670 -9.442 -29.278 1.00 91.88 1221 ILE A N 1
ATOM 9772 C CA . ILE A 1 1221 ? 3.029 -8.464 -28.393 1.00 91.88 1221 ILE A CA 1
ATOM 9773 C C . ILE A 1 1221 ? 2.209 -7.474 -29.235 1.00 91.88 1221 ILE A C 1
ATOM 9775 O O . ILE A 1 1221 ? 2.697 -6.954 -30.243 1.00 91.88 1221 ILE A O 1
ATOM 9779 N N . GLU A 1 1222 ? 0.966 -7.222 -28.847 1.00 88.81 1222 GLU A N 1
ATOM 9780 C CA . GLU A 1 1222 ? 0.033 -6.292 -29.462 1.00 88.81 1222 GLU A CA 1
ATOM 9781 C C . GLU A 1 1222 ? 0.262 -4.886 -28.899 1.00 88.81 1222 GLU A C 1
ATOM 9783 O O . GLU A 1 1222 ? -0.006 -4.605 -27.738 1.00 88.81 1222 GLU A O 1
ATOM 9788 N N . LEU A 1 1223 ? 0.758 -3.986 -29.749 1.00 86.00 1223 LEU A N 1
ATOM 9789 C CA . LEU A 1 1223 ? 0.927 -2.570 -29.421 1.00 86.00 1223 LEU A CA 1
ATOM 9790 C C . LEU A 1 1223 ? -0.142 -1.748 -30.146 1.00 86.00 1223 LEU A C 1
ATOM 9792 O O . LEU A 1 1223 ? -0.424 -1.987 -31.326 1.00 86.00 1223 LEU A O 1
ATOM 9796 N N . SER A 1 1224 ? -0.715 -0.758 -29.461 1.00 81.12 1224 SER A N 1
ATOM 9797 C CA . SER A 1 1224 ? -1.761 0.124 -30.006 1.00 81.12 1224 SER A CA 1
ATOM 9798 C C . SER A 1 1224 ? -1.229 1.131 -31.038 1.00 81.12 1224 SER A C 1
ATOM 9800 O O . SER A 1 1224 ? -1.998 1.681 -31.833 1.00 81.12 1224 SER A O 1
ATOM 9802 N N . PHE A 1 1225 ? 0.090 1.334 -31.076 1.00 84.81 1225 PHE A N 1
ATOM 9803 C CA . PHE A 1 1225 ? 0.769 2.281 -31.953 1.00 84.81 1225 PHE A CA 1
ATOM 9804 C C . PHE A 1 1225 ? 1.844 1.618 -32.820 1.00 84.81 1225 PHE A C 1
ATOM 9806 O O . PHE A 1 1225 ? 2.198 0.453 -32.665 1.00 84.81 1225 PHE A O 1
ATOM 9813 N N . VAL A 1 1226 ? 2.381 2.392 -33.763 1.00 89.19 1226 VAL A N 1
ATOM 9814 C CA . VAL A 1 1226 ? 3.613 2.081 -34.497 1.00 89.19 1226 VAL A CA 1
ATOM 9815 C C . VAL A 1 1226 ? 4.500 3.318 -34.387 1.00 89.19 1226 VAL A C 1
ATOM 9817 O O . VAL A 1 1226 ? 4.024 4.384 -34.784 1.00 89.19 1226 VAL A O 1
ATOM 9820 N N . PRO A 1 1227 ? 5.746 3.222 -33.883 1.00 87.62 1227 PRO A N 1
ATOM 9821 C CA . PRO A 1 1227 ? 6.624 4.379 -33.784 1.00 87.62 1227 PRO A CA 1
ATOM 9822 C C . PRO A 1 1227 ? 6.784 5.041 -35.154 1.00 87.62 1227 PRO A C 1
ATOM 9824 O O . PRO A 1 1227 ? 7.222 4.410 -36.119 1.00 87.62 1227 PRO A O 1
ATOM 9827 N N . ASP A 1 1228 ? 6.418 6.315 -35.243 1.00 89.88 1228 ASP A N 1
ATOM 9828 C CA . ASP A 1 1228 ? 6.626 7.148 -36.419 1.00 89.88 1228 ASP A CA 1
ATOM 9829 C C . ASP A 1 1228 ? 7.505 8.362 -36.081 1.00 89.88 1228 ASP A C 1
ATOM 9831 O O . ASP A 1 1228 ? 7.999 8.515 -34.967 1.00 89.88 1228 ASP A O 1
ATOM 9835 N N . TYR A 1 1229 ? 7.744 9.238 -37.059 1.00 86.75 1229 TYR A N 1
ATOM 9836 C CA . TYR A 1 1229 ? 8.595 10.416 -36.863 1.00 86.75 1229 TYR A CA 1
ATOM 9837 C C . TYR A 1 1229 ? 8.103 11.369 -35.758 1.00 86.75 1229 TYR A C 1
ATOM 9839 O O . TYR A 1 1229 ? 8.898 12.142 -35.238 1.00 86.75 1229 TYR A O 1
ATOM 9847 N N . ASN A 1 1230 ? 6.812 11.374 -35.428 1.00 86.94 1230 ASN A N 1
ATOM 9848 C CA . ASN A 1 1230 ? 6.247 12.218 -34.377 1.00 86.94 1230 ASN A CA 1
ATOM 9849 C C . ASN A 1 1230 ? 5.916 11.427 -33.109 1.00 86.94 1230 ASN A C 1
ATOM 9851 O O . ASN A 1 1230 ? 5.308 12.008 -32.215 1.00 86.94 1230 ASN A O 1
ATOM 9855 N N . PHE A 1 1231 ? 6.290 10.147 -33.036 1.00 82.25 1231 PHE A N 1
ATOM 9856 C CA . PHE A 1 1231 ? 6.115 9.347 -31.836 1.00 82.25 1231 PHE A CA 1
ATOM 9857 C C . PHE A 1 1231 ? 6.854 10.001 -30.672 1.00 82.25 1231 PHE A C 1
ATOM 9859 O O . PHE A 1 1231 ? 8.052 10.287 -30.759 1.00 82.25 1231 PHE A O 1
ATOM 9866 N N . ILE A 1 1232 ? 6.104 10.241 -29.608 1.00 77.81 1232 ILE A N 1
ATOM 9867 C CA . ILE A 1 1232 ? 6.590 10.693 -28.316 1.00 77.81 1232 ILE A CA 1
ATOM 9868 C C . ILE A 1 1232 ? 6.133 9.593 -27.364 1.00 77.81 1232 ILE A C 1
ATOM 9870 O O . ILE A 1 1232 ? 4.935 9.314 -27.351 1.00 77.81 1232 ILE A O 1
ATOM 9874 N N . PRO A 1 1233 ? 7.055 8.913 -26.671 1.00 70.25 1233 PRO A N 1
ATOM 9875 C CA . PRO A 1 1233 ? 6.658 7.903 -25.712 1.00 70.25 1233 PRO A CA 1
ATOM 9876 C C . PRO A 1 1233 ? 5.870 8.563 -24.582 1.00 70.25 1233 PRO A C 1
ATOM 9878 O O . PRO A 1 1233 ? 6.218 9.654 -24.128 1.00 70.25 1233 PRO A O 1
ATOM 9881 N N . GLU A 1 1234 ? 4.816 7.893 -24.140 1.00 66.81 1234 GLU A N 1
ATOM 9882 C CA . GLU A 1 1234 ? 3.962 8.309 -23.031 1.00 66.81 1234 GLU A CA 1
ATOM 9883 C C . GLU A 1 1234 ? 4.623 7.885 -21.707 1.00 66.81 1234 GLU A C 1
ATOM 9885 O O . GLU A 1 1234 ? 4.032 7.215 -20.873 1.00 66.81 1234 GLU A O 1
ATOM 9890 N N . THR A 1 1235 ? 5.903 8.243 -21.511 1.00 54.12 1235 THR A N 1
ATOM 9891 C CA . THR A 1 1235 ? 6.653 7.869 -20.301 1.00 54.12 1235 THR A CA 1
ATOM 9892 C C . THR A 1 1235 ? 6.015 8.524 -19.076 1.00 54.12 1235 THR A C 1
ATOM 9894 O O . THR A 1 1235 ? 6.293 9.686 -18.776 1.00 54.12 1235 THR A O 1
ATOM 9897 N N . GLY A 1 1236 ? 5.139 7.795 -18.394 1.00 50.72 1236 GLY A N 1
ATOM 9898 C CA . GLY A 1 1236 ? 4.633 8.131 -17.070 1.00 50.72 1236 GLY A CA 1
ATOM 9899 C C . GLY A 1 1236 ? 5.554 7.573 -15.979 1.00 50.72 1236 GLY A C 1
ATOM 9900 O O . GLY A 1 1236 ? 6.311 6.632 -16.236 1.00 50.72 1236 GLY A O 1
ATOM 9901 N N . PRO A 1 1237 ? 5.513 8.122 -14.754 1.00 50.56 1237 PRO A N 1
ATOM 9902 C CA . PRO A 1 1237 ? 6.225 7.585 -13.597 1.00 50.56 1237 PRO A CA 1
ATOM 9903 C C . PRO A 1 1237 ? 5.533 6.305 -13.092 1.00 50.56 1237 PRO A C 1
ATOM 9905 O O . PRO A 1 1237 ? 5.033 6.252 -11.963 1.00 50.56 1237 PRO A O 1
ATOM 9908 N N . TYR A 1 1238 ? 5.495 5.245 -13.904 1.00 53.91 1238 TYR A N 1
ATOM 9909 C CA . TYR A 1 1238 ? 4.854 3.969 -13.574 1.00 53.91 1238 TYR A CA 1
ATOM 9910 C C . TYR A 1 1238 ? 5.728 3.133 -12.610 1.00 53.91 1238 TYR A C 1
ATOM 9912 O O . TYR A 1 1238 ? 6.006 1.940 -12.785 1.00 53.91 1238 TYR A O 1
ATOM 9920 N N . THR A 1 1239 ? 6.143 3.757 -11.505 1.00 56.78 1239 THR A N 1
ATOM 9921 C CA . THR A 1 1239 ? 7.031 3.166 -10.506 1.00 56.78 1239 THR A CA 1
ATOM 9922 C C . THR A 1 1239 ? 6.259 2.307 -9.499 1.00 56.78 1239 THR A C 1
ATOM 9924 O O . THR A 1 1239 ? 5.992 2.675 -8.360 1.00 56.78 1239 THR A O 1
ATOM 9927 N N . GLY A 1 1240 ? 5.950 1.070 -9.890 1.00 62.75 1240 GLY A N 1
ATOM 9928 C CA . GLY A 1 1240 ? 5.522 0.057 -8.915 1.00 62.75 1240 GLY A CA 1
ATOM 9929 C C . GLY A 1 1240 ? 5.197 -1.327 -9.442 1.00 62.75 1240 GLY A C 1
ATOM 9930 O O . GLY A 1 1240 ? 4.895 -2.215 -8.648 1.00 62.75 1240 GLY A O 1
ATOM 9931 N N . VAL A 1 1241 ? 5.385 -1.613 -10.730 1.00 73.75 1241 VAL A N 1
ATOM 9932 C CA . VAL A 1 1241 ? 5.227 -2.997 -11.212 1.00 73.75 1241 VAL A CA 1
ATOM 9933 C C . VAL A 1 1241 ? 6.161 -3.994 -10.508 1.00 73.75 1241 VAL A C 1
ATOM 9935 O O . VAL A 1 1241 ? 5.848 -5.174 -10.361 1.00 73.75 1241 VAL A O 1
ATOM 9938 N N . GLY A 1 1242 ? 7.281 -3.506 -9.959 1.00 69.00 1242 GLY A N 1
ATOM 9939 C CA . GLY A 1 1242 ? 8.186 -4.296 -9.127 1.00 69.00 1242 GLY A CA 1
ATOM 9940 C C . GLY A 1 1242 ? 7.552 -4.852 -7.840 1.00 69.00 1242 GLY A C 1
ATOM 9941 O O . GLY A 1 1242 ? 8.167 -5.700 -7.196 1.00 69.00 1242 GLY A O 1
ATOM 9942 N N . TYR A 1 1243 ? 6.360 -4.414 -7.414 1.00 78.31 1243 TYR A N 1
ATOM 9943 C CA . TYR A 1 1243 ? 5.632 -5.037 -6.294 1.00 78.31 1243 TYR A CA 1
ATOM 9944 C C . TYR A 1 1243 ? 5.073 -6.424 -6.651 1.00 78.31 1243 TYR A C 1
ATOM 9946 O O . TYR A 1 1243 ? 4.887 -7.252 -5.758 1.00 78.31 1243 TYR A O 1
ATOM 9954 N N . PHE A 1 1244 ? 4.862 -6.697 -7.941 1.00 83.81 1244 PHE A N 1
ATOM 9955 C CA . PHE A 1 1244 ? 4.204 -7.909 -8.432 1.00 83.81 1244 PHE A CA 1
ATOM 9956 C C . PHE A 1 1244 ? 5.170 -9.030 -8.838 1.00 83.81 1244 PHE A C 1
ATOM 9958 O O . PHE A 1 1244 ? 4.756 -10.058 -9.364 1.00 83.81 1244 PHE A O 1
ATOM 9965 N N . MET A 1 1245 ? 6.466 -8.849 -8.587 1.00 90.44 1245 MET A N 1
ATOM 9966 C CA . MET A 1 1245 ? 7.494 -9.810 -8.969 1.00 90.44 1245 MET A CA 1
ATOM 9967 C C . MET A 1 1245 ? 7.451 -11.073 -8.093 1.00 90.44 1245 MET A C 1
ATOM 9969 O O . MET A 1 1245 ? 7.491 -11.000 -6.860 1.00 90.44 1245 MET A O 1
ATOM 9973 N N . GLU A 1 1246 ? 7.446 -12.242 -8.732 1.00 92.25 1246 GLU A N 1
ATOM 9974 C CA . GLU A 1 1246 ? 7.644 -13.532 -8.075 1.00 92.25 1246 GLU A CA 1
ATOM 9975 C C . GLU A 1 1246 ? 9.132 -13.731 -7.758 1.00 92.25 1246 GLU A C 1
ATOM 9977 O O . GLU A 1 1246 ? 9.991 -13.632 -8.639 1.00 92.25 1246 GLU A O 1
ATOM 9982 N N . VAL A 1 1247 ? 9.449 -14.052 -6.502 1.00 93.31 1247 VAL A N 1
ATOM 9983 C CA . VAL A 1 1247 ? 10.830 -14.307 -6.077 1.00 93.31 1247 VAL A CA 1
ATOM 9984 C C . VAL A 1 1247 ? 10.960 -15.704 -5.497 1.00 93.31 1247 VAL A C 1
ATOM 9986 O O . VAL A 1 1247 ? 10.432 -16.006 -4.426 1.00 93.31 1247 VAL A O 1
ATOM 9989 N N . THR A 1 1248 ? 11.739 -16.539 -6.181 1.00 95.69 1248 THR A N 1
ATOM 9990 C CA . THR A 1 1248 ? 12.117 -17.872 -5.706 1.00 95.69 1248 THR A CA 1
ATOM 9991 C C . THR A 1 1248 ? 13.551 -17.852 -5.178 1.00 95.69 1248 THR A C 1
ATOM 9993 O O . THR A 1 1248 ? 14.495 -17.545 -5.908 1.00 95.69 1248 THR A O 1
ATOM 9996 N N . TRP A 1 1249 ? 13.735 -18.218 -3.907 1.00 94.69 1249 TRP A N 1
ATOM 9997 C CA . TRP A 1 1249 ? 15.055 -18.356 -3.281 1.00 94.69 1249 TRP A CA 1
ATOM 9998 C C . TRP A 1 1249 ? 15.535 -19.805 -3.380 1.00 94.69 1249 TRP A C 1
ATOM 10000 O O . TRP A 1 1249 ? 14.869 -20.714 -2.882 1.00 94.69 1249 TRP A O 1
ATOM 10010 N N . GLY A 1 1250 ? 16.682 -20.025 -4.025 1.00 85.75 1250 GLY A N 1
ATOM 10011 C CA . GLY A 1 1250 ? 17.167 -21.367 -4.361 1.00 85.75 1250 GLY A CA 1
ATOM 10012 C C . GLY A 1 1250 ? 18.281 -21.942 -3.508 1.00 85.75 1250 GLY A C 1
ATOM 10013 O O . GLY A 1 1250 ? 18.743 -21.337 -2.514 1.00 85.75 1250 GLY A O 1
#

Sequence (1250 aa):
MPNATEEEKEALLTLIEAMLNGTLNGEITVSDTMKIKNAQWNGTDLIFEIWWYDGINPVAIKTYRWRNPRQALQLVHQMKNGKASEESLEEAFTVGPLTISYAVHIEDVDYLTNDGSGEYVLLHNPGLSTVSLLGWYIMDEYAYNNPSCWINNTIPRDDCIDSYGKDHVVRFSINIPPGAVVRIPVASSPYNAILNNDGDTVYLIDDKGYFASMYSYSASPEITVEGISYYPNPLREGDYMDLTIVLDNRGALDGTGTIEVYIDGKLVKSSTETVWKYHIWYYKMYEVWKATSGSHVLTVKFVPQYGGEVSSKSITFTVSASEPYITEVTHNDLVEGYPAEFHVDVVNPAGERKDIILKLFIDGVEVDTVTSYVYEKWEFDLQWSNPEKEFHKVEIKLYDESGTVLYSQWASTLYFRPNTPPRIESLQLPSWVYANEWSEGTIQVYDSEGDLVDVEVNVIGRFSFTRSDLSSGVPYEFPLAPIYNHTNCRENVTVEFTLRDQYGMTGETITKVLTVVTDSDKDGWCNAEDIEPFRDATVTVYIFRYRKLDAVSGDVSLKAFTLINGKYQEVYNSQLAYMTTDYEKRTLLGENIFSNLDGQAIAKFTFDIPDNAETVDLWLNLNDGENVLDISPTSSLFAHIVFNTLTGIWSGDDYPDDHKDYFGYGHLSGCGDGSCGDINPSTDIEPFSKYYDEIEALGYDLSGVNITNVQGWDEIESLELKDHQTGTLYQYTNPDEAVLFTIALPNGTQKRVLIINKRNAEVKAMKLNDEMNAMSTGVTDKDVNASNMTTNATAGIGKKAKYEATLIFRNETEGVKTLSTEAVSSSETSTETSLLTFDVVATSEDIDEDDAEIWFLIKLNDADGDGIPFYKELELNKELGTNRFSPSINDAYGDYDGDGVPNSVELFIGKDPAKRDILGIELNISVEWTMSEEDKKNLIYSIRRASGFIYDYTDGYAMITKVNIWDDKRNWDIADVRVHDTTWQIPQISDLLYPGWPKSIVGGYWMKRDPRVSPQEKALIHIMMPEKFWGGDFWGSIGEEDWGETLGHELGHYVFWLRDEYQDWQGHKYQSWYVGILNAVATGSIVIVGGVPSALVLEYYAYKIQLDDFMSIHSVMNKQWKWSELSTPKDYENFKRDTEELWNKTSIIWKLQGYTSPKDMLPDQWGDPNDPDKWHSSGWETVYKILTSKNLEIKACVPLEDPSKGSYLCSEVPIVMSNEIELSFVPDYNFIPETGPYTGVGYFMEVTWG

Secondary structure (DSSP, 8-state):
-TT--HHHHHHHHHHHHHHHTT--SS-EEEETTEEEEEEEE-SSEEEEEEEEEETTEEEEEEEEEEE-HHHHHHHHHHHTTT-S-HHHHHHH--EEE----S--EEEEEE---TTS--EEEEEE--SSS-EEEEEEEEE-HHHHH-GGGEETTTEE-TT-B-TTS-B-EEEEEEEE-TT-EEEEEESS--SEEEEE-SSSEEEEEETTS-EEEEEE------EEEEEEEEESSSEETTPPPEEEEEEEE-SSS-EEEEEEEEETTEEEEEEEEEE-SEEEEEEE-TTT----SEEEEEEEEEEETTS-PPEEEEEEEEEE----EEEEEEE---BTTS-EEEEEEEE-TT-S-EEEEEEEEETTEEEEEEEEEESSEEEEEEEESS--SSEEEEEEEEEETTSPEEEEEEEEEEE-BPP---EEEEEE--SEEETTS--EEEEEEE-SS---EEEEEEETTTEEEEEEEEPTT-EEEEE------SS-SEEEEEEEEEEEETTS-B---EEEEEEEE--SSSSS---GGGG------EEEEEEEEEEESS---S-EEEEEEEEETTEEEEEEEEEEESS-SEEE--PPP-S-HHHHHHHH-SEEEEEE--TT-SEEEEEEEEEETTEEEE--SSSSSSEEEEEETTT-BEE-SSSTTGGGT-BSEEEEEGGGGTTT-SS-TTS---TTGGGHHHHHHTT--GGG-EEEEEEEEESEEEEEEEETTTTEEEEEES-SEEEEEEEEPTTS-EEEEEEEE-TT-EEEEEE--S------------------------S---S--SEEEEEEE---SS----S-SSPPP-------EEEEEESEEEEE-----EEEEEEEEEEE--SSSSS--HHHHHHHHHHHTS----TTS--TT--SS-SSS-HHHHHHTT--TTS--SEEEEEEEEESSPPPHHHHHHHHHHHHHHHHHHHHHTTTSEEEEEEEEE-TTTTGGG-SEEEE----B---SSTTS-TTS-B--TTHHHHHH-TTS-HHHHTT--EEEESEEEETTEEEETTSHHHHHHHHHHHHHHHH----TTBBTTS-BHHHHHHHHHHHHHTT-S---S----HHHHHHHHHHHHTSTTT----S-SSTT----PPPHHHHHHHHHHHHHHHHHHHHHHHHTT--SGGGGSBTTT--TT-TTS--S-HHHHHHHHHH-SSEEEEEEEESS-GGGSS--EEEEEEEE------S----TT--------TTGGGG-EEEE-

Radius of gyration: 47.97 Å; chains: 1; bounding box: 114×106×123 Å